Protein AF-0000000069693289 (afdb_homodimer)

Secondary structure (DSSP, 8-state):
-GGGSS---HHHHHHHHHHHHHHHHHHHHHHHHHHHHHHGGGS---B--S--HHHHHHHTT-------HHHHHHS---SPPPHHHHHHHHS-EEEEEEE-SHHHHHHHHHTGGGGSSEEEEEESS--SSS-EEE---SSHHHHHHHHHHHHHHHHTTS-SEEEEEETTEEE-HHHHHHHHTTS-TTS--EES-EEEETTEEEE-GGG-EEEEHHHHHHHHHH--SHHHHHHSPPS-SSHHHHHHHHHHHTT----B---TT--BSEESS-HHHHHSTT-S-TT-HHHHHBSS---SSTTSB-TT--EEE---HHHHHHHHHHHHT-----------BPPP-----------------------------STTGGGS----------SGGGHHHHHH--/-GGGSS---HHHHHHHHHHHHHHHHHHHHHHHHHHHHHHGGGS---B--S--HHHHHHHTT-B-----HHHHHHS---SPPPHHHHHHHHS-EEEEEEE-SHHHHHHHHHTGGGGSSEEEEEESS--SSS-EEE---SSHHHHHHHHHHHHHHHHTTS-SEEEEEETTEEE-HHHHHHHHTTS-TTS--EES-EEEETTEEEE-GGG-EEEEHHHHHHHHHH--SHHHHHHSPPS-SSHHHHHHHHHHHTT----B---TT--BSEESS-HHHHHSTT-S-TT-HHHHHBSS---SSTTSB-TT--EEE---HHHHHHHHHHHHT---S----------------------------------------STTS--S----------GGGGHHHHHH--

Nearest PDB structures (foldseek):
  7q4i-assembly1_A  TM=8.515E-01  e=7.702E-22  Drosophila melanogaster
  7jhk-assembly1_A  TM=5.459E-01  e=4.229E-08  Homo sapiens
  8tic-assembly2_D  TM=5.070E-01  e=1.344E-07  Homo sapiens
  7jhi-assembly4_D  TM=5.079E-01  e=1.428E-07  Homo sapiens
  7x8k-assembly1_A  TM=4.899E-01  e=3.887E-04  Arabidopsis thaliana

InterPro domains:
  IPR026050 C1GALT1/C1GALT1-specific chaperone 1 [PTHR23033] (84-327)

Structure (mmCIF, N/CA/C/O backbone):
data_AF-0000000069693289-model_v1
#
loop_
_entity.id
_entity.type
_entity.pdbx_description
1 polymer 'Glycoprotein-N-acetylgalactosamine 3-beta-galactosyltransferase 1'
#
loop_
_atom_site.group_PDB
_atom_site.id
_atom_site.type_symbol
_atom_site.label_atom_id
_atom_site.label_alt_id
_atom_site.label_comp_id
_atom_site.label_asym_id
_atom_site.label_entity_id
_atom_site.label_seq_id
_atom_site.pdbx_PDB_ins_code
_atom_site.Cartn_x
_atom_site.Cartn_y
_atom_site.Cartn_z
_atom_site.occupancy
_atom_site.B_iso_or_equiv
_atom_site.auth_seq_id
_atom_site.auth_comp_id
_atom_site.auth_asym_id
_atom_site.auth_atom_id
_atom_site.pdbx_PDB_model_num
ATOM 1 N N . MET A 1 1 ? 33.531 15.617 -25.484 1 31.58 1 MET A N 1
ATOM 2 C CA . MET A 1 1 ? 33.844 16.938 -26.047 1 31.58 1 MET A CA 1
ATOM 3 C C . MET A 1 1 ? 34.469 16.812 -27.422 1 31.58 1 MET A C 1
ATOM 5 O O . MET A 1 1 ? 34.312 17.688 -28.266 1 31.58 1 MET A O 1
ATOM 9 N N . GLU A 1 2 ? 35.125 15.602 -27.672 1 41.88 2 GLU A N 1
ATOM 10 C CA . GLU A 1 2 ? 35.844 15.461 -28.938 1 41.88 2 GLU A CA 1
ATOM 11 C C . GLU A 1 2 ? 34.906 15.078 -30.062 1 41.88 2 GLU A C 1
ATOM 13 O O . GLU A 1 2 ? 35.281 15.172 -31.234 1 41.88 2 GLU A O 1
ATOM 18 N N . LEU A 1 3 ? 33.812 14.461 -29.672 1 40.12 3 LEU A N 1
ATOM 19 C CA . LEU A 1 3 ? 32.938 14.016 -30.766 1 40.12 3 LEU A CA 1
ATOM 20 C C . LEU A 1 3 ? 32.281 15.195 -31.438 1 40.12 3 LEU A C 1
ATOM 22 O O . LEU A 1 3 ? 31.672 15.047 -32.5 1 40.12 3 LEU A O 1
ATOM 26 N N . CYS A 1 4 ? 32.25 16.344 -30.734 1 41.84 4 CYS A N 1
ATOM 27 C CA . CYS A 1 4 ? 31.672 17.531 -31.328 1 41.84 4 CYS A CA 1
ATOM 28 C C 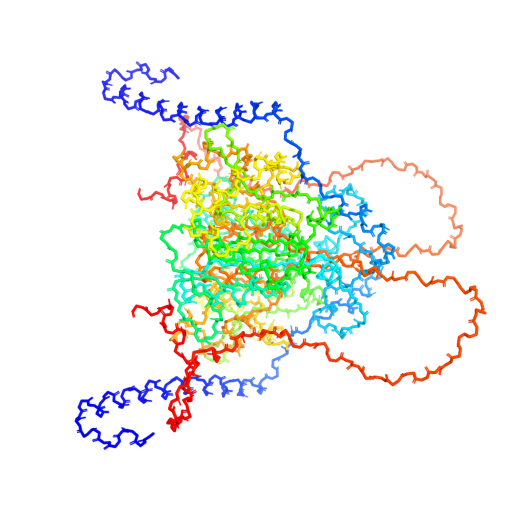. CYS A 1 4 ? 32.594 18.109 -32.406 1 41.84 4 CYS A C 1
ATOM 30 O O . CYS A 1 4 ? 32.25 19.094 -33.062 1 41.84 4 CYS A O 1
ATOM 32 N N . GLY A 1 5 ? 33.844 17.734 -32.469 1 40.75 5 GLY A N 1
ATOM 33 C CA . GLY A 1 5 ? 34.781 18.312 -33.438 1 40.75 5 GLY A CA 1
ATOM 34 C C . GLY A 1 5 ? 34.438 17.938 -34.875 1 40.75 5 GLY A C 1
ATOM 35 O O . GLY A 1 5 ? 34.938 18.578 -35.812 1 40.75 5 GLY A O 1
ATOM 36 N N . ALA A 1 6 ? 34.094 16.75 -35.094 1 42.12 6 ALA A N 1
ATOM 37 C CA . ALA A 1 6 ? 34.156 16.375 -36.5 1 42.12 6 ALA A CA 1
ATOM 38 C C . ALA A 1 6 ? 33.062 17.062 -37.312 1 42.12 6 ALA A C 1
ATOM 40 O O . ALA A 1 6 ? 33.156 17.25 -38.5 1 42.12 6 ALA A O 1
ATOM 41 N N . PHE A 1 7 ? 31.75 16.953 -36.844 1 43.81 7 PHE A N 1
ATOM 42 C CA . PHE A 1 7 ? 30.734 17.406 -37.781 1 43.81 7 PHE A CA 1
ATOM 43 C C . PHE A 1 7 ? 30.484 18.906 -37.656 1 43.81 7 PHE A C 1
ATOM 45 O O . PHE A 1 7 ? 30.172 19.375 -36.562 1 43.81 7 PHE A O 1
ATOM 52 N N . GLN A 1 8 ? 31.172 19.781 -38.562 1 42.62 8 GLN A N 1
ATOM 53 C CA . GLN A 1 8 ? 31.172 21.234 -38.781 1 42.62 8 GLN A CA 1
ATOM 54 C C . GLN A 1 8 ? 29.75 21.734 -39.062 1 42.62 8 GLN A C 1
ATOM 56 O O . GLN A 1 8 ? 29.562 22.891 -39.438 1 42.62 8 GLN A O 1
ATOM 61 N N . ASN A 1 9 ? 28.828 20.844 -39.406 1 46.16 9 ASN A N 1
ATOM 62 C CA . ASN A 1 9 ? 27.578 21.469 -39.781 1 46.16 9 ASN A CA 1
ATOM 63 C C . ASN A 1 9 ? 26.938 22.219 -38.625 1 46.16 9 ASN A C 1
ATOM 65 O O . ASN A 1 9 ? 26.969 21.75 -37.5 1 46.16 9 ASN A O 1
ATOM 69 N N . ARG A 1 10 ? 26.688 23.531 -38.812 1 49.66 10 ARG A N 1
ATOM 70 C CA . ARG A 1 10 ? 26.109 24.516 -37.875 1 49.66 10 ARG A CA 1
ATOM 71 C C . ARG A 1 10 ? 24.938 23.922 -37.125 1 49.66 10 ARG A C 1
ATOM 73 O O . ARG A 1 10 ? 24.766 24.156 -35.906 1 49.66 10 ARG A O 1
ATOM 80 N N . LEU A 1 11 ? 24.234 23.172 -37.875 1 52.69 11 LEU A N 1
ATOM 81 C CA . LEU A 1 11 ? 23.062 22.562 -37.25 1 52.69 11 LEU A CA 1
ATOM 82 C C . LEU A 1 11 ? 23.469 21.5 -36.25 1 52.69 11 LEU A C 1
ATOM 84 O O . LEU A 1 11 ? 22.875 21.375 -35.188 1 52.69 11 LEU A O 1
ATOM 88 N N . PHE A 1 12 ? 24.562 20.781 -36.625 1 51.97 12 PHE A N 1
ATOM 89 C CA . PHE A 1 12 ? 25.078 19.766 -35.688 1 51.97 12 PHE A CA 1
ATOM 90 C C . PHE A 1 12 ? 25.734 20.422 -34.5 1 51.97 12 PHE A C 1
ATOM 92 O O . PHE A 1 12 ? 25.562 19.953 -33.375 1 51.97 12 PHE A O 1
ATOM 99 N N . LEU A 1 13 ? 26.422 21.516 -34.781 1 51.44 13 LEU A N 1
ATOM 100 C CA . LEU A 1 13 ? 27.016 22.25 -33.688 1 51.44 13 LEU A CA 1
ATOM 101 C C . LEU A 1 13 ? 25.938 22.844 -32.781 1 51.44 13 LEU A C 1
ATOM 103 O O . LEU A 1 13 ? 26.078 22.844 -31.547 1 51.44 13 LEU A O 1
ATOM 107 N N . PHE A 1 14 ? 24.828 23.297 -33.438 1 54.38 14 PHE A N 1
ATOM 108 C CA . PHE A 1 14 ? 23.703 23.812 -32.688 1 54.38 14 PHE A CA 1
ATOM 109 C C . PHE A 1 14 ? 23.031 22.688 -31.891 1 54.38 14 PHE A C 1
ATOM 111 O O . PHE A 1 14 ? 22.703 22.859 -30.703 1 54.38 14 PHE A O 1
ATOM 118 N N . SER A 1 15 ? 22.891 21.547 -32.531 1 54.62 15 SER A N 1
ATOM 119 C CA . SER A 1 15 ? 22.281 20.422 -31.828 1 54.62 15 SER A CA 1
ATOM 120 C C . SER A 1 15 ? 23.203 19.875 -30.734 1 54.62 15 SER A C 1
ATOM 122 O O . SER A 1 15 ? 22.734 19.516 -29.656 1 54.62 15 SER A O 1
ATOM 124 N N . CYS A 1 16 ? 24.453 19.938 -31.031 1 53.06 16 CYS A N 1
ATOM 125 C CA . CYS A 1 16 ? 25.406 19.516 -30.016 1 53.06 16 CYS A CA 1
ATOM 126 C C . CYS A 1 16 ? 25.469 20.516 -28.875 1 53.06 16 CYS A C 1
ATOM 128 O O . CYS A 1 16 ? 25.562 20.141 -27.703 1 53.06 16 CYS A O 1
ATOM 130 N N . ALA A 1 17 ? 25.422 21.812 -29.219 1 53.12 17 ALA A N 1
ATOM 131 C CA . ALA A 1 17 ? 25.375 22.844 -28.188 1 53.12 17 ALA A CA 1
ATOM 132 C C . ALA A 1 17 ? 24.094 22.734 -27.375 1 53.12 17 ALA A C 1
ATOM 134 O O . ALA A 1 17 ? 24.125 22.875 -26.141 1 53.12 17 ALA A O 1
ATOM 135 N N . CYS A 1 18 ? 23 22.438 -28 1 53.16 18 CYS A N 1
ATOM 136 C CA . CYS A 1 18 ? 21.75 22.266 -27.281 1 53.16 18 CYS A CA 1
ATOM 137 C C . CYS A 1 18 ? 21.797 21 -26.422 1 53.16 18 CYS A C 1
ATOM 139 O O . CYS A 1 18 ? 21.359 21.031 -25.266 1 53.16 18 CYS A O 1
ATOM 141 N N . LEU A 1 19 ? 22.375 19.969 -26.953 1 53.44 19 LEU A N 1
ATOM 142 C CA . LEU A 1 19 ? 22.484 18.75 -26.172 1 53.44 19 LEU A CA 1
ATOM 143 C C . LEU A 1 19 ? 23.484 18.922 -25.031 1 53.44 19 LEU A C 1
ATOM 145 O O . LEU A 1 19 ? 23.234 18.453 -23.906 1 53.44 19 LEU A O 1
ATOM 149 N N . SER A 1 20 ? 24.594 19.594 -25.312 1 52.44 20 SER A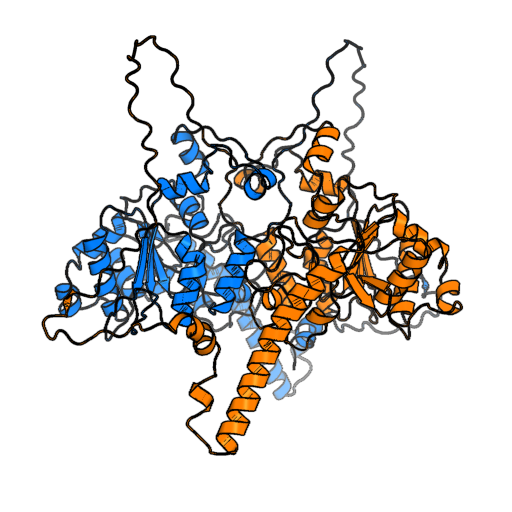 N 1
ATOM 150 C CA . SER A 1 20 ? 25.531 19.906 -24.234 1 52.44 20 SER A CA 1
ATOM 151 C C . SER A 1 20 ? 24.891 20.875 -23.234 1 52.44 20 SER A C 1
ATOM 153 O O . SER A 1 20 ? 25.125 20.75 -22.031 1 52.44 20 SER A O 1
ATOM 155 N N . GLY A 1 21 ? 24.078 21.797 -23.688 1 49.16 21 GLY A N 1
ATOM 156 C CA . GLY A 1 21 ? 23.344 22.672 -22.781 1 49.16 21 GLY A CA 1
ATOM 157 C C . GLY A 1 21 ? 22.328 21.922 -21.938 1 49.16 21 GLY A C 1
ATOM 158 O O . GLY A 1 21 ? 22.219 22.156 -20.719 1 49.16 21 GLY A O 1
ATOM 159 N N . ILE A 1 22 ? 21.672 21.016 -22.578 1 51.25 22 ILE A N 1
ATOM 160 C CA . ILE A 1 22 ? 20.719 20.203 -21.844 1 51.25 22 ILE A CA 1
ATOM 161 C C . ILE A 1 22 ? 21.469 19.312 -20.859 1 51.25 22 ILE A C 1
ATOM 163 O O . ILE A 1 22 ? 21.062 19.172 -19.703 1 51.25 22 ILE A O 1
ATOM 167 N N . LEU A 1 23 ? 22.562 18.734 -21.312 1 48.94 23 LEU A N 1
ATOM 168 C CA . LEU A 1 23 ? 23.359 17.922 -20.391 1 48.94 23 LEU A CA 1
ATOM 169 C C . LEU A 1 23 ? 23.953 18.797 -19.297 1 48.94 23 LEU A C 1
ATOM 171 O O . LEU A 1 23 ? 23.969 18.391 -18.125 1 48.94 23 LEU A O 1
ATOM 175 N N . PHE A 1 24 ? 24.453 19.938 -19.641 1 49.09 24 PHE A N 1
ATOM 176 C CA . PHE A 1 24 ? 24.938 20.859 -18.625 1 49.09 24 PHE A CA 1
ATOM 177 C C . PHE A 1 24 ? 23.812 21.297 -17.703 1 49.09 24 PHE A C 1
ATOM 179 O O . PHE A 1 24 ? 23.984 21.391 -16.484 1 49.09 24 PHE A O 1
ATOM 186 N N . ALA A 1 25 ? 22.703 21.5 -18.219 1 47.91 25 ALA A N 1
ATOM 187 C CA . ALA A 1 25 ? 21.562 21.859 -17.375 1 47.91 25 ALA A CA 1
ATOM 188 C C . ALA A 1 25 ? 21.188 20.703 -16.453 1 47.91 25 ALA A C 1
ATOM 190 O O . ALA A 1 25 ? 20.891 20.922 -15.273 1 47.91 25 ALA A O 1
ATOM 191 N N . LEU A 1 26 ? 21.312 19.547 -16.938 1 49.88 26 LEU A N 1
ATOM 192 C CA . LEU A 1 26 ? 21.031 18.391 -16.094 1 49.88 26 LEU A CA 1
ATOM 193 C C . LEU A 1 26 ? 22.125 18.219 -15.031 1 49.88 26 LEU A C 1
ATOM 195 O O . LEU A 1 26 ? 21.812 17.938 -13.875 1 49.88 26 LEU A O 1
ATOM 199 N N . VAL A 1 27 ? 23.422 18.281 -15.469 1 48.41 27 VAL A N 1
ATOM 200 C CA . VAL A 1 27 ? 24.516 18.219 -14.5 1 48.41 27 VAL A CA 1
ATOM 201 C C . VAL A 1 27 ? 24.453 19.422 -13.562 1 48.41 27 VAL A C 1
ATOM 203 O O . VAL A 1 27 ? 24.656 19.281 -12.352 1 48.41 27 VAL A O 1
ATOM 206 N N . TRP A 1 28 ? 24.172 20.531 -14.047 1 46.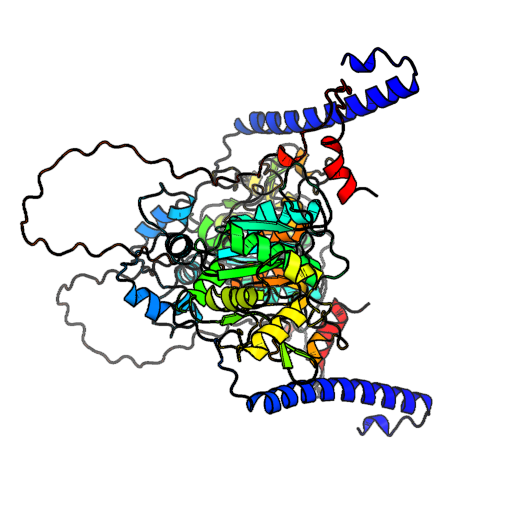94 28 TRP A N 1
ATOM 207 C CA . TRP A 1 28 ? 24.047 21.703 -13.195 1 46.94 28 TRP A CA 1
ATOM 208 C C . TRP A 1 28 ? 22.891 21.547 -12.219 1 46.94 28 TRP A C 1
ATOM 210 O O . TRP A 1 28 ? 23 21.938 -11.055 1 46.94 28 TRP A O 1
ATOM 220 N N . ARG A 1 29 ? 21.938 21 -12.672 1 44.22 29 ARG A N 1
ATOM 221 C CA . ARG A 1 29 ? 20.797 20.719 -11.805 1 44.22 29 ARG A CA 1
ATOM 222 C C . ARG A 1 29 ? 21.188 19.75 -10.688 1 44.22 29 ARG A C 1
ATOM 224 O O . ARG A 1 29 ? 20.797 19.953 -9.531 1 44.22 29 ARG A O 1
ATOM 231 N N . LYS A 1 30 ? 21.875 18.75 -11.078 1 45.72 30 LYS A N 1
ATOM 232 C CA . LYS A 1 30 ? 22.391 17.859 -10.039 1 45.72 30 LYS A CA 1
ATOM 233 C C . LYS A 1 30 ? 23.375 18.578 -9.125 1 45.72 30 LYS A C 1
ATOM 235 O O . LYS A 1 30 ? 23.359 18.391 -7.91 1 45.72 30 LYS A O 1
ATOM 240 N N . TYR A 1 31 ? 24.234 19.391 -9.711 1 42.34 31 TYR A N 1
ATOM 241 C CA . TYR A 1 31 ? 25.188 20.172 -8.938 1 42.34 31 TYR A CA 1
ATOM 242 C C . TYR A 1 31 ? 24.453 21.188 -8.055 1 42.34 31 TYR A C 1
ATOM 244 O O . TYR A 1 31 ? 24.797 21.359 -6.883 1 42.34 31 TYR A O 1
ATOM 252 N N . GLU A 1 32 ? 23.531 21.891 -8.617 1 41.75 32 GLU A N 1
ATOM 253 C CA . GLU A 1 32 ? 22.781 22.828 -7.801 1 41.75 32 GLU A CA 1
ATOM 254 C C . GLU A 1 32 ? 22.031 22.125 -6.68 1 41.75 32 GLU A C 1
ATOM 256 O O . GLU A 1 32 ? 21.938 22.641 -5.562 1 41.75 32 GLU A O 1
ATOM 261 N N . GLN A 1 33 ? 21.562 21.016 -6.949 1 41.31 33 GLN A N 1
ATOM 262 C CA . GLN A 1 33 ? 20.922 20.219 -5.91 1 41.31 33 GLN A CA 1
ATOM 263 C C . GLN A 1 33 ? 21.922 19.844 -4.816 1 41.31 33 GLN A C 1
ATOM 265 O O . GLN A 1 33 ? 21.578 19.859 -3.631 1 41.31 33 GLN A O 1
ATOM 270 N N . THR A 1 34 ? 23.141 19.5 -5.258 1 40.19 34 THR A N 1
ATOM 271 C CA . THR A 1 34 ? 24.188 19.219 -4.281 1 40.19 34 THR A CA 1
ATOM 272 C C . THR A 1 34 ? 24.609 20.5 -3.562 1 40.19 34 THR A C 1
ATOM 274 O O . THR A 1 34 ? 24.875 20.484 -2.359 1 40.19 34 THR A O 1
ATOM 277 N N . VAL A 1 35 ? 24.812 21.562 -4.254 1 36.03 35 VAL A N 1
ATOM 278 C CA . VAL A 1 35 ? 25.266 22.797 -3.641 1 36.03 35 VAL A CA 1
ATOM 279 C C . VAL A 1 35 ? 24.188 23.328 -2.701 1 36.03 35 VAL A C 1
ATOM 281 O O . VAL A 1 35 ? 24.484 23.812 -1.604 1 36.03 35 VAL A O 1
ATOM 284 N N . GLN A 1 36 ? 23.016 23.406 -3.152 1 35.34 36 GLN A N 1
ATOM 285 C CA . GLN A 1 36 ? 21.969 23.922 -2.279 1 35.34 36 GLN A CA 1
ATOM 286 C C . GLN A 1 36 ? 21.797 23.031 -1.054 1 35.34 36 GLN A C 1
ATOM 288 O O . GLN A 1 36 ? 21.453 23.516 0.028 1 35.34 36 GLN A O 1
ATOM 293 N N . ILE A 1 37 ? 22.156 21.859 -1.172 1 36.09 37 ILE A N 1
ATOM 294 C CA . ILE A 1 37 ? 22.25 21.016 0.011 1 36.09 37 ILE A CA 1
ATOM 295 C C . ILE A 1 37 ? 23.344 21.531 0.933 1 36.09 37 ILE A C 1
ATOM 297 O O . ILE A 1 37 ? 23.172 21.578 2.152 1 36.09 37 ILE A O 1
ATOM 301 N N . SER A 1 38 ? 24.484 22 0.389 1 33.22 38 SER A N 1
ATOM 302 C CA . SER A 1 38 ? 25.594 22.5 1.207 1 33.22 38 SER A CA 1
ATOM 303 C C . SER A 1 38 ? 25.266 23.859 1.811 1 33.22 38 SER A C 1
ATOM 305 O O . SER A 1 38 ? 25.672 24.156 2.936 1 33.22 38 SER A O 1
ATOM 307 N N . ALA A 1 39 ? 24.734 24.781 1.113 1 33.22 39 ALA A N 1
ATOM 308 C CA . ALA A 1 39 ? 24.469 26.094 1.681 1 33.22 39 ALA A CA 1
ATOM 309 C C . ALA A 1 39 ? 23.422 26.016 2.783 1 33.22 39 ALA A C 1
ATOM 311 O O . ALA A 1 39 ? 23.469 26.781 3.748 1 33.22 39 ALA A O 1
ATOM 312 N N . ILE A 1 40 ? 22.469 25.266 2.637 1 34.41 40 ILE A N 1
ATOM 313 C CA . ILE A 1 40 ? 21.422 25.141 3.65 1 34.41 40 ILE A CA 1
ATOM 314 C C . ILE A 1 40 ? 21.984 24.406 4.867 1 34.41 40 ILE A C 1
ATOM 316 O O . ILE A 1 40 ? 21.359 24.406 5.934 1 34.41 40 ILE A O 1
ATOM 320 N N . ARG A 1 41 ? 23.141 23.844 4.812 1 32.06 41 ARG A N 1
ATOM 321 C CA . ARG A 1 41 ? 23.797 23.312 6 1 32.06 41 ARG A CA 1
ATOM 322 C C . ARG A 1 41 ? 24.047 24.406 7.031 1 32.06 41 ARG A C 1
ATOM 324 O O . ARG A 1 41 ? 24.281 24.125 8.211 1 32.06 41 ARG A O 1
ATOM 331 N N . ASN A 1 42 ? 24.344 25.578 6.633 1 30.7 42 ASN A N 1
ATOM 332 C CA . ASN A 1 42 ? 24.766 26.562 7.629 1 30.7 42 ASN A CA 1
ATOM 333 C C . ASN A 1 42 ? 23.609 26.969 8.539 1 30.7 42 ASN A C 1
ATOM 335 O O . ASN A 1 42 ? 23.828 27.656 9.539 1 30.7 42 ASN A O 1
ATOM 339 N N . HIS A 1 43 ? 22.422 27.25 8.117 1 30.95 43 HIS A N 1
ATOM 340 C CA . HIS A 1 43 ? 21.453 27.625 9.133 1 30.95 43 HIS A CA 1
ATOM 341 C C . HIS A 1 43 ? 21.031 26.422 9.969 1 30.95 43 HIS A C 1
ATOM 343 O O . HIS A 1 43 ? 20.578 25.422 9.422 1 30.95 43 HIS A O 1
ATOM 349 N N . TYR A 1 44 ? 21.641 26.188 11.117 1 32.59 44 TYR A N 1
ATOM 350 C CA . TYR A 1 44 ? 21.375 25.172 12.125 1 32.59 44 TYR A CA 1
ATOM 351 C C . TYR A 1 44 ? 19.875 24.922 12.258 1 32.59 44 TYR A C 1
ATOM 353 O O . TYR A 1 44 ? 19.188 25.625 13 1 32.59 44 TYR A O 1
ATOM 361 N N . THR A 1 45 ? 19.094 24.906 11.211 1 41.91 45 THR A N 1
ATOM 362 C CA . THR A 1 45 ? 17.719 24.484 11.438 1 41.91 45 THR A CA 1
ATOM 363 C C . THR A 1 45 ? 17.672 23.156 12.172 1 41.91 45 THR A C 1
ATOM 365 O O . THR A 1 45 ? 18.484 22.266 11.906 1 41.91 45 THR A O 1
ATOM 368 N N . SER A 1 46 ? 17.25 23.266 13.438 1 52.59 46 SER A N 1
ATOM 369 C CA . SER A 1 46 ? 16.953 22.125 14.305 1 52.59 46 SER A CA 1
ATOM 370 C C . SER A 1 46 ? 16.266 21 13.523 1 52.59 46 SER A C 1
ATOM 372 O O . SER A 1 46 ? 15.438 21.25 12.656 1 52.59 46 SER A O 1
ATOM 374 N N . ALA A 1 47 ? 17.031 19.984 13.25 1 71 47 ALA A N 1
ATOM 375 C CA . ALA A 1 47 ? 16.531 18.797 12.562 1 71 47 ALA A CA 1
ATOM 376 C C . ALA A 1 47 ? 15.789 17.875 13.531 1 71 47 ALA A C 1
ATOM 378 O O . ALA A 1 47 ? 16.234 17.641 14.648 1 71 47 ALA A O 1
ATOM 379 N N . LEU A 1 48 ? 14.539 17.812 13.203 1 80.75 48 LEU A N 1
ATOM 380 C CA . LEU A 1 48 ? 13.727 16.812 13.906 1 80.75 48 LEU A CA 1
ATOM 381 C C . LEU A 1 48 ? 13.586 15.547 13.078 1 80.75 48 LEU A C 1
ATOM 383 O O . LEU A 1 48 ? 12.469 15.07 12.844 1 80.75 48 LEU A O 1
ATOM 387 N N . ARG A 1 49 ? 14.781 14.969 12.711 1 81 49 ARG A N 1
ATOM 388 C CA . ARG A 1 49 ? 14.773 13.805 11.828 1 81 49 ARG A CA 1
ATOM 389 C C . ARG A 1 49 ? 14.555 12.516 12.625 1 81 49 ARG A C 1
ATOM 391 O O . ARG A 1 49 ? 13.867 11.602 12.156 1 81 49 ARG A O 1
ATOM 398 N N . LYS A 1 50 ? 15.164 12.438 13.758 1 75.88 50 LYS A N 1
ATOM 399 C CA . LYS A 1 50 ? 15.016 11.258 14.609 1 75.88 50 LYS A CA 1
ATOM 400 C C . LYS A 1 50 ? 13.914 11.453 15.641 1 75.88 50 LYS A C 1
ATOM 402 O O . LYS A 1 50 ? 13.891 12.469 16.344 1 75.88 50 LYS A O 1
ATOM 407 N N . SER A 1 51 ? 13.016 10.469 15.578 1 77.25 51 SER A N 1
ATOM 408 C CA . SER A 1 51 ? 11.992 10.477 16.609 1 77.25 51 SER A CA 1
ATOM 409 C C . SER A 1 51 ? 12.477 9.773 17.875 1 77.25 51 SER A C 1
ATOM 411 O O . SER A 1 51 ? 13.211 8.789 17.797 1 77.25 51 SER A O 1
ATOM 413 N N . ASN A 1 52 ? 12.586 10.477 19.016 1 76.12 52 ASN A N 1
ATOM 414 C CA . ASN A 1 52 ? 12.938 9.82 20.266 1 76.12 52 ASN A CA 1
ATOM 415 C C . ASN A 1 52 ? 11.758 9.031 20.828 1 76.12 52 ASN A C 1
ATOM 417 O O . ASN A 1 52 ? 11.445 9.148 22.016 1 76.12 52 ASN A O 1
ATOM 421 N N . TYR A 1 53 ? 11.172 8.203 19.984 1 79.94 53 TYR A N 1
ATOM 422 C CA . TYR A 1 53 ? 9.945 7.504 20.344 1 79.94 53 TYR A CA 1
ATOM 423 C C . TYR A 1 53 ? 10.219 6.418 21.375 1 79.94 53 TYR A C 1
ATOM 425 O O . TYR A 1 53 ? 9.508 6.324 22.391 1 79.94 53 TYR A O 1
ATOM 433 N N . ASN A 1 54 ? 11.211 5.645 21.141 1 72.75 54 ASN A N 1
ATOM 434 C CA . ASN A 1 54 ? 11.516 4.539 22.047 1 72.75 54 ASN A CA 1
ATOM 435 C C . ASN A 1 54 ? 11.852 5.043 23.438 1 72.75 54 ASN A C 1
ATOM 437 O O . ASN A 1 54 ? 11.406 4.469 24.438 1 72.75 54 ASN A O 1
ATOM 441 N N . GLY A 1 55 ? 12.719 6.062 23.422 1 71.62 55 GLY A N 1
ATOM 442 C CA . GLY A 1 55 ? 13.031 6.656 24.703 1 71.62 55 GLY A CA 1
ATOM 443 C C . GLY A 1 55 ? 11.805 7.203 25.422 1 71.62 55 GLY A C 1
ATOM 444 O O . GLY A 1 55 ? 11.672 7.051 26.641 1 71.62 55 GLY A O 1
ATOM 445 N N . TRP A 1 56 ? 10.953 7.805 24.656 1 81.75 56 TRP A N 1
ATOM 446 C CA . TRP A 1 56 ? 9.711 8.352 25.203 1 81.75 56 TRP A CA 1
ATOM 447 C C . TRP A 1 56 ? 8.797 7.242 25.719 1 81.75 56 TRP A C 1
ATOM 449 O O . TRP A 1 56 ? 8.195 7.367 26.781 1 81.75 56 TRP A O 1
ATOM 459 N N . LEU A 1 57 ? 8.688 6.176 24.969 1 77.62 57 LEU A N 1
ATOM 460 C CA . LEU A 1 57 ? 7.809 5.07 25.328 1 77.62 57 LEU A CA 1
ATOM 461 C C . LEU A 1 57 ? 8.242 4.438 26.641 1 77.62 57 LEU A C 1
ATOM 463 O O . LEU A 1 57 ? 7.402 4.035 27.453 1 77.62 57 LEU A O 1
ATOM 467 N N . VAL A 1 58 ? 9.5 4.348 26.859 1 72.62 58 VAL A N 1
ATOM 468 C CA . VAL A 1 58 ? 10.039 3.787 28.078 1 72.62 58 VAL A CA 1
ATOM 469 C C . VAL A 1 58 ? 9.625 4.648 29.281 1 72.62 58 VAL A C 1
ATOM 471 O O . VAL A 1 58 ? 9.328 4.129 30.359 1 72.62 58 VAL A O 1
ATOM 474 N N . LYS A 1 59 ? 9.539 5.855 29.031 1 76.62 59 LYS A N 1
ATOM 475 C CA . LYS A 1 59 ? 9.203 6.793 30.094 1 76.62 59 LYS A CA 1
ATOM 476 C C . LYS A 1 59 ? 7.715 6.75 30.422 1 76.62 59 LYS A C 1
ATOM 478 O O . LYS A 1 59 ? 7.289 7.242 31.469 1 76.62 59 LYS A O 1
ATOM 483 N N . GLN A 1 60 ? 6.934 6.148 29.531 1 77.5 60 GLN A N 1
ATOM 484 C CA . GLN A 1 60 ? 5.5 6.055 29.781 1 77.5 60 GLN A CA 1
ATOM 485 C C . GLN A 1 60 ? 5.18 4.926 30.75 1 77.5 60 GLN A C 1
ATOM 487 O O . GLN A 1 60 ? 4.023 4.758 31.156 1 77.5 60 GLN A O 1
ATOM 492 N N . ASN A 1 61 ? 6.117 4.195 31.219 1 68.94 61 ASN A N 1
ATOM 493 C CA . ASN A 1 61 ? 5.961 3.102 32.156 1 68.94 61 ASN A CA 1
ATOM 494 C C . ASN A 1 61 ? 4.973 2.057 31.656 1 68.94 61 ASN A C 1
ATOM 496 O O . ASN A 1 61 ? 4.055 1.661 32.375 1 68.94 61 ASN A O 1
ATOM 500 N N . LEU A 1 62 ? 5.066 1.821 30.406 1 69.12 62 LEU A N 1
ATOM 501 C CA . LEU A 1 62 ? 4.199 0.829 29.797 1 69.12 62 LEU A CA 1
ATOM 502 C C . LEU A 1 62 ? 4.973 -0.444 29.469 1 69.12 62 LEU A C 1
ATOM 504 O O . LEU A 1 62 ? 6.188 -0.401 29.266 1 69.12 62 LEU A O 1
ATOM 508 N N . THR A 1 63 ? 4.191 -1.584 29.656 1 62.09 63 THR A N 1
ATOM 509 C CA . THR A 1 63 ? 4.746 -2.848 29.188 1 62.09 63 THR A CA 1
ATOM 510 C C . THR A 1 63 ? 4.258 -3.162 27.766 1 62.09 63 THR A C 1
ATOM 512 O O . THR A 1 63 ? 3.119 -2.844 27.422 1 62.09 63 THR A O 1
ATOM 515 N N . LYS A 1 64 ? 5.184 -3.535 27.016 1 61.59 64 LYS A N 1
ATOM 516 C CA . LYS A 1 64 ? 4.812 -3.855 25.641 1 61.59 64 LYS A CA 1
ATOM 517 C C . LYS A 1 64 ? 4.824 -5.363 25.406 1 61.59 64 LYS A C 1
ATOM 519 O O . LYS A 1 64 ? 5.695 -6.07 25.906 1 61.59 64 LYS A O 1
ATOM 524 N N . VAL A 1 65 ? 3.525 -5.801 24.906 1 59.59 65 VAL A N 1
ATOM 525 C CA . VAL A 1 65 ? 3.443 -7.199 24.5 1 59.59 65 VAL A CA 1
ATOM 526 C C . VAL A 1 65 ? 3.186 -7.289 23 1 59.59 65 VAL A C 1
ATOM 528 O O . VAL A 1 65 ? 2.471 -6.457 22.438 1 59.59 65 VAL A O 1
ATOM 531 N N . PHE A 1 66 ? 3.846 -8.102 22.375 1 54.94 66 PHE A N 1
ATOM 532 C CA . PHE A 1 66 ? 3.645 -8.289 20.953 1 54.94 66 PHE A CA 1
ATOM 533 C C . PHE A 1 66 ? 2.424 -9.164 20.688 1 54.94 66 PHE A C 1
ATOM 535 O O . PHE A 1 66 ? 2.238 -10.195 21.328 1 54.94 66 PHE A O 1
ATOM 542 N N . VAL A 1 67 ? 1.482 -8.695 19.828 1 59.16 67 VAL A N 1
ATOM 543 C CA . VAL A 1 67 ? 0.297 -9.43 19.406 1 59.16 67 VAL A CA 1
ATOM 544 C C . VAL A 1 67 ? 0.429 -9.812 17.922 1 59.16 67 VAL A C 1
ATOM 546 O O . VAL A 1 67 ? 0.593 -8.945 17.062 1 59.16 67 VAL A O 1
ATOM 549 N N . PRO A 1 68 ? 0.434 -11.172 17.641 1 56.62 68 PRO A N 1
ATOM 550 C CA . PRO A 1 68 ? 0.5 -11.578 16.234 1 56.62 68 PRO A CA 1
ATOM 551 C C . PRO A 1 68 ? -0.622 -10.977 15.398 1 56.62 68 PRO A C 1
ATOM 553 O O . PRO A 1 68 ? -1.734 -10.781 15.891 1 56.62 68 PRO A O 1
ATOM 556 N N . GLU A 1 69 ? -0.2 -10.656 14.172 1 57.5 69 GLU A N 1
ATOM 557 C CA . GLU A 1 69 ? -1.142 -10.016 13.258 1 57.5 69 GLU A CA 1
ATOM 558 C C . GLU A 1 69 ? -2.391 -10.867 13.062 1 57.5 69 GLU A C 1
ATOM 560 O O . GLU A 1 69 ? -3.496 -10.344 12.922 1 57.5 69 GLU A O 1
ATOM 565 N N . GLU A 1 70 ? -2.158 -12.219 12.969 1 55.78 70 GLU A N 1
ATOM 566 C CA . GLU A 1 70 ? -3.287 -13.117 12.75 1 55.78 70 GLU A CA 1
ATOM 567 C C . GLU A 1 70 ? -4.297 -13.023 13.891 1 55.78 70 GLU A C 1
ATOM 569 O O . GLU A 1 70 ? -5.504 -13.125 13.664 1 55.78 70 GLU A O 1
ATOM 574 N N . ILE A 1 71 ? -3.688 -12.836 15.039 1 57.22 71 ILE A N 1
ATOM 575 C CA . ILE A 1 71 ? -4.566 -12.703 16.203 1 57.22 71 ILE A CA 1
ATOM 576 C C . ILE A 1 71 ? -5.305 -11.367 16.125 1 57.22 71 ILE A C 1
ATOM 578 O O . ILE A 1 71 ? -6.48 -11.281 16.484 1 57.22 71 ILE A O 1
ATOM 582 N N . LEU A 1 72 ? -4.609 -10.375 15.672 1 59.91 72 LEU A N 1
ATOM 583 C CA . LEU A 1 72 ? -5.227 -9.055 15.57 1 59.91 72 LEU A CA 1
ATOM 584 C C . LEU A 1 72 ? -6.359 -9.062 14.547 1 59.91 72 LEU A C 1
ATOM 586 O O . LEU A 1 72 ? -7.395 -8.422 14.758 1 59.91 72 LEU A O 1
ATOM 590 N N . ARG A 1 73 ? -6.16 -9.828 13.609 1 56.78 73 ARG A N 1
ATOM 591 C CA . ARG A 1 73 ? -7.105 -9.75 12.5 1 56.78 73 ARG A CA 1
ATOM 592 C C . ARG A 1 73 ? -8.203 -10.805 12.641 1 56.78 73 ARG A C 1
ATOM 594 O O . ARG A 1 73 ? -9.359 -10.539 12.312 1 56.78 73 ARG A O 1
ATOM 601 N N . TYR A 1 74 ? -7.762 -12.016 12.992 1 51.81 74 TYR A N 1
ATOM 602 C CA . TYR A 1 74 ? -8.727 -13.109 12.969 1 51.81 74 TYR A CA 1
ATOM 603 C C . TYR A 1 74 ? -9.023 -13.602 14.383 1 51.81 74 TYR A C 1
ATOM 605 O O . TYR A 1 74 ? -9.922 -14.422 14.586 1 51.81 74 TYR A O 1
ATOM 613 N N . GLY A 1 75 ? -8.109 -13.086 15.305 1 53.62 75 GLY A N 1
ATOM 614 C CA . GLY A 1 75 ? -8.258 -13.609 16.656 1 53.62 75 GLY A CA 1
ATOM 615 C C . GLY A 1 75 ? -9.258 -12.828 17.484 1 53.62 75 GLY A C 1
ATOM 616 O O . GLY A 1 75 ? -9.789 -11.812 17.047 1 53.62 75 GLY A O 1
ATOM 617 N N . GLU A 1 76 ? -9.828 -13.492 18.484 1 46.84 76 GLU A N 1
ATOM 618 C CA . GLU A 1 76 ? -10.703 -12.875 19.469 1 46.84 76 GLU A CA 1
ATOM 619 C C . GLU A 1 76 ? -9.953 -11.836 20.297 1 46.84 76 GLU A C 1
ATOM 621 O O . GLU A 1 76 ? -8.805 -12.07 20.703 1 46.84 76 GLU A O 1
ATOM 626 N N . ALA A 1 77 ? -10.164 -10.578 19.922 1 48.28 77 ALA A N 1
ATOM 627 C CA . ALA A 1 77 ? -9.586 -9.367 20.516 1 48.28 77 ALA A CA 1
ATOM 628 C C . ALA A 1 77 ? -9.328 -9.555 22 1 48.28 77 ALA A C 1
ATOM 630 O O . ALA A 1 77 ? -10.273 -9.625 22.797 1 48.28 77 ALA A O 1
ATOM 631 N N . LYS A 1 78 ? -8.461 -10.406 22.297 1 49.84 78 LYS A N 1
ATOM 632 C CA . LYS A 1 78 ? -8.148 -10.258 23.703 1 49.84 78 LYS A CA 1
ATOM 633 C C . LYS A 1 78 ? -7.824 -8.805 24.047 1 49.84 7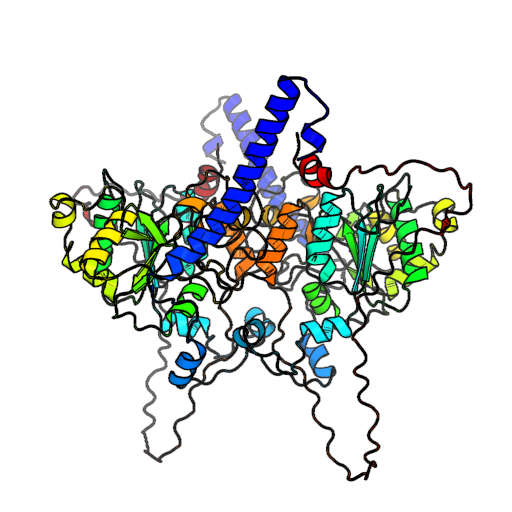8 LYS A C 1
ATOM 635 O O . LYS A 1 78 ? -7.52 -8.008 23.172 1 49.84 78 LYS A O 1
ATOM 640 N N . GLN A 1 79 ? -7.898 -8.391 25.422 1 54.38 79 GLN A N 1
ATOM 641 C CA . GLN A 1 79 ? -7.863 -7.141 26.172 1 54.38 79 GLN A CA 1
ATOM 642 C C . GLN A 1 79 ? -6.562 -6.383 25.922 1 54.38 79 GLN A C 1
ATOM 644 O O . GLN A 1 79 ? -6.043 -5.715 26.828 1 54.38 79 GLN A O 1
ATOM 649 N N . LEU A 1 80 ? -5.844 -6.605 24.719 1 59.81 80 LEU A N 1
ATOM 650 C CA . LEU A 1 80 ? -4.609 -5.84 24.562 1 59.81 80 LEU A CA 1
ATOM 651 C C . LEU A 1 80 ? -4.852 -4.582 23.734 1 59.81 80 LEU A C 1
ATOM 653 O O . LEU A 1 80 ? -5.617 -4.605 22.766 1 59.81 80 LEU A O 1
ATOM 657 N N . GLU A 1 81 ? -4.43 -3.469 24.422 1 67.69 81 GLU A N 1
ATOM 658 C CA . GLU A 1 81 ? -4.484 -2.201 23.703 1 67.69 81 GLU A CA 1
ATOM 659 C C . GLU A 1 81 ? -3.287 -2.045 22.766 1 67.69 81 GLU A C 1
ATOM 661 O O . GLU A 1 81 ? -2.139 -2.152 23.203 1 67.69 81 GLU A O 1
ATOM 666 N N . LEU A 1 82 ? -3.518 -1.873 21.562 1 71.31 82 LEU A N 1
ATOM 667 C CA . LEU A 1 82 ? -2.445 -1.679 20.594 1 71.31 82 LEU A CA 1
ATOM 668 C C . LEU A 1 82 ? -1.734 -0.351 20.828 1 71.31 82 LEU A C 1
ATOM 670 O O . LEU A 1 82 ? -2.328 0.592 21.359 1 71.31 82 LEU A O 1
ATOM 674 N N . GLU A 1 83 ? -0.476 -0.291 20.484 1 76.19 83 GLU A N 1
ATOM 675 C CA . GLU A 1 83 ? 0.3 0.939 20.594 1 76.19 83 GLU A CA 1
ATOM 676 C C . GLU A 1 83 ? -0.358 2.084 19.828 1 76.19 83 GLU A C 1
ATOM 678 O O . GLU A 1 83 ? -0.344 3.23 20.281 1 76.19 83 GLU A O 1
ATOM 683 N N . SER A 1 84 ? -0.887 1.748 18.641 1 79.5 84 SER A N 1
ATOM 684 C CA . SER A 1 84 ? -1.552 2.775 17.844 1 79.5 84 SER A CA 1
ATOM 685 C C . SER A 1 84 ? -2.787 3.312 18.547 1 79.5 84 SER A C 1
ATOM 687 O O . SER A 1 84 ? -3.113 4.496 18.438 1 79.5 84 SER A O 1
ATOM 689 N N . VAL A 1 85 ? -3.359 2.416 19.328 1 78.06 85 VAL A N 1
ATOM 690 C CA . VAL A 1 85 ? -4.527 2.838 20.094 1 78.06 85 VAL A CA 1
ATOM 691 C C . VAL A 1 85 ? -4.094 3.705 21.266 1 78.06 85 VAL A C 1
ATOM 693 O O . VAL A 1 85 ? -4.738 4.707 21.578 1 78.06 85 VAL A O 1
ATOM 696 N N . PHE A 1 86 ? -3.051 3.283 21.922 1 81.81 86 PHE A N 1
ATOM 697 C CA . PHE A 1 86 ? -2.492 4.102 22.984 1 81.81 86 PHE A CA 1
ATOM 698 C C . PHE A 1 86 ? -2.135 5.492 22.469 1 81.81 86 PHE A C 1
ATOM 700 O O . PHE A 1 86 ? -2.455 6.496 23.109 1 81.81 86 PHE A O 1
ATOM 707 N N . LEU A 1 87 ? -1.544 5.566 21.312 1 87.56 87 LEU A N 1
ATOM 708 C CA . LEU A 1 87 ? -1.148 6.852 20.734 1 87.56 87 LEU A CA 1
ATOM 709 C C . LEU A 1 87 ? -2.371 7.668 20.328 1 87.56 87 LEU A C 1
ATOM 711 O O . LEU A 1 87 ? -2.359 8.898 20.422 1 87.56 87 LEU A O 1
ATOM 715 N N . PHE A 1 88 ? -3.338 6.969 19.875 1 88.88 88 PHE A N 1
ATOM 716 C CA . PHE A 1 88 ? -4.578 7.648 19.531 1 88.88 88 PHE A CA 1
ATOM 717 C C . PHE A 1 88 ? -5.152 8.391 20.734 1 88.88 88 PHE A C 1
ATOM 719 O O . PHE A 1 88 ? -5.668 9.5 20.594 1 88.88 88 PHE A O 1
ATOM 726 N N . LYS A 1 89 ? -4.957 7.809 21.844 1 87 89 LYS A N 1
ATOM 727 C CA . LYS A 1 89 ? -5.504 8.383 23.078 1 87 89 LYS A CA 1
ATOM 728 C C . LYS A 1 89 ? -4.551 9.414 23.672 1 87 89 LYS A C 1
ATOM 730 O O . LYS A 1 89 ? -4.984 10.461 24.156 1 87 89 LYS A O 1
ATOM 735 N N . SER A 1 90 ? -3.264 9.164 23.562 1 88.81 90 SER A N 1
ATOM 736 C CA . SER A 1 90 ? -2.293 9.992 24.281 1 88.81 90 SER A CA 1
ATOM 737 C C . SER A 1 90 ? -1.844 11.172 23.422 1 88.81 90 SER A C 1
ATOM 739 O O . SER A 1 90 ? -1.361 12.18 23.953 1 88.81 90 SER A O 1
ATOM 741 N N . THR A 1 91 ? -1.89 11.062 22.109 1 94.19 91 THR A N 1
ATOM 742 C CA . THR A 1 91 ? -1.491 12.094 21.172 1 94.19 91 THR A CA 1
ATOM 743 C C . THR A 1 91 ? -2.65 12.461 20.25 1 94.19 91 THR A C 1
ATOM 745 O O . THR A 1 91 ? -2.783 11.906 19.156 1 94.19 91 THR A O 1
ATOM 748 N N . ARG A 1 92 ? -3.438 13.438 20.719 1 95.69 92 ARG A N 1
ATOM 749 C CA . ARG A 1 92 ? -4.68 13.773 20.031 1 95.69 92 ARG A CA 1
ATOM 750 C C . ARG A 1 92 ? -4.418 14.695 18.844 1 95.69 92 ARG A C 1
ATOM 752 O O . ARG A 1 92 ? -3.771 15.734 19 1 95.69 92 ARG A O 1
ATOM 759 N N . VAL A 1 93 ? -4.984 14.266 17.625 1 98.06 93 VAL A N 1
ATOM 760 C CA . VAL A 1 93 ? -4.75 15.008 16.391 1 98.06 93 VAL A CA 1
ATOM 761 C C . VAL A 1 93 ? -6.078 15.516 15.836 1 98.06 93 VAL A C 1
ATOM 763 O O . VAL A 1 93 ? -7.02 14.742 15.648 1 98.06 93 VAL A O 1
ATOM 766 N N . LEU A 1 94 ? -6.156 16.812 15.672 1 97.75 94 LEU A N 1
ATOM 767 C CA . LEU A 1 94 ? -7.27 17.422 14.938 1 97.75 94 LEU A CA 1
ATOM 768 C C . LEU A 1 94 ? -6.906 17.625 13.469 1 97.75 94 LEU A C 1
ATOM 770 O O . LEU A 1 94 ? -5.836 18.141 13.156 1 97.75 94 LEU A O 1
ATOM 774 N N . CYS A 1 95 ? -7.781 17.156 12.602 1 98.12 95 CYS A N 1
ATOM 775 C CA . CYS A 1 95 ? -7.582 17.328 11.164 1 98.12 95 CYS A CA 1
ATOM 776 C C . CYS A 1 95 ? -8.461 18.438 10.617 1 98.12 95 CYS A C 1
ATOM 778 O O . CYS A 1 95 ? -9.688 18.312 10.586 1 98.12 95 CYS A O 1
ATOM 780 N N . LEU A 1 96 ? -7.836 19.547 10.281 1 97.69 96 LEU A N 1
ATOM 781 C CA . LEU A 1 96 ? -8.484 20.656 9.594 1 97.69 96 LEU A CA 1
ATOM 782 C C . LEU A 1 96 ? -8.344 20.5 8.078 1 97.69 96 LEU A C 1
ATOM 784 O O . LEU A 1 96 ? -7.266 20.719 7.527 1 97.69 96 LEU A O 1
ATOM 788 N N . ILE A 1 97 ? -9.453 20.203 7.41 1 97.5 97 ILE A N 1
ATOM 789 C CA . ILE A 1 97 ? -9.367 19.766 6.02 1 97.5 97 ILE A CA 1
ATOM 790 C C . ILE A 1 97 ? -10.148 20.734 5.129 1 97.5 97 ILE A C 1
ATOM 792 O O . ILE A 1 97 ? -11.352 20.922 5.32 1 97.5 97 ILE A O 1
ATOM 796 N N . PHE A 1 98 ? -9.461 21.328 4.184 1 95.88 98 PHE A N 1
ATOM 797 C CA . PHE A 1 98 ? -10.117 22.109 3.15 1 95.88 98 PHE A CA 1
ATOM 798 C C . PHE A 1 98 ? -10.578 21.234 1.998 1 95.88 98 PHE A C 1
ATOM 800 O O . PHE A 1 98 ? -9.758 20.562 1.354 1 95.88 98 PHE A O 1
ATOM 807 N N . VAL A 1 99 ? -11.859 21.219 1.717 1 94.5 99 VAL A N 1
ATOM 808 C CA . VAL A 1 99 ? -12.391 20.328 0.689 1 94.5 99 VAL A CA 1
ATOM 809 C C . VAL A 1 99 ? -12.844 21.141 -0.518 1 94.5 99 VAL A C 1
ATOM 811 O O . VAL A 1 99 ? -13.477 22.188 -0.365 1 94.5 99 VAL A O 1
ATOM 814 N N . ASN A 1 100 ? -12.523 20.656 -1.674 1 92.69 100 ASN A N 1
ATOM 815 C CA . ASN A 1 100 ? -12.789 21.391 -2.914 1 92.69 100 ASN A CA 1
ATOM 816 C C . ASN A 1 100 ? -13.977 20.797 -3.666 1 92.69 100 ASN A C 1
ATOM 818 O O . ASN A 1 100 ? -14.539 21.438 -4.547 1 92.69 100 ASN A O 1
ATOM 822 N N . SER A 1 101 ? -14.32 19.562 -3.395 1 91.38 101 SER A N 1
ATOM 823 C CA . SER A 1 101 ? -15.438 18.906 -4.059 1 91.38 101 SER A CA 1
ATOM 824 C C . SER A 1 101 ? -16.125 17.906 -3.125 1 91.38 101 SER A C 1
ATOM 826 O O . SER A 1 101 ? -15.555 17.516 -2.109 1 91.38 101 SER A O 1
ATOM 828 N N . HIS A 1 102 ? -17.297 17.625 -3.527 1 89.94 102 HIS A N 1
ATOM 829 C CA . HIS A 1 102 ? -18.031 16.625 -2.764 1 89.94 102 HIS A CA 1
ATOM 830 C C . HIS A 1 102 ? -17.312 15.281 -2.775 1 89.94 102 HIS A C 1
ATOM 832 O O . HIS A 1 102 ? -17.219 14.617 -1.739 1 89.94 102 HIS A O 1
ATOM 838 N N . ASN A 1 103 ? -16.828 14.883 -3.926 1 89.12 103 ASN A N 1
ATOM 839 C CA . ASN A 1 103 ? -16.125 13.609 -4.051 1 89.12 103 ASN A CA 1
ATOM 840 C C . ASN A 1 103 ? -14.852 13.586 -3.219 1 89.12 103 ASN A C 1
ATOM 842 O O . ASN A 1 103 ? -14.516 12.562 -2.621 1 89.12 103 ASN A O 1
ATOM 846 N N . GLY A 1 104 ? -14.211 14.695 -3.25 1 94 104 GLY A N 1
ATOM 847 C CA . GLY A 1 104 ? -13.008 14.797 -2.439 1 94 104 GLY A CA 1
ATOM 848 C C . GLY A 1 104 ? -13.281 14.711 -0.95 1 94 104 GLY A C 1
ATOM 849 O O . GLY A 1 104 ? -12.586 13.992 -0.227 1 94 104 GLY A O 1
ATOM 850 N N . ALA A 1 105 ? -14.305 15.375 -0.54 1 93.56 105 ALA A N 1
ATOM 851 C CA . ALA A 1 105 ? -14.695 15.359 0.868 1 93.56 105 ALA A CA 1
ATOM 852 C C . ALA A 1 105 ? -15.102 13.953 1.309 1 93.56 105 ALA A C 1
ATOM 854 O O . ALA A 1 105 ? -14.711 13.492 2.385 1 93.56 105 ALA A O 1
ATOM 855 N N . GLU A 1 106 ? -15.812 13.32 0.5 1 91 106 GLU A N 1
ATOM 856 C CA . GLU A 1 106 ? -16.281 11.977 0.815 1 91 106 GLU A CA 1
ATOM 857 C C . GLU A 1 106 ? -15.102 11 0.887 1 91 106 GLU A C 1
ATOM 859 O O . GLU A 1 106 ? -15.055 10.148 1.78 1 91 106 GLU A O 1
ATOM 864 N N . ALA A 1 107 ? -14.195 11.07 -0.044 1 92.25 107 ALA A N 1
ATOM 865 C CA . ALA A 1 107 ? -13.031 10.188 -0.058 1 92.25 107 ALA A CA 1
ATOM 866 C C . ALA A 1 107 ? -12.203 10.344 1.219 1 92.25 107 ALA A C 1
ATOM 868 O O . ALA A 1 107 ? -11.828 9.359 1.848 1 92.25 107 ALA A O 1
ATOM 869 N N . VAL A 1 108 ? -12.016 11.578 1.596 1 96.12 108 VAL A N 1
ATOM 870 C CA . VAL A 1 108 ? -11.227 11.836 2.797 1 96.12 108 VAL A CA 1
ATOM 871 C C . VAL A 1 108 ? -11.969 11.32 4.023 1 96.12 108 VAL A C 1
ATOM 873 O O . VAL A 1 108 ? -11.375 10.664 4.887 1 96.12 108 VAL A O 1
ATOM 876 N N . LYS A 1 109 ? -13.227 11.578 4.059 1 92.19 109 LYS A N 1
ATOM 877 C CA . LYS A 1 109 ? -14.047 11.148 5.184 1 92.19 109 LYS A CA 1
ATOM 878 C C . LYS A 1 109 ? -14.016 9.625 5.336 1 92.19 109 LYS A C 1
ATOM 880 O O . LYS A 1 109 ? -13.961 9.109 6.453 1 92.19 109 LYS A O 1
ATOM 885 N N . GLN A 1 110 ? -13.938 8.922 4.258 1 88.69 110 GLN A N 1
ATOM 886 C CA . GLN A 1 110 ? -14.039 7.469 4.277 1 88.69 110 GLN A CA 1
ATOM 887 C C . GLN A 1 110 ? -12.664 6.82 4.398 1 88.69 110 GLN A C 1
ATOM 889 O O . GLN A 1 110 ? -12.562 5.598 4.527 1 88.69 110 GLN A O 1
ATOM 894 N N . THR A 1 111 ? -11.664 7.605 4.383 1 92.81 111 THR A N 1
ATOM 895 C CA . THR A 1 111 ? -10.328 7.031 4.422 1 92.81 111 THR A CA 1
ATOM 896 C C . THR A 1 111 ? -9.539 7.578 5.605 1 92.81 111 THR A C 1
ATOM 898 O O . THR A 1 111 ? -9.797 7.219 6.754 1 92.81 111 THR A O 1
ATOM 901 N N . TRP A 1 112 ? -8.609 8.547 5.363 1 95.31 112 TRP A N 1
ATOM 902 C CA . TRP A 1 112 ? -7.621 8.852 6.395 1 95.31 112 TRP A CA 1
ATOM 903 C C . TRP A 1 112 ? -8.227 9.719 7.488 1 95.31 112 TRP A C 1
ATOM 905 O O . TRP A 1 112 ? -7.719 9.766 8.609 1 95.31 112 TRP A O 1
ATOM 915 N N . ALA A 1 113 ? -9.359 10.438 7.227 1 94.5 113 ALA A N 1
ATOM 916 C CA . ALA A 1 113 ? -9.992 11.258 8.258 1 94.5 113 ALA A CA 1
ATOM 917 C C . ALA A 1 113 ? -10.484 10.398 9.414 1 94.5 113 ALA A C 1
ATOM 919 O O . ALA A 1 113 ? -10.586 10.875 10.547 1 94.5 113 ALA A O 1
ATOM 920 N N . LYS A 1 114 ? -10.734 9.148 9.188 1 91.69 114 LYS A N 1
ATOM 921 C CA . LYS A 1 114 ? -11.219 8.227 10.211 1 91.69 114 LYS A CA 1
ATOM 922 C C . LYS A 1 114 ? -10.172 8.016 11.297 1 91.69 114 LYS A C 1
ATOM 924 O O . LYS A 1 114 ? -10.5 7.578 12.406 1 91.69 114 LYS A O 1
ATOM 929 N N . HIS A 1 115 ? -9.016 8.328 10.977 1 92.75 115 HIS A N 1
ATOM 930 C CA . HIS A 1 115 ? -7.922 8.047 11.898 1 92.75 115 HIS A CA 1
ATOM 931 C C . HIS A 1 115 ? -7.605 9.258 12.773 1 92.75 115 HIS A C 1
ATOM 933 O O . HIS A 1 115 ? -6.703 9.203 13.609 1 92.75 115 HIS A O 1
ATOM 939 N N . CYS A 1 116 ? -8.344 10.352 12.57 1 95.12 116 CYS A N 1
ATOM 940 C CA . CYS A 1 116 ? -8.164 11.562 13.367 1 95.12 116 CYS A CA 1
ATOM 941 C C . CYS A 1 116 ? -9.07 11.555 14.586 1 95.12 116 CYS A C 1
ATOM 943 O O . CYS A 1 116 ? -10.094 10.867 14.602 1 95.12 116 CYS A O 1
ATOM 945 N N . ASN A 1 117 ? -8.664 12.297 15.602 1 94.88 117 ASN A N 1
ATOM 946 C CA . ASN A 1 117 ? -9.516 12.438 16.781 1 94.88 117 ASN A CA 1
ATOM 947 C C . ASN A 1 117 ? -10.688 13.375 16.516 1 94.88 117 ASN A C 1
ATOM 949 O O . ASN A 1 117 ? -11.812 13.102 16.938 1 94.88 117 ASN A O 1
ATOM 953 N N . ILE A 1 118 ? -10.391 14.469 15.93 1 94.19 118 ILE A N 1
ATOM 954 C CA . ILE A 1 118 ? -11.375 15.469 15.523 1 94.19 118 ILE A CA 1
ATOM 955 C C . ILE A 1 118 ? -11.172 15.828 14.055 1 94.19 118 ILE A C 1
ATOM 957 O O . ILE A 1 118 ? -10.031 16.016 13.609 1 94.19 118 ILE A O 1
ATOM 961 N N . VAL A 1 119 ? -12.289 15.828 13.289 1 95.75 119 VAL A N 1
ATOM 962 C CA . VAL A 1 119 ? -12.219 16.156 11.867 1 95.75 119 VAL A CA 1
ATOM 963 C C . VAL A 1 119 ? -13.117 17.359 11.57 1 95.75 119 VAL A C 1
ATOM 965 O O . VAL A 1 119 ? -14.281 17.391 11.977 1 95.75 119 VAL A O 1
ATOM 968 N N . THR A 1 120 ? -12.547 18.328 10.945 1 93.62 120 THR A N 1
ATOM 969 C CA . THR A 1 120 ? -13.312 19.484 10.5 1 93.62 120 THR A CA 1
ATOM 970 C C . THR A 1 120 ? -13.102 19.734 9.008 1 93.62 120 THR A C 1
ATOM 972 O O . THR A 1 120 ? -11.969 19.719 8.531 1 93.62 120 THR A O 1
ATOM 975 N N . PHE A 1 121 ? -14.227 19.891 8.281 1 94.06 121 PHE A N 1
ATOM 976 C CA . PHE A 1 121 ? -14.188 20.141 6.848 1 94.06 121 PHE A CA 1
ATOM 977 C C . PHE A 1 121 ? -14.609 21.578 6.547 1 94.06 121 PHE A C 1
ATOM 979 O O . PHE A 1 121 ? -15.609 22.062 7.086 1 94.06 121 PHE A O 1
ATOM 986 N N . PHE A 1 122 ? -13.852 22.234 5.746 1 92.81 122 PHE A N 1
ATOM 987 C CA . PHE A 1 122 ? -14.148 23.578 5.297 1 92.81 122 PHE A CA 1
ATOM 988 C C . PHE A 1 122 ? -14.117 23.672 3.775 1 92.81 122 PHE A C 1
ATOM 990 O O . PHE A 1 122 ? -13.25 23.078 3.135 1 92.81 122 PHE A O 1
ATOM 997 N N . GLY A 1 123 ? -15.055 24.281 3.186 1 90 123 GLY A N 1
ATOM 998 C CA . GLY A 1 123 ? -15.125 24.391 1.736 1 90 123 GLY A CA 1
ATOM 999 C C . GLY A 1 123 ? -16.094 25.469 1.263 1 90 123 GLY A C 1
ATOM 1000 O O . GLY A 1 123 ? -16.516 26.312 2.049 1 90 123 GLY A O 1
ATOM 1001 N N . ARG A 1 124 ? -16.297 25.469 -0.028 1 85.81 124 ARG A N 1
ATOM 1002 C CA . ARG A 1 124 ? -17.156 26.484 -0.635 1 85.81 124 ARG A CA 1
ATOM 1003 C C . ARG A 1 124 ? -18.516 25.891 -1.005 1 85.81 124 ARG A C 1
ATOM 1005 O O . ARG A 1 124 ? -19.234 26.453 -1.838 1 85.81 124 ARG A O 1
ATOM 1012 N N . PHE A 1 125 ? -18.828 24.734 -0.526 1 82.44 125 PHE A N 1
ATOM 1013 C CA . PHE A 1 125 ? -20.062 24.047 -0.851 1 82.44 125 PHE A CA 1
ATOM 1014 C C . PHE A 1 125 ? -20.703 23.469 0.404 1 82.44 125 PHE A C 1
ATOM 1016 O O . PHE A 1 125 ? -20.078 23.406 1.462 1 82.44 125 PHE A O 1
ATOM 1023 N N . VAL A 1 126 ? -22.016 23.234 0.238 1 77.06 126 VAL A N 1
ATOM 1024 C CA . VAL A 1 126 ? -22.734 22.578 1.321 1 77.06 126 VAL A CA 1
ATOM 1025 C C . VAL A 1 126 ? -23.031 21.125 0.938 1 77.06 126 VAL A C 1
ATOM 1027 O O . VAL A 1 126 ? -23.344 20.844 -0.218 1 77.06 126 VAL A O 1
ATOM 1030 N N . ASP A 1 127 ? -22.688 20.297 1.904 1 76.69 127 ASP A N 1
ATOM 1031 C CA . ASP A 1 127 ? -22.969 18.875 1.703 1 76.69 127 ASP A CA 1
ATOM 1032 C C . ASP A 1 127 ? -23.875 18.328 2.812 1 76.69 127 ASP A C 1
ATOM 1034 O O . ASP A 1 127 ? -23.688 18.656 3.984 1 76.69 127 ASP A O 1
ATOM 1038 N N . GLU A 1 128 ? -24.828 17.672 2.43 1 74.88 128 GLU A N 1
ATOM 1039 C CA . GLU A 1 128 ? -25.797 17.156 3.395 1 74.88 128 GLU A CA 1
ATOM 1040 C C . GLU A 1 128 ? -25.203 16.016 4.219 1 74.88 128 GLU A C 1
ATOM 1042 O O . GLU A 1 128 ? -25.562 15.82 5.383 1 74.88 128 GLU A O 1
ATOM 1047 N N . LYS A 1 129 ? -24.344 15.305 3.639 1 77.75 129 LYS A N 1
ATOM 1048 C CA . LYS A 1 129 ? -23.828 14.102 4.289 1 77.75 129 LYS A CA 1
ATOM 1049 C C . LYS A 1 129 ? -22.516 14.398 5.027 1 77.75 129 LYS A C 1
ATOM 1051 O O . LYS A 1 129 ? -22.172 13.695 5.98 1 77.75 129 LYS A O 1
ATOM 1056 N N . ILE A 1 130 ? -21.844 15.398 4.508 1 80.81 130 ILE A N 1
ATOM 1057 C CA . ILE A 1 130 ? -20.578 15.773 5.117 1 80.81 130 ILE A CA 1
ATOM 1058 C C . ILE A 1 130 ? -20.672 17.203 5.66 1 80.81 130 ILE A C 1
ATOM 1060 O O . ILE A 1 130 ? -20.969 18.141 4.918 1 80.81 130 ILE A O 1
ATOM 1064 N N . PRO A 1 131 ? -20.531 17.266 6.961 1 78.69 131 PRO A N 1
ATOM 1065 C CA . PRO A 1 131 ? -20.609 18.609 7.543 1 78.69 131 PRO A CA 1
ATOM 1066 C C . PRO A 1 131 ? -19.453 19.5 7.129 1 78.69 131 PRO A C 1
ATOM 1068 O O . PRO A 1 131 ? -18.469 19.641 7.871 1 78.69 131 PRO A O 1
ATOM 1071 N N . VAL A 1 132 ? -19.641 20.141 6.055 1 81.19 132 VAL A N 1
ATOM 1072 C CA . VAL A 1 132 ? -18.656 21.094 5.562 1 81.19 132 VAL A CA 1
ATOM 1073 C C . VAL A 1 132 ? -19.047 22.516 5.973 1 81.19 132 VAL A C 1
ATOM 1075 O O . VAL A 1 132 ? -20.156 22.953 5.688 1 81.19 132 VAL A O 1
ATOM 1078 N N . MET A 1 133 ? -18.234 23.141 6.746 1 81.38 133 MET A N 1
ATOM 1079 C CA . MET A 1 133 ? -18.469 24.547 7.059 1 81.38 133 MET A CA 1
ATOM 1080 C C . MET A 1 133 ? -18.078 25.438 5.883 1 81.38 133 MET A C 1
ATOM 1082 O O . MET A 1 133 ? -16.953 25.375 5.398 1 81.38 133 MET A O 1
ATOM 1086 N N . LYS A 1 134 ? -19.016 26.203 5.52 1 82.62 134 LYS A N 1
ATOM 1087 C CA . LYS A 1 134 ? -18.766 27.094 4.395 1 82.62 134 LYS A CA 1
ATOM 1088 C C . LYS A 1 134 ? -17.938 28.312 4.82 1 82.62 134 LYS A C 1
ATOM 1090 O O . LYS A 1 134 ? -18.25 28.969 5.812 1 82.62 134 LYS A O 1
ATOM 1095 N N . VAL A 1 135 ? -16.859 28.438 4.141 1 81.12 135 VAL A N 1
ATOM 1096 C CA . VAL A 1 135 ? -16.031 29.625 4.355 1 81.12 135 VAL A CA 1
ATOM 1097 C C . VAL A 1 135 ? -16.031 30.5 3.1 1 81.12 135 VAL A C 1
ATOM 1099 O O . VAL A 1 135 ? -15.844 30 1.99 1 81.12 135 VAL A O 1
ATOM 1102 N N . PRO A 1 136 ? -16.578 31.656 3.047 1 66.5 136 PRO A N 1
ATOM 1103 C CA . PRO A 1 136 ? -16.812 32.5 1.881 1 66.5 136 PRO A CA 1
ATOM 1104 C C . PRO A 1 136 ? -15.547 33.156 1.362 1 66.5 136 PRO A C 1
ATOM 1106 O O . PRO A 1 136 ? -15.609 34.062 0.501 1 66.5 136 PRO A O 1
ATOM 1109 N N . PRO A 1 137 ? -14.398 32.781 1.753 1 63.62 137 PRO A N 1
ATOM 1110 C CA . PRO A 1 137 ? -13.414 33.844 1.706 1 63.62 137 PRO A CA 1
ATOM 1111 C C . PRO A 1 137 ? -12.883 34.094 0.298 1 63.62 137 PRO A C 1
ATOM 1113 O O . PRO A 1 137 ? -12.867 33.188 -0.534 1 63.62 137 PRO A O 1
ATOM 1116 N N . VAL A 1 138 ? -12.508 35.344 0.004 1 69.69 138 VAL A N 1
ATOM 1117 C CA . VAL A 1 138 ? -11.891 35.938 -1.182 1 69.69 138 VAL A CA 1
ATOM 1118 C C . VAL A 1 138 ? -10.492 35.375 -1.387 1 69.69 138 VAL A C 1
ATOM 1120 O O . VAL A 1 138 ? -10.102 35.062 -2.516 1 69.69 138 VAL A O 1
ATOM 1123 N N . THR A 1 139 ? -9.75 35.156 -0.272 1 86 139 THR A N 1
ATOM 1124 C CA . THR A 1 139 ? -8.406 34.625 -0.377 1 86 139 THR A CA 1
ATOM 1125 C C . THR A 1 139 ? -8.273 33.312 0.43 1 86 139 THR A C 1
ATOM 1127 O O . THR A 1 139 ? -9.109 33.031 1.288 1 86 139 THR A O 1
ATOM 1130 N N . SER A 1 140 ? -7.238 32.562 0.132 1 91 140 SER A N 1
ATOM 1131 C CA . SER A 1 140 ? -7.02 31.312 0.867 1 91 140 SER A CA 1
ATOM 1132 C C . SER A 1 140 ? -6.734 31.594 2.34 1 91 140 SER A C 1
ATOM 1134 O O . SER A 1 140 ? -7.141 30.812 3.209 1 91 140 SER A O 1
ATOM 1136 N N . PHE A 1 141 ? -6.062 32.75 2.605 1 92.75 141 PHE A N 1
ATOM 1137 C CA . PHE A 1 141 ? -5.781 33.031 4.004 1 92.75 141 PHE A CA 1
ATOM 1138 C C . PHE A 1 141 ? -7.062 33.406 4.75 1 92.75 141 PHE A C 1
ATOM 1140 O O . PHE A 1 141 ? -7.258 33 5.891 1 92.75 141 PHE A O 1
ATOM 1147 N N . GLU A 1 142 ? -7.855 34.188 4.148 1 90 142 GLU A N 1
ATOM 1148 C CA . GLU A 1 142 ? -9.102 34.562 4.809 1 90 142 GLU A CA 1
ATOM 1149 C C . GLU A 1 142 ? -9.922 33.312 5.172 1 90 142 GLU A C 1
ATOM 1151 O O . GLU A 1 142 ? -10.484 33.25 6.27 1 90 142 GLU A O 1
ATOM 1156 N N . GLY A 1 143 ? -9.977 32.438 4.23 1 90.5 143 GLY A N 1
ATOM 1157 C CA . GLY A 1 143 ? -10.656 31.172 4.512 1 90.5 143 GLY A CA 1
ATOM 1158 C C . GLY A 1 143 ? -10.055 30.406 5.672 1 90.5 143 GLY A C 1
ATOM 1159 O O . GLY A 1 143 ? -10.773 29.922 6.543 1 90.5 143 GLY A O 1
ATOM 1160 N N . PHE A 1 144 ? -8.805 30.312 5.672 1 94 144 PHE A N 1
ATOM 1161 C CA . PHE A 1 144 ? -8.102 29.656 6.766 1 94 144 PHE A CA 1
ATOM 1162 C C . PHE A 1 144 ? -8.352 30.359 8.086 1 94 144 PHE A C 1
ATOM 1164 O O . PHE A 1 144 ? -8.562 29.719 9.117 1 94 144 PHE A O 1
ATOM 1171 N N . CYS A 1 145 ? -8.266 31.719 8.047 1 92.88 145 CYS A N 1
ATOM 1172 C CA . CYS A 1 145 ? -8.445 32.5 9.258 1 92.88 145 CYS A CA 1
ATOM 1173 C C . CYS A 1 145 ? -9.789 32.219 9.906 1 92.88 145 CYS A C 1
ATOM 1175 O O . CYS A 1 145 ? -9.859 32 11.117 1 92.88 145 CYS A O 1
ATOM 1177 N N . TYR A 1 146 ? -10.766 32.125 9.07 1 90.88 146 TYR A N 1
ATOM 1178 C CA . TYR A 1 146 ? -12.086 31.812 9.594 1 90.88 146 TYR A CA 1
ATOM 1179 C C . TYR A 1 146 ? -12.117 30.391 10.156 1 90.88 146 TYR A C 1
ATOM 1181 O O . TYR A 1 146 ? -12.672 30.156 11.234 1 90.88 146 TYR A O 1
ATOM 1189 N N . ALA A 1 147 ? -11.578 29.453 9.445 1 92.75 147 ALA A N 1
ATOM 1190 C CA . ALA A 1 147 ? -11.555 28.062 9.875 1 92.75 147 ALA A CA 1
ATOM 1191 C C . ALA A 1 147 ? -10.789 27.906 11.188 1 92.75 147 ALA A C 1
ATOM 1193 O O . ALA A 1 147 ? -11.273 27.25 12.117 1 92.75 147 ALA A O 1
ATOM 1194 N N . PHE A 1 148 ? -9.688 28.5 11.18 1 93 148 PHE A N 1
ATOM 1195 C CA . PHE A 1 148 ? -8.789 28.422 12.328 1 93 148 PHE A CA 1
ATOM 1196 C C . PHE A 1 148 ? -9.438 29 13.578 1 93 148 PHE A C 1
ATOM 1198 O O . PHE A 1 148 ? -9.375 28.406 14.656 1 93 148 PHE A O 1
ATOM 1205 N N . THR A 1 149 ? -9.969 30.172 13.484 1 91.5 149 THR A N 1
ATOM 1206 C CA . THR A 1 149 ? -10.602 30.812 14.633 1 91.5 149 THR A CA 1
ATOM 1207 C C . THR A 1 149 ? -11.789 30 15.125 1 91.5 149 THR A C 1
ATOM 1209 O O . THR A 1 149 ? -11.992 29.859 16.328 1 91.5 149 THR A O 1
ATOM 1212 N N . HIS A 1 150 ? -12.477 29.453 14.172 1 89.69 150 HIS A N 1
ATOM 1213 C CA . HIS A 1 150 ? -13.594 28.578 14.539 1 89.69 150 HIS A CA 1
ATOM 1214 C C . HIS A 1 150 ? -13.109 27.344 15.297 1 89.69 150 HIS A C 1
ATOM 1216 O O . HIS A 1 150 ? -13.664 27 16.344 1 89.69 150 HIS A O 1
ATOM 1222 N N . VAL A 1 151 ? -12.109 26.719 14.797 1 93.5 151 VAL A N 1
ATOM 1223 C CA . VAL A 1 151 ? -11.57 25.484 15.375 1 93.5 151 VAL A CA 1
ATOM 1224 C C . VAL A 1 151 ? -11.016 25.781 16.766 1 93.5 151 VAL A C 1
ATOM 1226 O O . VAL A 1 151 ? -11.219 24.984 17.703 1 93.5 151 VAL A O 1
ATOM 1229 N N . TYR A 1 152 ? -10.297 26.891 16.859 1 92.94 152 TYR A N 1
ATOM 1230 C CA . TYR A 1 152 ? -9.719 27.234 18.156 1 92.94 152 TYR A CA 1
ATOM 1231 C C . TYR A 1 152 ? -10.812 27.438 19.203 1 92.94 152 TYR A C 1
ATOM 1233 O O . TYR A 1 152 ? -10.711 26.922 20.312 1 92.94 152 TYR A O 1
ATOM 1241 N N . HIS A 1 153 ? -11.844 28.156 18.922 1 90.88 153 HIS A N 1
ATOM 1242 C CA . HIS A 1 153 ? -12.914 28.484 19.859 1 90.88 153 HIS A CA 1
ATOM 1243 C C . HIS A 1 153 ? -13.688 27.234 20.25 1 90.88 153 HIS A C 1
ATOM 1245 O O . HIS A 1 153 ? -14.07 27.078 21.422 1 90.88 153 HIS A O 1
ATOM 1251 N N . LYS A 1 154 ? -13.852 26.359 19.344 1 91.5 154 LYS A N 1
ATOM 1252 C CA . LYS A 1 154 ? -14.719 25.219 19.594 1 91.5 154 LYS A CA 1
ATOM 1253 C C . LYS A 1 154 ? -13.945 24.062 20.234 1 91.5 154 LYS A C 1
ATOM 1255 O O . LYS A 1 154 ? -14.492 23.312 21.047 1 91.5 154 LYS A O 1
ATOM 1260 N N . TYR A 1 155 ? -12.672 23.938 19.844 1 93.31 155 TYR A N 1
ATOM 1261 C CA . TYR A 1 155 ? -12.031 22.672 20.156 1 93.31 155 TYR A CA 1
ATOM 1262 C C . TYR A 1 155 ? -10.773 22.891 20.984 1 93.31 155 TYR A C 1
ATOM 1264 O O . TYR A 1 155 ? -10.047 21.938 21.281 1 93.31 155 TYR A O 1
ATOM 1272 N N . ASN A 1 156 ? -10.531 24.109 21.328 1 89.81 156 ASN A N 1
ATOM 1273 C CA . ASN A 1 156 ? -9.344 24.344 22.141 1 89.81 156 ASN A CA 1
ATOM 1274 C C . ASN A 1 156 ? -9.305 23.438 23.359 1 89.81 156 ASN A C 1
ATOM 1276 O O . ASN A 1 156 ? -10.312 23.266 24.047 1 89.81 156 ASN A O 1
ATOM 1280 N N . GLY A 1 157 ? -8.156 22.828 23.594 1 90.62 157 GLY A N 1
ATOM 1281 C CA . GLY A 1 157 ? -7.984 21.953 24.734 1 90.62 157 GLY A CA 1
ATOM 1282 C C . GLY A 1 157 ? -8.312 20.5 24.422 1 90.62 157 GLY A C 1
ATOM 1283 O O . GLY A 1 157 ? -8.047 19.609 25.234 1 90.62 157 GLY A O 1
ATOM 1284 N N . GLN A 1 158 ? -8.805 20.219 23.266 1 94.38 158 GLN A N 1
ATOM 1285 C CA . GLN A 1 158 ? -9.25 18.875 22.938 1 94.38 158 GLN A CA 1
ATOM 1286 C C . GLN A 1 158 ? -8.289 18.188 21.969 1 94.38 158 GLN A C 1
ATOM 1288 O O . GLN A 1 158 ? -8.531 17.078 21.516 1 94.38 158 GLN A O 1
ATOM 1293 N N . PHE A 1 159 ? -7.238 18.875 21.609 1 96.12 159 PHE A N 1
ATOM 1294 C CA . PHE A 1 159 ? -6.234 18.297 20.719 1 96.12 159 PHE A CA 1
ATOM 1295 C C . PHE A 1 159 ? -4.836 18.75 21.141 1 96.12 159 PHE A C 1
ATOM 1297 O O . PHE A 1 159 ? -4.676 19.734 21.844 1 96.12 159 PHE A O 1
ATOM 1304 N N . ASP A 1 160 ? -3.855 17.984 20.734 1 97 160 ASP A N 1
ATOM 1305 C CA . ASP A 1 160 ? -2.451 18.297 20.984 1 97 160 ASP A CA 1
ATOM 1306 C C . ASP A 1 160 ? -1.765 18.797 19.703 1 97 160 ASP A C 1
ATOM 1308 O O . ASP A 1 160 ? -0.85 19.625 19.781 1 97 160 ASP A O 1
ATOM 1312 N N . TRP A 1 161 ? -2.213 18.25 18.594 1 97.94 161 TRP A N 1
ATOM 1313 C CA . TRP A 1 161 ? -1.644 18.578 17.297 1 97.94 161 TRP A CA 1
ATOM 1314 C C . TRP A 1 161 ? -2.744 18.828 16.266 1 97.94 161 TRP A C 1
ATOM 1316 O O . TRP A 1 161 ? -3.838 18.266 16.375 1 97.94 161 TRP A O 1
ATOM 1326 N N . ILE A 1 162 ? -2.428 19.688 15.305 1 98.25 162 ILE A N 1
ATOM 1327 C CA . ILE A 1 162 ? -3.354 19.953 14.219 1 98.25 162 ILE A CA 1
ATOM 1328 C C . ILE A 1 162 ? -2.66 19.719 12.875 1 98.25 162 ILE A C 1
ATOM 1330 O O . ILE A 1 162 ? -1.533 20.172 12.664 1 98.25 162 ILE A O 1
ATOM 1334 N N . ILE A 1 163 ? -3.299 18.984 12.055 1 98.69 163 ILE A N 1
ATOM 1335 C CA . ILE A 1 163 ? -2.826 18.859 10.68 1 98.69 163 ILE A CA 1
ATOM 1336 C C . ILE A 1 163 ? -3.771 19.609 9.742 1 98.69 163 ILE A C 1
ATOM 1338 O O . ILE A 1 163 ? -4.992 19.438 9.82 1 98.69 163 ILE A O 1
ATOM 1342 N N . ILE A 1 164 ? -3.207 20.484 8.969 1 98.5 164 ILE A N 1
ATOM 1343 C CA . ILE A 1 164 ? -3.928 21.266 7.961 1 98.5 164 ILE A CA 1
ATOM 1344 C C . ILE A 1 164 ? -3.656 20.688 6.574 1 98.5 164 ILE A C 1
ATOM 1346 O O . ILE A 1 164 ? -2.506 20.625 6.133 1 98.5 164 ILE A O 1
ATOM 1350 N N . ALA A 1 165 ? -4.676 20.219 5.918 1 98.25 165 ALA A N 1
ATOM 1351 C CA . ALA A 1 165 ? -4.531 19.594 4.605 1 98.25 165 ALA A CA 1
ATOM 1352 C C . ALA A 1 165 ? -5.773 19.828 3.748 1 98.25 165 ALA A C 1
ATOM 1354 O O . ALA A 1 165 ? -6.742 20.453 4.199 1 98.25 165 ALA A O 1
ATOM 1355 N N . ASP A 1 166 ? -5.68 19.5 2.469 1 97.38 166 ASP A N 1
ATOM 1356 C CA . ASP A 1 166 ? -6.836 19.562 1.579 1 97.38 166 ASP A CA 1
ATOM 1357 C C . ASP A 1 166 ? -7.246 18.172 1.115 1 97.38 166 ASP A C 1
ATOM 1359 O O . ASP A 1 166 ? -6.703 17.156 1.589 1 97.38 166 ASP A O 1
ATOM 1363 N N . ASP A 1 167 ? -8.273 18.094 0.247 1 96.75 167 ASP A N 1
ATOM 1364 C CA . ASP A 1 167 ? -8.828 16.797 -0.128 1 96.75 167 ASP A CA 1
ATOM 1365 C C . ASP A 1 167 ? -8.008 16.141 -1.238 1 96.75 167 ASP A C 1
ATOM 1367 O O . ASP A 1 167 ? -8.367 15.078 -1.737 1 96.75 167 ASP A O 1
ATOM 1371 N N . PHE A 1 168 ? -6.855 16.75 -1.571 1 97.94 168 PHE A N 1
ATOM 1372 C CA . PHE A 1 168 ? -5.895 16.109 -2.463 1 97.94 168 PHE A CA 1
ATOM 1373 C C . PHE A 1 168 ? -4.781 15.438 -1.67 1 97.94 168 PHE A C 1
ATOM 1375 O O . PHE A 1 168 ? -3.936 14.742 -2.24 1 97.94 168 PHE A O 1
ATOM 1382 N N . THR A 1 169 ? -4.809 15.641 -0.387 1 98.44 169 THR A N 1
ATOM 1383 C CA . THR A 1 169 ? -3.764 15.109 0.481 1 98.44 169 THR A CA 1
ATOM 1384 C C . THR A 1 169 ? -4.227 13.82 1.155 1 98.44 169 THR A C 1
ATOM 1386 O O . THR A 1 169 ? -5.348 13.75 1.66 1 98.44 169 THR A O 1
ATOM 1389 N N . TYR A 1 170 ? -3.432 12.805 1.049 1 98.19 170 TYR A N 1
ATOM 1390 C CA . TYR A 1 170 ? -3.607 11.617 1.883 1 98.19 170 TYR A CA 1
ATOM 1391 C C . TYR A 1 170 ? -2.641 11.633 3.061 1 98.19 170 TYR A C 1
ATOM 1393 O O . TYR A 1 170 ? -1.43 11.773 2.875 1 98.19 170 TYR A O 1
ATOM 1401 N N . ALA A 1 171 ? -3.199 11.43 4.262 1 98.38 171 ALA A N 1
ATOM 1402 C CA . ALA A 1 171 ? -2.371 11.5 5.461 1 98.38 171 ALA A CA 1
ATOM 1403 C C . ALA A 1 171 ? -2.438 10.203 6.254 1 98.38 171 ALA A C 1
ATOM 1405 O O . ALA A 1 171 ? -3.508 9.602 6.387 1 98.38 171 ALA A O 1
ATOM 1406 N N . ILE A 1 172 ? -1.3 9.789 6.672 1 97.12 172 ILE A N 1
ATOM 1407 C CA . ILE A 1 172 ? -1.202 8.656 7.586 1 97.12 172 ILE A CA 1
ATOM 1408 C C . ILE A 1 172 ? -1.021 9.156 9.016 1 97.12 172 ILE A C 1
ATOM 1410 O O . ILE A 1 172 ? 0.108 9.359 9.469 1 97.12 172 ILE A O 1
ATOM 1414 N N . ILE A 1 173 ? -2.094 9.219 9.734 1 96.81 173 ILE A N 1
ATOM 1415 C CA . ILE A 1 173 ? -2.15 9.922 11.016 1 96.81 173 ILE A CA 1
ATOM 1416 C C . ILE A 1 173 ? -1.364 9.148 12.07 1 96.81 173 ILE A C 1
ATOM 1418 O O . ILE A 1 173 ? -0.749 9.742 12.953 1 96.81 173 ILE A O 1
ATOM 1422 N N . GLU A 1 174 ? -1.339 7.832 11.961 1 92.31 174 GLU A N 1
ATOM 1423 C CA . GLU A 1 174 ? -0.563 7.012 12.891 1 92.31 174 GLU A CA 1
ATOM 1424 C C . GLU A 1 174 ? 0.924 7.34 12.805 1 92.31 174 GLU A C 1
ATOM 1426 O O . GLU A 1 174 ? 1.625 7.34 13.82 1 92.31 174 GLU A O 1
ATOM 1431 N N . ASN A 1 175 ? 1.364 7.586 11.57 1 94 175 ASN A N 1
ATOM 1432 C CA . ASN A 1 175 ? 2.764 7.965 11.398 1 94 175 ASN A CA 1
ATOM 1433 C C . ASN A 1 175 ? 3.049 9.344 11.984 1 94 175 ASN A C 1
ATOM 1435 O O . ASN A 1 175 ? 4.133 9.586 12.523 1 94 175 ASN A O 1
ATOM 1439 N N . LEU A 1 176 ? 2.068 10.234 11.867 1 96.75 176 LEU A N 1
ATOM 1440 C CA . LEU A 1 176 ? 2.211 11.539 12.508 1 96.75 176 LEU A CA 1
ATOM 1441 C C . LEU A 1 176 ? 2.318 11.398 14.016 1 96.75 176 LEU A C 1
ATOM 1443 O O . LEU A 1 176 ? 3.199 11.992 14.641 1 96.75 176 LEU A O 1
ATOM 1447 N N . ARG A 1 177 ? 1.451 10.578 14.617 1 94.38 177 ARG A N 1
ATOM 1448 C CA . ARG A 1 177 ? 1.471 10.359 16.062 1 94.38 177 ARG A CA 1
ATOM 1449 C C . ARG A 1 177 ? 2.811 9.789 16.516 1 94.38 177 ARG A C 1
ATOM 1451 O O . ARG A 1 177 ? 3.369 10.227 17.516 1 94.38 177 ARG A O 1
ATOM 1458 N N . PHE A 1 178 ? 3.238 8.852 15.773 1 90.06 178 PHE A N 1
ATOM 1459 C CA . PHE A 1 178 ? 4.527 8.242 16.078 1 90.06 178 PHE A CA 1
ATOM 1460 C C . PHE A 1 178 ? 5.637 9.281 16.062 1 90.06 178 PHE A C 1
ATOM 1462 O O . PHE A 1 178 ? 6.508 9.281 16.938 1 90.06 178 PHE A O 1
ATOM 1469 N N . TYR A 1 179 ? 5.613 10.133 15.102 1 92.62 179 TYR A N 1
ATOM 1470 C CA . TYR A 1 179 ? 6.656 11.125 14.875 1 92.62 179 TYR A CA 1
ATOM 1471 C C . TYR A 1 179 ? 6.672 12.172 15.984 1 92.62 179 TYR A C 1
ATOM 1473 O O . TYR A 1 179 ? 7.742 12.594 16.438 1 92.62 179 TYR A O 1
ATOM 1481 N N . VAL A 1 180 ? 5.461 12.516 16.531 1 94 180 VAL A N 1
ATOM 1482 C CA . VAL A 1 180 ? 5.406 13.68 17.406 1 94 180 VAL A CA 1
ATOM 1483 C C . VAL A 1 180 ? 5.152 13.234 18.844 1 94 180 VAL A C 1
ATOM 1485 O O . VAL A 1 180 ? 5.121 14.062 19.766 1 94 180 VAL A O 1
ATOM 1488 N N . ALA A 1 181 ? 5.012 12.023 19.094 1 89.25 181 ALA A N 1
ATOM 1489 C CA . ALA A 1 181 ? 4.629 11.5 20.391 1 89.25 181 ALA A CA 1
ATOM 1490 C C . ALA A 1 181 ? 5.59 11.977 21.484 1 89.25 181 ALA A C 1
ATOM 1492 O O . ALA A 1 181 ? 5.172 12.273 22.609 1 89.25 181 ALA A O 1
ATOM 1493 N N . SER A 1 182 ? 6.863 12.016 21.141 1 86.88 182 SER A N 1
ATOM 1494 C CA . SER A 1 182 ? 7.875 12.32 22.141 1 86.88 182 SER A CA 1
ATOM 1495 C C . SER A 1 182 ? 8.016 13.828 22.344 1 86.88 182 SER A C 1
ATOM 1497 O O . SER A 1 182 ? 8.75 14.281 23.234 1 86.88 182 SER A O 1
ATOM 1499 N N . LEU A 1 183 ? 7.359 14.617 21.547 1 88.75 183 LEU A N 1
ATOM 1500 C CA . LEU A 1 183 ? 7.473 16.078 21.625 1 88.75 183 LEU A CA 1
ATOM 1501 C C . LEU A 1 183 ? 6.422 16.656 22.562 1 88.75 183 LEU A C 1
ATOM 1503 O O . LEU A 1 183 ? 5.32 16.109 22.672 1 88.75 183 LEU A O 1
ATOM 1507 N N . ASN A 1 184 ? 6.812 17.719 23.172 1 87.06 184 ASN A N 1
ATOM 1508 C CA . ASN A 1 184 ? 5.867 18.469 23.984 1 87.06 184 ASN A CA 1
ATOM 1509 C C . ASN A 1 184 ? 5.023 19.406 23.141 1 87.06 184 ASN A C 1
ATOM 1511 O O . ASN A 1 184 ? 5.504 20.453 22.703 1 87.06 184 ASN A O 1
ATOM 1515 N N . SER A 1 185 ? 3.746 19.094 22.984 1 92 185 SER A N 1
ATOM 1516 C CA . SER A 1 185 ? 2.869 19.812 22.062 1 92 185 SER A CA 1
ATOM 1517 C C . SER A 1 185 ? 2.584 21.219 22.578 1 92 185 SER A C 1
ATOM 1519 O O . SER A 1 185 ? 2.082 22.078 21.844 1 92 185 SER A O 1
ATOM 1521 N N . SER A 1 186 ? 2.863 21.547 23.812 1 88.81 186 SER A N 1
ATOM 1522 C CA . SER A 1 186 ? 2.67 22.906 24.328 1 88.81 186 SER A CA 1
ATOM 1523 C C . SER A 1 186 ? 3.734 23.859 23.812 1 88.81 186 SER A C 1
ATOM 1525 O O . SER A 1 186 ? 3.555 25.078 23.844 1 88.81 186 SER A O 1
ATOM 1527 N N . MET A 1 187 ? 4.863 23.234 23.438 1 88.56 187 MET A N 1
ATOM 1528 C CA . MET A 1 187 ? 5.887 24.047 22.766 1 88.56 187 MET A CA 1
ATOM 1529 C C . MET A 1 187 ? 5.516 24.297 21.312 1 88.56 187 MET A C 1
ATOM 1531 O O . MET A 1 187 ? 4.871 23.469 20.688 1 88.56 187 MET A O 1
ATOM 1535 N N . PRO A 1 188 ? 5.93 25.406 20.797 1 90.81 188 PRO A N 1
ATOM 1536 C CA . PRO A 1 188 ? 5.543 25.734 19.422 1 90.81 188 PRO A CA 1
ATOM 1537 C C . PRO A 1 188 ? 6.355 24.969 18.391 1 90.81 188 PRO A C 1
ATOM 1539 O O . PRO A 1 188 ? 7.562 25.188 18.266 1 90.81 188 PRO A O 1
ATOM 1542 N N . TYR A 1 189 ? 5.715 24.109 17.719 1 92.62 189 TYR A N 1
ATOM 1543 C CA . TYR A 1 189 ? 6.312 23.375 16.594 1 92.62 189 TYR A CA 1
ATOM 1544 C C . TYR A 1 189 ? 5.598 23.688 15.289 1 92.62 189 TYR A C 1
ATOM 1546 O O . TYR A 1 189 ? 4.379 23.875 15.273 1 92.62 189 TYR A O 1
ATOM 1554 N N . TYR A 1 190 ? 6.336 23.812 14.234 1 95.12 190 TYR A N 1
ATOM 1555 C CA . TYR A 1 190 ? 5.891 24.094 12.875 1 95.12 190 TYR A CA 1
ATOM 1556 C C . TYR A 1 190 ? 6.488 23.094 11.891 1 95.12 190 TYR A C 1
ATOM 1558 O O . TYR A 1 190 ? 7.613 23.281 11.414 1 95.12 190 TYR A O 1
ATOM 1566 N N . LEU A 1 191 ? 5.648 22.062 11.602 1 96.94 191 LEU A N 1
ATOM 1567 C CA . LEU A 1 191 ? 6.172 20.906 10.875 1 96.94 191 LEU A CA 1
ATOM 1568 C C . LEU A 1 191 ? 5.527 20.797 9.5 1 96.94 191 LEU A C 1
ATOM 1570 O O . LEU A 1 191 ? 4.355 21.141 9.32 1 96.94 191 LEU A O 1
ATOM 1574 N N . GLY A 1 192 ? 6.273 20.328 8.516 1 97.56 192 GLY A N 1
ATOM 1575 C CA . GLY A 1 192 ? 5.836 20.172 7.137 1 97.56 192 GLY A CA 1
ATOM 1576 C C . GLY A 1 192 ? 6.984 20.141 6.148 1 97.56 192 GLY A C 1
ATOM 1577 O O . GLY A 1 192 ? 8.023 19.516 6.414 1 97.56 192 GLY A O 1
ATOM 1578 N N . HIS A 1 193 ? 6.691 20.656 5.012 1 96.94 193 HIS A N 1
ATOM 1579 C CA . HIS A 1 193 ? 7.691 20.766 3.953 1 96.94 193 HIS A CA 1
ATOM 1580 C C . HIS A 1 193 ? 8.094 22.219 3.717 1 96.94 193 HIS A C 1
ATOM 1582 O O . HIS A 1 193 ? 7.402 22.953 3.002 1 96.94 193 HIS A O 1
ATOM 1588 N N . PRO A 1 194 ? 9.234 22.578 4.188 1 94.31 194 PRO A N 1
ATOM 1589 C CA . PRO A 1 194 ? 9.641 23.984 4.098 1 94.31 194 PRO A CA 1
ATOM 1590 C C . PRO A 1 194 ? 10.086 24.375 2.693 1 94.31 194 PRO A C 1
ATOM 1592 O O . PRO A 1 194 ? 10.852 23.641 2.055 1 94.31 194 PRO A O 1
ATOM 1595 N N . VAL A 1 195 ? 9.609 25.5 2.252 1 94.31 195 VAL A N 1
ATOM 1596 C CA . VAL A 1 195 ? 10.031 26.094 0.986 1 94.31 195 VAL A CA 1
ATOM 1597 C C . VAL A 1 195 ? 10.484 27.531 1.217 1 94.31 195 VAL A C 1
ATOM 1599 O O . VAL A 1 195 ? 10.078 28.172 2.188 1 94.31 195 VAL A O 1
ATOM 1602 N N . LYS A 1 196 ? 11.273 27.953 0.344 1 88.44 196 LYS A N 1
ATOM 1603 C CA . LYS A 1 196 ? 11.836 29.297 0.446 1 88.44 196 LYS A CA 1
ATOM 1604 C C . LYS A 1 196 ? 10.906 30.328 -0.19 1 88.44 196 LYS A C 1
ATOM 1606 O O . LYS A 1 196 ? 10.336 30.078 -1.253 1 88.44 196 LYS A O 1
ATOM 1611 N N . ASP A 1 197 ? 10.609 31.266 0.564 1 81.94 197 ASP A N 1
ATOM 1612 C CA . ASP A 1 197 ? 9.977 32.469 0.084 1 81.94 197 ASP A CA 1
ATOM 1613 C C . ASP A 1 197 ? 10.82 33.719 0.413 1 81.94 197 ASP A C 1
ATOM 1615 O O . ASP A 1 197 ? 10.727 34.25 1.512 1 81.94 197 ASP A O 1
ATOM 1619 N N . PHE A 1 198 ? 11.508 34.188 -0.562 1 75.62 198 PHE A N 1
ATOM 1620 C CA . PHE A 1 198 ? 12.477 35.25 -0.369 1 75.62 198 PHE A CA 1
ATOM 1621 C C . PHE A 1 198 ? 13.438 34.938 0.77 1 75.62 198 PHE A C 1
ATOM 1623 O O . PHE A 1 198 ? 14.18 33.938 0.696 1 75.62 198 PHE A O 1
ATOM 1630 N N . SER A 1 199 ? 13.305 35.625 1.916 1 64.62 199 SER A N 1
ATOM 1631 C CA . SER A 1 199 ? 14.305 35.438 2.965 1 64.62 199 SER A CA 1
ATOM 1632 C C . SER A 1 199 ? 13.773 34.562 4.078 1 64.62 199 SER A C 1
ATOM 1634 O O . SER A 1 199 ? 14.5 34.219 5.02 1 64.62 199 SER A O 1
ATOM 1636 N N . ASN A 1 200 ? 12.594 34 3.92 1 82 200 ASN A N 1
ATOM 1637 C CA . ASN A 1 200 ? 12.039 33.219 5.004 1 82 200 ASN A CA 1
ATOM 1638 C C . ASN A 1 200 ? 11.547 31.859 4.5 1 82 200 ASN A C 1
ATOM 1640 O O . ASN A 1 200 ? 11.461 31.625 3.289 1 82 200 ASN A O 1
ATOM 1644 N N . LEU A 1 201 ? 11.445 30.984 5.477 1 89.75 201 LEU A N 1
ATOM 1645 C CA . LEU A 1 201 ? 10.914 29.656 5.164 1 89.75 201 LEU A CA 1
ATOM 1646 C C . LEU A 1 201 ? 9.477 29.516 5.652 1 89.75 201 LEU A C 1
ATOM 1648 O O . LEU A 1 201 ? 9.117 30.078 6.688 1 89.75 201 LEU A O 1
ATOM 1652 N N . TYR A 1 202 ? 8.719 28.906 4.871 1 94.94 202 TYR A N 1
ATOM 1653 C CA . TYR A 1 202 ? 7.398 28.484 5.324 1 94.94 202 TYR A CA 1
ATOM 1654 C C . TYR A 1 202 ? 7.078 27.078 4.836 1 94.94 202 TYR A C 1
ATOM 1656 O O . TYR A 1 202 ? 7.691 26.594 3.881 1 94.94 202 TYR A O 1
ATOM 1664 N N . ASN A 1 203 ? 6.234 26.328 5.512 1 96.94 203 ASN A N 1
ATOM 1665 C CA . ASN A 1 203 ? 5.777 25.016 5.062 1 96.94 203 ASN A CA 1
ATOM 1666 C C . ASN A 1 203 ? 4.668 25.125 4.02 1 96.94 203 ASN A C 1
ATOM 1668 O O . ASN A 1 203 ? 3.658 25.797 4.254 1 96.94 203 ASN A O 1
ATOM 1672 N N . VAL A 1 204 ? 4.895 24.516 2.938 1 97.12 204 VAL A N 1
ATOM 1673 C CA . VAL A 1 204 ? 3.93 24.609 1.849 1 97.12 204 VAL A CA 1
ATOM 1674 C C . VAL A 1 204 ? 2.67 23.828 2.201 1 97.12 204 VAL A C 1
ATOM 1676 O O . VAL A 1 204 ? 2.748 22.75 2.799 1 97.12 204 VAL A O 1
ATOM 1679 N N . GLY A 1 205 ? 1.558 24.359 1.818 1 96.94 205 GLY A N 1
ATOM 1680 C CA . GLY A 1 205 ? 0.273 23.75 2.127 1 96.94 205 GLY A CA 1
ATOM 1681 C C . GLY A 1 205 ? 0.047 22.438 1.403 1 96.94 205 GLY A C 1
ATOM 1682 O O . GLY A 1 205 ? -0.628 21.531 1.922 1 96.94 205 GLY A O 1
ATOM 1683 N N . SER A 1 206 ? 0.682 22.234 0.269 1 94.88 206 SER A N 1
ATOM 1684 C CA . SER A 1 206 ? 0.468 21.062 -0.567 1 94.88 206 SER A CA 1
ATOM 1685 C C . SER A 1 206 ? 1.158 19.828 0.02 1 94.88 206 SER A C 1
ATOM 1687 O O . SER A 1 206 ? 1.038 18.734 -0.518 1 94.88 206 SER A O 1
ATOM 1689 N N . ALA A 1 207 ? 1.841 19.984 1.105 1 97.25 207 ALA A N 1
ATOM 1690 C CA . ALA A 1 207 ? 2.461 18.844 1.767 1 97.25 207 ALA A CA 1
ATOM 1691 C C . ALA A 1 207 ? 1.834 18.594 3.135 1 97.25 207 ALA A C 1
ATOM 1693 O O . ALA A 1 207 ? 2.279 17.719 3.879 1 97.25 207 ALA A O 1
ATOM 1694 N N . GLY A 1 208 ? 0.825 19.391 3.432 1 98.19 208 GLY A N 1
ATOM 1695 C CA . GLY A 1 208 ? 0.29 19.328 4.785 1 98.19 208 GLY A CA 1
ATOM 1696 C C . GLY A 1 208 ? 1.131 20.094 5.789 1 98.19 208 GLY A C 1
ATOM 1697 O O . GLY A 1 208 ? 2.359 20.109 5.699 1 98.19 208 GLY A O 1
ATOM 1698 N N . ILE A 1 209 ? 0.46 20.75 6.68 1 98.62 209 ILE A N 1
ATOM 1699 C CA . ILE A 1 209 ? 1.124 21.5 7.738 1 98.62 209 ILE A CA 1
ATOM 1700 C C . ILE A 1 209 ? 0.67 20.984 9.102 1 98.62 209 ILE A C 1
ATOM 1702 O O . ILE A 1 209 ? -0.525 20.781 9.328 1 98.62 209 ILE A O 1
ATOM 1706 N N . VAL A 1 210 ? 1.641 20.734 9.914 1 98.62 210 VAL A N 1
ATOM 1707 C CA . VAL A 1 210 ? 1.326 20.281 11.266 1 98.62 210 VAL A CA 1
ATOM 1708 C C . VAL A 1 210 ? 1.763 21.344 12.281 1 98.62 210 VAL A C 1
ATOM 1710 O O . VAL A 1 210 ? 2.896 21.812 12.242 1 98.62 210 VAL A O 1
ATOM 1713 N N . LEU A 1 211 ? 0.821 21.719 13.109 1 97.5 211 LEU A N 1
ATOM 1714 C CA . LEU A 1 211 ? 1.083 22.656 14.195 1 97.5 211 LEU A CA 1
ATOM 1715 C C . LEU A 1 211 ? 0.842 22.016 15.555 1 97.5 211 LEU A C 1
ATOM 1717 O O . LEU A 1 211 ? -0.105 21.234 15.719 1 97.5 211 LEU A O 1
ATOM 1721 N N . SER A 1 212 ? 1.734 22.328 16.469 1 94 212 SER A N 1
ATOM 1722 C CA . SER A 1 212 ? 1.466 21.969 17.859 1 94 212 SER A CA 1
ATOM 1723 C C . SER A 1 212 ? 0.411 22.875 18.484 1 94 212 SER A C 1
ATOM 1725 O O . SER A 1 212 ? 0.079 23.922 17.922 1 94 212 SER A O 1
ATOM 1727 N N . LYS A 1 213 ? -0.065 22.453 19.641 1 94.12 213 LYS A N 1
ATOM 1728 C CA . LYS A 1 213 ? -0.945 23.297 20.422 1 94.12 213 LYS A CA 1
ATOM 1729 C C . LYS A 1 213 ? -0.295 24.656 20.719 1 94.12 213 LYS A C 1
ATOM 1731 O O . LYS A 1 213 ? -0.96 25.688 20.672 1 94.12 213 LYS A O 1
ATOM 1736 N N . GLY A 1 214 ? 0.953 24.609 20.953 1 91.75 214 GLY A N 1
ATOM 1737 C CA . GLY A 1 214 ? 1.689 25.828 21.203 1 91.75 214 GLY A CA 1
ATOM 1738 C C . GLY A 1 214 ? 1.688 26.781 20.016 1 91.75 214 GLY A C 1
ATOM 1739 O O . GLY A 1 214 ? 1.434 27.969 20.172 1 91.75 214 GLY A O 1
ATOM 1740 N N . SER A 1 215 ? 1.935 26.297 18.828 1 93.75 215 SER A N 1
ATOM 1741 C CA . SER A 1 215 ? 1.963 27.109 17.625 1 93.75 215 SER A CA 1
ATOM 1742 C C . SER A 1 215 ? 0.569 27.609 17.266 1 93.75 215 SER A C 1
ATOM 1744 O O . SER A 1 215 ? 0.416 28.734 16.766 1 93.75 215 SER A O 1
ATOM 1746 N N . PHE A 1 216 ? -0.363 26.766 17.5 1 94.75 216 PHE A N 1
ATOM 1747 C CA . PHE A 1 216 ? -1.742 27.141 17.203 1 94.75 216 PHE A CA 1
ATOM 1748 C C . PHE A 1 216 ? -2.195 28.281 18.109 1 94.75 216 PHE A C 1
ATOM 1750 O O . PHE A 1 216 ? -2.92 29.172 17.672 1 94.75 216 PHE A O 1
ATOM 1757 N N . SER A 1 217 ? -1.755 28.281 19.312 1 92.12 217 SER A N 1
ATOM 1758 C CA . SER A 1 217 ? -2.057 29.344 20.266 1 92.12 217 SER A CA 1
ATOM 1759 C C . SER A 1 217 ? -1.4 30.672 19.859 1 92.12 217 SER A C 1
ATOM 1761 O O . SER A 1 217 ? -1.966 31.734 20.062 1 92.12 217 SER A O 1
ATOM 1763 N N . LEU A 1 218 ? -0.25 30.578 19.328 1 91.19 218 LEU A N 1
ATOM 1764 C CA . LEU A 1 218 ? 0.418 31.781 18.844 1 91.19 218 LEU A CA 1
ATOM 1765 C C . LEU A 1 218 ? -0.378 32.438 17.719 1 91.19 218 LEU A C 1
ATOM 1767 O O . LEU A 1 218 ? -0.53 33.656 17.688 1 91.19 218 LEU A O 1
ATOM 1771 N N . LEU A 1 219 ? -0.901 31.641 16.812 1 94.38 219 LEU A N 1
ATOM 1772 C CA . LEU A 1 219 ? -1.739 32.156 15.734 1 94.38 219 LEU A CA 1
ATOM 1773 C C . LEU A 1 219 ? -2.973 32.844 16.297 1 94.38 219 LEU A C 1
ATOM 1775 O O . LEU A 1 219 ? -3.359 33.938 15.828 1 94.38 219 LEU A O 1
ATOM 1779 N N . HIS A 1 220 ? -3.508 32.219 17.297 1 92.88 220 HIS A N 1
ATOM 1780 C CA . HIS A 1 220 ? -4.715 32.75 17.922 1 92.88 220 HIS A CA 1
ATOM 1781 C C . HIS A 1 220 ? -4.434 34.094 18.594 1 92.88 220 HIS A C 1
ATOM 1783 O O . HIS A 1 220 ? -5.312 34.969 18.656 1 92.88 220 HIS A O 1
ATOM 1789 N N . SER A 1 221 ? -3.273 34.25 19.125 1 89.81 221 SER A N 1
ATOM 1790 C CA . SER A 1 221 ? -2.92 35.5 19.797 1 89.81 221 SER A CA 1
ATOM 1791 C C . SER A 1 221 ? -2.932 36.656 18.812 1 89.81 221 SER A C 1
ATOM 1793 O O . SER A 1 221 ? -3.113 37.812 19.219 1 89.81 221 SER A O 1
ATOM 1795 N N . VAL A 1 222 ? -2.76 36.375 17.531 1 91.12 222 VAL A N 1
ATOM 1796 C CA . VAL A 1 222 ? -2.75 37.406 16.5 1 91.12 222 VAL A CA 1
ATOM 1797 C C . VAL A 1 222 ? -4.148 37.531 15.906 1 91.12 222 VAL A C 1
ATOM 1799 O O . VAL A 1 222 ? -4.629 38.656 15.719 1 91.12 222 VAL A O 1
ATOM 1802 N N . TYR A 1 223 ? -4.754 36.469 15.617 1 91.88 223 TYR A N 1
ATOM 1803 C CA . TYR A 1 223 ? -6.113 36.406 15.086 1 91.88 223 TYR A CA 1
ATOM 1804 C C . TYR A 1 223 ? -7.043 35.656 16.031 1 91.88 223 TYR A C 1
ATOM 1806 O O . TYR A 1 223 ? -7.176 34.438 15.938 1 91.88 223 TYR A O 1
ATOM 1814 N N . SER A 1 224 ? -7.84 36.344 16.766 1 88.56 224 SER A N 1
ATOM 1815 C CA . SER A 1 224 ? -8.594 35.719 17.844 1 88.56 224 SER A CA 1
ATOM 1816 C C . SER A 1 224 ? -10.062 35.562 17.469 1 88.56 224 SER A C 1
ATOM 1818 O O . SER A 1 224 ? -10.766 34.719 18.016 1 88.56 224 SER A O 1
ATOM 1820 N N . THR A 1 225 ? -10.477 36.469 16.562 1 86.94 225 THR A N 1
ATOM 1821 C CA . THR A 1 225 ? -11.906 36.469 16.266 1 86.94 225 THR A CA 1
ATOM 1822 C C . THR A 1 225 ? -12.133 36.594 14.758 1 86.94 225 THR A C 1
ATOM 1824 O O . THR A 1 225 ? -11.203 36.875 14 1 86.94 225 THR A O 1
ATOM 1827 N N . ALA A 1 226 ? -13.352 36.344 14.359 1 83.5 226 ALA A N 1
ATOM 1828 C CA . ALA A 1 226 ? -13.742 36.531 12.969 1 83.5 226 ALA A CA 1
ATOM 1829 C C . ALA A 1 226 ? -13.516 37.969 12.508 1 83.5 226 ALA A C 1
ATOM 1831 O O . ALA A 1 226 ? -13.172 38.188 11.352 1 83.5 226 ALA A O 1
ATOM 1832 N N . ASP A 1 227 ? -13.672 38.844 13.383 1 86.12 227 ASP A N 1
ATOM 1833 C CA . ASP A 1 227 ? -13.453 40.25 13.062 1 86.12 227 ASP A CA 1
ATOM 1834 C C . ASP A 1 227 ? -11.992 40.5 12.719 1 86.12 227 ASP A C 1
ATOM 1836 O O . ASP A 1 227 ? -11.695 41.312 11.836 1 86.12 227 ASP A O 1
ATOM 1840 N N . ASP A 1 228 ? -11.109 39.938 13.492 1 87.62 228 ASP A N 1
ATOM 1841 C CA . ASP A 1 228 ? -9.695 40.031 13.148 1 87.62 228 ASP A CA 1
ATOM 1842 C C . ASP A 1 228 ? -9.438 39.594 11.711 1 87.62 228 ASP A C 1
ATOM 1844 O O . ASP A 1 228 ? -8.656 40.219 10.992 1 87.62 228 ASP A O 1
ATOM 1848 N N . CYS A 1 229 ? -10.07 38.531 11.336 1 86.75 229 CYS A N 1
ATOM 1849 C CA . CYS A 1 229 ? -9.883 37.938 10.008 1 86.75 229 CYS A CA 1
ATOM 1850 C C . CYS A 1 229 ? -10.383 38.875 8.922 1 86.75 229 CYS A C 1
ATOM 1852 O O . CYS A 1 229 ? -9.828 38.938 7.824 1 86.75 229 CYS A O 1
ATOM 1854 N N . ARG A 1 230 ? -11.352 39.594 9.258 1 82.62 230 ARG A N 1
ATOM 1855 C CA . ARG A 1 230 ? -12.008 40.5 8.305 1 82.62 230 ARG A CA 1
ATOM 1856 C C . ARG A 1 230 ? -11.258 41.812 8.195 1 82.62 230 ARG A C 1
ATOM 1858 O O . ARG A 1 230 ? -11.117 42.375 7.102 1 82.62 230 ARG A O 1
ATOM 1865 N N . PHE A 1 231 ? -10.742 42.312 9.305 1 85.44 231 PHE A N 1
ATOM 1866 C CA . PHE A 1 231 ? -10.344 43.719 9.312 1 85.44 231 PHE A CA 1
ATOM 1867 C C . PHE A 1 231 ? -8.828 43.844 9.391 1 85.44 231 PHE A C 1
ATOM 1869 O O . PHE A 1 231 ? -8.266 44.875 8.969 1 85.44 231 PHE A O 1
ATOM 1876 N N . LYS A 1 232 ? -8.203 42.906 9.945 1 87.38 232 LYS A N 1
ATOM 1877 C CA . LYS A 1 232 ? -6.742 42.969 10.016 1 87.38 232 LYS A CA 1
ATOM 1878 C C . LYS A 1 232 ? -6.109 42.688 8.656 1 87.38 232 LYS A C 1
ATOM 1880 O O . LYS A 1 232 ? -6.586 41.844 7.91 1 87.38 232 LYS A O 1
ATOM 1885 N N . ARG A 1 233 ? -5.102 43.406 8.406 1 85.69 233 ARG A N 1
ATOM 1886 C CA . ARG A 1 233 ? -4.359 43.156 7.176 1 85.69 233 ARG A CA 1
ATOM 1887 C C . ARG A 1 233 ? -3.695 41.781 7.199 1 85.69 233 ARG A C 1
ATOM 1889 O O . ARG A 1 233 ? -2.945 41.469 8.125 1 85.69 233 ARG A O 1
ATOM 1896 N N . PRO A 1 234 ? -3.994 41.031 6.195 1 88.69 234 PRO A N 1
ATOM 1897 C CA . PRO A 1 234 ? -3.352 39.719 6.145 1 88.69 234 PRO A CA 1
ATOM 1898 C C . PRO A 1 234 ? -1.86 39.781 5.824 1 88.69 234 PRO A C 1
ATOM 1900 O O . PRO A 1 234 ? -1.442 40.656 5.031 1 88.69 234 PRO A O 1
ATOM 1903 N N . PRO A 1 235 ? -1.041 38.938 6.426 1 89.56 235 PRO A N 1
ATOM 1904 C CA . PRO A 1 235 ? 0.379 38.906 6.066 1 89.56 235 PRO A CA 1
ATOM 1905 C C . PRO A 1 235 ? 0.611 38.562 4.598 1 89.56 235 PRO A C 1
ATOM 1907 O O . PRO A 1 235 ? 1.582 39.031 3.994 1 89.56 235 PRO A O 1
ATOM 1910 N N . SER A 1 236 ? -0.234 37.656 4.062 1 90.38 236 SER A N 1
ATOM 1911 C CA . SER A 1 236 ? -0.227 37.25 2.662 1 90.38 236 SER A CA 1
ATOM 1912 C C . SER A 1 236 ? -1.605 36.781 2.223 1 90.38 236 SER A C 1
ATOM 1914 O O . SER A 1 236 ? -2.486 36.562 3.055 1 90.38 236 SER A O 1
ATOM 1916 N N . TRP A 1 237 ? -1.724 36.625 0.876 1 91 237 TRP A N 1
ATOM 1917 C CA . TRP A 1 237 ? -2.977 36.125 0.334 1 91 237 TRP A CA 1
ATOM 1918 C C . TRP A 1 237 ? -3.08 34.625 0.536 1 91 237 TRP A C 1
ATOM 1920 O O . TRP A 1 237 ? -4.184 34.062 0.624 1 91 237 TRP A O 1
ATOM 1930 N N . TYR A 1 238 ? -1.946 33.969 0.586 1 93.31 238 TYR A N 1
ATOM 1931 C CA . TYR A 1 238 ? -1.896 32.5 0.696 1 93.31 238 TYR A CA 1
ATOM 1932 C C . TYR A 1 238 ? -1.804 32.094 2.154 1 93.31 238 TYR A C 1
ATOM 1934 O O . TYR A 1 238 ? -1.023 32.656 2.926 1 93.31 238 TYR A O 1
ATOM 1942 N N . PHE A 1 239 ? -2.586 31.078 2.543 1 95.12 239 PHE A N 1
ATOM 1943 C CA . PHE A 1 239 ? -2.689 30.703 3.951 1 95.12 239 PHE A CA 1
ATOM 1944 C C . PHE A 1 239 ? -1.363 30.172 4.469 1 95.12 239 PHE A C 1
ATOM 1946 O O . PHE A 1 239 ? -0.969 30.453 5.602 1 95.12 239 PHE A O 1
ATOM 1953 N N . ASP A 1 240 ? -0.656 29.359 3.586 1 96.5 240 ASP A N 1
ATOM 1954 C CA . ASP A 1 240 ? 0.586 28.734 4.043 1 96.5 240 ASP A CA 1
ATOM 1955 C C . ASP A 1 240 ? 1.681 29.781 4.234 1 96.5 240 ASP A C 1
ATOM 1957 O O . ASP A 1 240 ? 2.381 29.781 5.25 1 96.5 240 ASP A O 1
ATOM 1961 N N . GLN A 1 241 ? 1.734 30.766 3.363 1 94.88 241 GLN A N 1
ATOM 1962 C CA . GLN A 1 241 ? 2.686 31.859 3.518 1 94.88 241 GLN A CA 1
ATOM 1963 C C . GLN A 1 241 ? 2.359 32.688 4.75 1 94.88 241 GLN A C 1
ATOM 1965 O O . GLN A 1 241 ? 3.264 33.125 5.469 1 94.88 241 GLN A O 1
ATOM 1970 N N . SER A 1 242 ? 1.112 32.938 4.969 1 94.81 242 SER A N 1
ATOM 1971 C CA . SER A 1 242 ? 0.683 33.75 6.102 1 94.81 242 SER A CA 1
ATOM 1972 C C . SER A 1 242 ? 1.022 33.094 7.426 1 94.81 242 SER A C 1
ATOM 1974 O O . SER A 1 242 ? 1.496 33.75 8.359 1 94.81 242 SER A O 1
ATOM 1976 N N . ILE A 1 243 ? 0.812 31.766 7.492 1 96.19 243 ILE A N 1
ATOM 1977 C CA . ILE A 1 243 ? 1.171 31.016 8.695 1 96.19 243 ILE A CA 1
ATOM 1978 C C . ILE A 1 243 ? 2.668 31.156 8.953 1 96.19 243 ILE A C 1
ATOM 1980 O O . ILE A 1 243 ? 3.086 31.438 10.086 1 96.19 243 ILE A O 1
ATOM 1984 N N . GLY A 1 244 ? 3.426 30.984 7.887 1 94.38 244 GLY A N 1
ATOM 1985 C CA . GLY A 1 244 ? 4.871 31.094 8.008 1 94.38 244 GLY A CA 1
ATOM 1986 C C . GLY A 1 244 ? 5.328 32.469 8.492 1 94.38 244 GLY A C 1
ATOM 1987 O O . GLY A 1 244 ? 6.188 32.562 9.367 1 94.38 244 GLY A O 1
ATOM 1988 N N . LYS A 1 245 ? 4.758 33.5 7.957 1 92.56 245 LYS A N 1
ATOM 1989 C CA . LYS A 1 245 ? 5.129 34.875 8.32 1 92.56 245 LYS A CA 1
ATOM 1990 C C . LYS A 1 245 ? 4.762 35.156 9.773 1 92.56 245 LYS A C 1
ATOM 1992 O O . LYS A 1 245 ? 5.535 35.812 10.492 1 92.56 245 LYS A O 1
ATOM 1997 N N . ILE A 1 246 ? 3.6 34.75 10.211 1 93 246 ILE A N 1
ATOM 1998 C CA . ILE A 1 246 ? 3.152 35 11.578 1 93 246 ILE A CA 1
ATOM 1999 C C . ILE A 1 246 ? 4.062 34.281 12.555 1 93 246 ILE A C 1
ATOM 2001 O O . ILE A 1 246 ? 4.559 34.875 13.516 1 93 246 ILE A O 1
ATOM 2005 N N . LEU A 1 247 ? 4.336 33 12.281 1 91.69 247 LEU A N 1
ATOM 2006 C CA . LEU A 1 247 ? 5.152 32.188 13.195 1 91.69 247 LEU A CA 1
ATOM 2007 C C . LEU A 1 247 ? 6.594 32.688 13.195 1 91.69 247 LEU A C 1
ATOM 2009 O O . LEU A 1 247 ? 7.27 32.656 14.227 1 91.69 247 LEU A O 1
ATOM 2013 N N . HIS A 1 248 ? 7.047 33.156 12.062 1 88.38 248 HIS A N 1
ATOM 2014 C CA . HIS A 1 248 ? 8.383 33.75 11.977 1 88.38 248 HIS A CA 1
ATOM 2015 C C . HIS A 1 248 ? 8.531 34.906 12.938 1 88.38 248 HIS A C 1
ATOM 2017 O O . HIS A 1 248 ? 9.586 35.094 13.547 1 88.38 248 HIS A O 1
ATOM 2023 N N . ALA A 1 249 ? 7.492 35.688 13.086 1 86.19 249 ALA A N 1
ATOM 2024 C CA . ALA A 1 249 ? 7.504 36.844 13.977 1 86.19 249 ALA A CA 1
ATOM 2025 C C . ALA A 1 249 ? 7.672 36.406 15.43 1 86.19 249 ALA A C 1
ATOM 2027 O O . ALA A 1 249 ? 8.18 37.188 16.25 1 86.19 249 ALA A O 1
ATOM 2028 N N . PHE A 1 250 ? 7.289 35.219 15.742 1 86.94 250 PHE A N 1
ATOM 2029 C CA . PHE A 1 250 ? 7.441 34.656 17.078 1 86.94 250 PHE A CA 1
ATOM 2030 C C . PHE A 1 250 ? 8.703 33.812 17.188 1 86.94 250 PHE A C 1
ATOM 2032 O O . PHE A 1 250 ? 8.891 33.094 18.156 1 86.94 250 PHE A O 1
ATOM 2039 N N . ASN A 1 251 ? 9.508 33.75 16.156 1 86.56 251 ASN A N 1
ATOM 2040 C CA . ASN A 1 251 ? 10.742 32.969 16.078 1 86.56 251 ASN A CA 1
ATOM 2041 C C . ASN A 1 251 ? 10.484 31.469 16.062 1 86.56 251 ASN A C 1
ATOM 2043 O O . ASN A 1 251 ? 11.219 30.703 16.688 1 86.56 251 ASN A O 1
ATOM 2047 N N . VAL A 1 252 ? 9.383 31.125 15.523 1 89.06 252 VAL A N 1
ATOM 2048 C CA . VAL A 1 252 ? 9.07 29.734 15.258 1 89.06 252 VAL A CA 1
ATOM 2049 C C . VAL A 1 252 ? 9.273 29.422 13.781 1 89.06 252 VAL A C 1
ATOM 2051 O O . VAL A 1 252 ? 8.586 29.984 12.922 1 89.06 252 VAL A O 1
ATOM 2054 N N . HIS A 1 253 ? 10.227 28.547 13.461 1 88.19 253 HIS A N 1
ATOM 2055 C CA . HIS A 1 253 ? 10.617 28.281 12.086 1 88.19 253 HIS A CA 1
ATOM 2056 C C . HIS A 1 253 ? 10.359 26.828 11.703 1 88.19 253 HIS A C 1
ATOM 2058 O O . HIS A 1 253 ? 10.297 25.969 12.578 1 88.19 253 HIS A O 1
ATOM 2064 N N . PRO A 1 254 ? 10.18 26.625 10.359 1 91.06 254 PRO A N 1
ATOM 2065 C CA . PRO A 1 254 ? 10.133 25.219 9.914 1 91.06 254 PRO A CA 1
ATOM 2066 C C . PRO A 1 254 ? 11.414 24.453 10.242 1 91.06 254 PRO A C 1
ATOM 2068 O O . PRO A 1 254 ? 12.484 25.047 10.344 1 91.06 254 PRO A O 1
ATOM 2071 N N . VAL A 1 255 ? 11.219 23.219 10.406 1 89.12 255 VAL A N 1
ATOM 2072 C CA . VAL A 1 255 ? 12.367 22.359 10.695 1 89.12 255 VAL A CA 1
ATOM 2073 C C . VAL A 1 255 ? 12.469 21.25 9.648 1 89.12 255 VAL A C 1
ATOM 2075 O O . VAL A 1 255 ? 11.516 21.016 8.898 1 89.12 255 VAL A O 1
ATOM 2078 N N . ASP A 1 256 ? 13.641 20.625 9.555 1 90.88 256 ASP A N 1
ATOM 2079 C CA . ASP A 1 256 ? 13.805 19.469 8.68 1 90.88 256 ASP A CA 1
ATOM 2080 C C . ASP A 1 256 ? 13.078 18.25 9.234 1 90.88 256 ASP A C 1
ATOM 2082 O O . ASP A 1 256 ? 13.531 17.641 10.211 1 90.88 256 ASP A O 1
ATOM 2086 N N . THR A 1 257 ? 12.055 17.906 8.609 1 94.25 257 THR A N 1
ATOM 2087 C CA . THR A 1 257 ? 11.211 16.812 9.102 1 94.25 257 THR A CA 1
ATOM 2088 C C . THR A 1 257 ? 11.523 15.516 8.375 1 94.25 257 THR A C 1
ATOM 2090 O O . THR A 1 257 ? 10.828 14.516 8.562 1 94.25 257 THR A O 1
ATOM 2093 N N . ARG A 1 258 ? 12.547 15.484 7.484 1 91.5 258 ARG A N 1
ATOM 2094 C CA . ARG A 1 258 ? 12.914 14.258 6.789 1 91.5 258 ARG A CA 1
ATOM 2095 C C . ARG A 1 258 ? 13.398 13.188 7.77 1 91.5 258 ARG A C 1
ATOM 2097 O O . ARG A 1 258 ? 13.688 13.492 8.93 1 91.5 258 ARG A O 1
ATOM 2104 N N . ASP A 1 259 ? 13.391 11.906 7.305 1 88.31 259 ASP A N 1
ATOM 2105 C CA . ASP A 1 259 ? 13.891 10.844 8.172 1 88.31 259 ASP A CA 1
ATOM 2106 C C . ASP A 1 259 ? 15.414 10.82 8.188 1 88.31 259 ASP A C 1
ATOM 2108 O O . ASP A 1 259 ? 16.062 11.633 7.527 1 88.31 259 ASP A O 1
ATOM 2112 N N . PRO A 1 260 ? 16.031 10 9.023 1 80.94 260 PRO A N 1
ATOM 2113 C CA . PRO A 1 260 ? 17.484 10.008 9.156 1 80.94 260 PRO A CA 1
ATOM 2114 C C . PRO A 1 260 ? 18.203 9.711 7.836 1 80.94 260 PRO A C 1
ATOM 2116 O O . PRO A 1 260 ? 19.375 10.023 7.684 1 80.94 260 PRO A O 1
ATOM 2119 N N . TYR A 1 261 ? 17.531 9.141 6.895 1 84.06 261 TYR A N 1
ATOM 2120 C CA . TYR A 1 261 ? 18.125 8.852 5.59 1 84.06 261 TYR A CA 1
ATOM 2121 C C . TYR A 1 261 ? 17.797 9.953 4.59 1 84.06 261 TYR A C 1
ATOM 2123 O O . TYR A 1 261 ? 18 9.781 3.383 1 84.06 261 TYR A O 1
ATOM 2131 N N . LEU A 1 262 ? 17.188 11.062 5.094 1 87.94 262 LEU A N 1
ATOM 2132 C CA . LEU A 1 262 ? 16.891 12.281 4.34 1 87.94 262 LEU A CA 1
ATOM 2133 C C . LEU A 1 262 ? 15.742 12.062 3.361 1 87.94 262 LEU A C 1
ATOM 2135 O O . LEU A 1 262 ? 15.742 12.625 2.266 1 87.94 262 LEU A O 1
ATOM 2139 N N . ARG A 1 263 ? 14.906 11.133 3.713 1 92.81 263 ARG A N 1
ATOM 2140 C CA . ARG A 1 263 ? 13.711 10.852 2.918 1 92.81 263 ARG A CA 1
ATOM 2141 C C . ARG A 1 263 ? 12.508 11.617 3.453 1 92.81 263 ARG A C 1
ATOM 2143 O O . ARG A 1 263 ? 12.336 11.75 4.668 1 92.81 263 ARG A O 1
ATOM 2150 N N . GLY A 1 264 ? 11.648 12.062 2.6 1 95.06 264 GLY A N 1
ATOM 2151 C CA . GLY A 1 264 ? 10.594 13 2.969 1 95.06 264 GLY A CA 1
ATOM 2152 C C . GLY A 1 264 ? 9.469 12.344 3.74 1 95.06 264 GLY A C 1
ATOM 2153 O O . GLY A 1 264 ? 8.961 11.289 3.342 1 95.06 264 GLY A O 1
ATOM 2154 N N . ARG A 1 265 ? 9.055 12.93 4.863 1 97 265 ARG A N 1
ATOM 2155 C CA . ARG A 1 265 ? 7.859 12.531 5.594 1 97 265 ARG A CA 1
ATOM 2156 C C . ARG A 1 265 ? 6.625 13.266 5.074 1 97 265 ARG A C 1
ATOM 2158 O O . ARG A 1 265 ? 5.531 12.703 5.035 1 97 265 ARG A O 1
ATOM 2165 N N . PHE A 1 266 ? 6.836 14.523 4.758 1 98.25 266 PHE A N 1
ATOM 2166 C CA . PHE A 1 266 ? 5.809 15.367 4.168 1 98.25 266 PHE A CA 1
ATOM 2167 C C . PHE A 1 266 ? 6.078 15.586 2.684 1 98.25 266 PHE A C 1
ATOM 2169 O O . PHE A 1 266 ? 6.973 16.359 2.316 1 98.25 266 PHE A O 1
ATOM 2176 N N . ASN A 1 267 ? 5.242 14.992 1.848 1 97.94 267 ASN A N 1
ATOM 2177 C CA . ASN A 1 267 ? 5.531 14.984 0.417 1 97.94 267 ASN A CA 1
ATOM 2178 C C . ASN A 1 267 ? 4.504 15.789 -0.368 1 97.94 267 ASN A C 1
ATOM 2180 O O . ASN A 1 267 ? 3.307 15.5 -0.318 1 97.94 267 ASN A O 1
ATOM 2184 N N . PRO A 1 268 ? 4.98 16.781 -1.12 1 97.38 268 PRO A N 1
ATOM 2185 C CA . PRO A 1 268 ? 4.051 17.672 -1.82 1 97.38 268 PRO A CA 1
ATOM 2186 C C . PRO A 1 268 ? 3.518 17.062 -3.117 1 97.38 268 PRO A C 1
ATOM 2188 O O . PRO A 1 268 ? 2.797 17.719 -3.863 1 97.38 268 PRO A O 1
ATOM 2191 N N . PHE A 1 269 ? 3.895 15.836 -3.404 1 97.31 269 PHE A N 1
ATOM 2192 C CA . PHE A 1 269 ? 3.424 15.117 -4.586 1 97.31 269 PHE A CA 1
ATOM 2193 C C . PHE A 1 269 ? 2.867 13.75 -4.203 1 97.31 269 PHE A C 1
ATOM 2195 O O . PHE A 1 269 ? 3.035 13.305 -3.07 1 97.31 269 PHE A O 1
ATOM 2202 N N . SER A 1 270 ? 2.201 13.172 -5.191 1 96.06 270 SER A N 1
ATOM 2203 C CA . SER A 1 270 ? 1.688 11.82 -4.988 1 96.06 270 SER A CA 1
ATOM 2204 C C . SER A 1 270 ? 2.824 10.805 -4.887 1 96.06 270 SER A C 1
ATOM 2206 O O . SER A 1 270 ? 3.936 11.062 -5.355 1 96.06 270 SER A O 1
ATOM 2208 N N . VAL A 1 271 ? 2.545 9.719 -4.277 1 94.44 271 VAL A N 1
ATOM 2209 C CA . VAL A 1 271 ? 3.543 8.664 -4.133 1 94.44 271 VAL A CA 1
ATOM 2210 C C . VAL A 1 271 ? 4.055 8.242 -5.508 1 94.44 271 VAL A C 1
ATOM 2212 O O . VAL A 1 271 ? 5.254 8.023 -5.691 1 94.44 271 VAL A O 1
ATOM 2215 N N . GLU A 1 272 ? 3.174 8.148 -6.473 1 91.38 272 GLU A N 1
ATOM 2216 C CA . GLU A 1 272 ? 3.562 7.75 -7.824 1 91.38 272 GLU A CA 1
ATOM 2217 C C . GLU A 1 272 ? 4.535 8.758 -8.43 1 91.38 272 GLU A C 1
ATOM 2219 O O . GLU A 1 272 ? 5.539 8.367 -9.039 1 91.38 272 GLU A O 1
ATOM 2224 N N . THR A 1 273 ? 4.184 10.008 -8.258 1 93.12 273 THR A N 1
ATOM 2225 C CA . THR A 1 273 ? 5.023 11.07 -8.812 1 93.12 273 THR A CA 1
ATOM 2226 C C . THR A 1 273 ? 6.402 11.062 -8.164 1 93.12 273 THR A C 1
ATOM 2228 O O . THR A 1 273 ? 7.414 11.227 -8.844 1 93.12 273 THR A O 1
ATOM 2231 N N . MET A 1 274 ? 6.438 10.844 -6.863 1 93.25 274 MET A N 1
ATOM 2232 C CA . MET A 1 274 ? 7.707 10.812 -6.141 1 93.25 274 MET A CA 1
ATOM 2233 C C . MET A 1 274 ? 8.516 9.578 -6.512 1 93.25 274 MET A C 1
ATOM 2235 O O . MET A 1 274 ? 9.742 9.625 -6.578 1 93.25 274 MET A O 1
ATOM 2239 N N . LEU A 1 275 ? 7.805 8.523 -6.77 1 89.94 275 LEU A N 1
ATOM 2240 C CA . LEU A 1 275 ? 8.422 7.215 -6.926 1 89.94 275 LEU A CA 1
ATOM 2241 C C . LEU A 1 275 ? 9.039 7.062 -8.312 1 89.94 275 LEU A C 1
ATOM 2243 O O . LEU A 1 275 ? 10.062 6.391 -8.469 1 89.94 275 LEU A O 1
ATOM 2247 N N . ILE A 1 276 ? 8.391 7.566 -9.312 1 83.81 276 ILE A N 1
ATOM 2248 C CA . ILE A 1 276 ? 8.836 7.391 -10.688 1 83.81 276 ILE A CA 1
ATOM 2249 C C . ILE A 1 276 ? 9.812 8.508 -11.062 1 83.81 276 ILE A C 1
ATOM 2251 O O . ILE A 1 276 ? 9.414 9.664 -11.203 1 83.81 276 ILE A O 1
ATOM 2255 N N . PRO A 1 277 ? 10.992 8.125 -11.281 1 80.56 277 PRO A N 1
ATOM 2256 C CA . PRO A 1 277 ? 11.969 9.156 -11.641 1 80.56 277 PRO A CA 1
ATOM 2257 C C . PRO A 1 277 ? 11.57 9.938 -12.891 1 80.56 277 PRO A C 1
ATOM 2259 O O . PRO A 1 277 ? 11.102 9.352 -13.875 1 80.56 277 PRO A O 1
ATOM 2262 N N . GLY A 1 278 ? 11.719 11.211 -12.805 1 81.25 278 GLY A N 1
ATOM 2263 C CA . GLY A 1 278 ? 11.43 12.062 -13.938 1 81.25 278 GLY A CA 1
ATOM 2264 C C . GLY A 1 278 ? 9.992 12.547 -13.977 1 81.25 278 GLY A C 1
ATOM 2265 O O . GLY A 1 278 ? 9.617 13.336 -14.852 1 81.25 278 GLY A O 1
ATOM 2266 N N . SER A 1 279 ? 9.242 12.055 -13.078 1 85.44 279 SER A N 1
ATOM 2267 C CA . SER A 1 279 ? 7.84 12.445 -13.055 1 85.44 279 SER A CA 1
ATOM 2268 C C . SER A 1 279 ? 7.668 13.875 -12.562 1 85.44 279 SER A C 1
ATOM 2270 O O . SER A 1 279 ? 6.691 14.547 -12.906 1 85.44 279 SER A O 1
ATOM 2272 N N . ILE A 1 280 ? 8.555 14.336 -11.719 1 88.62 280 ILE A N 1
ATOM 2273 C CA . ILE A 1 280 ? 8.555 15.75 -11.336 1 88.62 280 ILE A CA 1
ATOM 2274 C C . ILE A 1 280 ? 9.305 16.562 -12.383 1 88.62 280 ILE A C 1
ATOM 2276 O O . ILE A 1 280 ? 10.492 16.328 -12.625 1 88.62 280 ILE A O 1
ATOM 2280 N N . SER A 1 281 ? 8.562 17.469 -12.922 1 86.12 281 SER A N 1
ATOM 2281 C CA . SER A 1 281 ? 9.164 18.297 -13.961 1 86.12 281 SER A CA 1
ATOM 2282 C C . SER A 1 281 ? 10.469 18.922 -13.484 1 86.12 281 SER A C 1
ATOM 2284 O O . SER A 1 281 ? 10.562 19.375 -12.336 1 86.12 281 SER A O 1
ATOM 2286 N N . VAL A 1 282 ? 11.383 19.062 -14.375 1 81.94 282 VAL A N 1
ATOM 2287 C CA . VAL A 1 282 ? 12.664 19.656 -14.047 1 81.94 282 VAL A CA 1
ATOM 2288 C C . VAL A 1 282 ? 12.477 21.141 -13.742 1 81.94 282 VAL A C 1
ATOM 2290 O O . VAL A 1 282 ? 13.32 21.766 -13.078 1 81.94 282 VAL A O 1
ATOM 2293 N N . PHE A 1 283 ? 11.375 21.672 -14.195 1 86 283 PHE A N 1
ATOM 2294 C CA . PHE A 1 283 ? 11.117 23.094 -14 1 86 283 PHE A CA 1
ATOM 2295 C C . PHE A 1 283 ? 10.227 23.312 -12.789 1 86 283 PHE A C 1
ATOM 2297 O O . PHE A 1 283 ? 9.859 24.453 -12.484 1 86 283 PHE A O 1
ATOM 2304 N N . SER A 1 284 ? 9.984 22.203 -12.156 1 87.81 284 SER A N 1
ATOM 2305 C CA . SER A 1 284 ? 9.133 22.328 -10.977 1 87.81 284 SER A CA 1
ATOM 2306 C C . SER A 1 284 ? 9.797 23.188 -9.906 1 87.81 284 SER A C 1
ATOM 2308 O O . SER A 1 284 ? 11.008 23.078 -9.68 1 87.81 284 SER A O 1
ATOM 2310 N N . SER A 1 285 ? 8.961 24.016 -9.234 1 87.25 285 SER A N 1
ATOM 2311 C CA . SER A 1 285 ? 9.453 24.844 -8.133 1 87.25 285 SER A CA 1
ATOM 2312 C C . SER A 1 285 ? 9.961 23.969 -6.988 1 87.25 285 SER A C 1
ATOM 2314 O O . SER A 1 285 ? 10.695 24.453 -6.117 1 87.25 285 SER A O 1
ATOM 2316 N N . TYR A 1 286 ? 9.562 22.719 -7 1 87.19 286 TYR A N 1
ATOM 2317 C CA . TYR A 1 286 ? 10 21.766 -5.984 1 87.19 286 TYR A CA 1
ATOM 2318 C C . TYR A 1 286 ? 11.516 21.766 -5.863 1 87.19 286 TYR A C 1
ATOM 2320 O O . TYR A 1 286 ? 12.055 21.828 -4.754 1 87.19 286 TYR A O 1
ATOM 2328 N N . TRP A 1 287 ? 12.125 21.797 -6.945 1 84.81 287 TRP A N 1
ATOM 2329 C CA . TRP A 1 287 ? 13.578 21.656 -6.973 1 84.81 287 TRP A CA 1
ATOM 2330 C C . TRP A 1 287 ? 14.266 22.938 -6.559 1 84.81 287 TRP A C 1
ATOM 2332 O O . TRP A 1 287 ? 15.367 22.922 -5.992 1 84.81 287 TRP A O 1
ATOM 2342 N N . ARG A 1 288 ? 13.617 24.062 -6.738 1 83.75 288 ARG A N 1
ATOM 2343 C CA . ARG A 1 288 ? 14.266 25.359 -6.539 1 83.75 288 ARG A CA 1
ATOM 2344 C C . ARG A 1 288 ? 13.953 25.922 -5.156 1 83.75 288 ARG A C 1
ATOM 2346 O O . ARG A 1 288 ? 14.797 26.578 -4.539 1 83.75 288 ARG A O 1
ATOM 2353 N N . THR A 1 289 ? 12.828 25.609 -4.707 1 88.81 289 THR A N 1
ATOM 2354 C CA . THR A 1 289 ? 12.375 26.359 -3.547 1 88.81 289 THR A CA 1
ATOM 2355 C C . THR A 1 289 ? 12.391 25.484 -2.295 1 88.81 289 THR A C 1
ATOM 2357 O O . THR A 1 289 ? 12.352 26 -1.174 1 88.81 289 THR A O 1
ATOM 2360 N N . SER A 1 290 ? 12.43 24.172 -2.453 1 90.12 290 SER A N 1
ATOM 2361 C CA . SER A 1 290 ? 12.414 23.297 -1.278 1 90.12 290 SER A CA 1
ATOM 2362 C C . SER A 1 290 ? 13.68 23.469 -0.45 1 90.12 290 SER A C 1
ATOM 2364 O O . SER A 1 290 ? 14.789 23.469 -0.993 1 90.12 290 SER A O 1
ATOM 2366 N N . ALA A 1 291 ? 13.508 23.625 0.858 1 89 291 ALA A N 1
ATOM 2367 C CA . ALA A 1 291 ? 14.656 23.781 1.751 1 89 291 ALA A CA 1
ATOM 2368 C C . ALA A 1 291 ? 15.352 22.438 1.971 1 89 291 ALA A C 1
ATOM 2370 O O . ALA A 1 291 ? 16.578 22.375 2.062 1 89 291 ALA A O 1
ATOM 2371 N N . PHE A 1 292 ? 14.555 21.391 2.098 1 89.44 292 PHE A N 1
ATOM 2372 C CA . PHE A 1 292 ? 15.062 20.047 2.318 1 89.44 292 PHE A CA 1
ATOM 2373 C C . PHE A 1 292 ? 14.5 19.078 1.278 1 89.44 292 PHE A C 1
ATOM 2375 O O . PHE A 1 292 ? 13.359 18.625 1.401 1 89.44 292 PHE A O 1
ATOM 2382 N N . LEU A 1 293 ? 15.32 18.734 0.364 1 88.19 293 LEU A N 1
ATOM 2383 C CA . LEU A 1 293 ? 14.898 17.938 -0.781 1 88.19 293 LEU A CA 1
ATOM 2384 C C . LEU A 1 293 ? 14.984 16.438 -0.469 1 88.19 293 LEU A C 1
ATOM 2386 O O . LEU A 1 293 ? 15.812 16.031 0.344 1 88.19 293 LEU A O 1
ATOM 2390 N N . SER A 1 294 ? 14.047 15.719 -1.046 1 88.06 294 SER A N 1
ATOM 2391 C CA . SER A 1 294 ? 14.133 14.266 -1.131 1 88.06 294 SER A CA 1
ATOM 2392 C C . SER A 1 294 ? 14.227 13.797 -2.58 1 88.06 294 SER A C 1
ATOM 2394 O O . SER A 1 294 ? 13.641 14.414 -3.473 1 88.06 294 SER A O 1
ATOM 2396 N N . GLU A 1 295 ? 14.883 12.82 -2.789 1 85.62 295 GLU A N 1
ATOM 2397 C CA . GLU A 1 295 ? 15.07 12.336 -4.152 1 85.62 295 GLU A CA 1
ATOM 2398 C C . GLU A 1 295 ? 13.82 11.602 -4.648 1 85.62 295 GLU A C 1
ATOM 2400 O O . GLU A 1 295 ? 12.969 11.219 -3.852 1 85.62 295 GLU A O 1
ATOM 2405 N N . GLU A 1 296 ? 13.766 11.492 -5.996 1 88.38 296 GLU A N 1
ATOM 2406 C CA . GLU A 1 296 ? 12.758 10.625 -6.602 1 88.38 296 GLU A CA 1
ATOM 2407 C C . GLU A 1 296 ? 13.211 9.164 -6.594 1 88.38 296 GLU A C 1
ATOM 2409 O O . GLU A 1 296 ? 14.391 8.875 -6.367 1 88.38 296 GLU A O 1
ATOM 2414 N N . GLY A 1 297 ? 12.211 8.266 -6.793 1 86 297 GLY A N 1
ATOM 2415 C CA . GLY A 1 297 ? 12.562 6.852 -6.832 1 86 297 GLY A CA 1
ATOM 2416 C C . GLY A 1 297 ? 12.234 6.121 -5.543 1 86 297 GLY A C 1
ATOM 2417 O O . GLY A 1 297 ? 11.445 6.609 -4.73 1 86 297 GLY A O 1
ATOM 2418 N N . MET A 1 298 ? 12.844 5.016 -5.363 1 83.25 298 MET A N 1
ATOM 2419 C CA . MET A 1 298 ? 12.5 4.113 -4.27 1 83.25 298 MET A CA 1
ATOM 2420 C C . MET A 1 298 ? 12.93 4.695 -2.928 1 83.25 298 MET A C 1
ATOM 2422 O O . MET A 1 298 ? 12.477 4.246 -1.875 1 83.25 298 MET A O 1
ATOM 2426 N N . ASN A 1 299 ? 13.789 5.73 -2.961 1 84.75 299 ASN A N 1
ATOM 2427 C CA . ASN A 1 299 ? 14.234 6.379 -1.731 1 84.75 299 ASN A CA 1
ATOM 2428 C C . ASN A 1 299 ? 13.625 7.77 -1.58 1 84.75 299 ASN A C 1
ATOM 2430 O O . ASN A 1 299 ? 14.172 8.625 -0.877 1 84.75 299 ASN A O 1
ATOM 2434 N N . CYS A 1 300 ? 12.562 7.914 -2.213 1 89.56 300 CYS A N 1
ATOM 2435 C CA . CYS A 1 300 ? 11.93 9.227 -2.271 1 89.56 300 CYS A CA 1
ATOM 2436 C C . CYS A 1 300 ? 11.344 9.609 -0.92 1 89.56 300 CYS A C 1
ATOM 2438 O O . CYS A 1 300 ? 11.367 10.781 -0.537 1 89.56 300 CYS A O 1
ATOM 2440 N N . CYS A 1 301 ? 10.922 8.742 -0.272 1 95.56 301 CYS A N 1
ATOM 2441 C CA . CYS A 1 301 ? 10.07 9.078 0.864 1 95.56 301 CYS A CA 1
ATOM 2442 C C . CYS A 1 301 ? 10.352 8.156 2.045 1 95.56 301 CYS A C 1
ATOM 2444 O O . CYS A 1 301 ? 10.766 7.016 1.861 1 95.56 301 CYS A O 1
ATOM 2446 N N . SER A 1 302 ? 10.102 8.68 3.158 1 92.44 302 SER A N 1
ATOM 2447 C CA . SER A 1 302 ? 10.297 7.938 4.398 1 92.44 302 SER A CA 1
ATOM 2448 C C . SER A 1 302 ? 9.383 6.719 4.469 1 92.44 302 SER A C 1
ATOM 2450 O O . SER A 1 302 ? 8.242 6.773 4.016 1 92.44 302 SER A O 1
ATOM 2452 N N . ASP A 1 303 ? 9.852 5.613 5.117 1 88.31 303 ASP A N 1
ATOM 2453 C CA . ASP A 1 303 ? 9 4.457 5.395 1 88.31 303 ASP A CA 1
ATOM 2454 C C . ASP A 1 303 ? 7.855 4.832 6.332 1 88.31 303 ASP A C 1
ATOM 2456 O O . ASP A 1 303 ? 6.879 4.086 6.457 1 88.31 303 ASP A O 1
ATOM 2460 N N . ARG A 1 304 ? 8.039 5.941 6.961 1 91.19 304 ARG A N 1
ATOM 2461 C CA . ARG A 1 304 ? 7 6.477 7.844 1 91.19 304 ARG A CA 1
ATOM 2462 C C . ARG A 1 304 ? 6.504 7.828 7.348 1 91.19 304 ARG A C 1
ATOM 2464 O O . ARG A 1 304 ? 6.316 8.758 8.141 1 91.19 304 ARG A O 1
ATOM 2471 N N . ALA A 1 305 ? 6.422 7.895 6.074 1 96.31 305 ALA A N 1
ATOM 2472 C CA . ALA A 1 305 ? 5.891 9.125 5.496 1 96.31 305 ALA A CA 1
ATOM 2473 C C . ALA A 1 305 ? 4.523 9.461 6.078 1 96.31 305 ALA A C 1
ATOM 2475 O O . ALA A 1 305 ? 3.762 8.57 6.449 1 96.31 305 ALA A O 1
ATOM 2476 N N . ILE A 1 306 ? 4.219 10.711 6.117 1 98 306 ILE A N 1
ATOM 2477 C CA . ILE A 1 306 ? 3.012 11.18 6.789 1 98 306 ILE A CA 1
ATOM 2478 C C . ILE A 1 306 ? 2 11.656 5.75 1 98 306 ILE A C 1
ATOM 2480 O O . ILE A 1 306 ? 0.799 11.414 5.883 1 98 306 ILE A O 1
ATOM 2484 N N . THR A 1 307 ? 2.539 12.367 4.73 1 98.56 307 THR A N 1
ATOM 2485 C CA . THR A 1 307 ? 1.579 12.891 3.768 1 98.56 307 THR A CA 1
ATOM 2486 C C . THR A 1 307 ? 2.084 12.695 2.34 1 98.56 307 THR A C 1
ATOM 2488 O O . THR A 1 307 ? 3.293 12.703 2.098 1 98.56 307 THR A O 1
ATOM 2491 N N . PHE A 1 308 ? 1.146 12.523 1.497 1 98.31 308 PHE A N 1
ATOM 2492 C CA . PHE A 1 308 ? 1.308 12.625 0.052 1 98.31 308 PHE A CA 1
ATOM 2493 C C . PHE A 1 308 ? 0.222 13.508 -0.555 1 98.31 308 PHE A C 1
ATOM 2495 O O . PHE A 1 308 ? -0.935 13.461 -0.13 1 98.31 308 PHE A O 1
ATOM 2502 N N . HIS A 1 309 ? 0.601 14.25 -1.562 1 98.12 309 HIS A N 1
ATOM 2503 C CA . HIS A 1 309 ? -0.341 15.195 -2.15 1 98.12 309 HIS A CA 1
ATOM 2504 C C . HIS A 1 309 ? -0.518 14.945 -3.643 1 98.12 309 HIS A C 1
ATOM 2506 O O . HIS A 1 309 ? 0.339 14.32 -4.277 1 98.12 309 HIS A O 1
ATOM 2512 N N . GLY A 1 310 ? -1.64 15.422 -4.145 1 96.94 310 GLY A N 1
ATOM 2513 C CA . GLY A 1 310 ? -1.941 15.273 -5.559 1 96.94 310 GLY A CA 1
ATOM 2514 C C . GLY A 1 310 ? -2.713 14.008 -5.875 1 96.94 310 GLY A C 1
ATOM 2515 O O . GLY A 1 310 ? -2.535 13.422 -6.945 1 96.94 310 GLY A O 1
ATOM 2516 N N . LEU A 1 311 ? -3.484 13.594 -4.957 1 96.12 311 LEU A N 1
ATOM 2517 C CA . LEU A 1 311 ? -4.25 12.367 -5.148 1 96.12 311 LEU A CA 1
ATOM 2518 C C . LEU A 1 311 ? -5.695 12.68 -5.527 1 96.12 311 LEU A C 1
ATOM 2520 O O . LEU A 1 311 ? -6.328 13.547 -4.918 1 96.12 311 LEU A O 1
ATOM 2524 N N . LEU A 1 312 ? -6.109 11.984 -6.484 1 92.25 312 LEU A N 1
ATOM 2525 C CA . LEU A 1 312 ? -7.535 12 -6.793 1 92.25 312 LEU A CA 1
ATOM 2526 C C . LEU A 1 312 ? -8.32 11.156 -5.793 1 92.25 312 LEU A C 1
ATOM 2528 O O . LEU A 1 312 ? -7.742 10.32 -5.09 1 92.25 312 LEU A O 1
ATOM 2532 N N . PRO A 1 313 ? -9.609 11.398 -5.727 1 90.88 313 PRO A N 1
ATOM 2533 C CA . PRO A 1 313 ? -10.422 10.688 -4.734 1 90.88 313 PRO A CA 1
ATOM 2534 C C . PRO A 1 313 ? -10.242 9.172 -4.801 1 90.88 313 PRO A C 1
ATOM 2536 O O . PRO A 1 313 ? -10.109 8.516 -3.762 1 90.88 313 PRO A O 1
ATOM 2539 N N . SER A 1 314 ? -10.172 8.594 -5.941 1 87.25 314 SER A N 1
ATOM 2540 C CA . SER A 1 314 ? -10.031 7.145 -6.082 1 87.25 314 SER A CA 1
ATOM 2541 C C . SER A 1 314 ? -8.719 6.66 -5.473 1 87.25 314 SER A C 1
ATOM 2543 O O . SER A 1 314 ? -8.648 5.559 -4.926 1 87.25 314 SER A O 1
ATOM 2545 N N . LYS A 1 315 ? -7.766 7.492 -5.543 1 92.75 315 LYS A N 1
ATOM 2546 C CA . LYS A 1 315 ? -6.453 7.113 -5.023 1 92.75 315 LYS A CA 1
ATOM 2547 C C . LYS A 1 315 ? -6.438 7.137 -3.498 1 92.75 315 LYS A C 1
ATOM 2549 O O . LYS A 1 315 ? -5.637 6.441 -2.871 1 92.75 315 LYS A O 1
ATOM 2554 N N . HIS A 1 316 ? -7.355 7.934 -2.887 1 94.88 316 HIS A N 1
ATOM 2555 C CA . HIS A 1 316 ? -7.492 7.875 -1.437 1 94.88 316 HIS A CA 1
ATOM 2556 C C . HIS A 1 316 ? -7.914 6.48 -0.98 1 94.88 316 HIS A C 1
ATOM 2558 O O . HIS A 1 316 ? -7.34 5.934 -0.036 1 94.88 316 HIS A O 1
ATOM 2564 N N . TYR A 1 317 ? -8.828 5.941 -1.69 1 90.5 317 TYR A N 1
ATOM 2565 C CA . TYR A 1 317 ? -9.32 4.613 -1.348 1 90.5 317 TYR A CA 1
ATOM 2566 C C . TYR A 1 317 ? -8.25 3.557 -1.584 1 90.5 317 TYR A C 1
ATOM 2568 O O . TYR A 1 317 ? -8.109 2.623 -0.792 1 90.5 317 TYR A O 1
ATOM 2576 N N . LEU A 1 318 ? -7.582 3.752 -2.672 1 91.94 318 LEU A N 1
ATOM 2577 C CA . LEU A 1 318 ? -6.496 2.824 -2.971 1 91.94 318 LEU A CA 1
ATOM 2578 C C . LEU A 1 318 ? -5.445 2.846 -1.868 1 91.94 318 LEU A C 1
ATOM 2580 O O . LEU A 1 318 ? -5.027 1.792 -1.383 1 91.94 318 LEU A O 1
ATOM 2584 N N . MET A 1 319 ? -5.023 4.047 -1.456 1 94.12 319 MET A N 1
ATOM 2585 C CA . MET A 1 319 ? -4.035 4.176 -0.39 1 94.12 319 MET A CA 1
ATOM 2586 C C . MET A 1 319 ? -4.551 3.564 0.909 1 94.12 319 MET A C 1
ATOM 2588 O O . MET A 1 319 ? -3.811 2.879 1.615 1 94.12 319 MET A O 1
ATOM 2592 N N . GLU A 1 320 ? -5.801 3.811 1.151 1 91 320 GLU A N 1
ATOM 2593 C CA . GLU A 1 320 ? -6.406 3.26 2.359 1 91 320 GLU A CA 1
ATOM 2594 C C . GLU A 1 320 ? -6.367 1.734 2.352 1 91 320 GLU A C 1
ATOM 2596 O O . GLU A 1 320 ? -6.004 1.112 3.352 1 91 320 GLU A O 1
ATOM 2601 N N . PHE A 1 321 ? -6.715 1.135 1.296 1 91.06 321 PHE A N 1
ATOM 2602 C CA . PHE A 1 321 ? -6.727 -0.32 1.194 1 91.06 321 PHE A CA 1
ATOM 2603 C C . PHE A 1 321 ? -5.316 -0.882 1.313 1 91.06 321 PHE A C 1
ATOM 2605 O O . PHE A 1 321 ? -5.082 -1.836 2.061 1 91.06 321 PHE A O 1
ATOM 2612 N N . LEU A 1 322 ? -4.402 -0.317 0.626 1 91.56 322 LEU A N 1
ATOM 2613 C CA . LEU A 1 322 ? -3.043 -0.845 0.558 1 91.56 322 LEU A CA 1
ATOM 2614 C C . LEU A 1 322 ? -2.312 -0.644 1.882 1 91.56 322 LEU A C 1
ATOM 2616 O O . LEU A 1 322 ? -1.461 -1.453 2.256 1 91.56 322 LEU A O 1
ATOM 2620 N N . GLN A 1 323 ? -2.678 0.385 2.629 1 88.81 323 GLN A N 1
ATOM 2621 C CA . GLN A 1 323 ? -1.945 0.689 3.854 1 88.81 323 GLN A CA 1
ATOM 2622 C C . GLN A 1 323 ? -2.613 0.05 5.066 1 88.81 323 GLN A C 1
ATOM 2624 O O . GLN A 1 323 ? -1.937 -0.348 6.02 1 88.81 323 GLN A O 1
ATOM 2629 N N . TYR A 1 324 ? -3.91 -0.173 4.988 1 85.44 324 TYR A N 1
ATOM 2630 C CA . TYR A 1 324 ? -4.586 -0.567 6.223 1 85.44 324 TYR A CA 1
ATOM 2631 C C . TYR A 1 324 ? -5.23 -1.94 6.074 1 85.44 324 TYR A C 1
ATOM 2633 O O . TYR A 1 324 ? -5.641 -2.551 7.062 1 85.44 324 TYR A O 1
ATOM 2641 N N . HIS A 1 325 ? -5.297 -2.432 4.895 1 83.81 325 HIS A N 1
ATOM 2642 C CA . HIS A 1 325 ? -5.961 -3.719 4.723 1 83.81 325 HIS A CA 1
ATOM 2643 C C . HIS A 1 325 ? -5.008 -4.762 4.156 1 83.81 325 HIS A C 1
ATOM 2645 O O . HIS A 1 325 ? -4.863 -5.852 4.715 1 83.81 325 HIS A O 1
ATOM 2651 N N . LEU A 1 326 ? -4.383 -4.473 3.016 1 86.5 326 LEU A N 1
ATOM 2652 C CA . LEU A 1 326 ? -3.453 -5.426 2.416 1 86.5 326 LEU A CA 1
ATOM 2653 C C . LEU A 1 326 ? -2.156 -5.496 3.217 1 86.5 326 LEU A C 1
ATOM 2655 O O . LEU A 1 326 ? -1.464 -4.488 3.375 1 86.5 326 LEU A O 1
ATOM 2659 N N . LEU A 1 327 ? -1.824 -6.656 3.715 1 82.06 327 LEU A N 1
ATOM 2660 C CA . LEU A 1 327 ? -0.669 -6.832 4.59 1 82.06 327 LEU A CA 1
ATOM 2661 C C . LEU A 1 327 ? 0.266 -7.906 4.047 1 82.06 327 LEU A C 1
ATOM 2663 O O . LEU A 1 327 ? -0.173 -9.016 3.73 1 82.06 327 LEU A O 1
ATOM 2667 N N . VAL A 1 328 ? 1.513 -7.574 3.867 1 75.56 328 VAL A N 1
ATOM 2668 C CA . VAL A 1 328 ? 2.539 -8.555 3.521 1 75.56 328 VAL A CA 1
ATOM 2669 C C . VAL A 1 328 ? 2.963 -9.32 4.773 1 75.56 328 VAL A C 1
ATOM 2671 O O . VAL A 1 328 ? 3.217 -8.719 5.82 1 75.56 328 VAL A O 1
ATOM 2674 N N . PHE A 1 329 ? 2.98 -10.656 4.602 1 66.19 329 PHE A N 1
ATOM 2675 C CA . PHE A 1 329 ? 3.371 -11.477 5.746 1 66.19 329 PHE A CA 1
ATOM 2676 C C . PHE A 1 329 ? 4.867 -11.352 6.016 1 66.19 329 PHE A C 1
ATOM 2678 O O . PHE A 1 329 ? 5.672 -12.055 5.41 1 66.19 329 PHE A O 1
ATOM 2685 N N . ARG A 1 330 ? 5.426 -10.414 6.305 1 56.38 330 ARG A N 1
ATOM 2686 C CA . ARG A 1 330 ? 6.832 -10.305 6.676 1 56.38 330 ARG A CA 1
ATOM 2687 C C . ARG A 1 330 ? 7.051 -10.727 8.125 1 56.38 330 ARG A C 1
ATOM 2689 O O . ARG A 1 330 ? 7.973 -11.492 8.414 1 56.38 330 ARG A O 1
ATOM 2696 N N . ASN A 1 331 ? 6.93 -9.828 9.094 1 46.25 331 ASN A N 1
ATOM 2697 C CA . ASN A 1 331 ? 7.391 -9.828 10.477 1 46.25 331 ASN A CA 1
ATOM 2698 C C . ASN A 1 331 ? 6.492 -10.68 11.375 1 46.25 331 ASN A C 1
ATOM 2700 O O . ASN A 1 331 ? 5.414 -10.242 11.773 1 46.25 331 ASN A O 1
ATOM 2704 N N . SER A 1 332 ? 6.289 -12.078 10.906 1 36.88 332 SER A N 1
ATOM 2705 C CA . SER A 1 332 ? 5.875 -12.547 12.219 1 36.88 332 SER A CA 1
ATOM 2706 C C . SER A 1 332 ? 6.875 -12.133 13.297 1 36.88 332 SER A C 1
ATOM 2708 O O . SER A 1 332 ? 8.078 -12.375 13.156 1 36.88 332 SER A O 1
ATOM 2710 N N . LEU A 1 333 ? 6.773 -11.047 13.719 1 34.25 333 LEU A N 1
ATOM 2711 C CA . LEU A 1 333 ? 7.711 -10.594 14.742 1 34.25 333 LEU A CA 1
ATOM 2712 C C . LEU A 1 333 ? 8.117 -11.75 15.648 1 34.25 333 LEU A C 1
ATOM 2714 O O . LEU A 1 333 ? 8.805 -11.547 16.656 1 34.25 333 LEU A O 1
ATOM 2718 N N . GLN A 1 334 ? 7.465 -12.938 15.625 1 29.19 334 GLN A N 1
ATOM 2719 C CA . GLN A 1 334 ? 7.957 -13.844 16.656 1 29.19 334 GLN A CA 1
ATOM 2720 C C . GLN A 1 334 ? 9.211 -14.578 16.188 1 29.19 334 GLN A C 1
ATOM 2722 O O . GLN A 1 334 ? 9.219 -15.18 15.109 1 29.19 334 GLN A O 1
ATOM 2727 N N . GLY A 1 335 ? 10.328 -14.023 16.469 1 28.33 335 GLY A N 1
ATOM 2728 C CA . GLY A 1 335 ? 11.523 -14.836 16.281 1 28.33 335 GLY A CA 1
ATOM 2729 C C . GLY A 1 335 ? 11.383 -16.234 16.859 1 28.33 335 GLY A C 1
ATOM 2730 O O . GLY A 1 335 ? 10.867 -16.406 17.969 1 28.33 335 GLY A O 1
ATOM 2731 N N . ILE A 1 336 ? 11.117 -17.266 16.125 1 27.56 336 ILE A N 1
ATOM 2732 C CA . ILE A 1 336 ? 11.055 -18.625 16.625 1 27.56 336 ILE A CA 1
ATOM 2733 C C . ILE A 1 336 ? 12.43 -19.047 17.141 1 27.56 336 ILE A C 1
ATOM 2735 O O . ILE A 1 336 ? 13.414 -19.016 16.406 1 27.56 336 ILE A O 1
ATOM 2739 N N . GLY A 1 337 ? 13.008 -18.609 18.234 1 24.88 337 GLY A N 1
ATOM 2740 C CA . GLY A 1 337 ? 14.242 -19.25 18.656 1 24.88 337 GLY A CA 1
ATOM 2741 C C . GLY A 1 337 ? 14.016 -20.625 19.281 1 24.88 337 GLY A C 1
ATOM 2742 O O . GLY A 1 337 ? 12.883 -20.969 19.625 1 24.88 337 GLY A O 1
ATOM 2743 N N . ASN A 1 338 ? 14.922 -21.562 18.984 1 22.28 338 ASN A N 1
ATOM 2744 C CA . ASN A 1 338 ? 15.086 -22.906 19.531 1 22.28 338 ASN A CA 1
ATOM 2745 C C . ASN A 1 338 ? 15.008 -22.906 21.062 1 22.28 338 ASN A C 1
ATOM 2747 O O . ASN A 1 338 ? 15.523 -22 21.719 1 22.28 338 ASN A O 1
ATOM 2751 N N . ASN A 1 339 ? 14.125 -23.484 21.641 1 24.53 339 ASN A N 1
ATOM 2752 C CA . ASN A 1 339 ? 14.398 -23.812 23.031 1 24.53 339 ASN A CA 1
ATOM 2753 C C . ASN A 1 339 ? 15.727 -24.547 23.188 1 24.53 339 ASN A C 1
ATOM 2755 O O . ASN A 1 339 ? 16.016 -25.484 22.453 1 24.53 339 ASN A O 1
ATOM 2759 N N . PRO A 1 340 ? 16.688 -24.141 23.969 1 24.98 340 PRO A N 1
ATOM 2760 C CA . PRO A 1 340 ? 17.891 -24.938 24.219 1 24.98 340 PRO A CA 1
ATOM 2761 C C . PRO A 1 340 ? 17.578 -26.328 24.734 1 24.98 340 PRO A C 1
ATOM 2763 O O . PRO A 1 340 ? 16.547 -26.531 25.391 1 24.98 340 PRO A O 1
ATOM 2766 N N . PRO A 1 341 ? 18.078 -27.391 24.062 1 24.36 341 PRO A N 1
ATOM 2767 C CA . PRO A 1 341 ? 18.062 -28.703 24.719 1 24.36 341 PRO A CA 1
ATOM 2768 C C . PRO A 1 341 ? 18.484 -28.641 26.172 1 24.36 341 PRO A C 1
ATOM 2770 O O . PRO A 1 341 ? 19.266 -27.75 26.562 1 24.36 341 PRO A O 1
ATOM 2773 N N . THR A 1 342 ? 17.766 -29.109 27.031 1 25.05 342 THR A N 1
ATOM 2774 C CA . THR A 1 342 ? 18.234 -29.359 28.391 1 25.05 342 THR A CA 1
ATOM 2775 C C . THR A 1 342 ? 19.578 -30.094 28.359 1 25.05 342 THR A C 1
ATOM 2777 O O . THR A 1 342 ? 19.766 -31.031 27.578 1 25.05 342 THR A O 1
ATOM 2780 N N . ASP A 1 343 ? 20.672 -29.719 29.031 1 24.23 343 ASP A N 1
ATOM 2781 C CA . ASP A 1 343 ? 22.016 -30.219 29.328 1 24.23 343 ASP A CA 1
ATOM 2782 C C . ASP A 1 343 ? 21.953 -31.672 29.797 1 24.23 343 ASP A C 1
ATOM 2784 O O . ASP A 1 343 ? 21.406 -31.969 30.875 1 24.23 343 ASP A O 1
ATOM 2788 N N . GLN A 1 344 ? 21.719 -32.812 29.266 1 23.92 344 GLN A N 1
ATOM 2789 C CA . GLN A 1 344 ? 22.656 -33.781 29.828 1 23.92 344 GLN A CA 1
ATOM 2790 C C . GLN A 1 344 ? 24.109 -33.375 29.531 1 23.92 344 GLN A C 1
ATOM 2792 O O . GLN A 1 344 ? 24.391 -32.844 28.453 1 23.92 344 GLN A O 1
ATOM 2797 N N . LYS A 1 345 ? 25.219 -33.375 30.484 1 25.55 345 LYS A N 1
ATOM 2798 C CA . LYS A 1 345 ? 26.641 -33.094 30.578 1 25.55 345 LYS A CA 1
ATOM 2799 C C . LYS A 1 345 ? 27.406 -33.75 29.438 1 25.55 345 LYS A C 1
ATOM 2801 O O . LYS A 1 345 ? 28.125 -34.75 29.625 1 25.55 345 LYS A O 1
ATOM 2806 N N . ARG A 1 346 ? 27 -34.156 28.281 1 24.41 346 ARG A N 1
ATOM 2807 C CA . ARG A 1 346 ? 28.109 -34.812 27.578 1 24.41 346 ARG A CA 1
ATOM 2808 C C . ARG A 1 346 ? 29.156 -33.781 27.156 1 24.41 346 ARG A C 1
ATOM 2810 O O . ARG A 1 346 ? 28.812 -32.656 26.75 1 24.41 346 ARG A O 1
ATOM 2817 N N . SER A 1 347 ? 30.609 -33.781 27.562 1 23.25 347 SER A N 1
ATOM 2818 C CA . SER A 1 347 ? 31.906 -33.156 27.375 1 23.25 347 SER A CA 1
ATOM 2819 C C . SER A 1 347 ? 32.156 -32.875 25.891 1 23.25 347 SER A C 1
ATOM 2821 O O . SER A 1 347 ? 32.594 -33.75 25.141 1 23.25 347 SER A O 1
ATOM 2823 N N . ILE A 1 348 ? 31.375 -32.531 25.094 1 24.16 348 ILE A N 1
ATOM 2824 C CA . ILE A 1 348 ? 31.922 -32.469 23.75 1 24.16 348 ILE A CA 1
ATOM 2825 C C . ILE A 1 348 ? 33.094 -31.484 23.688 1 24.16 348 ILE A C 1
ATOM 2827 O O . ILE A 1 348 ? 32.938 -30.328 24.125 1 24.16 348 ILE A O 1
ATOM 2831 N N . SER A 1 349 ? 34.312 -31.938 23.562 1 21.91 349 SER A N 1
ATOM 2832 C CA . SER A 1 349 ? 35.594 -31.328 23.266 1 21.91 349 SER A CA 1
ATOM 2833 C C . SER A 1 349 ? 35.469 -30.25 22.203 1 21.91 349 SER A C 1
ATOM 2835 O O . SER A 1 349 ? 34.656 -30.375 21.266 1 21.91 349 SER A O 1
ATOM 2837 N N . SER A 1 350 ? 35.938 -29.031 22.469 1 23.02 350 SER A N 1
ATOM 2838 C CA . SER A 1 350 ? 36.031 -27.703 21.891 1 23.02 350 SER A CA 1
ATOM 2839 C C . SER A 1 350 ? 36.688 -27.75 20.5 1 23.02 350 SER A C 1
ATOM 2841 O O . SER A 1 350 ? 37.844 -27.406 20.344 1 23.02 350 SER A O 1
ATOM 2843 N N . LYS A 1 351 ? 36.688 -28.828 19.781 1 23.17 351 LYS A N 1
ATOM 2844 C CA . LYS A 1 351 ? 37.594 -28.516 18.656 1 23.17 351 LYS A CA 1
ATOM 2845 C C . LYS A 1 351 ? 37.062 -27.312 17.875 1 23.17 351 LYS A C 1
ATOM 2847 O O . LYS A 1 351 ? 35.906 -27.281 17.484 1 23.17 351 LYS A O 1
ATOM 2852 N N . LYS A 1 352 ? 37.812 -26.281 17.906 1 23.7 352 LYS A N 1
ATOM 2853 C CA . LYS A 1 352 ? 37.875 -24.969 17.266 1 23.7 352 LYS A CA 1
ATOM 2854 C C . LYS A 1 352 ? 37.5 -25.078 15.781 1 23.7 352 LYS A C 1
ATOM 2856 O O . LYS A 1 352 ? 38.344 -25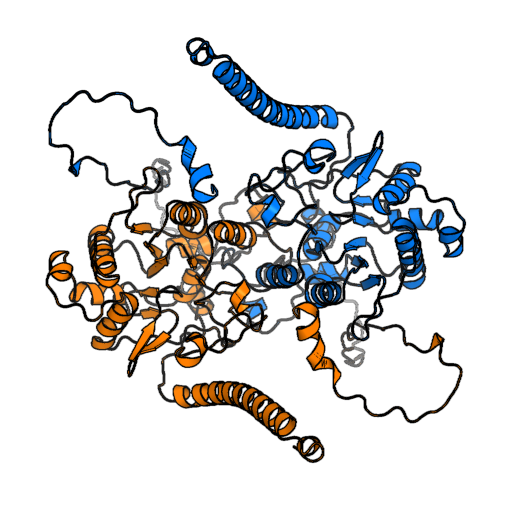.453 14.945 1 23.7 352 LYS A O 1
ATOM 2861 N N . SER A 1 353 ? 36.406 -25.734 15.43 1 21.42 353 SER A N 1
ATOM 2862 C CA . SER A 1 353 ? 36.375 -25.781 13.969 1 21.42 353 SER A CA 1
ATOM 2863 C C . SER A 1 353 ? 36.375 -24.391 13.359 1 21.42 353 SER A C 1
ATOM 2865 O O . SER A 1 353 ? 35.844 -23.453 13.953 1 21.42 353 SER A O 1
ATOM 2867 N N . SER A 1 354 ? 37.25 -24.094 12.445 1 21.69 354 SER A N 1
ATOM 2868 C CA . SER A 1 354 ? 37.594 -22.922 11.641 1 21.69 354 SER A CA 1
ATOM 2869 C C . SER A 1 354 ? 36.375 -22.219 11.094 1 21.69 354 SER A C 1
ATOM 2871 O O . SER A 1 354 ? 35.375 -22.859 10.773 1 21.69 354 SER A O 1
ATOM 2873 N N . ASP A 1 355 ? 36.25 -20.969 11.367 1 21.73 355 ASP A N 1
ATOM 2874 C CA . ASP A 1 355 ? 35.375 -19.812 11.25 1 21.73 355 ASP A CA 1
ATOM 2875 C C . ASP A 1 355 ? 34.875 -19.641 9.812 1 21.73 355 ASP A C 1
ATOM 2877 O O . ASP A 1 355 ? 34.469 -18.547 9.43 1 21.73 355 ASP A O 1
ATOM 2881 N N . GLU A 1 356 ? 35.219 -20.578 8.953 1 20.72 356 GLU A N 1
ATOM 2882 C CA . GLU A 1 356 ? 35 -20.141 7.578 1 20.72 356 GLU A CA 1
ATOM 2883 C C . GLU A 1 356 ? 33.531 -19.797 7.332 1 20.72 356 GLU A C 1
ATOM 2885 O O . GLU A 1 356 ? 32.688 -20.656 7.434 1 20.72 356 GLU A O 1
ATOM 2890 N N . LEU A 1 357 ? 33.219 -18.672 7.773 1 22.2 357 LEU A N 1
ATOM 2891 C CA . LEU A 1 357 ? 31.969 -17.938 7.555 1 22.2 357 LEU A CA 1
ATOM 2892 C C . LEU A 1 357 ? 31.453 -18.172 6.141 1 22.2 357 LEU A C 1
ATOM 2894 O O . LEU A 1 357 ? 32.031 -17.672 5.172 1 22.2 357 LEU A O 1
ATOM 2898 N N . ASP A 1 358 ? 31.047 -19.266 5.871 1 21.03 358 ASP A N 1
ATOM 2899 C CA . ASP A 1 358 ? 30.594 -19.625 4.531 1 21.03 358 ASP A CA 1
ATOM 2900 C C . ASP A 1 358 ? 29.625 -18.578 3.984 1 21.03 358 ASP A C 1
ATOM 2902 O O . ASP A 1 358 ? 28.672 -18.188 4.664 1 21.03 358 ASP A O 1
ATOM 2906 N N . GLN A 1 359 ? 30.078 -17.703 3.191 1 19.75 359 GLN A N 1
ATOM 2907 C CA . GLN A 1 359 ? 29.547 -16.656 2.336 1 19.75 359 GLN A CA 1
ATOM 2908 C C . GLN A 1 359 ? 28.203 -17.047 1.757 1 19.75 359 GLN A C 1
ATOM 2910 O O . GLN A 1 359 ? 28.047 -18.141 1.203 1 19.75 359 GLN A O 1
ATOM 2915 N N . VAL A 1 360 ? 27.344 -16.719 2.393 1 21.58 360 VAL A N 1
ATOM 2916 C CA . VAL A 1 360 ? 25.984 -16.797 1.862 1 21.58 360 VAL A CA 1
ATOM 2917 C C . VAL A 1 360 ? 26 -16.531 0.358 1 21.58 360 VAL A C 1
ATOM 2919 O O . VAL A 1 360 ? 26.578 -15.531 -0.096 1 21.58 360 VAL A O 1
ATOM 2922 N N . GLY A 1 361 ? 26.078 -17.547 -0.409 1 20.75 361 GLY A N 1
ATOM 2923 C CA . GLY A 1 361 ? 26.266 -17.562 -1.851 1 20.75 361 GLY A CA 1
ATOM 2924 C C . GLY A 1 361 ? 25.469 -16.484 -2.568 1 20.75 361 GLY A C 1
ATOM 2925 O O . GLY A 1 361 ? 24.5 -15.961 -2.029 1 20.75 361 GLY A O 1
ATOM 2926 N N . GLU A 1 362 ? 26.062 -15.641 -3.219 1 22.48 362 GLU A N 1
ATOM 2927 C CA . GLU A 1 362 ? 25.516 -14.742 -4.227 1 22.48 362 GLU A CA 1
ATOM 2928 C C . GLU A 1 362 ? 24.406 -15.414 -5.027 1 22.48 362 GLU A C 1
ATOM 2930 O O . GLU A 1 362 ? 24.469 -16.625 -5.297 1 22.48 362 GLU A O 1
ATOM 2935 N N . PRO A 1 363 ? 23.203 -14.93 -4.844 1 22.02 363 PRO A N 1
ATOM 2936 C CA . PRO A 1 363 ? 22.25 -15.562 -5.742 1 22.02 363 PRO A CA 1
ATOM 2937 C C . PRO A 1 363 ? 22.844 -15.93 -7.098 1 22.02 363 PR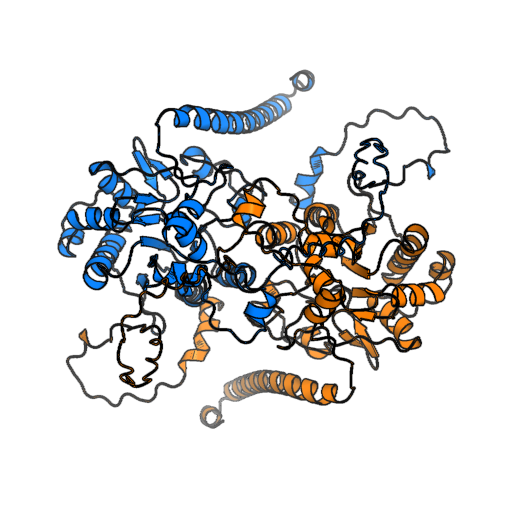O A C 1
ATOM 2939 O O . PRO A 1 363 ? 23.5 -15.094 -7.727 1 22.02 363 PRO A O 1
ATOM 2942 N N . PHE A 1 364 ? 23.391 -17.047 -7.16 1 21.94 364 PHE A N 1
ATOM 2943 C CA . PHE A 1 364 ? 23.984 -17.516 -8.414 1 21.94 364 PHE A CA 1
ATOM 2944 C C . PHE A 1 364 ? 22.969 -17.422 -9.547 1 21.94 364 PHE A C 1
ATOM 2946 O O . PHE A 1 364 ? 21.984 -18.156 -9.57 1 21.94 364 PHE A O 1
ATOM 2953 N N . ILE A 1 365 ? 22.578 -16.234 -9.859 1 23.83 365 ILE A N 1
ATOM 2954 C CA . ILE A 1 365 ? 22.031 -16.062 -11.195 1 23.83 365 ILE A CA 1
ATOM 2955 C C . ILE A 1 365 ? 23 -16.641 -12.234 1 23.83 365 ILE A C 1
ATOM 2957 O O . ILE A 1 365 ? 24.078 -16.094 -12.438 1 23.83 365 ILE A O 1
ATOM 2961 N N . GLN A 1 366 ? 23.266 -17.875 -12.133 1 22.02 366 GLN A N 1
ATOM 2962 C CA . GLN A 1 366 ? 23.984 -18.375 -13.297 1 22.02 366 GLN A CA 1
ATOM 2963 C C . GLN A 1 366 ? 23.188 -18.141 -14.578 1 22.02 366 GLN A C 1
ATOM 2965 O O . GLN A 1 366 ? 22.125 -18.734 -14.773 1 22.02 366 GLN A O 1
ATOM 2970 N N . LEU A 1 367 ? 23.266 -16.906 -15.016 1 22.05 367 LEU A N 1
ATOM 2971 C CA . LEU A 1 367 ? 22.906 -16.734 -16.422 1 22.05 367 LEU A CA 1
ATOM 2972 C C . LEU A 1 367 ? 23.578 -17.797 -17.281 1 22.05 367 LEU A C 1
ATOM 2974 O O . LEU A 1 367 ? 24.781 -18.031 -17.156 1 22.05 367 LEU A O 1
ATOM 2978 N N . VAL A 1 368 ? 23 -18.906 -17.453 1 22.92 368 VAL A N 1
ATOM 2979 C CA . VAL A 1 368 ? 23.562 -19.844 -18.438 1 22.92 368 VAL A CA 1
ATOM 2980 C C . VAL A 1 368 ? 24.25 -19.062 -19.547 1 22.92 368 VAL A C 1
ATOM 2982 O O . VAL A 1 368 ? 23.672 -18.141 -20.125 1 22.92 368 VAL A O 1
ATOM 2985 N N . ASP A 1 369 ? 25.547 -19.109 -19.531 1 21.22 369 ASP A N 1
ATOM 2986 C CA . ASP A 1 369 ? 26.516 -18.609 -20.5 1 21.22 369 ASP A CA 1
ATOM 2987 C C . ASP A 1 369 ? 26.062 -18.891 -21.922 1 21.22 369 ASP A C 1
ATOM 2989 O O . ASP A 1 369 ? 25.328 -19.859 -22.172 1 21.22 369 ASP A O 1
ATOM 2993 N N . ARG A 1 370 ? 26.359 -18.016 -22.812 1 22.39 370 ARG A N 1
ATOM 2994 C CA . ARG A 1 370 ? 26.266 -17.859 -24.266 1 22.39 370 ARG A CA 1
ATOM 2995 C C . ARG A 1 370 ? 26.797 -19.094 -24.984 1 22.39 370 ARG A C 1
ATOM 2997 O O . ARG A 1 370 ? 26.703 -19.203 -26.203 1 22.39 370 ARG A O 1
ATOM 3004 N N . ASP A 1 371 ? 27.703 -19.844 -24.266 1 24.03 371 ASP A N 1
ATOM 3005 C CA . ASP A 1 371 ? 28.547 -20.5 -25.266 1 24.03 371 ASP A CA 1
ATOM 3006 C C . ASP A 1 371 ? 27.734 -21.5 -26.094 1 24.03 371 ASP A C 1
ATOM 3008 O O . ASP A 1 371 ? 28.312 -22.344 -26.781 1 24.03 371 ASP A O 1
ATOM 3012 N N . TRP A 1 372 ? 26.469 -21.641 -25.828 1 22.56 372 TRP A N 1
ATOM 3013 C CA . TRP A 1 372 ? 26.219 -22.781 -26.703 1 22.56 372 TRP A CA 1
ATOM 3014 C C . TRP A 1 372 ? 26.453 -22.422 -28.156 1 22.56 372 TRP A C 1
ATOM 3016 O O . TRP A 1 372 ? 26.688 -23.297 -29 1 22.56 372 TRP A O 1
ATOM 3026 N N . VAL A 1 373 ? 26.047 -21.141 -28.609 1 21.84 373 VAL A N 1
ATOM 3027 C CA . VAL A 1 373 ? 26.094 -21.156 -30.062 1 21.84 373 VAL A CA 1
ATOM 3028 C C . VAL A 1 373 ? 27.531 -20.906 -30.531 1 21.84 373 VAL A C 1
ATOM 3030 O O . VAL A 1 373 ? 27.781 -20.75 -31.734 1 21.84 373 VAL A O 1
ATOM 3033 N N . ARG A 1 374 ? 28.469 -20.609 -29.688 1 23.14 374 ARG A N 1
ATOM 3034 C CA . ARG A 1 374 ? 29.578 -20.078 -30.484 1 23.14 374 ARG A CA 1
ATOM 3035 C C . ARG A 1 374 ? 30.219 -21.188 -31.312 1 23.14 374 ARG A C 1
ATOM 3037 O O . ARG A 1 374 ? 31.359 -21.047 -31.766 1 23.14 374 ARG A O 1
ATOM 3044 N N . SER A 1 375 ? 29.859 -22.297 -31.562 1 21.16 375 SER A N 1
ATOM 3045 C CA . SER A 1 375 ? 31.016 -22.766 -32.312 1 21.16 375 SER A CA 1
ATOM 3046 C C . SER A 1 375 ? 31.344 -21.828 -33.469 1 21.16 375 SER A C 1
ATOM 3048 O O . SER A 1 375 ? 32.438 -21.891 -34.031 1 21.16 375 SER A O 1
ATOM 3050 N N . SER A 1 376 ? 30.328 -21.297 -34.281 1 20.02 376 SER A N 1
ATOM 3051 C CA . SER A 1 376 ? 31 -21.188 -35.562 1 20.02 376 SER A CA 1
ATOM 3052 C C . SER A 1 376 ? 32.062 -20.094 -35.531 1 20.02 376 SER A C 1
ATOM 3054 O O . SER A 1 376 ? 32.125 -19.297 -34.594 1 20.02 376 SER A O 1
ATOM 3056 N N . ASN A 1 377 ? 32.312 -19.328 -36.781 1 19.64 377 ASN A N 1
ATOM 3057 C CA . ASN A 1 377 ? 33.438 -18.656 -37.438 1 19.64 377 ASN A CA 1
ATOM 3058 C C . ASN A 1 377 ? 33.75 -17.312 -36.812 1 19.64 377 ASN A C 1
ATOM 3060 O O . ASN A 1 377 ? 32.844 -16.641 -36.312 1 19.64 377 ASN A O 1
ATOM 3064 N N . LYS A 1 378 ? 35.125 -16.922 -36.688 1 24.77 378 LYS A N 1
ATOM 3065 C CA . LYS A 1 378 ? 36.062 -15.891 -36.25 1 24.77 378 LYS A CA 1
ATOM 3066 C C . LYS A 1 378 ? 35.625 -14.523 -36.781 1 24.77 378 LYS A C 1
ATOM 3068 O O . LYS A 1 378 ? 36.438 -13.578 -36.781 1 24.77 378 LYS A O 1
ATOM 3073 N N . LYS A 1 379 ? 34.594 -14.297 -37.688 1 22.75 379 LYS A N 1
ATOM 3074 C CA . LYS A 1 379 ? 34.938 -13.047 -38.344 1 22.75 379 LYS A CA 1
ATOM 3075 C C . LYS A 1 379 ? 34.906 -11.875 -37.375 1 22.75 379 LYS A C 1
ATOM 3077 O O . LYS A 1 379 ? 34.125 -11.891 -36.406 1 22.75 379 LYS A O 1
ATOM 3082 N N . LYS A 1 380 ? 35.562 -10.719 -37.562 1 23.92 380 LYS A N 1
ATOM 3083 C CA . LYS A 1 380 ? 36.156 -9.5 -37 1 23.92 380 LYS A CA 1
ATOM 3084 C C . LYS A 1 380 ? 35.062 -8.547 -36.531 1 23.92 380 LYS A C 1
ATOM 3086 O O . LYS A 1 380 ? 35.344 -7.395 -36.188 1 23.92 380 LYS A O 1
ATOM 3091 N N . GLN A 1 381 ? 33.625 -8.875 -36.5 1 20.22 381 GLN A N 1
ATOM 3092 C CA . GLN A 1 381 ? 32.969 -7.594 -36.75 1 20.22 381 GLN A CA 1
ATOM 3093 C C . GLN A 1 381 ? 33.156 -6.652 -35.562 1 20.22 381 GLN A C 1
ATOM 3095 O O . GLN A 1 381 ? 33.375 -7.102 -34.438 1 20.22 381 GLN A O 1
ATOM 3100 N N . LYS A 1 382 ? 33.062 -5.285 -35.812 1 22.36 382 LYS A N 1
ATOM 3101 C CA . LYS A 1 382 ? 33.281 -3.924 -35.312 1 22.36 382 LYS A CA 1
ATOM 3102 C C . LYS A 1 382 ? 32.438 -3.656 -34.062 1 22.36 382 LYS A C 1
ATOM 3104 O O . LYS A 1 382 ? 31.375 -4.234 -33.875 1 22.36 382 LYS A O 1
ATOM 3109 N N . PRO A 1 383 ? 32.969 -2.896 -33.188 1 22.23 383 PRO A N 1
ATOM 3110 C CA . PRO A 1 383 ? 32.656 -2.531 -31.797 1 22.23 383 PRO A CA 1
ATOM 3111 C C . PRO A 1 383 ? 31.297 -1.896 -31.641 1 22.23 383 PRO A C 1
ATOM 3113 O O . PRO A 1 383 ? 31.047 -0.795 -32.156 1 22.23 383 PRO A O 1
ATOM 3116 N N . HIS A 1 384 ? 30.156 -2.596 -32.094 1 19.48 384 HIS A N 1
ATOM 3117 C CA . HIS A 1 384 ? 28.984 -1.726 -32.156 1 19.48 384 HIS A CA 1
ATOM 3118 C C . HIS A 1 384 ? 28.609 -1.223 -30.766 1 19.48 384 HIS A C 1
ATOM 3120 O O . HIS A 1 384 ? 28.453 -2.016 -29.844 1 19.48 384 HIS A O 1
ATOM 3126 N N . LYS A 1 385 ? 28.875 0.004 -30.422 1 24.8 385 LYS A N 1
ATOM 3127 C CA . LYS A 1 385 ? 28.656 0.923 -29.312 1 24.8 385 LYS A CA 1
ATOM 3128 C C . LYS A 1 385 ? 27.172 0.989 -28.938 1 24.8 385 LYS A C 1
ATOM 3130 O O . LYS A 1 385 ? 26.766 1.845 -28.156 1 24.8 385 LYS A O 1
ATOM 3135 N N . THR A 1 386 ? 26.328 0.053 -29.516 1 19.89 386 THR A N 1
ATOM 3136 C CA . THR A 1 386 ? 25 0.639 -29.672 1 19.89 386 THR A CA 1
ATOM 3137 C C . THR A 1 386 ? 24.406 1.005 -28.312 1 19.89 386 THR A C 1
ATOM 3139 O O . THR A 1 386 ? 23.953 2.133 -28.125 1 19.89 386 THR A O 1
ATOM 3142 N N . LEU A 1 387 ? 23.391 0.132 -27.75 1 20.3 387 LEU A N 1
ATOM 3143 C CA . LEU A 1 387 ? 21.938 0.327 -27.609 1 20.3 387 LEU A CA 1
ATOM 3144 C C . LEU A 1 387 ? 21.578 0.612 -26.156 1 20.3 387 LEU A C 1
ATOM 3146 O O . LEU A 1 387 ? 20.391 0.762 -25.828 1 20.3 387 LEU A O 1
ATOM 3150 N N . VAL A 1 388 ? 22.469 0.661 -25.312 1 21.2 388 VAL A N 1
ATOM 3151 C CA . VAL A 1 388 ? 21.938 0.54 -23.953 1 21.2 388 VAL A CA 1
ATOM 3152 C C . VAL A 1 388 ? 21.062 1.754 -23.641 1 21.2 388 VAL A C 1
ATOM 3154 O O . VAL A 1 388 ? 20.281 1.729 -22.688 1 21.2 388 VAL A O 1
ATOM 3157 N N . GLU A 1 389 ? 21.438 2.879 -24.25 1 24.11 389 GLU A N 1
ATOM 3158 C CA . GLU A 1 389 ? 20.891 4.172 -23.859 1 24.11 389 GLU A CA 1
ATOM 3159 C C . GLU A 1 389 ? 19.375 4.227 -24.078 1 24.11 389 GLU A C 1
ATOM 3161 O O . GLU A 1 389 ? 18.672 5.012 -23.422 1 24.11 389 GLU A O 1
ATOM 3166 N N . ASN A 1 390 ? 18.875 3.471 -25.094 1 22.72 390 ASN A N 1
ATOM 3167 C CA . ASN A 1 390 ? 17.562 3.713 -25.688 1 22.72 390 ASN A CA 1
ATOM 3168 C C . ASN A 1 390 ? 16.453 3.158 -24.812 1 22.72 390 ASN A C 1
ATOM 3170 O O . ASN A 1 390 ? 15.281 3.18 -25.188 1 22.72 390 ASN A O 1
ATOM 3174 N N . ILE A 1 391 ? 16.766 2.449 -23.891 1 22.83 391 ILE A N 1
ATOM 3175 C CA . ILE A 1 391 ? 15.633 1.656 -23.406 1 22.83 391 ILE A CA 1
ATOM 3176 C C . ILE A 1 391 ? 14.633 2.562 -22.703 1 22.83 391 ILE A C 1
ATOM 3178 O O . ILE A 1 391 ? 13.422 2.342 -22.781 1 22.83 391 ILE A O 1
ATOM 3182 N N . TRP A 1 392 ? 15.102 3.541 -22.062 1 22.59 392 TRP A N 1
ATOM 3183 C CA . TRP A 1 392 ? 14.164 4.371 -21.312 1 22.59 392 TRP A CA 1
ATOM 3184 C C . TRP A 1 392 ? 13.242 5.137 -22.25 1 22.59 392 TRP A C 1
ATOM 3186 O O . TRP A 1 392 ? 12.047 5.266 -21.984 1 22.59 392 TRP A O 1
ATOM 3196 N N . ASN A 1 393 ? 13.727 5.594 -23.438 1 25.59 393 ASN A N 1
ATOM 3197 C CA . ASN A 1 393 ? 12.961 6.266 -24.484 1 25.59 393 ASN A CA 1
ATOM 3198 C C . ASN A 1 393 ? 11.914 5.34 -25.094 1 25.59 393 ASN A C 1
ATOM 3200 O O . ASN A 1 393 ? 10.859 5.797 -25.531 1 25.59 393 ASN A O 1
ATOM 3204 N N . GLU A 1 394 ? 12.234 4.109 -25.453 1 23.77 394 GLU A N 1
ATOM 3205 C CA . GLU A 1 394 ? 11.32 3.213 -26.156 1 23.77 394 GLU A CA 1
ATOM 3206 C C . GLU A 1 394 ? 10.078 2.928 -25.312 1 23.77 394 GLU A C 1
ATOM 3208 O O . GLU A 1 394 ? 8.977 2.797 -25.859 1 23.77 394 GLU A O 1
ATOM 3213 N N . LEU A 1 395 ? 10.25 2.633 -24.141 1 22.88 395 LEU A N 1
ATOM 3214 C CA . LEU A 1 395 ? 9.055 2.213 -23.422 1 22.88 395 LEU A CA 1
ATOM 3215 C C . LEU A 1 395 ? 8.094 3.385 -23.219 1 22.88 395 LEU A C 1
ATOM 3217 O O . LEU A 1 395 ? 6.879 3.193 -23.141 1 22.88 395 LEU A O 1
ATOM 3221 N N . PHE A 1 396 ? 8.648 4.555 -22.969 1 25.86 396 PHE A N 1
ATOM 3222 C CA . PHE A 1 396 ? 7.793 5.715 -22.781 1 25.86 396 PHE A CA 1
ATOM 3223 C C . PHE A 1 396 ? 7.867 6.656 -23.969 1 25.86 396 PHE A C 1
ATOM 3225 O O . PHE A 1 396 ? 7.363 7.777 -23.922 1 25.86 396 PHE A O 1
ATOM 3232 N N . GLY A 1 397 ? 8.719 6.305 -25.062 1 21.83 397 GLY A N 1
ATOM 3233 C CA . GLY A 1 397 ? 8.75 7.176 -26.234 1 21.83 397 GLY A CA 1
ATOM 3234 C C . GLY A 1 397 ? 7.551 7 -27.141 1 21.83 397 GLY A C 1
ATOM 3235 O O . GLY A 1 397 ? 7.203 5.875 -27.5 1 21.83 397 GLY A O 1
ATOM 3236 N N . SER A 1 398 ? 6.66 7.891 -27.344 1 20.97 398 SER A N 1
ATOM 3237 C CA . SER A 1 398 ? 6.148 8.102 -28.703 1 20.97 398 SER A CA 1
ATOM 3238 C C . SER A 1 398 ? 7.266 8.484 -29.656 1 20.97 398 SER A C 1
ATOM 3240 O O . SER A 1 398 ? 8.219 9.172 -29.281 1 20.97 398 SER A O 1
ATOM 3242 N N . MET B 1 1 ? -43.438 0.476 -9.75 1 31.11 1 MET B N 1
ATOM 3243 C CA . MET B 1 1 ? -44.25 -0.077 -10.836 1 31.11 1 MET B CA 1
ATOM 3244 C C . MET B 1 1 ? -45.375 0.875 -11.211 1 31.11 1 MET B C 1
ATOM 3246 O O . MET B 1 1 ? -45.844 0.892 -12.359 1 31.11 1 MET B O 1
ATOM 3250 N N . GLU B 1 2 ? -45.812 1.744 -10.18 1 41.91 2 GLU B N 1
ATOM 3251 C CA . GLU B 1 2 ? -46.969 2.598 -10.43 1 41.91 2 GLU B CA 1
ATOM 3252 C C . GLU B 1 2 ? -46.562 3.855 -11.203 1 41.91 2 GLU B C 1
ATOM 3254 O O . GLU B 1 2 ? -47.438 4.562 -11.734 1 41.91 2 GLU B O 1
ATOM 3259 N N . LEU B 1 3 ? -45.312 4.191 -11.062 1 39.53 3 LEU B N 1
ATOM 3260 C CA . LEU B 1 3 ? -44.938 5.445 -11.719 1 39.53 3 LEU B CA 1
ATOM 3261 C C . LEU B 1 3 ? -44.938 5.285 -13.234 1 39.53 3 LEU B C 1
ATOM 3263 O O . LEU B 1 3 ? -44.875 6.273 -13.969 1 39.53 3 LEU B O 1
ATOM 3267 N N . CYS B 1 4 ? -44.875 4.023 -13.695 1 41 4 CYS B N 1
ATOM 3268 C CA . CYS B 1 4 ? -44.938 3.777 -15.125 1 41 4 CYS B CA 1
ATOM 3269 C C . CYS B 1 4 ? -46.344 3.977 -15.648 1 41 4 CYS B C 1
ATOM 3271 O O . CYS B 1 4 ? -46.594 3.848 -16.859 1 41 4 CYS B O 1
ATOM 3273 N N . GLY B 1 5 ? -47.375 4.078 -14.828 1 40.28 5 GLY B N 1
ATOM 3274 C CA . GLY B 1 5 ? -48.75 4.199 -15.32 1 40.28 5 GLY B CA 1
ATOM 3275 C C . GLY B 1 5 ? -49.031 5.523 -16.016 1 40.28 5 GLY B C 1
ATOM 3276 O O . GLY B 1 5 ? -50 5.664 -16.734 1 40.28 5 GLY B O 1
ATOM 3277 N N . ALA B 1 6 ? -48.562 6.559 -15.445 1 41.84 6 ALA B N 1
ATOM 3278 C CA . ALA B 1 6 ? -49.156 7.793 -15.93 1 41.84 6 ALA B CA 1
ATOM 3279 C C . ALA B 1 6 ? -48.719 8.094 -17.359 1 41.84 6 ALA B C 1
ATOM 3281 O O . ALA B 1 6 ? -49.438 8.766 -18.109 1 41.84 6 ALA B O 1
ATOM 3282 N N . PHE B 1 7 ? -47.375 8.141 -17.672 1 42.97 7 PHE B N 1
ATOM 3283 C CA . PHE B 1 7 ? -47.031 8.711 -18.969 1 42.97 7 PHE B CA 1
ATOM 3284 C C . PHE B 1 7 ? -47.062 7.645 -20.047 1 42.97 7 PHE B C 1
ATOM 3286 O O . PHE B 1 7 ? -46.406 6.617 -19.938 1 42.97 7 PHE B O 1
ATOM 3293 N N . GLN B 1 8 ? -48.281 7.543 -20.875 1 42.62 8 GLN B N 1
ATOM 3294 C CA . GLN B 1 8 ? -48.688 6.723 -22 1 42.62 8 GLN B CA 1
ATOM 3295 C C . GLN B 1 8 ? -47.719 6.879 -23.172 1 42.62 8 GLN B C 1
ATOM 3297 O O . GLN B 1 8 ? -47.969 6.371 -24.266 1 42.62 8 GLN B O 1
ATOM 3302 N N . ASN B 1 9 ? -46.875 7.918 -23.172 1 45.75 9 ASN B N 1
ATOM 3303 C CA . ASN B 1 9 ? -46.125 8.023 -24.406 1 45.75 9 ASN B CA 1
ATOM 3304 C C . ASN B 1 9 ? -45.219 6.82 -24.609 1 45.75 9 ASN B C 1
ATOM 3306 O O . ASN B 1 9 ? -44.594 6.32 -23.656 1 45.75 9 ASN B O 1
ATOM 3310 N N . ARG B 1 10 ? -45.375 6.117 -25.766 1 49.12 10 ARG B N 1
ATOM 3311 C CA . ARG B 1 10 ? -44.688 4.918 -26.219 1 49.12 10 ARG B CA 1
ATOM 3312 C C . ARG B 1 10 ? -43.188 5.027 -25.953 1 49.12 10 ARG B C 1
ATOM 3314 O O . ARG B 1 10 ? -42.531 4.047 -25.547 1 49.12 10 ARG B O 1
ATOM 3321 N N . LEU B 1 11 ? -42.75 6.219 -26.188 1 51.66 11 LEU B N 1
ATOM 3322 C CA . LEU B 1 11 ? -41.312 6.418 -25.969 1 51.66 11 LEU B CA 1
ATOM 3323 C C . LEU B 1 11 ? -40.969 6.34 -24.484 1 51.66 11 LEU B C 1
ATOM 3325 O O . LEU B 1 11 ? -39.938 5.777 -24.109 1 51.66 11 LEU B O 1
ATOM 3329 N N . PHE B 1 12 ? -41.906 6.844 -23.656 1 50.59 12 PHE B N 1
ATOM 3330 C CA . PHE B 1 12 ? -41.719 6.773 -22.203 1 50.59 12 PHE B CA 1
ATOM 3331 C C . PHE B 1 12 ? -41.875 5.348 -21.703 1 50.59 12 PHE B C 1
ATOM 3333 O O . PHE B 1 12 ? -41.125 4.887 -20.859 1 50.59 12 PHE B O 1
ATOM 3340 N N . LEU B 1 13 ? -42.875 4.668 -22.328 1 50.62 13 LEU B N 1
ATOM 3341 C CA . LEU B 1 13 ? -43.031 3.262 -21.984 1 50.62 13 LEU B CA 1
ATOM 3342 C C . LEU B 1 13 ? -41.812 2.443 -22.422 1 50.62 13 LEU B C 1
ATOM 3344 O O . LEU B 1 13 ? -41.375 1.542 -21.703 1 50.62 13 LEU B O 1
ATOM 3348 N N . PHE B 1 14 ? -41.281 2.83 -23.609 1 53.72 14 PHE B N 1
ATOM 3349 C CA . PHE B 1 14 ? -40.062 2.162 -24.078 1 53.72 14 PHE B CA 1
ATOM 3350 C C . PHE B 1 14 ? -38.875 2.494 -23.188 1 53.72 14 PHE B C 1
ATOM 3352 O O . PHE B 1 14 ? -38.094 1.61 -22.844 1 53.72 14 PHE B O 1
ATOM 3359 N N . SER B 1 15 ? -38.781 3.748 -22.781 1 53.53 15 SER B N 1
ATOM 3360 C CA . SER B 1 15 ? -37.688 4.137 -21.906 1 53.53 15 SER B CA 1
ATOM 3361 C C . SER B 1 15 ? -37.844 3.547 -20.516 1 53.53 15 SER B C 1
ATOM 3363 O O . SER B 1 15 ? -36.875 3.115 -19.891 1 53.53 15 SER B O 1
ATOM 3365 N N . CYS B 1 16 ? -39.094 3.451 -20.125 1 52.69 16 CYS B N 1
ATOM 3366 C CA . CYS B 1 16 ? -39.344 2.824 -18.828 1 52.69 16 CYS B CA 1
ATOM 3367 C C . CYS B 1 16 ? -39.125 1.32 -18.891 1 52.69 16 CYS B C 1
ATOM 3369 O O . CYS B 1 16 ? -38.594 0.728 -17.953 1 52.69 16 CYS B O 1
ATOM 3371 N N . ALA B 1 17 ? -39.531 0.719 -20.016 1 52.38 17 ALA B N 1
ATOM 3372 C CA . ALA B 1 17 ? -39.25 -0.703 -20.203 1 52.38 17 ALA B CA 1
ATOM 3373 C C . ALA B 1 17 ? -37.75 -0.963 -20.297 1 52.38 17 ALA B C 1
ATOM 3375 O O . ALA B 1 17 ? -37.25 -1.93 -19.734 1 52.38 17 ALA B O 1
ATOM 3376 N N . CYS B 1 18 ? -37.031 -0.107 -20.953 1 52.12 18 CYS B N 1
ATOM 3377 C CA . CYS B 1 18 ? -35.562 -0.249 -21.031 1 52.12 18 CYS B CA 1
ATOM 3378 C C . CYS B 1 18 ? -34.938 -0.021 -19.672 1 52.12 18 CYS B C 1
ATOM 3380 O O . CYS B 1 18 ? -34.031 -0.764 -19.266 1 52.12 18 CYS B O 1
ATOM 3382 N N . LEU B 1 19 ? -35.469 0.94 -18.938 1 52.25 19 LEU B N 1
ATOM 3383 C CA . LEU B 1 19 ? -34.938 1.185 -17.594 1 52.25 19 LEU B CA 1
ATOM 3384 C C . LEU B 1 19 ? -35.281 0.05 -16.641 1 52.25 19 LEU B C 1
ATOM 3386 O O . LEU B 1 19 ? -34.469 -0.375 -15.836 1 52.25 19 LEU B O 1
ATOM 3390 N N . SER B 1 20 ? -36.531 -0.433 -16.75 1 51.59 20 SER B N 1
ATOM 3391 C CA . SER B 1 20 ? -36.906 -1.602 -15.969 1 51.59 20 SER B CA 1
ATOM 3392 C C . SER B 1 20 ? -36.125 -2.836 -16.391 1 51.59 20 SER B C 1
ATOM 3394 O O . SER B 1 20 ? -35.75 -3.66 -15.555 1 51.59 20 SER B O 1
ATOM 3396 N N . GLY B 1 21 ? -35.844 -2.979 -17.672 1 48.09 21 GLY B N 1
ATOM 3397 C CA . GLY B 1 21 ? -35 -4.059 -18.125 1 48.09 21 GLY B CA 1
ATOM 3398 C C . GLY B 1 21 ? -33.562 -3.951 -17.625 1 48.09 21 GLY B C 1
ATOM 3399 O O . GLY B 1 21 ? -32.969 -4.949 -17.188 1 48.09 21 GLY B O 1
ATOM 3400 N N . ILE B 1 22 ? -33.094 -2.748 -17.625 1 49.97 22 ILE B N 1
ATOM 3401 C CA . ILE B 1 22 ? -31.734 -2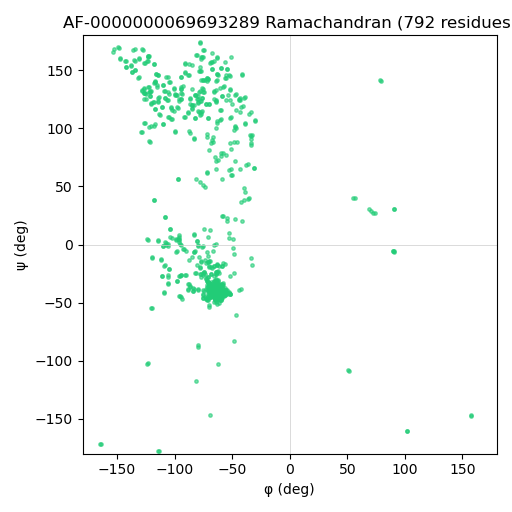.541 -17.109 1 49.97 22 ILE B CA 1
ATOM 3402 C C . ILE B 1 22 ? -31.734 -2.777 -15.594 1 49.97 22 ILE B C 1
ATOM 3404 O O . ILE B 1 22 ? -30.844 -3.438 -15.07 1 49.97 22 ILE B O 1
ATOM 3408 N N . LEU B 1 23 ? -32.781 -2.295 -14.922 1 48.03 23 LEU B N 1
ATOM 3409 C CA . LEU B 1 23 ? -32.875 -2.562 -13.492 1 48.03 23 LEU B CA 1
ATOM 3410 C C . LEU B 1 23 ? -33.062 -4.051 -13.234 1 48.03 23 LEU B C 1
ATOM 3412 O O . LEU B 1 23 ? -32.469 -4.613 -12.312 1 48.03 23 LEU B O 1
ATOM 3416 N N . PHE B 1 24 ? -33.906 -4.691 -13.977 1 48.22 24 PHE B N 1
ATOM 3417 C CA . PHE B 1 24 ? -34.062 -6.137 -13.859 1 48.22 24 PHE B CA 1
ATOM 3418 C C . PHE B 1 24 ? -32.781 -6.855 -14.195 1 48.22 24 PHE B C 1
ATOM 3420 O O . PHE B 1 24 ? -32.406 -7.82 -13.523 1 48.22 24 PHE B O 1
ATOM 3427 N N . ALA B 1 25 ? -32.094 -6.41 -15.141 1 47.41 25 ALA B N 1
ATOM 3428 C CA . ALA B 1 25 ? -30.797 -7.023 -15.469 1 47.41 25 ALA B CA 1
ATOM 3429 C C . ALA B 1 25 ? -29.797 -6.828 -14.336 1 47.41 25 ALA B C 1
ATOM 3431 O O . ALA B 1 25 ? -29.047 -7.75 -13.992 1 47.41 25 ALA B O 1
ATOM 3432 N N . LEU B 1 26 ? -29.875 -5.723 -13.719 1 48.88 26 LEU B N 1
ATOM 3433 C CA . LEU B 1 26 ? -28.984 -5.492 -12.586 1 48.88 26 LEU B CA 1
ATOM 3434 C C . LEU B 1 26 ? -29.406 -6.332 -11.383 1 48.88 26 LEU B C 1
ATOM 3436 O O . LEU B 1 26 ? -28.547 -6.914 -10.703 1 48.88 26 LEU B O 1
ATOM 3440 N N . VAL B 1 27 ? -30.734 -6.344 -11.031 1 47.59 27 VAL B N 1
ATOM 3441 C CA . VAL B 1 27 ? -31.219 -7.199 -9.953 1 47.59 27 VAL B CA 1
ATOM 3442 C C . VAL B 1 27 ? -31.016 -8.664 -10.32 1 47.59 27 VAL B C 1
ATOM 3444 O O . VAL B 1 27 ? -30.625 -9.477 -9.477 1 47.59 27 VAL B O 1
ATOM 3447 N N . TRP B 1 28 ? -31.25 -9.008 -11.5 1 46.28 28 TRP B N 1
ATOM 3448 C CA . TRP B 1 28 ? -31.031 -10.383 -11.93 1 46.28 28 TRP B CA 1
ATOM 3449 C C . TRP B 1 28 ? -29.547 -10.75 -11.852 1 46.28 28 TRP B C 1
ATOM 3451 O O . TRP B 1 28 ? -29.203 -11.867 -11.453 1 46.28 28 TRP B O 1
ATOM 3461 N N . ARG B 1 29 ? -28.797 -9.859 -12.148 1 43.12 29 ARG B N 1
ATOM 3462 C CA . ARG B 1 29 ? -27.359 -10.086 -12.023 1 43.12 29 ARG B CA 1
ATOM 3463 C C . ARG B 1 29 ? -26.953 -10.289 -10.57 1 43.12 29 ARG B C 1
ATOM 3465 O O . ARG B 1 29 ? -26.141 -11.172 -10.258 1 43.12 29 ARG B O 1
ATOM 3472 N N . LYS B 1 30 ? -27.516 -9.492 -9.734 1 44.88 30 LYS B N 1
ATOM 3473 C CA . LYS B 1 30 ? -27.281 -9.727 -8.312 1 44.88 30 LYS B CA 1
ATOM 3474 C C . LYS B 1 30 ? -27.891 -11.055 -7.867 1 44.88 30 LYS B C 1
ATOM 3476 O O . LYS B 1 30 ? -27.281 -11.781 -7.078 1 44.88 30 LYS B O 1
ATOM 3481 N N . TYR B 1 31 ? -29.078 -11.336 -8.344 1 41.53 31 TYR B N 1
ATOM 3482 C CA . TYR B 1 31 ? -29.719 -12.609 -8.031 1 41.53 31 TYR B CA 1
ATOM 3483 C C . TYR B 1 31 ? -28.938 -13.773 -8.617 1 41.53 31 TYR B C 1
ATOM 3485 O O . TYR B 1 31 ? -28.719 -14.789 -7.941 1 41.53 31 TYR B O 1
ATOM 3493 N N . GLU B 1 32 ? -28.547 -13.695 -9.828 1 41.28 32 GLU B N 1
ATOM 3494 C CA . GLU B 1 32 ? -27.75 -14.773 -10.406 1 41.28 32 GLU B CA 1
ATOM 3495 C C . GLU B 1 32 ? -26.422 -14.938 -9.664 1 41.28 32 GLU B C 1
ATOM 3497 O O . GLU B 1 32 ? -25.953 -16.062 -9.469 1 41.28 32 GLU B O 1
ATOM 3502 N N . GLN B 1 33 ? -25.891 -13.906 -9.242 1 40.31 33 GLN B N 1
ATOM 3503 C CA . GLN B 1 33 ? -24.703 -13.977 -8.414 1 40.31 33 GLN B CA 1
ATOM 3504 C C . GLN B 1 33 ? -24.969 -14.695 -7.098 1 40.31 33 GLN B C 1
ATOM 3506 O O . GLN B 1 33 ? -24.156 -15.492 -6.633 1 40.31 33 GLN B O 1
ATOM 3511 N N . THR B 1 34 ? -26.156 -14.406 -6.531 1 39.28 34 THR B N 1
ATOM 3512 C CA . THR B 1 34 ? -26.547 -15.125 -5.324 1 39.28 34 THR B CA 1
ATOM 3513 C C . THR B 1 34 ? -26.859 -16.578 -5.641 1 39.28 34 THR B C 1
ATOM 3515 O O . THR B 1 34 ? -26.531 -17.484 -4.867 1 39.28 34 THR B O 1
ATOM 3518 N N . VAL B 1 35 ? -27.609 -16.859 -6.668 1 35.53 35 VAL B N 1
ATOM 3519 C CA . VAL B 1 35 ? -27.984 -18.234 -7.008 1 35.53 35 VAL B CA 1
ATOM 3520 C C . VAL B 1 35 ? -26.734 -19.031 -7.379 1 35.53 35 VAL B C 1
ATOM 3522 O O . VAL B 1 35 ? -26.594 -20.188 -6.984 1 35.53 35 VAL B O 1
ATOM 3525 N N . GLN B 1 36 ? -25.953 -18.531 -8.211 1 34.53 36 GLN B N 1
ATOM 3526 C CA . GLN B 1 36 ? -24.766 -19.281 -8.594 1 34.53 36 GLN B CA 1
ATOM 3527 C C . GLN B 1 36 ? -23.844 -19.5 -7.402 1 34.53 36 GLN B C 1
ATOM 3529 O O . GLN B 1 36 ? -23.141 -20.516 -7.332 1 34.53 36 GLN B O 1
ATOM 3534 N N . ILE B 1 37 ? -23.969 -18.703 -6.465 1 35.41 37 ILE B N 1
ATOM 3535 C CA . ILE B 1 37 ? -23.312 -18.984 -5.195 1 35.41 37 ILE B CA 1
ATOM 3536 C C . ILE B 1 37 ? -23.953 -20.219 -4.543 1 35.41 37 ILE B C 1
ATOM 3538 O O . ILE B 1 37 ? -23.25 -21.062 -3.994 1 35.41 37 ILE B O 1
ATOM 3542 N N . SER B 1 38 ? -25.281 -20.391 -4.637 1 32.22 38 SER B N 1
ATOM 3543 C CA . SER B 1 38 ? -25.953 -21.547 -4.039 1 32.22 38 SER B CA 1
ATOM 3544 C C . SER B 1 38 ? -25.656 -22.828 -4.824 1 32.22 38 SER B C 1
ATOM 3546 O O . SER B 1 38 ? -25.547 -23.906 -4.242 1 32.22 38 SER B O 1
ATOM 3548 N N . ALA B 1 39 ? -25.734 -22.844 -6.098 1 32.53 39 ALA B N 1
ATOM 3549 C CA . ALA B 1 39 ? -25.531 -24.094 -6.836 1 32.53 39 ALA B CA 1
ATOM 3550 C C . ALA B 1 39 ? -24.109 -24.594 -6.684 1 32.53 39 ALA B C 1
ATOM 3552 O O . ALA B 1 39 ? -23.859 -25.797 -6.691 1 32.53 39 ALA B O 1
ATOM 3553 N N . ILE B 1 40 ? -23.188 -23.766 -6.688 1 33.75 40 ILE B N 1
ATOM 3554 C CA . ILE B 1 40 ? -21.797 -24.188 -6.551 1 33.75 40 ILE B CA 1
ATOM 3555 C C . ILE B 1 40 ? -21.531 -24.656 -5.117 1 33.75 40 ILE B C 1
ATOM 3557 O O . ILE B 1 40 ? -20.5 -25.25 -4.828 1 33.75 40 ILE B O 1
ATOM 3561 N N . ARG B 1 41 ? -22.453 -24.516 -4.203 1 31.44 41 ARG B N 1
ATOM 3562 C CA . ARG B 1 41 ? -22.344 -25.109 -2.873 1 31.44 41 ARG B CA 1
ATOM 3563 C C . ARG B 1 41 ? -22.266 -26.625 -2.953 1 31.44 41 ARG B C 1
ATOM 3565 O O . ARG B 1 41 ? -21.859 -27.281 -1.997 1 31.44 41 ARG B O 1
ATOM 3572 N N . ASN B 1 42 ? -22.906 -27.234 -3.865 1 30.34 42 ASN B N 1
ATOM 3573 C CA . ASN B 1 42 ? -23 -28.688 -3.768 1 30.34 42 ASN B CA 1
ATOM 3574 C C . ASN B 1 42 ? -21.656 -29.359 -4.051 1 30.34 42 ASN B C 1
ATOM 3576 O O . ASN B 1 42 ? -21.5 -30.562 -3.863 1 30.34 42 ASN B O 1
ATOM 3580 N N . HIS B 1 43 ? -20.875 -29.016 -5.02 1 30.58 43 HIS B N 1
ATOM 3581 C CA . HIS B 1 43 ? -19.625 -29.766 -5.145 1 30.58 43 HIS B CA 1
ATOM 3582 C C . HIS B 1 43 ? -18.641 -29.406 -4.035 1 30.58 43 HIS B C 1
ATOM 3584 O O . HIS B 1 43 ? -18.297 -28.234 -3.867 1 30.58 43 HIS B O 1
ATOM 3590 N N . TYR B 1 44 ? -18.625 -30.125 -2.932 1 32.09 44 TYR B N 1
ATOM 3591 C CA . TYR B 1 44 ? -17.75 -30.062 -1.771 1 32.09 44 TYR B CA 1
ATOM 3592 C C . TYR B 1 44 ? -16.328 -29.703 -2.188 1 32.09 44 TYR B C 1
ATOM 3594 O O . TYR B 1 44 ? -15.547 -30.594 -2.57 1 32.09 44 TYR B O 1
ATOM 3602 N N . THR B 1 45 ? -16.094 -28.828 -3.1 1 41.53 45 THR B N 1
ATOM 3603 C CA . THR B 1 45 ? -14.703 -28.422 -3.299 1 41.53 45 THR B CA 1
ATOM 3604 C C . THR B 1 45 ? -14.062 -28.016 -1.976 1 41.53 45 THR B C 1
ATOM 3606 O O . THR B 1 45 ? -14.711 -27.391 -1.132 1 41.53 45 THR B O 1
ATOM 3609 N N . SER B 1 46 ? -13.148 -28.891 -1.548 1 52.62 46 SER B N 1
ATOM 3610 C CA . SER B 1 46 ? -12.266 -28.672 -0.408 1 52.62 46 SER B CA 1
ATOM 3611 C C . SER B 1 46 ? -11.789 -27.234 -0.34 1 52.62 46 SER B C 1
ATOM 3613 O O . SER B 1 46 ? -11.5 -26.609 -1.37 1 52.62 46 SER B O 1
ATOM 3615 N N . ALA B 1 47 ? -12.359 -26.5 0.558 1 71.19 47 ALA B N 1
ATOM 3616 C CA . ALA B 1 47 ? -12 -25.109 0.814 1 71.19 47 ALA B CA 1
ATOM 3617 C C . ALA B 1 47 ? -10.727 -25.016 1.643 1 71.19 47 ALA B C 1
ATOM 3619 O O . ALA B 1 47 ? -10.562 -25.734 2.629 1 71.19 47 ALA B O 1
ATOM 3620 N N . LEU B 1 48 ? -9.758 -24.484 0.95 1 81.12 48 LEU B N 1
ATOM 3621 C CA . LEU B 1 48 ? -8.531 -24.141 1.665 1 81.12 48 LEU B CA 1
ATOM 3622 C C . LEU B 1 48 ? -8.523 -22.672 2.049 1 81.12 48 LEU B C 1
ATOM 3624 O O . LEU B 1 48 ? -7.562 -21.953 1.76 1 81.12 48 LEU B O 1
ATOM 3628 N N . ARG B 1 49 ? -9.609 -22.266 2.801 1 81.69 49 ARG B N 1
ATOM 3629 C CA . ARG B 1 49 ? -9.758 -20.859 3.145 1 81.69 49 ARG B CA 1
ATOM 3630 C C . ARG B 1 49 ? -8.945 -20.5 4.387 1 81.69 49 ARG B C 1
ATOM 3632 O O . ARG B 1 49 ? -8.367 -19.422 4.469 1 81.69 49 ARG B O 1
ATOM 3639 N N . LYS B 1 50 ? -8.945 -21.375 5.336 1 76.31 50 LYS B N 1
ATOM 3640 C CA . LYS B 1 50 ? -8.188 -21.141 6.562 1 76.31 50 LYS B CA 1
ATOM 3641 C C . LYS B 1 50 ? -6.805 -21.781 6.484 1 76.31 50 LYS B C 1
ATOM 3643 O O . LYS B 1 50 ? -6.68 -22.969 6.141 1 76.31 50 LYS B O 1
ATOM 3648 N N . SER B 1 51 ? -5.852 -20.875 6.727 1 77.69 51 SER B N 1
ATOM 3649 C CA . SER B 1 51 ? -4.492 -21.406 6.812 1 77.69 51 SER B CA 1
ATOM 3650 C C . SER B 1 51 ? -4.191 -21.922 8.219 1 77.69 51 SER B C 1
ATOM 3652 O O . SER B 1 51 ? -4.664 -21.359 9.203 1 77.69 51 SER B O 1
ATOM 3654 N N . ASN B 1 52 ? -3.939 -23.219 8.391 1 76.62 52 ASN B N 1
ATOM 3655 C CA . ASN B 1 52 ? -3.541 -23.75 9.688 1 76.62 52 ASN B CA 1
ATOM 3656 C C . ASN B 1 52 ? -2.102 -23.375 10.031 1 76.62 52 ASN B C 1
ATOM 3658 O O . ASN B 1 52 ? -1.319 -24.219 10.461 1 76.62 52 ASN B O 1
ATOM 3662 N N . TYR B 1 53 ? -1.8 -22.094 9.883 1 80.19 53 TYR B N 1
ATOM 3663 C CA . TYR B 1 53 ? -0.426 -21.625 10.016 1 80.19 53 TYR B CA 1
ATOM 3664 C C . TYR B 1 53 ? 0.029 -21.672 11.469 1 80.19 53 TYR B C 1
ATOM 3666 O O . TYR B 1 53 ? 1.113 -22.172 11.766 1 80.19 53 TYR B O 1
ATOM 3674 N N . ASN B 1 54 ? -0.791 -21.156 12.336 1 72.81 54 ASN B N 1
ATOM 3675 C CA . ASN B 1 54 ? -0.414 -21.109 13.75 1 72.81 54 ASN B CA 1
ATOM 3676 C C . ASN B 1 54 ? -0.188 -22.516 14.312 1 72.81 54 ASN B C 1
ATOM 3678 O O . ASN B 1 54 ? 0.769 -22.734 15.055 1 72.81 54 ASN B O 1
ATOM 3682 N N . GLY B 1 55 ? -1.157 -23.359 13.961 1 71.75 55 GLY B N 1
ATOM 3683 C CA . GLY B 1 55 ? -0.97 -24.734 14.391 1 71.75 55 GLY B CA 1
ATOM 3684 C C . GLY B 1 55 ? 0.299 -25.359 13.844 1 71.75 55 GLY B C 1
ATOM 3685 O O . GLY B 1 55 ? 0.994 -26.094 14.555 1 71.75 55 GLY B O 1
ATOM 3686 N N . TRP B 1 56 ? 0.569 -25.062 12.625 1 81.88 56 TRP B N 1
ATOM 3687 C CA . TRP B 1 56 ? 1.774 -25.562 11.969 1 81.88 56 TRP B CA 1
ATOM 3688 C C . TRP B 1 56 ? 3.027 -24.984 12.617 1 81.88 56 TRP B C 1
ATOM 3690 O O . TRP B 1 56 ? 4.004 -25.703 12.836 1 81.88 56 TRP B O 1
ATOM 3700 N N . LEU B 1 57 ? 3.016 -23.719 12.914 1 77.62 57 LEU B N 1
ATOM 3701 C CA . LEU B 1 57 ? 4.172 -23.047 13.492 1 77.62 57 LEU B CA 1
ATOM 3702 C C . LEU B 1 57 ? 4.52 -23.625 14.852 1 77.62 57 LEU B C 1
ATOM 3704 O O . LEU B 1 57 ? 5.695 -23.75 15.195 1 77.62 57 LEU B O 1
ATOM 3708 N N . VAL B 1 58 ? 3.537 -23.953 15.594 1 72.69 58 VAL B N 1
ATOM 3709 C CA . VAL B 1 58 ? 3.738 -24.547 16.906 1 72.69 58 VAL B CA 1
ATOM 3710 C C . VAL B 1 58 ? 4.457 -25.891 16.766 1 72.69 58 VAL B C 1
ATOM 3712 O O . VAL B 1 58 ? 5.305 -26.234 17.594 1 72.69 58 VAL B O 1
ATOM 3715 N N . LYS B 1 59 ? 4.176 -26.516 15.758 1 76.94 59 LYS B N 1
ATOM 3716 C CA . LYS B 1 59 ? 4.75 -27.844 15.539 1 76.94 59 LYS B CA 1
ATOM 3717 C C . LYS B 1 59 ? 6.195 -27.75 15.07 1 76.94 59 LYS B C 1
ATOM 3719 O O . LYS B 1 59 ? 6.93 -28.734 15.094 1 76.94 59 LYS B O 1
ATOM 3724 N N . GLN B 1 60 ? 6.609 -26.547 14.656 1 77.56 60 GLN B N 1
ATOM 3725 C CA . GLN B 1 60 ? 7.98 -26.375 14.188 1 77.56 60 GLN B CA 1
ATOM 3726 C C . GLN B 1 60 ? 8.945 -26.25 15.367 1 77.56 60 GLN B C 1
ATOM 3728 O O . GLN B 1 60 ? 10.164 -26.188 15.172 1 77.56 60 GLN B O 1
ATOM 3733 N N . ASN B 1 61 ? 8.516 -26.281 16.562 1 69.12 61 ASN B N 1
ATOM 3734 C CA . ASN B 1 61 ? 9.32 -26.203 17.766 1 69.12 61 ASN B CA 1
ATOM 3735 C C . ASN B 1 61 ? 10.18 -24.938 17.781 1 69.12 61 ASN B C 1
ATOM 3737 O O . ASN B 1 61 ? 11.383 -25 18.031 1 69.12 61 ASN B O 1
ATOM 3741 N N . LEU B 1 62 ? 9.578 -23.906 17.344 1 69.56 62 LEU B N 1
ATOM 3742 C CA . LEU B 1 62 ? 10.266 -22.625 17.312 1 69.56 62 LEU B CA 1
ATOM 3743 C C . LEU B 1 62 ? 9.719 -21.703 18.391 1 69.56 62 LEU B C 1
ATOM 3745 O O . LEU B 1 62 ? 8.57 -21.828 18.812 1 69.56 62 LEU B O 1
ATOM 3749 N N . THR B 1 63 ? 10.719 -20.891 18.953 1 62.53 63 THR B N 1
ATOM 3750 C CA . THR B 1 63 ? 10.297 -19.828 19.844 1 62.53 63 THR B CA 1
ATOM 3751 C C . THR B 1 63 ? 10.148 -18.5 19.094 1 62.53 63 THR B C 1
ATOM 3753 O O . THR B 1 63 ? 10.906 -18.234 18.156 1 62.53 63 THR B O 1
ATOM 3756 N N . LYS B 1 64 ? 9.102 -17.891 19.359 1 61.19 64 LYS B N 1
ATOM 3757 C CA . LYS B 1 64 ? 8.867 -16.625 18.688 1 61.19 64 LYS B CA 1
ATOM 3758 C C . LYS B 1 64 ? 9.078 -15.438 19.641 1 61.19 64 LYS B C 1
ATOM 3760 O O . LYS B 1 64 ? 8.711 -15.508 20.812 1 61.19 64 LYS B O 1
ATOM 3765 N N . VAL B 1 65 ? 10.055 -14.516 19.078 1 59.72 65 VAL B N 1
ATOM 3766 C CA . VAL B 1 65 ? 10.227 -13.266 19.812 1 59.72 65 VAL B CA 1
ATOM 3767 C C . VAL B 1 65 ? 9.781 -12.094 18.938 1 59.72 65 VAL B C 1
ATOM 3769 O O . VAL B 1 65 ? 9.945 -12.117 17.719 1 59.72 65 VAL B O 1
ATOM 3772 N N . PHE B 1 66 ? 9.125 -11.242 19.484 1 54.84 66 PHE B N 1
ATOM 3773 C CA . PHE B 1 66 ? 8.672 -10.07 18.734 1 54.84 66 PHE B CA 1
ATOM 3774 C C . PHE B 1 66 ? 9.781 -9.031 18.656 1 54.84 66 PHE B C 1
ATOM 3776 O O . PHE B 1 66 ? 10.469 -8.758 19.641 1 54.84 66 PHE B O 1
ATOM 3783 N N . VAL B 1 67 ? 10.078 -8.555 17.406 1 59.03 67 VAL B N 1
ATOM 3784 C CA . VAL B 1 67 ? 11.055 -7.504 17.156 1 59.03 67 VAL B CA 1
ATOM 3785 C C . VAL B 1 67 ? 10.344 -6.238 16.688 1 59.03 67 VAL B C 1
ATOM 3787 O O . VAL B 1 67 ? 9.625 -6.258 15.688 1 59.03 67 VAL B O 1
ATOM 3790 N N . PRO B 1 68 ? 10.484 -5.125 17.5 1 56.34 68 PRO B N 1
ATOM 3791 C CA . PRO B 1 68 ? 9.867 -3.875 17.047 1 56.34 68 PRO B CA 1
ATOM 3792 C C . PRO B 1 68 ? 10.328 -3.449 15.656 1 56.34 68 PRO B C 1
ATOM 3794 O O . PRO B 1 68 ? 11.484 -3.695 15.289 1 56.34 68 PRO B O 1
ATOM 3797 N N . GLU B 1 69 ? 9.344 -2.885 14.953 1 57.5 69 GLU B N 1
ATOM 3798 C CA . GLU B 1 69 ? 9.609 -2.467 13.578 1 57.5 69 GLU B CA 1
ATOM 3799 C C . GLU B 1 69 ? 10.789 -1.497 13.516 1 57.5 69 GLU B C 1
ATOM 3801 O O . GLU B 1 69 ? 11.57 -1.526 12.562 1 57.5 69 GLU B O 1
ATOM 3806 N N . GLU B 1 70 ? 10.828 -0.571 14.516 1 55.47 70 GLU B N 1
ATOM 3807 C CA . GLU B 1 70 ? 11.898 0.422 14.531 1 55.47 70 GLU B CA 1
ATOM 3808 C C . GLU B 1 70 ? 13.266 -0.244 14.625 1 55.47 70 GLU B C 1
ATOM 3810 O O . GLU B 1 70 ? 14.234 0.237 14.039 1 55.47 70 GLU B O 1
ATOM 3815 N N . ILE B 1 71 ? 13.211 -1.32 15.383 1 56.97 71 ILE B N 1
ATOM 3816 C CA . ILE B 1 71 ? 14.469 -2.045 15.523 1 56.97 71 ILE B CA 1
ATOM 3817 C C . ILE B 1 71 ? 14.805 -2.754 14.211 1 56.97 71 ILE B C 1
ATOM 3819 O O . ILE B 1 71 ? 15.969 -2.822 13.812 1 56.97 71 ILE B O 1
ATOM 3823 N N . LEU B 1 72 ? 13.797 -3.232 13.578 1 60.06 72 LEU B N 1
ATOM 3824 C CA . LEU B 1 72 ? 14.016 -3.92 12.312 1 60.06 72 LEU B CA 1
ATOM 3825 C C . LEU B 1 72 ? 14.555 -2.957 11.258 1 60.06 72 LEU B C 1
ATOM 3827 O O . LEU B 1 72 ? 15.414 -3.328 10.453 1 60.06 72 LEU B O 1
ATOM 3831 N N . ARG B 1 73 ? 14.117 -1.819 11.383 1 56.72 73 ARG B N 1
ATOM 3832 C CA . ARG B 1 73 ? 14.422 -0.89 10.297 1 56.72 73 ARG B CA 1
ATOM 3833 C C . ARG B 1 73 ? 15.664 -0.066 10.625 1 56.72 73 ARG B C 1
ATOM 3835 O O . ARG B 1 73 ? 16.469 0.224 9.734 1 56.72 73 ARG B O 1
ATOM 3842 N N . TYR B 1 74 ? 15.688 0.404 11.875 1 52.09 74 TYR B N 1
ATOM 3843 C CA . TYR B 1 74 ? 16.75 1.35 12.203 1 52.09 74 TYR B CA 1
ATOM 3844 C C . TYR B 1 74 ? 17.75 0.732 13.18 1 52.09 74 TYR B C 1
ATOM 3846 O O . TYR B 1 74 ? 18.781 1.324 13.469 1 52.09 74 TYR B O 1
ATOM 3854 N N . GLY B 1 75 ? 17.234 -0.451 13.727 1 53.78 75 GLY B N 1
ATOM 3855 C CA . GLY B 1 75 ? 18.078 -1.031 14.766 1 53.78 75 GLY B CA 1
ATOM 3856 C C . GLY B 1 75 ? 19.172 -1.921 14.211 1 53.78 75 GLY B C 1
ATOM 3857 O O . GLY B 1 75 ? 19.234 -2.176 13.008 1 53.78 75 GLY B O 1
ATOM 3858 N N . GLU B 1 76 ? 20.234 -2.045 14.984 1 47.53 76 GLU B N 1
ATOM 3859 C CA . GLU B 1 76 ? 21.328 -2.959 14.68 1 47.53 76 GLU B CA 1
ATOM 3860 C C . GLU B 1 76 ? 20.859 -4.41 14.688 1 47.53 76 GLU B C 1
ATOM 3862 O O . GLU B 1 76 ? 20.031 -4.797 15.516 1 47.53 76 GLU B O 1
ATOM 3867 N N . ALA B 1 77 ? 20.766 -4.945 13.445 1 48.09 77 ALA B N 1
ATOM 3868 C CA . ALA B 1 77 ? 20.344 -6.309 13.117 1 48.09 77 ALA B CA 1
ATOM 3869 C C . ALA B 1 77 ? 20.734 -7.281 14.227 1 48.09 77 ALA B C 1
ATOM 3871 O O . ALA B 1 77 ? 21.922 -7.582 14.406 1 48.09 77 ALA B O 1
ATOM 3872 N N . LYS B 1 78 ? 20.156 -7.102 15.328 1 50.41 78 LYS B N 1
ATOM 3873 C CA . LYS B 1 78 ? 20.453 -8.25 16.188 1 50.41 78 LYS B CA 1
ATOM 3874 C C . LYS B 1 78 ? 20.047 -9.555 15.516 1 50.41 78 LYS B C 1
ATOM 3876 O O . LYS B 1 78 ? 19.25 -9.555 14.578 1 50.41 78 LYS B O 1
ATOM 3881 N N . GLN B 1 79 ? 20.656 -10.766 15.922 1 54.34 79 GLN B N 1
ATOM 3882 C CA . GLN B 1 79 ? 20.703 -12.148 15.469 1 54.34 79 GLN B CA 1
ATOM 3883 C C . GLN B 1 79 ? 19.312 -12.758 15.398 1 54.34 79 GLN B C 1
ATOM 3885 O O . GLN B 1 79 ? 19.125 -13.938 15.688 1 54.34 79 GLN B O 1
ATOM 3890 N N . LEU B 1 80 ? 18.188 -11.898 15.227 1 59.78 80 LEU B N 1
ATOM 3891 C CA . LEU B 1 80 ? 16.891 -12.539 15.164 1 59.78 80 LEU B CA 1
ATOM 3892 C C . LEU B 1 80 ? 16.453 -12.766 13.719 1 59.78 80 LEU B C 1
ATOM 3894 O O . LEU B 1 80 ? 16.672 -11.906 12.867 1 59.78 80 LEU B O 1
ATOM 3898 N N . GLU B 1 81 ? 16.188 -14.094 13.5 1 67.62 81 GLU B N 1
ATOM 3899 C CA . GLU B 1 81 ? 15.641 -14.43 12.188 1 67.62 81 GLU B CA 1
ATOM 3900 C C . GLU B 1 81 ? 14.148 -14.133 12.125 1 67.62 81 GLU B C 1
ATOM 3902 O O . GLU B 1 81 ? 13.375 -14.609 12.953 1 67.62 81 GLU B O 1
ATOM 3907 N N . LEU B 1 82 ? 13.758 -13.352 11.242 1 71.25 82 LEU B N 1
ATOM 3908 C CA . LEU B 1 82 ? 12.344 -13.023 11.062 1 71.25 82 LEU B CA 1
ATOM 3909 C C . LEU B 1 82 ? 11.562 -14.234 10.578 1 71.25 82 LEU B C 1
ATOM 3911 O O . LEU B 1 82 ? 12.117 -15.125 9.922 1 71.25 82 LEU B O 1
ATOM 3915 N N . GLU B 1 83 ? 10.297 -14.289 10.922 1 76.06 83 GLU B N 1
ATOM 3916 C CA . GLU B 1 83 ? 9.43 -15.367 10.461 1 76.06 83 GLU B CA 1
ATOM 3917 C C . GLU B 1 83 ? 9.414 -15.461 8.938 1 76.06 83 GLU B C 1
ATOM 3919 O O . GLU B 1 83 ? 9.375 -16.562 8.383 1 76.06 83 GLU B O 1
ATOM 3924 N N . SER B 1 84 ? 9.406 -14.289 8.297 1 79.69 84 SER B N 1
ATOM 3925 C CA . SER B 1 84 ? 9.406 -14.281 6.836 1 79.69 84 SER B CA 1
ATOM 3926 C C . SER B 1 84 ? 10.688 -14.891 6.277 1 79.69 84 SER B C 1
ATOM 3928 O O . SER B 1 84 ? 10.664 -15.539 5.227 1 79.69 84 SER B O 1
ATOM 3930 N N . VAL B 1 85 ? 11.727 -14.711 7.07 1 78.12 85 VAL B N 1
ATOM 3931 C CA . VAL B 1 85 ? 13 -15.297 6.648 1 78.12 85 VAL B CA 1
ATOM 3932 C C . VAL B 1 85 ? 12.969 -16.812 6.871 1 78.12 85 VAL B C 1
ATOM 3934 O O . VAL B 1 85 ? 13.453 -17.578 6.035 1 78.12 85 VAL B O 1
ATOM 3937 N N . PHE B 1 86 ? 12.445 -17.203 8 1 81.81 86 PHE B N 1
ATOM 3938 C CA . PHE B 1 86 ? 12.273 -18.625 8.25 1 81.81 86 PHE B CA 1
ATOM 3939 C C . PHE B 1 86 ? 11.445 -19.281 7.152 1 81.81 86 PHE B C 1
ATOM 3941 O O . PHE B 1 86 ? 11.797 -20.344 6.645 1 81.81 86 PHE B O 1
ATOM 3948 N N . LEU B 1 87 ? 10.383 -18.625 6.73 1 87.5 87 LEU B N 1
ATOM 3949 C CA . LEU B 1 87 ? 9.516 -19.172 5.691 1 87.5 87 LEU B CA 1
ATOM 3950 C C . LEU B 1 87 ? 10.219 -19.172 4.34 1 87.5 87 LEU B C 1
ATOM 3952 O O . LEU B 1 87 ? 9.992 -20.062 3.52 1 87.5 87 LEU B O 1
ATOM 3956 N N . PHE B 1 88 ? 11 -18.188 4.16 1 88.94 88 PHE B N 1
ATOM 3957 C CA . PHE B 1 88 ? 11.773 -18.125 2.924 1 88.94 88 PHE B CA 1
ATOM 3958 C C . PHE B 1 88 ? 12.664 -19.359 2.787 1 88.94 88 PHE B C 1
ATOM 3960 O O . PHE B 1 88 ? 12.812 -19.906 1.693 1 88.94 88 PHE B O 1
ATOM 3967 N N . LYS B 1 89 ? 13.125 -19.797 3.893 1 86.88 89 LYS B N 1
ATOM 3968 C CA . LYS B 1 89 ? 14.031 -20.938 3.9 1 86.88 89 LYS B CA 1
ATOM 3969 C C . LYS B 1 89 ? 13.258 -22.266 3.926 1 86.88 89 LYS B C 1
ATOM 3971 O O . LYS B 1 89 ? 13.641 -23.219 3.256 1 86.88 89 LYS B O 1
ATOM 3976 N N . SER B 1 90 ? 12.156 -22.281 4.625 1 88.81 90 SER B N 1
ATOM 3977 C CA . SER B 1 90 ? 11.461 -23.547 4.867 1 88.81 90 SER B CA 1
ATOM 3978 C C . SER B 1 90 ? 10.438 -23.828 3.777 1 88.81 90 SER B C 1
ATOM 3980 O O . SER B 1 90 ? 10.047 -24.984 3.572 1 88.81 90 SER B O 1
ATOM 3982 N N . THR B 1 91 ? 9.906 -22.828 3.127 1 94.12 91 THR B N 1
ATOM 3983 C CA . THR B 1 91 ? 8.914 -22.938 2.062 1 94.12 91 THR B CA 1
ATOM 3984 C C . THR B 1 91 ? 9.422 -22.297 0.776 1 94.12 91 THR B C 1
ATOM 3986 O O . THR B 1 91 ? 9.164 -21.125 0.519 1 94.12 91 THR B O 1
ATOM 3989 N N . ARG B 1 92 ? 10.117 -23.141 -0.009 1 95.75 92 ARG B N 1
ATOM 3990 C CA . ARG B 1 92 ? 10.82 -22.625 -1.183 1 95.75 92 ARG B CA 1
ATOM 3991 C C . ARG B 1 92 ? 9.859 -22.453 -2.359 1 95.75 92 ARG B C 1
ATOM 3993 O O . ARG B 1 92 ? 9.148 -23.391 -2.721 1 95.75 92 ARG B O 1
ATOM 4000 N N . VAL B 1 93 ? 9.891 -21.172 -2.971 1 98 93 VAL B N 1
ATOM 4001 C CA . VAL B 1 93 ? 8.969 -20.844 -4.059 1 98 93 VAL B CA 1
ATOM 4002 C C . VAL B 1 93 ? 9.766 -20.531 -5.324 1 98 93 VAL B C 1
ATOM 4004 O O . VAL B 1 93 ? 10.656 -19.672 -5.309 1 98 93 VAL B O 1
ATOM 4007 N N . LEU B 1 94 ? 9.484 -21.266 -6.371 1 97.75 94 LEU B N 1
ATOM 4008 C CA . LEU B 1 94 ? 9.992 -20.922 -7.695 1 97.75 94 LEU B CA 1
ATOM 4009 C C . LEU B 1 94 ? 8.977 -20.109 -8.469 1 97.75 94 LEU B C 1
ATOM 4011 O O . LEU B 1 94 ? 7.793 -20.453 -8.523 1 97.75 94 LEU B O 1
ATOM 4015 N N . CYS B 1 95 ? 9.43 -19 -9.023 1 98.06 95 CYS B N 1
ATOM 4016 C CA . CYS B 1 95 ? 8.57 -18.141 -9.828 1 98.06 95 CYS B CA 1
ATOM 4017 C C . CYS B 1 95 ? 8.852 -18.328 -11.312 1 98.06 95 CYS B C 1
ATOM 4019 O O . CYS B 1 95 ? 9.922 -17.953 -11.797 1 98.06 95 CYS B O 1
ATOM 4021 N N . LEU B 1 96 ? 7.93 -18.953 -11.984 1 97.62 96 LEU B N 1
ATOM 4022 C CA . LEU B 1 96 ? 7.945 -19.078 -13.438 1 97.62 96 LEU B CA 1
ATOM 4023 C C . LEU B 1 96 ? 7.172 -17.953 -14.094 1 97.62 96 LEU B C 1
ATOM 4025 O O . LEU B 1 96 ? 5.938 -17.922 -14.055 1 97.62 96 LEU B O 1
ATOM 4029 N N . ILE B 1 97 ? 7.883 -17.047 -14.75 1 97.5 97 ILE B N 1
ATOM 4030 C CA . ILE B 1 97 ? 7.266 -15.781 -15.164 1 97.5 97 ILE B CA 1
ATOM 4031 C C . ILE B 1 97 ? 7.34 -15.641 -16.688 1 97.5 97 ILE B C 1
ATOM 4033 O O . ILE B 1 97 ? 8.43 -15.664 -17.266 1 97.5 97 ILE B O 1
ATOM 4037 N N . PHE B 1 98 ? 6.191 -15.508 -17.297 1 95.75 98 PHE B N 1
ATOM 4038 C CA . PHE B 1 98 ? 6.133 -15.172 -18.719 1 95.75 98 PHE B CA 1
ATOM 4039 C C . PHE B 1 98 ? 6.191 -13.664 -18.922 1 95.75 98 PHE B C 1
ATOM 4041 O O . PHE B 1 98 ? 5.324 -12.93 -18.438 1 95.75 98 PHE B O 1
ATOM 4048 N N . VAL B 1 99 ? 7.18 -13.195 -19.641 1 94.38 99 VAL B N 1
ATOM 4049 C CA . VAL B 1 99 ? 7.359 -11.758 -19.812 1 94.38 99 VAL B CA 1
ATOM 4050 C C . VAL B 1 99 ? 7.035 -11.359 -21.25 1 94.38 99 VAL B C 1
ATOM 4052 O O . VAL B 1 99 ? 7.434 -12.047 -22.203 1 94.38 99 VAL B O 1
ATOM 4055 N N . ASN B 1 100 ? 6.332 -10.281 -21.391 1 92.5 100 ASN B N 1
ATOM 4056 C CA . ASN B 1 100 ? 5.848 -9.844 -22.688 1 92.5 100 ASN B CA 1
ATOM 4057 C C . ASN B 1 100 ? 6.66 -8.664 -23.219 1 92.5 100 ASN B C 1
ATOM 4059 O O . ASN B 1 100 ? 6.621 -8.367 -24.422 1 92.5 100 ASN B O 1
ATOM 4063 N N . SER B 1 101 ? 7.332 -7.953 -22.375 1 91.38 101 SER B N 1
ATOM 4064 C CA . SER B 1 101 ? 8.141 -6.805 -22.766 1 91.38 101 SER B CA 1
ATOM 4065 C C . SER B 1 101 ? 9.359 -6.648 -21.875 1 91.38 101 SER B C 1
ATOM 4067 O O . SER B 1 101 ? 9.414 -7.211 -20.781 1 91.38 101 SER B O 1
ATOM 4069 N N . HIS B 1 102 ? 10.266 -5.938 -22.422 1 89.94 102 HIS B N 1
ATOM 4070 C CA . HIS B 1 102 ? 11.469 -5.652 -21.641 1 89.94 102 HIS B CA 1
ATOM 4071 C C . HIS B 1 102 ? 11.125 -4.883 -20.359 1 89.94 102 HIS B C 1
ATOM 4073 O O . HIS B 1 102 ? 11.641 -5.188 -19.297 1 89.94 102 HIS B O 1
ATOM 4079 N N . ASN B 1 103 ? 10.25 -3.893 -20.5 1 89.12 103 ASN B N 1
ATOM 4080 C CA . ASN B 1 103 ? 9.852 -3.086 -19.344 1 89.12 103 ASN B CA 1
ATOM 4081 C C . ASN B 1 103 ? 9.125 -3.926 -18.297 1 89.12 103 ASN B C 1
ATOM 4083 O O . ASN B 1 103 ? 9.32 -3.729 -17.094 1 89.12 103 ASN B O 1
ATOM 4087 N N . GLY B 1 104 ? 8.336 -4.785 -18.812 1 94 104 GLY B N 1
ATOM 4088 C CA . GLY B 1 104 ? 7.637 -5.676 -17.891 1 94 104 GLY B CA 1
ATOM 4089 C C . GLY B 1 104 ? 8.562 -6.613 -17.156 1 94 104 GLY B C 1
ATOM 4090 O O . GLY B 1 104 ? 8.438 -6.781 -15.938 1 94 104 GLY B O 1
ATOM 4091 N N . ALA B 1 105 ? 9.492 -7.145 -17.859 1 93.44 105 ALA B N 1
ATOM 4092 C CA . ALA B 1 105 ? 10.469 -8.047 -17.266 1 93.44 105 ALA B CA 1
ATOM 4093 C C . ALA B 1 105 ? 11.312 -7.328 -16.219 1 93.44 105 ALA B C 1
ATOM 4095 O O . ALA B 1 105 ? 11.555 -7.859 -15.133 1 93.44 105 ALA B O 1
ATOM 4096 N N . GLU B 1 106 ? 11.711 -6.176 -16.531 1 90.81 106 GLU B N 1
ATOM 4097 C CA . GLU B 1 106 ? 12.531 -5.391 -15.609 1 90.81 106 GLU B CA 1
ATOM 4098 C C . GLU B 1 106 ? 11.758 -5.027 -14.344 1 90.81 106 GLU B C 1
ATOM 4100 O O . GLU B 1 106 ? 12.289 -5.098 -13.242 1 90.81 106 GLU B O 1
ATOM 4105 N N . ALA B 1 107 ? 10.523 -4.605 -14.492 1 92.31 107 ALA B N 1
ATOM 4106 C CA . ALA B 1 107 ? 9.688 -4.242 -13.344 1 92.31 107 ALA B CA 1
ATOM 4107 C C . ALA B 1 107 ? 9.523 -5.426 -12.398 1 92.31 107 ALA B C 1
ATOM 4109 O O . ALA B 1 107 ? 9.68 -5.281 -11.18 1 92.31 107 ALA B O 1
ATOM 4110 N N . VAL B 1 108 ? 9.273 -6.555 -12.977 1 96.06 108 VAL B N 1
ATOM 4111 C CA . VAL B 1 108 ? 9.078 -7.746 -12.148 1 96.06 108 VAL B CA 1
ATOM 4112 C C . VAL B 1 108 ? 10.391 -8.109 -11.453 1 96.06 108 VAL B C 1
ATOM 4114 O O . VAL B 1 108 ? 10.398 -8.398 -10.258 1 96.06 108 VAL B O 1
ATOM 4117 N N . LYS B 1 109 ? 11.43 -8.062 -12.195 1 91.88 109 LYS B N 1
ATOM 4118 C CA . LYS B 1 109 ? 12.75 -8.391 -11.648 1 91.88 109 LYS B CA 1
ATOM 4119 C C . LYS B 1 109 ? 13.102 -7.477 -10.477 1 91.88 109 LYS B C 1
ATOM 4121 O O . LYS B 1 109 ? 13.672 -7.926 -9.484 1 91.88 109 LYS B O 1
ATOM 4126 N N . GLN B 1 110 ? 12.688 -6.254 -10.523 1 88.5 110 GLN B N 1
ATOM 4127 C CA . GLN B 1 110 ? 13.094 -5.262 -9.531 1 88.5 110 GLN B CA 1
ATOM 4128 C C . GLN B 1 110 ? 12.094 -5.195 -8.383 1 88.5 110 GLN B C 1
ATOM 4130 O O . GLN B 1 110 ? 12.312 -4.48 -7.398 1 88.5 110 GLN B O 1
ATOM 4135 N N . THR B 1 111 ? 11.062 -5.93 -8.492 1 92.69 111 THR B N 1
ATOM 4136 C CA . THR B 1 111 ? 10.039 -5.844 -7.457 1 92.69 111 THR B CA 1
ATOM 4137 C C . THR B 1 111 ? 9.773 -7.219 -6.848 1 92.69 111 THR B C 1
ATOM 4139 O O . THR B 1 111 ? 10.594 -7.73 -6.082 1 92.69 111 THR B O 1
ATOM 4142 N N . TRP B 1 112 ? 8.656 -7.883 -7.242 1 95.25 112 TRP B N 1
ATOM 4143 C CA . TRP B 1 112 ? 8.203 -9.023 -6.449 1 95.25 112 TRP B CA 1
ATOM 4144 C C . TRP B 1 112 ? 9.039 -10.258 -6.746 1 95.25 112 TRP B C 1
ATOM 4146 O O . TRP B 1 112 ? 9.102 -11.188 -5.938 1 95.25 112 TRP B O 1
ATOM 4156 N N . ALA B 1 113 ? 9.766 -10.32 -7.906 1 94.19 113 ALA B N 1
ATOM 4157 C CA . ALA B 1 113 ? 10.602 -11.477 -8.219 1 94.19 113 ALA B CA 1
ATOM 4158 C C . ALA B 1 113 ? 11.734 -11.617 -7.207 1 94.19 113 ALA B C 1
ATOM 4160 O O . ALA B 1 113 ? 12.234 -12.719 -6.973 1 94.19 113 ALA B O 1
ATOM 4161 N N . LYS B 1 114 ? 12.102 -10.555 -6.562 1 91.38 114 LYS B N 1
ATOM 4162 C CA . LYS B 1 114 ? 13.172 -10.555 -5.574 1 91.38 114 LYS B CA 1
ATOM 4163 C C . LYS B 1 114 ? 12.805 -11.398 -4.355 1 91.38 114 LYS B C 1
ATOM 4165 O O . LYS B 1 114 ? 13.68 -11.82 -3.598 1 91.38 114 LYS B O 1
ATOM 4170 N N . HIS B 1 115 ? 11.594 -11.633 -4.227 1 92.62 115 HIS B N 1
ATOM 4171 C CA . HIS B 1 115 ? 11.125 -12.32 -3.025 1 92.62 115 HIS B CA 1
ATOM 4172 C C . HIS B 1 115 ? 10.992 -13.82 -3.266 1 92.62 115 HIS B C 1
ATOM 4174 O O . HIS B 1 115 ? 10.617 -14.57 -2.361 1 92.62 115 HIS B O 1
ATOM 4180 N N . CYS B 1 116 ? 11.312 -14.258 -4.484 1 94.94 116 CYS B N 1
ATOM 4181 C CA . CYS B 1 116 ? 11.266 -15.68 -4.824 1 94.94 116 CYS B CA 1
ATOM 4182 C C . CYS B 1 116 ? 12.609 -16.344 -4.566 1 94.94 116 CYS B C 1
ATOM 4184 O O . CYS B 1 116 ? 13.641 -15.68 -4.539 1 94.94 116 CYS B O 1
ATOM 4186 N N . ASN B 1 117 ? 12.555 -17.656 -4.355 1 94.75 117 ASN B N 1
ATOM 4187 C CA . ASN B 1 117 ? 13.805 -18.406 -4.199 1 94.75 117 ASN B CA 1
ATOM 4188 C C . ASN B 1 117 ? 14.5 -18.609 -5.543 1 94.75 117 ASN B C 1
ATOM 4190 O O . ASN B 1 117 ? 15.727 -18.484 -5.633 1 94.75 117 ASN B O 1
ATOM 4194 N N . ILE B 1 118 ? 13.758 -19 -6.504 1 94 118 ILE B N 1
ATOM 4195 C CA . ILE B 1 118 ? 14.219 -19.172 -7.875 1 94 118 ILE B CA 1
ATOM 4196 C C . ILE B 1 118 ? 13.297 -18.422 -8.836 1 94 118 ILE B C 1
ATOM 4198 O O . ILE B 1 118 ? 12.078 -18.469 -8.695 1 94 118 ILE B O 1
ATOM 4202 N N . VAL B 1 119 ? 13.914 -17.656 -9.758 1 95.56 119 VAL B N 1
ATOM 4203 C CA . VAL B 1 119 ? 13.141 -16.891 -10.727 1 95.56 119 VAL B CA 1
ATOM 4204 C C . VAL B 1 119 ? 13.539 -17.312 -12.141 1 95.56 119 VAL B C 1
ATOM 4206 O O . VAL B 1 119 ? 14.727 -17.375 -12.469 1 95.56 119 VAL B O 1
ATOM 4209 N N . THR B 1 120 ? 12.562 -17.641 -12.914 1 93.44 120 THR B N 1
ATOM 4210 C CA . THR B 1 120 ? 12.781 -17.938 -14.32 1 93.44 120 THR B CA 1
ATOM 4211 C C . THR B 1 120 ? 11.875 -17.109 -15.211 1 93.44 120 THR B C 1
ATOM 4213 O O . THR B 1 120 ? 10.672 -17 -14.953 1 93.44 120 THR B O 1
ATOM 4216 N N . PHE B 1 121 ? 12.477 -16.469 -16.219 1 93.88 121 PHE B N 1
ATOM 4217 C CA . PHE B 1 121 ? 11.742 -15.633 -17.172 1 93.88 121 PHE B CA 1
ATOM 4218 C C . PHE B 1 121 ? 11.664 -16.297 -18.531 1 93.88 121 PHE B C 1
ATOM 4220 O O . PHE B 1 121 ? 12.672 -16.812 -19.031 1 93.88 121 PHE B O 1
ATOM 4227 N N . PHE B 1 122 ? 10.516 -16.328 -19.078 1 92.69 122 PHE B N 1
ATOM 4228 C CA . PHE B 1 122 ? 10.281 -16.859 -20.422 1 92.69 122 PHE B CA 1
ATOM 4229 C C . PHE B 1 122 ? 9.555 -15.844 -21.281 1 92.69 122 PHE B C 1
ATOM 4231 O O . PHE B 1 122 ? 8.625 -15.18 -20.828 1 92.69 122 PHE B O 1
ATOM 4238 N N . GLY B 1 123 ? 9.969 -15.648 -22.469 1 89.94 123 GLY B N 1
ATOM 4239 C CA . GLY B 1 123 ? 9.352 -14.68 -23.359 1 89.94 123 GLY B CA 1
ATOM 4240 C C . GLY B 1 123 ? 9.758 -14.859 -24.812 1 89.94 123 GLY B C 1
ATOM 4241 O O . GLY B 1 123 ? 10.305 -15.898 -25.172 1 89.94 123 GLY B O 1
ATOM 4242 N N . ARG B 1 124 ? 9.352 -13.906 -25.609 1 85.62 124 ARG B N 1
ATOM 4243 C CA . ARG B 1 124 ? 9.617 -13.977 -27.047 1 85.62 124 ARG B CA 1
ATOM 4244 C C . ARG B 1 124 ? 10.75 -13.031 -27.438 1 85.62 124 ARG B C 1
ATOM 4246 O O . ARG B 1 124 ? 10.883 -12.664 -28.609 1 85.62 124 ARG B O 1
ATOM 4253 N N . PHE B 1 125 ? 11.477 -12.516 -26.5 1 82.38 125 PHE B N 1
ATOM 4254 C CA . PHE B 1 125 ? 12.547 -11.555 -26.75 1 82.38 125 PHE B CA 1
ATOM 4255 C C . PHE B 1 125 ? 13.797 -11.922 -25.969 1 82.38 125 PHE B C 1
ATOM 4257 O O . PHE B 1 125 ? 13.742 -12.766 -25.062 1 82.38 125 PHE B O 1
ATOM 4264 N N . VAL B 1 126 ? 14.891 -11.383 -26.5 1 76.5 126 VAL B N 1
ATOM 4265 C CA . VAL B 1 126 ? 16.141 -11.555 -25.781 1 76.5 126 VAL B CA 1
ATOM 4266 C C . VAL B 1 126 ? 16.531 -10.25 -25.078 1 76.5 126 VAL B C 1
ATOM 4268 O O . VAL B 1 126 ? 16.344 -9.164 -25.641 1 76.5 126 VAL B O 1
ATOM 4271 N N . ASP B 1 127 ? 16.828 -10.438 -23.797 1 76.31 127 ASP B N 1
ATOM 4272 C CA . ASP B 1 127 ? 17.281 -9.281 -23.031 1 76.31 127 ASP B CA 1
ATOM 4273 C C . ASP B 1 127 ? 18.688 -9.516 -22.453 1 76.31 127 ASP B C 1
ATOM 4275 O O . ASP B 1 127 ? 18.984 -10.609 -21.969 1 76.31 127 ASP B O 1
ATOM 4279 N N . GLU B 1 128 ? 19.484 -8.586 -22.625 1 74.62 128 GLU B N 1
ATOM 4280 C CA . GLU B 1 128 ? 20.859 -8.719 -22.188 1 74.62 128 GLU B CA 1
ATOM 4281 C C . GLU B 1 128 ? 20.969 -8.672 -20.656 1 74.62 128 GLU B C 1
ATOM 4283 O O . GLU B 1 128 ? 21.844 -9.297 -20.062 1 74.62 128 GLU B O 1
ATOM 4288 N N . LYS B 1 129 ? 20.109 -7.961 -20.062 1 77.69 129 LYS B N 1
ATOM 4289 C CA . LYS B 1 129 ? 20.219 -7.727 -18.625 1 77.69 129 LYS B CA 1
ATOM 4290 C C . LYS B 1 129 ? 19.359 -8.711 -17.844 1 77.69 129 LYS B C 1
ATOM 4292 O O . LYS B 1 129 ? 19.625 -9 -16.688 1 77.69 129 LYS B O 1
ATOM 4297 N N . ILE B 1 130 ? 18.312 -9.164 -18.531 1 80.81 130 ILE B N 1
ATOM 4298 C CA . ILE B 1 130 ? 17.406 -10.109 -17.891 1 80.81 130 ILE B CA 1
ATOM 4299 C C . ILE B 1 130 ? 17.438 -11.438 -18.656 1 80.81 130 ILE B C 1
ATOM 4301 O O . ILE B 1 130 ? 17.156 -11.477 -19.859 1 80.81 130 ILE B O 1
ATOM 4305 N N . PRO B 1 131 ? 17.891 -12.43 -17.938 1 78.62 131 PRO B N 1
ATOM 4306 C CA . PRO B 1 131 ? 17.953 -13.727 -18.625 1 78.62 131 PRO B CA 1
ATOM 4307 C C . PRO B 1 131 ? 16.562 -14.281 -18.938 1 78.62 131 PRO B C 1
ATOM 4309 O O . PRO B 1 131 ? 16.016 -15.086 -18.188 1 78.62 131 PRO B O 1
ATOM 4312 N N . VAL B 1 132 ? 16.094 -13.93 -20.062 1 81.38 132 VAL B N 1
ATOM 4313 C CA . VAL B 1 132 ? 14.82 -14.438 -20.547 1 81.38 132 VAL B CA 1
ATOM 4314 C C . VAL B 1 132 ? 15.047 -15.602 -21.516 1 81.38 132 VAL B C 1
ATOM 4316 O O . VAL B 1 132 ? 15.789 -15.469 -22.484 1 81.38 132 VAL B O 1
ATOM 4319 N N . MET B 1 133 ? 14.562 -16.734 -21.172 1 81.38 133 MET B N 1
ATOM 4320 C CA . MET B 1 133 ? 14.609 -17.875 -22.094 1 81.38 133 MET B CA 1
ATOM 4321 C C . MET B 1 133 ? 13.555 -17.719 -23.188 1 81.38 133 MET B C 1
ATOM 4323 O O . MET B 1 133 ? 12.367 -17.562 -22.891 1 81.38 133 MET B O 1
ATOM 4327 N N . LYS B 1 134 ? 14.039 -17.797 -24.344 1 82.81 134 LYS B N 1
ATOM 4328 C CA . LYS B 1 134 ? 13.125 -17.672 -25.469 1 82.81 134 LYS B CA 1
ATOM 4329 C C . LYS B 1 134 ? 12.336 -18.953 -25.703 1 82.81 134 LYS B C 1
ATOM 4331 O O . LYS B 1 134 ? 12.914 -20.047 -25.75 1 82.81 134 LYS B O 1
ATOM 4336 N N . VAL B 1 135 ? 11.086 -18.781 -25.672 1 81.12 135 VAL B N 1
ATOM 4337 C CA . VAL B 1 135 ? 10.219 -19.906 -26.016 1 81.12 135 VAL B CA 1
ATOM 4338 C C . VAL B 1 135 ? 9.484 -19.625 -27.312 1 81.12 135 VAL B C 1
ATOM 4340 O O . VAL B 1 135 ? 8.977 -18.516 -27.531 1 81.12 135 VAL B O 1
ATOM 4343 N N . PRO B 1 136 ? 9.727 -20.266 -28.391 1 65.12 136 PRO B N 1
ATOM 4344 C CA . PRO B 1 136 ? 9.258 -20 -29.75 1 65.12 136 PRO B CA 1
ATOM 4345 C C . PRO B 1 136 ? 7.75 -20.188 -29.906 1 65.12 136 PRO B C 1
ATOM 4347 O O . PRO B 1 136 ? 7.219 -20.047 -31.016 1 65.12 136 PRO B O 1
ATOM 4350 N N . PRO B 1 137 ? 6.988 -20.656 -28.938 1 63.53 137 PRO B N 1
ATOM 4351 C CA . PRO B 1 137 ? 5.938 -21.547 -29.422 1 63.53 137 PRO B CA 1
ATOM 4352 C C . PRO B 1 137 ? 4.754 -20.797 -30.031 1 63.53 137 PRO B C 1
ATOM 4354 O O . PRO B 1 137 ? 4.527 -19.641 -29.688 1 63.53 137 PRO B O 1
ATOM 4357 N N . VAL B 1 138 ? 3.99 -21.344 -30.969 1 68.69 138 VAL B N 1
ATOM 4358 C CA . VAL B 1 138 ? 2.787 -21.031 -31.734 1 68.69 138 VAL B CA 1
ATOM 4359 C C . VAL B 1 138 ? 1.612 -20.812 -30.797 1 68.69 138 VAL B C 1
ATOM 4361 O O . VAL B 1 138 ? 0.83 -19.875 -30.969 1 68.69 138 VAL B O 1
ATOM 4364 N N . THR B 1 139 ? 1.538 -21.641 -29.641 1 85.94 139 THR B N 1
ATOM 4365 C CA . THR B 1 139 ? 0.432 -21.5 -28.703 1 85.94 139 THR B CA 1
ATOM 4366 C C . THR B 1 139 ? 0.951 -21.219 -27.297 1 85.94 139 THR B C 1
ATOM 4368 O O . THR B 1 139 ? 2.121 -21.469 -27 1 85.94 139 THR B O 1
ATOM 4371 N N . SER B 1 140 ? 0.093 -20.703 -26.438 1 90.94 140 SER B N 1
ATOM 4372 C CA . SER B 1 140 ? 0.5 -20.422 -25.062 1 90.94 140 SER B CA 1
ATOM 4373 C C . SER B 1 140 ? 0.863 -21.703 -24.328 1 90.94 140 SER B C 1
ATOM 4375 O O . SER B 1 140 ? 1.77 -21.719 -23.484 1 90.94 140 SER B O 1
ATOM 4377 N N . PHE B 1 141 ? 0.161 -22.812 -24.688 1 92.75 141 PHE B N 1
ATOM 4378 C CA . PHE B 1 141 ? 0.487 -24.062 -24.016 1 92.75 141 PHE B CA 1
ATOM 4379 C C . PHE B 1 141 ? 1.86 -24.562 -24.453 1 92.75 141 PHE B C 1
ATOM 4381 O O . PHE B 1 141 ? 2.635 -25.062 -23.625 1 92.75 141 PHE B O 1
ATOM 4388 N N . GLU B 1 142 ? 2.113 -24.5 -25.688 1 89.88 142 GLU B N 1
ATOM 4389 C CA . GLU B 1 142 ? 3.416 -24.953 -26.156 1 89.88 142 GLU B CA 1
ATOM 4390 C C . GLU B 1 142 ? 4.551 -24.203 -25.469 1 89.88 142 GLU B C 1
ATOM 4392 O O . GLU B 1 142 ? 5.547 -24.812 -25.062 1 89.88 142 GLU B O 1
ATOM 4397 N N . GLY B 1 143 ? 4.363 -22.922 -25.359 1 90.38 143 GLY B N 1
ATOM 4398 C CA . GLY B 1 143 ? 5.344 -22.141 -24.625 1 90.38 143 GLY B CA 1
ATOM 4399 C C . GLY B 1 143 ? 5.5 -22.578 -23.188 1 90.38 143 GLY B C 1
ATOM 4400 O O . GLY B 1 143 ? 6.621 -22.703 -22.688 1 90.38 143 GLY B O 1
ATOM 4401 N N . PHE B 1 144 ? 4.441 -22.766 -22.547 1 93.94 144 PHE B N 1
ATOM 4402 C CA . PHE B 1 144 ? 4.461 -23.234 -21.156 1 93.94 144 PHE B CA 1
ATOM 4403 C C . PHE B 1 144 ? 5.125 -24.609 -21.062 1 93.94 144 PHE B C 1
ATOM 4405 O O . PHE B 1 144 ? 5.91 -24.859 -20.141 1 93.94 144 PHE B O 1
ATOM 4412 N N . CYS B 1 145 ? 4.742 -25.5 -22.016 1 92.94 145 CYS B N 1
ATOM 4413 C CA . CYS B 1 145 ? 5.277 -26.859 -22 1 92.94 145 CYS B CA 1
ATOM 4414 C C . CYS B 1 145 ? 6.801 -26.844 -22.031 1 92.94 145 CYS B C 1
ATOM 4416 O O . CYS B 1 145 ? 7.453 -27.547 -21.266 1 92.94 145 CYS B O 1
ATOM 4418 N N . TYR B 1 146 ? 7.289 -26 -22.875 1 90.81 146 TYR B N 1
ATOM 4419 C CA . TYR B 1 146 ? 8.742 -25.891 -22.969 1 90.81 146 TYR B CA 1
ATOM 4420 C C . TYR B 1 146 ? 9.32 -25.328 -21.672 1 90.81 146 TYR B C 1
ATOM 4422 O O . TYR B 1 146 ? 10.336 -25.812 -21.172 1 90.81 146 TYR B O 1
ATOM 4430 N N . ALA B 1 147 ? 8.719 -24.297 -21.156 1 92.69 147 ALA B N 1
ATOM 4431 C CA . ALA B 1 147 ? 9.188 -23.656 -19.922 1 92.69 147 ALA B CA 1
ATOM 4432 C C . ALA B 1 147 ? 9.148 -24.625 -18.75 1 92.69 147 ALA B C 1
ATOM 4434 O O . ALA B 1 147 ? 10.125 -24.75 -18.016 1 92.69 147 ALA B O 1
ATOM 4435 N N . PHE B 1 148 ? 8.07 -25.266 -18.688 1 93.12 148 PHE B N 1
ATOM 4436 C CA . PHE B 1 148 ? 7.816 -26.203 -17.594 1 93.12 148 PHE B CA 1
ATOM 4437 C C . PHE B 1 148 ? 8.828 -27.344 -17.625 1 93.12 148 PHE B C 1
ATOM 4439 O O . PHE B 1 148 ? 9.383 -27.719 -16.594 1 93.12 148 PHE B O 1
ATOM 4446 N N . THR B 1 149 ? 8.992 -27.969 -18.75 1 91.69 149 THR B N 1
ATOM 4447 C CA . THR B 1 149 ? 9.93 -29.078 -18.859 1 91.69 149 THR B CA 1
ATOM 4448 C C . THR B 1 149 ? 11.352 -28.625 -18.547 1 91.69 149 THR B C 1
ATOM 4450 O O . THR B 1 149 ? 12.109 -29.344 -17.891 1 91.69 149 THR B O 1
ATOM 4453 N N . HIS B 1 150 ? 11.641 -27.438 -18.984 1 89.75 150 HIS B N 1
ATOM 4454 C CA . HIS B 1 150 ? 12.953 -26.875 -18.688 1 89.75 150 HIS B CA 1
ATOM 4455 C C . HIS B 1 150 ? 13.133 -26.672 -17.188 1 89.75 150 HIS B C 1
ATOM 4457 O O . HIS B 1 150 ? 14.156 -27.062 -16.625 1 89.75 150 HIS B O 1
ATOM 4463 N N . VAL B 1 151 ? 12.172 -26.109 -16.547 1 93.5 151 VAL B N 1
ATOM 4464 C CA . VAL B 1 151 ? 12.227 -25.797 -15.125 1 93.5 151 VAL B CA 1
ATOM 4465 C C . VAL B 1 151 ? 12.312 -27.094 -14.32 1 93.5 151 VAL B C 1
ATOM 4467 O O . VAL B 1 151 ? 13.078 -27.188 -13.352 1 93.5 151 VAL B O 1
ATOM 4470 N N . TYR B 1 152 ? 11.5 -28.062 -14.719 1 93 152 TYR B N 1
ATOM 4471 C CA . TYR B 1 152 ? 11.516 -29.328 -14 1 93 152 TYR B CA 1
ATOM 4472 C C . TYR B 1 152 ? 12.891 -29.984 -14.07 1 93 152 TYR B C 1
ATOM 4474 O O . TYR B 1 152 ? 13.422 -30.438 -13.055 1 93 152 TYR B O 1
ATOM 4482 N N . HIS B 1 153 ? 13.508 -30.047 -15.211 1 91.06 153 HIS B N 1
ATOM 4483 C CA . HIS B 1 153 ? 14.789 -30.719 -15.414 1 91.06 153 HIS B CA 1
ATOM 4484 C C . HIS B 1 153 ? 15.906 -29.984 -14.656 1 91.06 153 HIS B C 1
ATOM 4486 O O . HIS B 1 153 ? 16.797 -30.625 -14.094 1 91.06 153 HIS B O 1
ATOM 4492 N N . LYS B 1 154 ? 15.828 -28.734 -14.617 1 91.44 154 LYS B N 1
ATOM 4493 C CA . LYS B 1 154 ? 16.922 -27.953 -14.07 1 91.44 154 LYS B CA 1
ATOM 4494 C C . LYS B 1 154 ? 16.781 -27.781 -12.562 1 91.44 154 LYS B C 1
ATOM 4496 O O . LYS B 1 154 ? 17.781 -27.75 -11.836 1 91.44 154 LYS B O 1
ATOM 4501 N N . TYR B 1 155 ? 15.531 -27.688 -12.102 1 93.31 155 TYR B N 1
ATOM 4502 C CA . TYR B 1 155 ? 15.391 -27.188 -10.734 1 93.31 155 TYR B CA 1
ATOM 4503 C C . TYR B 1 155 ? 14.625 -28.172 -9.867 1 93.31 155 TYR B C 1
ATOM 4505 O O . TYR B 1 155 ? 14.344 -27.891 -8.703 1 93.31 155 TYR B O 1
ATOM 4513 N N . ASN B 1 156 ? 14.32 -29.297 -10.445 1 90.06 156 ASN B N 1
ATOM 4514 C CA . ASN B 1 156 ? 13.602 -30.281 -9.633 1 90.06 156 ASN B CA 1
ATOM 4515 C C . ASN B 1 156 ? 14.32 -30.547 -8.312 1 90.06 156 ASN B C 1
ATOM 4517 O O . ASN B 1 156 ? 15.539 -30.703 -8.289 1 90.06 156 ASN B O 1
ATOM 4521 N N . GLY B 1 157 ? 13.555 -30.547 -7.223 1 90.69 157 GLY B N 1
ATOM 4522 C CA . GLY B 1 157 ? 14.109 -30.781 -5.902 1 90.69 157 GLY B CA 1
ATOM 4523 C C . GLY B 1 157 ? 14.555 -29.516 -5.199 1 90.69 157 GLY B C 1
ATOM 4524 O O . GLY B 1 157 ? 14.867 -29.531 -4.008 1 90.69 157 GLY B O 1
ATOM 4525 N N . GLN B 1 158 ? 14.508 -28.391 -5.848 1 94.25 158 GLN B N 1
ATOM 4526 C CA . GLN B 1 158 ? 15.023 -27.156 -5.285 1 94.25 158 GLN B CA 1
ATOM 4527 C C . GLN B 1 158 ? 13.883 -26.203 -4.895 1 94.25 158 GLN B C 1
ATOM 4529 O O . GLN B 1 158 ? 14.125 -25.078 -4.461 1 94.25 158 GLN B O 1
ATOM 4534 N N . PHE B 1 159 ? 12.68 -26.656 -5.09 1 96.06 159 PHE B N 1
ATOM 4535 C CA . PHE B 1 159 ? 11.523 -25.844 -4.719 1 96.06 159 PHE B CA 1
ATOM 4536 C C . PHE B 1 159 ? 10.406 -26.734 -4.168 1 96.06 159 PHE B C 1
ATOM 4538 O O . PHE B 1 159 ? 10.383 -27.938 -4.41 1 96.06 159 PHE B O 1
ATOM 4545 N N . ASP B 1 160 ? 9.531 -26.125 -3.406 1 97.06 160 ASP B N 1
ATOM 4546 C CA . ASP B 1 160 ? 8.359 -26.797 -2.85 1 97.06 160 ASP B CA 1
ATOM 4547 C C . ASP B 1 160 ? 7.086 -26.375 -3.58 1 97.06 160 ASP B C 1
ATOM 4549 O O . ASP B 1 160 ? 6.152 -27.172 -3.709 1 97.06 160 ASP B O 1
ATOM 4553 N N . TRP B 1 161 ? 7.082 -25.125 -4.004 1 97.94 161 TRP B N 1
ATOM 4554 C CA . TRP B 1 161 ? 5.93 -24.547 -4.688 1 97.94 161 TRP B CA 1
ATOM 4555 C C . TRP B 1 161 ? 6.363 -23.766 -5.922 1 97.94 161 TRP B C 1
ATOM 4557 O O . TRP B 1 161 ? 7.477 -23.234 -5.969 1 97.94 161 TRP B O 1
ATOM 4567 N N . ILE B 1 162 ? 5.48 -23.734 -6.906 1 98.25 162 ILE B N 1
ATOM 4568 C CA . ILE B 1 162 ? 5.73 -22.953 -8.117 1 98.25 162 ILE B CA 1
ATOM 4569 C C . ILE B 1 162 ? 4.574 -21.984 -8.359 1 98.25 162 ILE B C 1
ATOM 4571 O O . ILE B 1 162 ? 3.406 -22.375 -8.281 1 98.25 162 ILE B O 1
ATOM 4575 N N . ILE B 1 163 ? 4.906 -20.781 -8.57 1 98.69 163 ILE B N 1
ATOM 4576 C CA . ILE B 1 163 ? 3.898 -19.828 -9.016 1 98.69 163 ILE B CA 1
ATOM 4577 C C . ILE B 1 163 ? 4.137 -19.469 -10.477 1 98.69 163 ILE B C 1
ATOM 4579 O O . ILE B 1 163 ? 5.266 -19.156 -10.875 1 98.69 163 ILE B O 1
ATOM 4583 N N . ILE B 1 164 ? 3.121 -19.625 -11.266 1 98.5 164 ILE B N 1
ATOM 4584 C CA . ILE B 1 164 ? 3.131 -19.281 -12.688 1 98.5 164 ILE B CA 1
ATOM 4585 C C . ILE B 1 164 ? 2.389 -17.969 -12.914 1 98.5 164 ILE B C 1
ATOM 4587 O O . ILE B 1 164 ? 1.203 -17.859 -12.594 1 98.5 164 ILE B O 1
ATOM 4591 N N . ALA B 1 165 ? 3.062 -16.984 -13.406 1 98.25 165 ALA B N 1
ATOM 4592 C CA . ALA B 1 165 ? 2.475 -15.664 -13.609 1 98.25 165 ALA B CA 1
ATOM 4593 C C . ALA B 1 165 ? 3.111 -14.961 -14.805 1 98.25 165 ALA B C 1
ATOM 4595 O O . ALA B 1 165 ? 4.016 -15.508 -15.445 1 98.25 165 ALA B O 1
ATOM 4596 N N . ASP B 1 166 ? 2.535 -13.844 -15.219 1 97.38 166 ASP B N 1
ATOM 4597 C CA . ASP B 1 166 ? 3.121 -13.016 -16.266 1 97.38 166 ASP B CA 1
ATOM 4598 C C . ASP B 1 166 ? 3.553 -11.656 -15.719 1 97.38 166 ASP B C 1
ATOM 4600 O O . ASP B 1 166 ? 3.502 -11.422 -14.508 1 97.38 166 ASP B O 1
ATOM 4604 N N . ASP B 1 167 ? 4.07 -10.789 -16.609 1 96.75 167 ASP B N 1
ATOM 4605 C CA . ASP B 1 167 ? 4.652 -9.531 -16.141 1 96.75 167 ASP B CA 1
ATOM 4606 C C . ASP B 1 167 ? 3.57 -8.477 -15.922 1 96.75 167 ASP B C 1
ATOM 4608 O O . ASP B 1 167 ? 3.875 -7.328 -15.602 1 96.75 167 ASP B O 1
ATOM 4612 N N . PHE B 1 168 ? 2.295 -8.883 -16 1 97.94 168 PHE B N 1
ATOM 4613 C CA . PHE B 1 168 ? 1.191 -8.023 -15.602 1 97.94 168 PHE B CA 1
ATOM 4614 C C . PHE B 1 168 ? 0.724 -8.359 -14.195 1 97.94 168 PHE B C 1
ATOM 4616 O O . PHE B 1 168 ? -0.122 -7.668 -13.625 1 97.94 168 PHE B O 1
ATOM 4623 N N . THR B 1 169 ? 1.276 -9.414 -13.656 1 98.44 169 THR B N 1
ATOM 4624 C CA . THR B 1 169 ? 0.877 -9.883 -12.336 1 98.44 169 THR B CA 1
ATOM 4625 C C . THR B 1 169 ? 1.853 -9.391 -11.266 1 98.44 169 THR B C 1
ATOM 4627 O O . THR B 1 169 ? 3.068 -9.469 -11.453 1 98.44 169 THR B O 1
ATOM 4630 N N . TYR B 1 170 ? 1.332 -8.797 -10.242 1 98.19 170 TYR B N 1
ATOM 4631 C CA . TYR B 1 170 ? 2.109 -8.547 -9.039 1 98.19 170 TYR B CA 1
ATOM 4632 C C . TYR B 1 170 ? 1.802 -9.586 -7.965 1 98.19 170 TYR B C 1
ATOM 4634 O O . TYR B 1 170 ? 0.639 -9.797 -7.613 1 98.19 170 TYR B O 1
ATOM 4642 N N . ALA B 1 171 ? 2.865 -10.18 -7.418 1 98.38 171 ALA B N 1
ATOM 4643 C CA . ALA B 1 171 ? 2.678 -11.25 -6.441 1 98.38 171 ALA B CA 1
ATOM 4644 C C . ALA B 1 171 ? 3.367 -10.914 -5.125 1 98.38 171 ALA B C 1
ATOM 4646 O O . ALA B 1 171 ? 4.48 -10.383 -5.113 1 98.38 171 ALA B O 1
ATOM 4647 N N . ILE B 1 172 ? 2.658 -11.164 -4.086 1 97.19 172 ILE B N 1
ATOM 4648 C CA . ILE B 1 172 ? 3.225 -11.062 -2.746 1 97.19 172 ILE B CA 1
ATOM 4649 C C . ILE B 1 172 ? 3.611 -12.445 -2.24 1 97.19 172 ILE B C 1
ATOM 4651 O O . ILE B 1 172 ? 2.799 -13.141 -1.622 1 97.19 172 ILE B O 1
ATOM 4655 N N . ILE B 1 173 ? 4.867 -12.773 -2.383 1 96.81 173 ILE B N 1
ATOM 4656 C CA . ILE B 1 173 ? 5.348 -14.141 -2.213 1 96.81 173 ILE B CA 1
ATOM 4657 C C . ILE B 1 173 ? 5.305 -14.523 -0.734 1 96.81 173 ILE B C 1
ATOM 4659 O O . ILE B 1 173 ? 5.051 -15.68 -0.393 1 96.81 173 ILE B O 1
ATOM 4663 N N . GLU B 1 174 ? 5.508 -13.562 0.155 1 92.44 174 GLU B N 1
ATOM 4664 C CA . GLU B 1 174 ? 5.422 -13.828 1.588 1 92.44 174 GLU B CA 1
ATOM 4665 C C . GLU B 1 174 ? 4.023 -14.297 1.98 1 92.44 174 GLU B C 1
ATOM 4667 O O . GLU B 1 174 ? 3.873 -15.156 2.85 1 92.44 174 GLU B O 1
ATOM 4672 N N . ASN B 1 175 ? 3.033 -13.688 1.336 1 94.06 175 ASN B N 1
ATOM 4673 C CA . ASN B 1 175 ? 1.664 -14.109 1.607 1 94.06 175 ASN B CA 1
ATOM 4674 C C . ASN B 1 175 ? 1.397 -15.516 1.079 1 94.06 175 ASN B C 1
ATOM 4676 O O . ASN B 1 175 ? 0.653 -16.281 1.692 1 94.06 175 ASN B O 1
ATOM 4680 N N . LEU B 1 176 ? 2.004 -15.828 -0.056 1 96.88 176 LEU B N 1
ATOM 4681 C CA . LEU B 1 176 ? 1.896 -17.188 -0.567 1 96.88 176 LEU B CA 1
ATOM 4682 C C . LEU B 1 176 ? 2.52 -18.188 0.405 1 96.88 176 LEU B C 1
ATOM 4684 O O . LEU B 1 176 ? 1.914 -19.219 0.723 1 96.88 176 LEU B O 1
ATOM 4688 N N . ARG B 1 177 ? 3.715 -17.875 0.915 1 94.44 177 ARG B N 1
ATOM 4689 C CA . ARG B 1 177 ? 4.398 -18.766 1.858 1 94.44 177 ARG B CA 1
ATOM 4690 C C . ARG B 1 177 ? 3.559 -18.969 3.115 1 94.44 177 ARG B C 1
ATOM 4692 O O . ARG B 1 177 ? 3.439 -20.094 3.607 1 94.44 177 ARG B O 1
ATOM 4699 N N . PHE B 1 178 ? 3.049 -17.906 3.574 1 90.25 178 PHE B N 1
ATOM 4700 C CA . PHE B 1 178 ? 2.199 -17.969 4.754 1 90.25 178 PHE B CA 1
ATOM 4701 C C . PHE B 1 178 ? 1.011 -18.891 4.512 1 90.25 178 PHE B C 1
ATOM 4703 O O . PHE B 1 178 ? 0.651 -19.703 5.379 1 90.25 178 PHE B O 1
ATOM 4710 N N . TYR B 1 179 ? 0.422 -18.797 3.375 1 92.88 179 TYR B N 1
ATOM 4711 C CA . TYR B 1 179 ? -0.793 -19.516 3.02 1 92.88 179 TYR B CA 1
ATOM 4712 C C . TYR B 1 179 ? -0.521 -21 2.893 1 92.88 179 TYR B C 1
ATOM 4714 O O . TYR B 1 179 ? -1.332 -21.828 3.32 1 92.88 179 TYR B O 1
ATOM 4722 N N . VAL B 1 180 ? 0.7 -21.375 2.391 1 94.19 180 VAL B N 1
ATOM 4723 C CA . VAL B 1 180 ? 0.902 -22.781 2.021 1 94.19 180 VAL B CA 1
ATOM 4724 C C . VAL B 1 180 ? 1.867 -23.438 3.004 1 94.19 180 VAL B C 1
ATOM 4726 O O . VAL B 1 180 ? 2.143 -24.641 2.902 1 94.19 180 VAL B O 1
ATOM 4729 N N . ALA B 1 181 ? 2.354 -22.766 3.918 1 89.44 181 ALA B N 1
ATOM 4730 C CA . ALA B 1 181 ? 3.387 -23.25 4.828 1 89.44 181 ALA B CA 1
ATOM 4731 C C . ALA B 1 181 ? 2.947 -24.531 5.52 1 89.44 181 ALA B C 1
ATOM 4733 O O . ALA B 1 181 ? 3.754 -25.438 5.727 1 89.44 181 ALA B O 1
ATOM 4734 N N . SER B 1 182 ? 1.677 -24.578 5.891 1 87 182 SER B N 1
ATOM 4735 C CA . SER B 1 182 ? 1.187 -25.703 6.68 1 87 182 SER B CA 1
ATOM 4736 C C . SER B 1 182 ? 0.838 -26.891 5.785 1 87 182 SER B C 1
ATOM 4738 O O . SER B 1 182 ? 0.517 -27.984 6.281 1 87 182 SER B O 1
ATOM 4740 N N . LEU B 1 183 ? 0.881 -26.734 4.504 1 88.75 183 LEU B N 1
ATOM 4741 C CA . LEU B 1 183 ? 0.516 -27.797 3.561 1 88.75 183 LEU B CA 1
ATOM 4742 C C . LEU B 1 183 ? 1.731 -28.625 3.186 1 88.75 183 LEU B C 1
ATOM 4744 O O . LEU B 1 183 ? 2.854 -28.125 3.139 1 88.75 183 LEU B O 1
ATOM 4748 N N . ASN B 1 184 ? 1.448 -29.859 2.949 1 87.31 184 ASN B N 1
ATOM 4749 C CA . ASN B 1 184 ? 2.482 -30.75 2.436 1 87.31 184 ASN B CA 1
ATOM 4750 C C . ASN B 1 184 ? 2.635 -30.609 0.923 1 87.31 184 ASN B C 1
ATOM 4752 O O . ASN B 1 184 ? 1.8 -31.109 0.164 1 87.31 184 ASN B O 1
ATOM 4756 N N . SER B 1 185 ? 3.732 -30.016 0.483 1 92.12 185 SER B N 1
ATOM 4757 C CA . SER B 1 185 ? 3.93 -29.688 -0.924 1 92.12 185 SER B CA 1
ATOM 4758 C C . SER B 1 185 ? 4.117 -30.938 -1.77 1 92.12 185 SER B C 1
ATOM 4760 O O . SER B 1 185 ? 4.039 -30.891 -2.998 1 92.12 185 SER B O 1
ATOM 4762 N N . SER B 1 186 ? 4.367 -32.094 -1.21 1 89.06 186 SER B N 1
ATOM 4763 C CA . SER B 1 186 ? 4.492 -33.344 -1.968 1 89.06 186 SER B CA 1
ATOM 4764 C C . SER B 1 186 ? 3.129 -33.812 -2.449 1 89.06 186 SER B C 1
ATOM 4766 O O . SER B 1 186 ? 3.049 -34.625 -3.373 1 89.06 186 SER B O 1
ATOM 4768 N N . MET B 1 187 ? 2.115 -33.375 -1.697 1 88.81 187 MET B N 1
ATOM 4769 C CA . MET B 1 187 ? 0.76 -33.656 -2.16 1 88.81 187 MET B CA 1
ATOM 4770 C C . MET B 1 187 ? 0.369 -32.719 -3.301 1 88.81 187 MET B C 1
ATOM 4772 O O . MET B 1 187 ? 0.815 -31.578 -3.35 1 88.81 187 MET B O 1
ATOM 4776 N N . PRO B 1 188 ? -0.458 -33.188 -4.18 1 91 188 PRO B N 1
ATOM 4777 C CA . PRO B 1 188 ? -0.81 -32.375 -5.336 1 91 188 PRO B CA 1
ATOM 4778 C C . PRO B 1 188 ? -1.829 -31.281 -4.996 1 91 188 PRO B C 1
ATOM 4780 O O . PRO B 1 188 ? -2.98 -31.594 -4.68 1 91 188 PRO B O 1
ATOM 4783 N N . TYR B 1 189 ? -1.402 -30.094 -5.035 1 92.81 189 TYR B N 1
ATOM 4784 C CA . TYR B 1 189 ? -2.27 -28.938 -4.848 1 92.81 189 TYR B CA 1
ATOM 4785 C C . TYR B 1 189 ? -2.312 -28.078 -6.109 1 92.81 189 TYR B C 1
ATOM 4787 O O . TYR B 1 189 ? -1.307 -27.953 -6.809 1 92.81 189 TYR B O 1
ATOM 4795 N N . TYR B 1 190 ? -3.455 -27.578 -6.445 1 95.38 190 TYR B N 1
ATOM 4796 C CA . TYR B 1 190 ? -3.742 -26.703 -7.582 1 95.38 190 TYR B CA 1
ATOM 4797 C C . TYR B 1 190 ? -4.5 -25.453 -7.141 1 95.38 190 TYR B C 1
ATOM 4799 O O . TYR B 1 190 ? -5.727 -25.484 -7.02 1 95.38 190 TYR B O 1
ATOM 4807 N N . LEU B 1 191 ? -3.691 -24.375 -6.945 1 97.06 191 LEU B N 1
ATOM 4808 C CA . LEU B 1 191 ? -4.23 -23.203 -6.285 1 97.06 191 LEU B CA 1
ATOM 4809 C C . LEU B 1 191 ? -4.277 -22.016 -7.242 1 97.06 191 LEU B C 1
ATOM 4811 O O . LEU B 1 191 ? -3.406 -21.875 -8.102 1 97.06 191 LEU B O 1
ATOM 4815 N N . GLY B 1 192 ? -5.266 -21.156 -7.113 1 97.56 192 GLY B N 1
ATOM 4816 C CA . GLY B 1 192 ? -5.48 -19.984 -7.949 1 97.56 192 GLY B CA 1
ATOM 4817 C C . GLY B 1 192 ? -6.918 -19.5 -7.938 1 97.56 192 GLY B C 1
ATOM 4818 O O . GLY B 1 192 ? -7.566 -19.484 -6.891 1 97.56 192 GLY B O 1
ATOM 4819 N N . HIS B 1 193 ? -7.297 -18.984 -9.055 1 97.06 193 HIS B N 1
ATOM 4820 C CA . HIS B 1 193 ? -8.664 -18.516 -9.258 1 97.06 193 HIS B CA 1
ATOM 4821 C C . HIS B 1 193 ? -9.422 -19.422 -10.234 1 97.06 193 HIS B C 1
ATOM 4823 O O . HIS B 1 193 ? -9.297 -19.266 -11.445 1 97.06 193 HIS B O 1
ATOM 4829 N N . PRO B 1 194 ? -10.258 -20.234 -9.711 1 94.38 194 PRO B N 1
ATOM 4830 C CA . PRO B 1 194 ? -10.945 -21.203 -10.57 1 94.38 194 PRO B CA 1
ATOM 4831 C C . PRO B 1 194 ? -12.055 -20.578 -11.414 1 94.38 194 PRO B C 1
ATOM 4833 O O . PRO B 1 194 ? -12.852 -19.797 -10.891 1 94.38 194 PRO B O 1
ATOM 4836 N N . VAL B 1 195 ? -12.078 -20.906 -12.656 1 94.5 195 VAL B N 1
ATOM 4837 C CA . VAL B 1 195 ? -13.141 -20.5 -13.57 1 94.5 195 VAL B CA 1
ATOM 4838 C C . VAL B 1 195 ? -13.734 -21.734 -14.258 1 94.5 195 VAL B C 1
ATOM 4840 O O . VAL B 1 195 ? -13.07 -22.766 -14.375 1 94.5 195 VAL B O 1
ATOM 4843 N N . LYS B 1 196 ? -14.898 -21.562 -14.672 1 88.75 196 LYS B N 1
ATOM 4844 C CA . LYS B 1 196 ? -15.617 -22.656 -15.312 1 88.75 196 LYS B CA 1
ATOM 4845 C C . LYS B 1 196 ? -15.32 -22.719 -16.812 1 88.75 196 LYS B C 1
ATOM 4847 O O . LYS B 1 196 ? -15.25 -21.688 -17.469 1 88.75 196 LYS B O 1
ATOM 4852 N N . ASP B 1 197 ? -14.906 -23.812 -17.188 1 82.5 197 ASP B N 1
ATOM 4853 C CA . ASP B 1 197 ? -14.828 -24.172 -18.609 1 82.5 197 ASP B CA 1
ATOM 4854 C C . ASP B 1 197 ? -15.672 -25.406 -18.906 1 82.5 197 ASP B C 1
ATOM 4856 O O . ASP B 1 197 ? -15.203 -26.547 -18.734 1 82.5 197 ASP B O 1
ATOM 4860 N N . PHE B 1 198 ? -16.812 -25.172 -19.469 1 76.12 198 PHE B N 1
ATOM 4861 C CA . PHE B 1 198 ? -17.781 -26.234 -19.688 1 76.12 198 PHE B CA 1
ATOM 4862 C C . PHE B 1 198 ? -18.031 -27.016 -18.406 1 76.12 198 PHE B C 1
ATOM 4864 O O . PHE B 1 198 ? -18.5 -26.453 -17.406 1 76.12 198 PHE B O 1
ATOM 4871 N N . SER B 1 199 ? -17.547 -28.281 -18.344 1 64.88 199 SER B N 1
ATOM 4872 C CA . SER B 1 199 ? -17.891 -29.109 -17.188 1 64.88 199 SER B CA 1
ATOM 4873 C C . SER B 1 199 ? -16.75 -29.188 -16.188 1 64.88 199 SER B C 1
ATOM 4875 O O . SER B 1 199 ? -16.875 -29.797 -15.125 1 64.88 199 SER B O 1
ATOM 4877 N N . ASN B 1 200 ? -15.695 -28.453 -16.422 1 82.62 200 ASN B N 1
ATOM 4878 C CA . ASN B 1 200 ? -14.555 -28.562 -15.508 1 82.62 200 ASN B CA 1
ATOM 4879 C C . ASN B 1 200 ? -14.07 -27.188 -15.047 1 82.62 200 ASN B C 1
ATOM 4881 O O . ASN B 1 200 ? -14.516 -26.172 -15.57 1 82.62 200 ASN B O 1
ATOM 4885 N N . LEU B 1 201 ? -13.352 -27.281 -13.953 1 90 201 LEU B N 1
ATOM 4886 C CA . LEU B 1 201 ? -12.758 -26.047 -13.43 1 90 201 LEU B CA 1
ATOM 4887 C C . LEU B 1 201 ? -11.266 -26 -13.719 1 90 201 LEU B C 1
ATOM 4889 O O . LEU B 1 201 ? -10.594 -27.047 -13.711 1 90 201 LEU B O 1
ATOM 4893 N N . TYR B 1 202 ? -10.828 -24.875 -14.055 1 95.12 202 TYR B N 1
ATOM 4894 C CA . TYR B 1 202 ? -9.391 -24.641 -14.102 1 95.12 202 TYR B CA 1
ATOM 4895 C C . TYR B 1 202 ? -9.039 -23.281 -13.516 1 95.12 202 TYR B C 1
ATOM 4897 O O . TYR B 1 202 ? -9.898 -22.406 -13.414 1 95.12 202 TYR B O 1
ATOM 4905 N N . ASN B 1 203 ? -7.844 -23.078 -13 1 96.94 203 ASN B N 1
ATOM 4906 C CA . ASN B 1 203 ? -7.379 -21.781 -12.516 1 96.94 203 ASN B CA 1
ATOM 4907 C C . ASN B 1 203 ? -6.914 -20.891 -13.672 1 96.94 203 ASN B C 1
ATOM 4909 O O . ASN B 1 203 ? -6.066 -21.297 -14.469 1 96.94 203 ASN B O 1
ATOM 4913 N N . VAL B 1 204 ? -7.473 -19.75 -13.727 1 97.19 204 VAL B N 1
ATOM 4914 C CA . VAL B 1 204 ? -7.148 -18.859 -14.828 1 97.19 204 VAL B CA 1
ATOM 4915 C C . VAL B 1 204 ? -5.734 -18.312 -14.648 1 97.19 204 VAL B C 1
ATOM 4917 O O . VAL B 1 204 ? -5.309 -18.016 -13.531 1 97.19 204 VAL B O 1
ATOM 4920 N N . GLY B 1 205 ? -5.055 -18.172 -15.734 1 96.94 205 GLY B N 1
ATOM 4921 C CA . GLY B 1 205 ? -3.678 -17.719 -15.719 1 96.94 205 GLY B CA 1
ATOM 4922 C C . GLY B 1 205 ? -3.537 -16.266 -15.289 1 96.94 205 GLY B C 1
ATOM 4923 O O . GLY B 1 205 ? -2.533 -15.883 -14.68 1 96.94 205 GLY B O 1
ATOM 4924 N N . SER B 1 206 ? -4.57 -15.469 -15.484 1 94.94 206 SER B N 1
ATOM 4925 C CA . SER B 1 206 ? -4.52 -14.039 -15.203 1 94.94 206 SER B CA 1
ATOM 4926 C C . SER B 1 206 ? -4.594 -13.766 -13.703 1 94.94 206 SER B C 1
ATOM 4928 O O . SER B 1 206 ? -4.512 -12.609 -13.273 1 94.94 206 SER B O 1
ATOM 4930 N N . ALA B 1 207 ? -4.719 -14.773 -12.914 1 97.31 207 ALA B N 1
ATOM 4931 C CA . ALA B 1 207 ? -4.715 -14.594 -11.461 1 97.31 207 ALA B CA 1
ATOM 4932 C C . ALA B 1 207 ? -3.498 -15.258 -10.828 1 97.31 207 ALA B C 1
ATOM 4934 O O . ALA B 1 207 ? -3.359 -15.281 -9.602 1 97.31 207 ALA B O 1
ATOM 4935 N N . GLY B 1 208 ? -2.646 -15.797 -11.695 1 98.25 208 GLY B N 1
ATOM 4936 C CA . GLY B 1 208 ? -1.56 -16.609 -11.164 1 98.25 208 GLY B CA 1
ATOM 4937 C C . GLY B 1 208 ? -1.995 -18 -10.773 1 98.25 208 GLY B C 1
ATOM 4938 O O . GLY B 1 208 ? -3.102 -18.203 -10.266 1 98.25 208 GLY B O 1
ATOM 4939 N N . ILE B 1 209 ? -1.149 -18.938 -11.047 1 98.62 209 ILE B N 1
ATOM 4940 C CA . ILE B 1 209 ? -1.404 -20.328 -10.703 1 98.62 209 ILE B CA 1
ATOM 4941 C C . ILE B 1 209 ? -0.287 -20.859 -9.797 1 98.62 209 ILE B C 1
ATOM 4943 O O . ILE B 1 209 ? 0.895 -20.641 -10.078 1 98.62 209 ILE B O 1
ATOM 4947 N N . VAL B 1 210 ? -0.707 -21.469 -8.734 1 98.62 210 VAL B N 1
ATOM 4948 C CA . VAL B 1 210 ? 0.273 -22.047 -7.824 1 98.62 210 VAL B CA 1
ATOM 4949 C C . VAL B 1 210 ? 0.136 -23.562 -7.82 1 98.62 210 VAL B C 1
ATOM 4951 O O . VAL B 1 210 ? -0.968 -24.094 -7.668 1 98.62 210 VAL B O 1
ATOM 4954 N N . LEU B 1 211 ? 1.251 -24.219 -8.07 1 97.56 211 LEU B N 1
ATOM 4955 C CA . LEU B 1 211 ? 1.318 -25.672 -8.031 1 97.56 211 LEU B CA 1
ATOM 4956 C C . LEU B 1 211 ? 2.277 -26.141 -6.945 1 97.56 211 LEU B C 1
ATOM 4958 O O . LEU B 1 211 ? 3.334 -25.547 -6.738 1 97.56 211 LEU B O 1
ATOM 4962 N N . SER B 1 212 ? 1.852 -27.203 -6.258 1 94.25 212 SER B N 1
ATOM 4963 C CA . SER B 1 212 ? 2.785 -27.875 -5.367 1 94.25 212 SER B CA 1
ATOM 4964 C C . SER B 1 212 ? 3.791 -28.719 -6.148 1 94.25 212 SER B C 1
ATOM 4966 O O . SER B 1 212 ? 3.609 -28.953 -7.344 1 94.25 212 SER B O 1
ATOM 4968 N N . LYS B 1 213 ? 4.816 -29.141 -5.438 1 94.25 213 LYS B N 1
ATOM 4969 C CA . LYS B 1 213 ? 5.762 -30.094 -6.004 1 94.25 213 LYS B CA 1
ATOM 4970 C C . LYS B 1 213 ? 5.043 -31.344 -6.512 1 94.25 213 LYS B C 1
ATOM 4972 O O . LYS B 1 213 ? 5.379 -31.875 -7.574 1 94.25 213 LYS B O 1
ATOM 4977 N N . GLY B 1 214 ? 4.078 -31.75 -5.781 1 92.06 214 GLY B N 1
ATOM 4978 C CA . GLY B 1 214 ? 3.295 -32.906 -6.184 1 92.06 214 GLY B CA 1
ATOM 4979 C C . GLY B 1 214 ? 2.562 -32.688 -7.496 1 92.06 214 GLY B C 1
ATOM 4980 O O . GLY B 1 214 ? 2.604 -33.562 -8.375 1 92.06 214 GLY B O 1
ATOM 4981 N N . SER B 1 215 ? 1.915 -31.578 -7.688 1 93.88 215 SER B N 1
ATOM 4982 C CA . SER B 1 215 ? 1.173 -31.297 -8.914 1 93.88 215 SER B CA 1
ATOM 4983 C C . SER B 1 215 ? 2.113 -31.094 -10.094 1 93.88 215 SER B C 1
ATOM 4985 O O . SER B 1 215 ? 1.791 -31.469 -11.219 1 93.88 215 SER B O 1
ATOM 4987 N N . PHE B 1 216 ? 3.201 -30.484 -9.781 1 94.81 216 PHE B N 1
ATOM 4988 C CA . PHE B 1 216 ? 4.191 -30.25 -10.828 1 94.81 216 PHE B CA 1
ATOM 4989 C C . PHE B 1 216 ? 4.754 -31.562 -11.352 1 94.81 216 PHE B C 1
ATOM 4991 O O . PHE B 1 216 ? 5 -31.719 -12.547 1 94.81 216 PHE B O 1
ATOM 4998 N N . SER B 1 217 ? 4.914 -32.531 -10.5 1 92.31 217 SER B N 1
ATOM 4999 C CA . SER B 1 217 ? 5.383 -33.844 -10.867 1 92.31 217 SER B CA 1
ATOM 5000 C C . SER B 1 217 ? 4.355 -34.594 -11.719 1 92.31 217 SER B C 1
ATOM 5002 O O . SER B 1 217 ? 4.719 -35.344 -12.625 1 92.31 217 SER B O 1
ATOM 5004 N N . LEU B 1 218 ? 3.143 -34.375 -11.43 1 91.38 218 LEU B N 1
ATOM 5005 C CA . LEU B 1 218 ? 2.094 -35 -12.234 1 91.38 218 LEU B CA 1
ATOM 5006 C C . LEU B 1 218 ? 2.141 -34.469 -13.672 1 91.38 218 LEU B C 1
ATOM 5008 O O . LEU B 1 218 ? 2.004 -35.25 -14.617 1 91.38 218 LEU B O 1
ATOM 5012 N N . LEU B 1 219 ? 2.342 -33.188 -13.836 1 94.69 219 LEU B N 1
ATOM 5013 C CA . LEU B 1 219 ? 2.473 -32.625 -15.172 1 94.69 219 LEU B CA 1
ATOM 5014 C C . LEU B 1 219 ? 3.656 -33.219 -15.914 1 94.69 219 LEU B C 1
ATOM 5016 O O . LEU B 1 219 ? 3.555 -33.531 -17.094 1 94.69 219 LEU B O 1
ATOM 5020 N N . HIS B 1 220 ? 4.719 -33.375 -15.164 1 93.19 220 HIS B N 1
ATOM 5021 C CA . HIS B 1 220 ? 5.934 -33.938 -15.758 1 93.19 220 HIS B CA 1
ATOM 5022 C C . HIS B 1 220 ? 5.727 -35.375 -16.203 1 93.19 220 HIS B C 1
ATOM 5024 O O . HIS B 1 220 ? 6.34 -35.812 -17.172 1 93.19 220 HIS B O 1
ATOM 5030 N N . SER B 1 221 ? 4.914 -36.094 -15.5 1 90.19 221 SER B N 1
ATOM 5031 C CA . SER B 1 221 ? 4.652 -37.5 -15.867 1 90.19 221 SER B CA 1
ATOM 5032 C C . SER B 1 221 ? 3.977 -37.594 -17.234 1 90.19 221 SER B C 1
ATOM 5034 O O . SER B 1 221 ? 4.078 -38.625 -17.906 1 90.19 221 SER B O 1
ATOM 5036 N N . VAL B 1 222 ? 3.305 -36.5 -17.625 1 91.5 222 VAL B N 1
ATOM 5037 C CA . VAL B 1 222 ? 2.615 -36.469 -18.906 1 91.5 222 VAL B CA 1
ATOM 5038 C C . VAL B 1 222 ? 3.529 -35.875 -19.969 1 91.5 222 VAL B C 1
ATOM 5040 O O . VAL B 1 222 ? 3.627 -36.375 -21.094 1 91.5 222 VAL B O 1
ATOM 5043 N N . TYR B 1 223 ? 4.145 -34.781 -19.641 1 92 223 TYR B N 1
ATOM 5044 C CA . TYR B 1 223 ? 5.09 -34.094 -20.516 1 92 223 TYR B CA 1
ATOM 5045 C C . TYR B 1 223 ? 6.477 -34.062 -19.891 1 92 223 TYR B C 1
ATOM 5047 O O . TYR B 1 223 ? 6.797 -33.156 -19.125 1 92 223 TYR B O 1
ATOM 5055 N N . SER B 1 224 ? 7.363 -34.875 -20.344 1 88.75 224 SER B N 1
ATOM 5056 C CA . SER B 1 224 ? 8.641 -35.062 -19.656 1 88.75 224 SER B CA 1
ATOM 5057 C C . SER B 1 224 ? 9.773 -34.375 -20.422 1 88.75 224 SER B C 1
ATOM 5059 O O . SER B 1 224 ? 10.797 -34.031 -19.828 1 88.75 224 SER B O 1
ATOM 5061 N N . THR B 1 225 ? 9.547 -34.281 -21.734 1 87.06 225 THR B N 1
ATOM 5062 C CA . THR B 1 225 ? 10.641 -33.75 -22.562 1 87.06 225 THR B CA 1
ATOM 5063 C C . THR B 1 225 ? 10.125 -32.719 -23.562 1 87.06 225 THR B C 1
ATOM 5065 O O . THR B 1 225 ? 8.922 -32.594 -23.75 1 87.06 225 THR B O 1
ATOM 5068 N N . ALA B 1 226 ? 11.055 -32.031 -24.156 1 83.31 226 ALA B N 1
ATOM 5069 C CA . ALA B 1 226 ? 10.719 -31.094 -25.219 1 83.31 226 ALA B CA 1
ATOM 5070 C C . ALA B 1 226 ? 10.016 -31.781 -26.375 1 83.31 226 ALA B C 1
ATOM 5072 O O . ALA B 1 226 ? 9.141 -31.203 -27.016 1 83.31 226 ALA B O 1
ATOM 5073 N N . ASP B 1 227 ? 10.383 -32.969 -26.609 1 86.25 227 ASP B N 1
ATOM 5074 C CA . ASP B 1 227 ? 9.758 -33.719 -27.672 1 86.25 227 ASP B CA 1
ATOM 5075 C C . ASP B 1 227 ? 8.273 -33.969 -27.391 1 86.25 227 ASP B C 1
ATOM 5077 O O . ASP B 1 227 ? 7.449 -33.969 -28.297 1 86.25 227 ASP B O 1
ATOM 5081 N N . ASP B 1 228 ? 7.977 -34.312 -26.141 1 87.81 228 ASP B N 1
ATOM 5082 C CA . ASP B 1 228 ? 6.574 -34.438 -25.766 1 87.81 228 ASP B CA 1
ATOM 5083 C C . ASP B 1 228 ? 5.789 -33.188 -26.109 1 87.81 228 ASP B C 1
ATOM 5085 O O . ASP B 1 228 ? 4.656 -33.25 -26.594 1 87.81 228 ASP B O 1
ATOM 5089 N N . CYS B 1 229 ? 6.379 -32.062 -25.859 1 86.75 229 CYS B N 1
ATOM 5090 C CA . CYS B 1 229 ? 5.73 -30.766 -26.078 1 86.75 229 CYS B CA 1
ATOM 5091 C C . CYS B 1 229 ? 5.48 -30.531 -27.562 1 86.75 229 CYS B C 1
ATOM 5093 O O . CYS B 1 229 ? 4.488 -29.906 -27.938 1 86.75 229 CYS B O 1
ATOM 5095 N N . ARG B 1 230 ? 6.324 -31.062 -28.344 1 82.25 230 ARG B N 1
ATOM 5096 C CA . ARG B 1 230 ? 6.27 -30.859 -29.781 1 82.25 230 ARG B CA 1
ATOM 5097 C C . ARG B 1 230 ? 5.297 -31.844 -30.438 1 82.25 230 ARG B C 1
ATOM 5099 O O . ARG B 1 230 ? 4.566 -31.469 -31.359 1 82.25 230 ARG B O 1
ATOM 5106 N N . PHE B 1 231 ? 5.258 -33.062 -29.953 1 85.88 231 PHE B N 1
ATOM 5107 C CA . PHE B 1 231 ? 4.625 -34.094 -30.75 1 85.88 231 PHE B CA 1
ATOM 5108 C C . PHE B 1 231 ? 3.318 -34.562 -30.109 1 85.88 231 PHE B C 1
ATOM 5110 O O . PHE B 1 231 ? 2.436 -35.062 -30.797 1 85.88 231 PHE B O 1
ATOM 5117 N N . LYS B 1 232 ? 3.229 -34.438 -28.844 1 87.62 232 LYS B N 1
ATOM 5118 C CA . LYS B 1 232 ? 1.981 -34.844 -28.203 1 87.62 232 LYS B CA 1
ATOM 5119 C C . LYS B 1 232 ? 0.875 -33.812 -28.453 1 87.62 232 LYS B C 1
ATOM 5121 O O . LYS B 1 232 ? 1.127 -32.594 -28.469 1 87.62 232 LYS B O 1
ATOM 5126 N N . ARG B 1 233 ? -0.26 -34.312 -28.656 1 86.06 233 ARG B N 1
ATOM 5127 C CA . ARG B 1 233 ? -1.409 -33.438 -28.812 1 86.06 233 ARG B CA 1
ATOM 5128 C C . ARG B 1 233 ? -1.689 -32.656 -27.531 1 86.06 233 ARG B C 1
ATOM 5130 O O . ARG B 1 233 ? -1.854 -33.25 -26.469 1 86.06 233 ARG B O 1
ATOM 5137 N N . PRO B 1 234 ? -1.725 -31.375 -27.672 1 88.94 234 PRO B N 1
ATOM 5138 C CA . PRO B 1 234 ? -2.029 -30.594 -26.484 1 88.94 234 PRO B CA 1
ATOM 5139 C C . PRO B 1 234 ? -3.486 -30.719 -26.047 1 88.94 234 PRO B C 1
ATOM 5141 O O . PRO B 1 234 ? -4.383 -30.812 -26.875 1 88.94 234 PRO B O 1
ATOM 5144 N N . PRO B 1 235 ? -3.744 -30.734 -24.719 1 89.62 235 PRO B N 1
ATOM 5145 C CA . PRO B 1 235 ? -5.137 -30.766 -24.25 1 89.62 235 PRO B CA 1
ATOM 5146 C C . PRO B 1 235 ? -5.93 -29.531 -24.703 1 89.62 235 PRO B C 1
ATOM 5148 O O . PRO B 1 235 ? -7.141 -29.609 -24.906 1 89.62 235 PRO B O 1
ATOM 5151 N N . SER B 1 236 ? -5.25 -28.359 -24.734 1 90.62 236 SER B N 1
ATOM 5152 C CA . SER B 1 236 ? -5.801 -27.094 -25.188 1 90.62 236 SER B CA 1
ATOM 5153 C C . SER B 1 236 ? -4.703 -26.172 -25.719 1 90.62 236 SER B C 1
ATOM 5155 O O . SER B 1 236 ? -3.518 -26.422 -25.5 1 90.62 236 SER B O 1
ATOM 5157 N N . TRP B 1 237 ? -5.18 -25.109 -26.438 1 91 237 TRP B N 1
ATOM 5158 C CA . TRP B 1 237 ? -4.227 -24.125 -26.922 1 91 237 TRP B CA 1
ATOM 5159 C C . TRP B 1 237 ? -3.734 -23.219 -25.797 1 91 237 TRP B C 1
ATOM 5161 O O . TRP B 1 237 ? -2.629 -22.688 -25.859 1 91 237 TRP B O 1
ATOM 5171 N N . TYR B 1 238 ? -4.562 -23.078 -24.797 1 93.31 238 TYR B N 1
ATOM 5172 C CA . TYR B 1 238 ? -4.258 -22.172 -23.688 1 93.31 238 TYR B CA 1
ATOM 5173 C C . TYR B 1 238 ? -3.59 -22.938 -22.547 1 93.31 238 TYR B C 1
ATOM 5175 O O . TYR B 1 238 ? -4.035 -24.016 -22.172 1 93.31 238 TYR B O 1
ATOM 5183 N N . PHE B 1 239 ? -2.518 -22.359 -21.984 1 95.12 239 PHE B N 1
ATOM 5184 C CA . PHE B 1 239 ? -1.716 -23.078 -21 1 95.12 239 PHE B CA 1
ATOM 5185 C C . PHE B 1 239 ? -2.518 -23.359 -19.734 1 95.12 239 PHE B C 1
ATOM 5187 O O . PHE B 1 239 ? -2.404 -24.422 -19.141 1 95.12 239 PHE B O 1
ATOM 5194 N N . ASP B 1 240 ? -3.367 -22.344 -19.312 1 96.56 240 ASP B N 1
ATOM 5195 C CA . ASP B 1 240 ? -4.109 -22.5 -18.062 1 96.56 240 ASP B CA 1
ATOM 5196 C C . ASP B 1 240 ? -5.188 -23.578 -18.219 1 96.56 240 ASP B C 1
ATOM 5198 O O . ASP B 1 240 ? -5.336 -24.438 -17.344 1 96.56 240 ASP B O 1
ATOM 5202 N N . GLN B 1 241 ? -5.832 -23.625 -19.344 1 95 241 GLN B N 1
ATOM 5203 C CA . GLN B 1 241 ? -6.816 -24.672 -19.609 1 95 241 GLN B CA 1
ATOM 5204 C C . GLN B 1 241 ? -6.152 -26.047 -19.672 1 95 241 GLN B C 1
ATOM 5206 O O . GLN B 1 241 ? -6.699 -27.031 -19.172 1 95 241 GLN B O 1
ATOM 5211 N N . SER B 1 242 ? -5.023 -26.109 -20.312 1 94.88 242 SER B N 1
ATOM 5212 C CA . SER B 1 242 ? -4.309 -27.375 -20.453 1 94.88 242 SER B CA 1
ATOM 5213 C C . SER B 1 242 ? -3.863 -27.922 -19.109 1 94.88 242 SER B C 1
ATOM 5215 O O . SER B 1 242 ? -3.988 -29.125 -18.844 1 94.88 242 SER B O 1
ATOM 5217 N N . ILE B 1 243 ? -3.379 -27.031 -18.234 1 96.25 243 ILE B N 1
ATOM 5218 C CA . ILE B 1 243 ? -2.99 -27.453 -16.891 1 96.25 243 ILE B CA 1
ATOM 5219 C C . ILE B 1 243 ? -4.199 -28.031 -16.156 1 96.25 243 ILE B C 1
ATOM 5221 O O . ILE B 1 243 ? -4.109 -29.109 -15.555 1 96.25 243 ILE B O 1
ATOM 5225 N N . GLY B 1 244 ? -5.309 -27.312 -16.266 1 94.44 244 GLY B N 1
ATOM 5226 C CA . GLY B 1 244 ? -6.527 -27.781 -15.625 1 94.44 244 GLY B CA 1
ATOM 5227 C C . GLY B 1 244 ? -6.988 -29.141 -16.125 1 94.44 244 GLY B C 1
ATOM 5228 O O . GLY B 1 244 ? -7.355 -30 -15.32 1 94.44 244 GLY B O 1
ATOM 5229 N N . LYS B 1 245 ? -6.953 -29.344 -17.422 1 92.75 245 LYS B N 1
ATOM 5230 C CA . LYS B 1 245 ? -7.395 -30.609 -18.016 1 92.75 245 LYS B CA 1
ATOM 5231 C C . LYS B 1 245 ? -6.484 -31.75 -17.609 1 92.75 245 LYS B C 1
ATOM 5233 O O . LYS B 1 245 ? -6.957 -32.844 -17.312 1 92.75 245 LYS B O 1
ATOM 5238 N N . ILE B 1 246 ? -5.191 -31.547 -17.609 1 93.12 246 ILE B N 1
ATOM 5239 C CA . ILE B 1 246 ? -4.238 -32.594 -17.234 1 93.12 246 ILE B CA 1
ATOM 5240 C C . ILE B 1 246 ? -4.426 -32.969 -15.773 1 93.12 246 ILE B C 1
ATOM 5242 O O . ILE B 1 246 ? -4.543 -34.156 -15.445 1 93.12 246 ILE B O 1
ATOM 5246 N N . LEU B 1 247 ? -4.52 -31.969 -14.898 1 91.75 247 LEU B N 1
ATOM 5247 C CA . LEU B 1 247 ? -4.648 -32.25 -13.469 1 91.75 247 LEU B CA 1
ATOM 5248 C C . LEU B 1 247 ? -6 -32.875 -13.164 1 91.75 247 LEU B C 1
ATOM 5250 O O . LEU B 1 247 ? -6.105 -33.719 -12.258 1 91.75 247 LEU B O 1
ATOM 5254 N N . HIS B 1 248 ? -7.012 -32.5 -13.906 1 88.62 248 HIS B N 1
ATOM 5255 C CA . HIS B 1 248 ? -8.328 -33.094 -13.758 1 88.62 248 HIS B CA 1
ATOM 5256 C C . HIS B 1 248 ? -8.266 -34.594 -14 1 88.62 248 HIS B C 1
ATOM 5258 O O . HIS B 1 248 ? -8.938 -35.375 -13.32 1 88.62 248 HIS B O 1
ATOM 5264 N N . ALA B 1 249 ? -7.461 -35 -14.945 1 86.44 249 ALA B N 1
ATOM 5265 C CA . ALA B 1 249 ? -7.309 -36.406 -15.273 1 86.44 249 ALA B CA 1
ATOM 5266 C C . ALA B 1 249 ? -6.707 -37.188 -14.102 1 86.44 249 ALA B C 1
ATOM 5268 O O . ALA B 1 249 ? -6.93 -38.406 -13.961 1 86.44 249 ALA B O 1
ATOM 5269 N N . PHE B 1 250 ? -5.973 -36.531 -13.242 1 87.44 250 PHE B N 1
ATOM 5270 C CA . PHE B 1 250 ? -5.383 -37.125 -12.062 1 87.44 250 PHE B CA 1
ATOM 5271 C C . PHE B 1 250 ? -6.25 -36.906 -10.828 1 87.44 250 PHE B C 1
ATOM 5273 O O . PHE B 1 250 ? -5.82 -37.125 -9.703 1 87.44 250 PHE B O 1
ATOM 5280 N N . ASN B 1 251 ? -7.406 -36.281 -10.961 1 86.94 251 ASN B N 1
ATOM 5281 C CA . ASN B 1 251 ? -8.359 -35.969 -9.914 1 86.94 251 ASN B CA 1
ATOM 5282 C C . ASN B 1 251 ? -7.828 -34.875 -8.977 1 86.94 251 ASN B C 1
ATOM 5284 O O . ASN B 1 251 ? -8.016 -34.969 -7.758 1 86.94 251 ASN B O 1
ATOM 5288 N N . VAL B 1 252 ? -7.031 -34.062 -9.523 1 89.38 252 VAL B N 1
ATOM 5289 C CA . VAL B 1 252 ? -6.59 -32.844 -8.82 1 89.38 252 VAL B CA 1
ATOM 5290 C C . VAL B 1 252 ? -7.375 -31.641 -9.312 1 89.38 252 VAL B C 1
ATOM 5292 O O . VAL B 1 252 ? -7.273 -31.266 -10.484 1 89.38 252 VAL B O 1
ATOM 5295 N N . HIS B 1 253 ? -8.172 -31.031 -8.445 1 88.31 253 HIS B N 1
ATOM 5296 C CA . HIS B 1 253 ? -9.078 -29.953 -8.836 1 88.31 253 HIS B CA 1
ATOM 5297 C C . HIS B 1 253 ? -8.719 -28.656 -8.125 1 88.31 253 HIS B C 1
ATOM 5299 O O . HIS B 1 253 ? -8.094 -28.672 -7.062 1 88.31 253 HIS B O 1
ATOM 5305 N N . PRO B 1 254 ? -9.125 -27.516 -8.797 1 91.31 254 PRO B N 1
ATOM 5306 C CA . PRO B 1 254 ? -8.992 -26.25 -8.07 1 91.31 254 PRO B CA 1
ATOM 5307 C C . PRO B 1 254 ? -9.797 -26.219 -6.773 1 91.31 254 PRO B C 1
ATOM 5309 O O . PRO B 1 254 ? -10.805 -26.922 -6.652 1 91.31 254 PRO B O 1
ATOM 5312 N N . VAL B 1 255 ? -9.289 -25.453 -5.891 1 89.25 255 VAL B N 1
ATOM 5313 C CA . VAL B 1 255 ? -9.977 -25.328 -4.609 1 89.25 255 VAL B CA 1
ATOM 5314 C C . VAL B 1 255 ? -10.305 -23.859 -4.344 1 89.25 255 VAL B C 1
ATOM 5316 O O . VAL B 1 255 ? -9.773 -22.969 -5.016 1 89.25 255 VAL B O 1
ATOM 5319 N N . ASP B 1 256 ? -11.242 -23.625 -3.424 1 91 256 ASP B N 1
ATOM 5320 C CA . ASP B 1 256 ? -11.539 -22.25 -3.004 1 91 256 ASP B CA 1
ATOM 5321 C C . ASP B 1 256 ? -10.406 -21.672 -2.166 1 91 256 ASP B C 1
ATOM 5323 O O . ASP B 1 256 ? -10.227 -22.047 -1.005 1 91 256 ASP B O 1
ATOM 5327 N N . THR B 1 257 ? -9.727 -20.781 -2.73 1 94.44 257 THR B N 1
ATOM 5328 C CA . THR B 1 257 ? -8.547 -20.219 -2.08 1 94.44 257 THR B CA 1
ATOM 5329 C C . THR B 1 257 ? -8.883 -18.891 -1.405 1 94.44 257 THR B C 1
ATOM 5331 O O . THR B 1 257 ? -7.988 -18.203 -0.904 1 94.44 257 THR B O 1
ATOM 5334 N N . ARG B 1 258 ? -10.164 -18.453 -1.407 1 91.81 258 ARG B N 1
ATOM 5335 C CA . ARG B 1 258 ? -10.547 -17.203 -0.75 1 91.81 258 ARG B CA 1
ATOM 5336 C C . ARG B 1 258 ? -10.305 -17.281 0.753 1 91.81 258 ARG B C 1
ATOM 5338 O O . ARG B 1 258 ? -10.094 -18.359 1.3 1 91.81 258 ARG B O 1
ATOM 5345 N N . ASP B 1 259 ? -10.234 -16.094 1.401 1 88.75 259 ASP B N 1
ATOM 5346 C CA . ASP B 1 259 ? -10.055 -16.094 2.85 1 88.75 259 ASP B CA 1
ATOM 5347 C C . ASP B 1 259 ? -11.359 -16.406 3.57 1 88.75 259 ASP B C 1
ATOM 5349 O O . ASP B 1 259 ? -12.391 -16.625 2.932 1 88.75 259 ASP B O 1
ATOM 5353 N N . PRO B 1 260 ? -11.344 -16.562 4.883 1 81.25 260 PRO B N 1
ATOM 5354 C CA . PRO B 1 260 ? -12.547 -16.953 5.617 1 81.25 260 PRO B CA 1
ATOM 5355 C C . PRO B 1 260 ? -13.703 -15.977 5.438 1 81.25 260 PRO B C 1
ATOM 5357 O O . PRO B 1 260 ? -14.859 -16.328 5.672 1 81.25 260 PRO B O 1
ATOM 5360 N N . TYR B 1 261 ? -13.445 -14.797 5.016 1 84.62 261 TYR B N 1
ATOM 5361 C CA . TYR B 1 261 ? -14.477 -13.797 4.785 1 84.62 261 TYR B CA 1
ATOM 5362 C C . TYR B 1 261 ? -14.891 -13.766 3.318 1 84.62 261 TYR B C 1
ATOM 5364 O O . TYR B 1 261 ? -15.57 -12.836 2.877 1 84.62 261 TYR B O 1
ATOM 5372 N N . LEU B 1 262 ? -14.344 -14.742 2.521 1 88.56 262 LEU B N 1
ATOM 5373 C CA . LEU B 1 262 ? -14.695 -14.977 1.124 1 88.56 262 LEU B CA 1
ATOM 5374 C C . LEU B 1 262 ? -14.094 -13.898 0.227 1 88.56 262 LEU B C 1
ATOM 5376 O O . LEU B 1 262 ? -14.703 -13.508 -0.774 1 88.56 262 LEU B O 1
ATOM 5380 N N . ARG B 1 263 ? -13.016 -13.344 0.688 1 93.12 263 ARG B N 1
ATOM 5381 C CA . ARG B 1 263 ? -12.289 -12.344 -0.089 1 93.12 263 ARG B CA 1
ATOM 5382 C C . ARG B 1 263 ? -11.156 -12.992 -0.885 1 93.12 263 ARG B C 1
ATOM 5384 O O . ARG B 1 263 ? -10.477 -13.891 -0.39 1 93.12 263 ARG B O 1
ATOM 5391 N N . GLY B 1 264 ? -10.898 -12.508 -2.053 1 95.31 264 GLY B N 1
ATOM 5392 C CA . GLY B 1 264 ? -10.008 -13.18 -2.99 1 95.31 264 GLY B CA 1
ATOM 5393 C C . GLY B 1 264 ? -8.547 -13.047 -2.623 1 95.31 264 GLY B C 1
ATOM 5394 O O . GLY B 1 264 ? -8.07 -11.953 -2.328 1 95.31 264 GLY B O 1
ATOM 5395 N N . ARG B 1 265 ? -7.797 -14.156 -2.615 1 97.12 265 ARG B N 1
ATOM 5396 C CA . ARG B 1 265 ? -6.344 -14.156 -2.475 1 97.12 265 ARG B CA 1
ATOM 5397 C C . ARG B 1 265 ? -5.664 -14.031 -3.834 1 97.12 265 ARG B C 1
ATOM 5399 O O . ARG B 1 265 ? -4.613 -13.398 -3.951 1 97.12 265 ARG B O 1
ATOM 5406 N N . PHE B 1 266 ? -6.246 -14.711 -4.793 1 98.25 266 PHE B N 1
ATOM 5407 C CA . PHE B 1 266 ? -5.801 -14.648 -6.18 1 98.25 266 PHE B CA 1
ATOM 5408 C C . PHE B 1 266 ? -6.754 -13.805 -7.02 1 98.25 266 PHE B C 1
ATOM 5410 O O . PHE B 1 266 ? -7.855 -14.242 -7.352 1 98.25 266 PHE B O 1
ATOM 5417 N N . ASN B 1 267 ? -6.289 -12.633 -7.434 1 97.94 267 ASN B N 1
ATOM 5418 C CA . ASN B 1 267 ? -7.184 -11.672 -8.07 1 97.94 267 ASN B CA 1
ATOM 5419 C C . ASN B 1 267 ? -6.816 -11.445 -9.539 1 97.94 267 ASN B C 1
ATOM 5421 O O . ASN B 1 267 ? -5.695 -11.039 -9.844 1 97.94 267 ASN B O 1
ATOM 5425 N N . PRO B 1 268 ? -7.777 -11.688 -10.43 1 97.44 268 PRO B N 1
ATOM 5426 C CA . PRO B 1 268 ? -7.469 -11.602 -11.852 1 97.44 268 PRO B CA 1
ATOM 5427 C C . PRO B 1 268 ? -7.465 -10.164 -12.367 1 97.44 268 PRO B C 1
ATOM 5429 O O . PRO B 1 268 ? -7.305 -9.93 -13.57 1 97.44 268 PRO B O 1
ATOM 5432 N N . PHE B 1 269 ? -7.676 -9.203 -11.484 1 97.31 269 PHE B N 1
ATOM 5433 C CA . PHE B 1 269 ? -7.652 -7.789 -11.836 1 97.31 269 PHE B CA 1
ATOM 5434 C C . PHE B 1 269 ? -6.711 -7.016 -10.914 1 97.31 269 PHE B C 1
ATOM 5436 O O . PHE B 1 269 ? -6.25 -7.551 -9.906 1 97.31 269 PHE B O 1
ATOM 5443 N N . SER B 1 270 ? -6.457 -5.789 -11.352 1 96.06 270 SER B N 1
ATOM 5444 C CA . SER B 1 270 ? -5.637 -4.918 -10.516 1 96.06 270 SER B CA 1
ATOM 5445 C C . SER B 1 270 ? -6.367 -4.539 -9.227 1 96.06 270 SER B C 1
ATOM 5447 O O . SER B 1 270 ? -7.594 -4.609 -9.164 1 96.06 270 SER B O 1
ATOM 5449 N N . VAL B 1 271 ? -5.625 -4.176 -8.25 1 94.44 271 VAL B N 1
ATOM 5450 C CA . VAL B 1 271 ? -6.207 -3.768 -6.977 1 94.44 271 VAL B CA 1
ATOM 5451 C C . VAL B 1 271 ? -7.184 -2.617 -7.199 1 94.44 271 VAL B C 1
ATOM 5453 O O . VAL B 1 271 ? -8.266 -2.588 -6.602 1 94.44 271 VAL B O 1
ATOM 5456 N N . GLU B 1 272 ? -6.828 -1.68 -8.047 1 91.38 272 GLU B N 1
ATOM 5457 C CA . GLU B 1 272 ? -7.695 -0.54 -8.328 1 91.38 272 GLU B CA 1
ATOM 5458 C C . GLU B 1 272 ? -9.023 -0.99 -8.93 1 91.38 272 GLU B C 1
ATOM 5460 O O . GLU B 1 272 ? -10.086 -0.511 -8.531 1 91.38 272 GLU B O 1
ATOM 5465 N N . THR B 1 273 ? -8.898 -1.896 -9.883 1 93.19 273 THR B N 1
ATOM 5466 C CA . THR B 1 273 ? -10.094 -2.391 -10.547 1 93.19 273 THR B CA 1
ATOM 5467 C C . THR B 1 273 ? -11 -3.133 -9.57 1 93.19 273 THR B C 1
ATOM 5469 O O . THR B 1 273 ? -12.219 -2.975 -9.602 1 93.19 273 THR B O 1
ATOM 5472 N N . MET B 1 274 ? -10.398 -3.916 -8.695 1 93.44 274 MET B N 1
ATOM 5473 C CA . MET B 1 274 ? -11.164 -4.668 -7.711 1 93.44 274 MET B CA 1
ATOM 5474 C C . MET B 1 274 ? -11.773 -3.738 -6.668 1 93.44 274 MET B C 1
ATOM 5476 O O . MET B 1 274 ? -12.883 -3.982 -6.184 1 93.44 274 MET B O 1
ATOM 5480 N N . LEU B 1 275 ? -11.055 -2.701 -6.387 1 90.06 275 LEU B N 1
ATOM 5481 C CA . LEU B 1 275 ? -11.391 -1.835 -5.262 1 90.06 275 LEU B CA 1
ATOM 5482 C C . LEU B 1 275 ? -12.516 -0.877 -5.629 1 90.06 275 LEU B C 1
ATOM 5484 O O . LEU B 1 275 ? -13.336 -0.523 -4.777 1 90.06 275 LEU B O 1
ATOM 5488 N N . ILE B 1 276 ? -12.508 -0.378 -6.82 1 83.75 276 ILE B N 1
ATOM 5489 C CA . ILE B 1 276 ? -13.477 0.625 -7.242 1 83.75 276 ILE B CA 1
ATOM 5490 C C . ILE B 1 276 ? -14.719 -0.063 -7.801 1 83.75 276 ILE B C 1
ATOM 5492 O O . ILE B 1 276 ? -14.68 -0.664 -8.875 1 83.75 276 ILE B O 1
ATOM 5496 N N . PRO B 1 277 ? -15.758 0.093 -7.113 1 80.25 277 PRO B N 1
ATOM 5497 C CA . PRO B 1 277 ? -16.984 -0.553 -7.598 1 80.25 277 PRO B CA 1
ATOM 5498 C C . PRO B 1 277 ? -17.359 -0.111 -9.008 1 80.25 277 PRO B C 1
ATOM 5500 O O . PRO B 1 277 ? -17.281 1.077 -9.328 1 80.25 277 PRO B O 1
ATOM 5503 N N . GLY B 1 278 ? -17.719 -1.052 -9.781 1 81.19 278 GLY B N 1
ATOM 5504 C CA . GLY B 1 278 ? -18.172 -0.764 -11.141 1 81.19 278 GLY B CA 1
ATOM 5505 C C . GLY B 1 278 ? -17.047 -0.767 -12.148 1 81.19 278 GLY B C 1
ATOM 5506 O O . GLY B 1 278 ? -17.281 -0.598 -13.352 1 81.19 278 GLY B O 1
ATOM 5507 N N . SER B 1 279 ? -15.875 -0.911 -11.648 1 85.5 279 SER B N 1
ATOM 5508 C CA . SER B 1 279 ? -14.734 -0.895 -12.547 1 85.5 279 SER B CA 1
ATOM 5509 C C . SER B 1 279 ? -14.656 -2.18 -13.367 1 85.5 279 SER B C 1
ATOM 5511 O O . SER B 1 279 ? -14.086 -2.191 -14.461 1 85.5 279 SER B O 1
ATOM 5513 N N . ILE B 1 280 ? -15.148 -3.271 -12.844 1 88.69 280 ILE B N 1
ATOM 5514 C CA . ILE B 1 280 ? -15.266 -4.492 -13.633 1 88.69 280 ILE B CA 1
ATOM 5515 C C . ILE B 1 280 ? -16.562 -4.465 -14.43 1 88.69 280 ILE B C 1
ATOM 5517 O O . ILE B 1 280 ? -17.656 -4.387 -13.859 1 88.69 280 ILE B O 1
ATOM 5521 N N . SER B 1 281 ? -16.344 -4.539 -15.695 1 86 281 SER B N 1
ATOM 5522 C CA . SER B 1 281 ? -17.516 -4.488 -16.578 1 86 281 SER B CA 1
ATOM 5523 C C . SER B 1 281 ? -18.562 -5.52 -16.156 1 86 281 SER B C 1
ATOM 5525 O O . SER B 1 281 ? -18.219 -6.648 -15.805 1 86 281 SER B O 1
ATOM 5527 N N . VAL B 1 282 ? -19.797 -5.172 -16.312 1 82.38 282 VAL B N 1
ATOM 5528 C CA . VAL B 1 282 ? -20.891 -6.078 -15.984 1 82.38 282 VAL B CA 1
ATOM 5529 C C . VAL B 1 282 ? -20.891 -7.262 -16.953 1 82.38 282 VAL B C 1
ATOM 5531 O O . VAL B 1 282 ? -21.453 -8.32 -16.641 1 82.38 282 VAL B O 1
ATOM 5534 N N . PHE B 1 283 ? -20.266 -7.059 -18.062 1 86.38 283 PHE B N 1
ATOM 5535 C CA . PHE B 1 283 ? -20.25 -8.102 -19.078 1 86.38 283 PHE B CA 1
ATOM 5536 C C . PHE B 1 283 ? -18.969 -8.93 -18.984 1 86.38 283 PHE B C 1
ATOM 5538 O O . PHE B 1 283 ? -18.766 -9.836 -19.797 1 86.38 283 PHE B O 1
ATOM 5545 N N . SER B 1 284 ? -18.234 -8.578 -17.969 1 87.94 284 SER B N 1
ATOM 5546 C CA . SER B 1 284 ? -17 -9.32 -17.812 1 87.94 284 SER B CA 1
ATOM 5547 C C . SER B 1 284 ? -17.266 -10.797 -17.531 1 87.94 284 SER B C 1
ATOM 5549 O O . SER B 1 284 ? -18.188 -11.133 -16.797 1 87.94 284 SER B O 1
ATOM 5551 N N . SER B 1 285 ? -16.406 -11.656 -18.156 1 87.44 285 SER B N 1
ATOM 5552 C CA . SER B 1 285 ? -16.5 -13.086 -17.906 1 87.44 285 SER B CA 1
ATOM 5553 C C . SER B 1 285 ? -16.25 -13.422 -16.438 1 87.44 285 SER B C 1
ATOM 5555 O O . SER B 1 285 ? -16.594 -14.508 -15.977 1 87.44 285 SER B O 1
ATOM 5557 N N . TYR B 1 286 ? -15.641 -12.492 -15.75 1 87.25 286 TYR B N 1
ATOM 5558 C CA . TYR B 1 286 ? -15.359 -12.664 -14.328 1 87.25 286 TYR B CA 1
ATOM 5559 C C . TYR B 1 286 ? -16.625 -13.055 -13.57 1 87.25 286 TYR B C 1
ATOM 5561 O O . TYR B 1 286 ? -16.594 -14 -12.773 1 87.25 286 TYR B O 1
ATOM 5569 N N . TRP B 1 287 ? -17.656 -12.438 -13.898 1 85 287 TRP B N 1
ATOM 5570 C CA . TRP B 1 287 ? -18.891 -12.617 -13.141 1 85 287 TRP B CA 1
ATOM 5571 C C . TRP B 1 287 ? -19.578 -13.93 -13.516 1 85 287 TRP B C 1
ATOM 5573 O O . TRP B 1 287 ? -20.25 -14.539 -12.695 1 85 287 TRP B O 1
ATOM 5583 N N . ARG B 1 288 ? -19.328 -14.414 -14.695 1 84.25 288 ARG B N 1
ATOM 5584 C CA . ARG B 1 288 ? -20.078 -15.57 -15.211 1 84.25 288 ARG B CA 1
ATOM 5585 C C . ARG B 1 288 ? -19.281 -16.859 -15 1 84.25 288 ARG B C 1
ATOM 5587 O O . ARG B 1 288 ? -19.875 -17.906 -14.742 1 84.25 288 ARG B O 1
ATOM 5594 N N . THR B 1 289 ? -18.047 -16.734 -15.047 1 89.25 289 THR B N 1
ATOM 5595 C CA . THR B 1 289 ? -17.281 -17.969 -15.148 1 89.25 289 THR B CA 1
ATOM 5596 C C . THR B 1 289 ? -16.547 -18.266 -13.852 1 89.25 289 THR B C 1
ATOM 5598 O O . THR B 1 289 ? -16.109 -19.406 -13.617 1 89.25 289 THR B O 1
ATOM 5601 N N . SER B 1 290 ? -16.375 -17.281 -12.977 1 90.44 290 SER B N 1
ATOM 5602 C CA . SER B 1 290 ? -15.648 -17.516 -11.734 1 90.44 290 SER B CA 1
ATOM 5603 C C . SER B 1 290 ? -16.406 -18.484 -10.828 1 90.44 290 SER B C 1
ATOM 5605 O O . SER B 1 290 ? -17.609 -18.328 -10.617 1 90.44 290 SER B O 1
ATOM 5607 N N . ALA B 1 291 ? -15.695 -19.484 -10.32 1 89.19 291 ALA B N 1
ATOM 5608 C CA . ALA B 1 291 ? -16.312 -20.453 -9.414 1 89.19 291 ALA B CA 1
ATOM 5609 C C . ALA B 1 291 ? -16.547 -19.844 -8.031 1 89.19 291 ALA B C 1
ATOM 5611 O O . ALA B 1 291 ? -17.547 -20.125 -7.379 1 89.19 291 ALA B O 1
ATOM 5612 N N . PHE B 1 292 ? -15.578 -19.062 -7.59 1 89.62 292 PHE B N 1
ATOM 5613 C CA . PHE B 1 292 ? -15.633 -18.406 -6.289 1 89.62 292 PHE B CA 1
ATOM 5614 C C . PHE B 1 292 ? -15.422 -16.906 -6.43 1 89.62 292 PHE B C 1
ATOM 5616 O O . PHE B 1 292 ? -14.289 -16.438 -6.559 1 89.62 292 PHE B O 1
ATOM 5623 N N . LEU B 1 293 ? -16.484 -16.188 -6.305 1 88.44 293 LEU B N 1
ATOM 5624 C CA . LEU B 1 293 ? -16.469 -14.758 -6.555 1 88.44 293 LEU B CA 1
ATOM 5625 C C . LEU B 1 293 ? -16.094 -13.992 -5.289 1 88.44 293 LEU B C 1
ATOM 5627 O O . LEU B 1 293 ? -16.359 -14.453 -4.18 1 88.44 293 LEU B O 1
ATOM 5631 N N . SER B 1 294 ? -15.383 -12.898 -5.512 1 88.5 294 SER B N 1
ATOM 5632 C CA . SER B 1 294 ? -15.195 -11.875 -4.488 1 88.5 294 SER B CA 1
ATOM 5633 C C . SER B 1 294 ? -15.836 -10.555 -4.906 1 88.5 294 SER B C 1
ATOM 5635 O O . SER B 1 294 ? -15.867 -10.219 -6.09 1 88.5 294 SER B O 1
ATOM 5637 N N . GLU B 1 295 ? -16.297 -9.891 -4.023 1 85.88 295 GLU B N 1
ATOM 5638 C CA . GLU B 1 295 ? -16.984 -8.633 -4.332 1 85.88 295 GLU B CA 1
ATOM 5639 C C . GLU B 1 295 ? -15.977 -7.527 -4.648 1 85.88 295 GLU B C 1
ATOM 5641 O O . GLU B 1 295 ? -14.789 -7.652 -4.328 1 85.88 295 GLU B O 1
ATOM 5646 N N . GLU B 1 296 ? -16.5 -6.492 -5.34 1 88.5 296 GLU B N 1
ATOM 5647 C CA . GLU B 1 296 ? -15.727 -5.27 -5.508 1 88.5 296 GLU B CA 1
ATOM 5648 C C . GLU B 1 296 ? -15.805 -4.383 -4.27 1 88.5 296 GLU B C 1
ATOM 5650 O O . GLU B 1 296 ? -16.672 -4.59 -3.41 1 88.5 296 GLU B O 1
ATOM 5655 N N . GLY B 1 297 ? -14.844 -3.418 -4.191 1 86.12 297 GLY B N 1
ATOM 5656 C CA . GLY B 1 297 ? -14.867 -2.506 -3.061 1 86.12 297 GLY B CA 1
ATOM 5657 C C . GLY B 1 297 ? -13.852 -2.854 -1.993 1 86.12 297 GLY B C 1
ATOM 5658 O O . GLY B 1 297 ? -12.898 -3.59 -2.256 1 86.12 297 GLY B O 1
ATOM 5659 N N . MET B 1 298 ? -14.062 -2.367 -0.84 1 83.5 298 MET B N 1
ATOM 5660 C CA . MET B 1 298 ? -13.078 -2.461 0.233 1 83.5 298 MET B CA 1
ATOM 5661 C C . MET B 1 298 ? -12.969 -3.895 0.746 1 83.5 298 MET B C 1
ATOM 5663 O O . MET B 1 298 ? -12.008 -4.238 1.435 1 83.5 298 MET B O 1
ATOM 5667 N N . ASN B 1 299 ? -13.953 -4.738 0.385 1 85.25 299 ASN B N 1
ATOM 5668 C CA . ASN B 1 299 ? -13.914 -6.141 0.788 1 85.25 299 ASN B CA 1
ATOM 5669 C C . ASN B 1 299 ? -13.602 -7.055 -0.393 1 85.25 299 ASN B C 1
ATOM 5671 O O . ASN B 1 299 ? -13.922 -8.242 -0.367 1 85.25 299 ASN B O 1
ATOM 5675 N N . CYS B 1 300 ? -13.008 -6.484 -1.316 1 90 300 CYS B N 1
ATOM 5676 C CA . CYS B 1 300 ? -12.758 -7.195 -2.564 1 90 300 CYS B CA 1
ATOM 5677 C C . CYS B 1 300 ? -11.711 -8.289 -2.367 1 90 300 CYS B C 1
ATOM 5679 O O . CYS B 1 300 ? -11.805 -9.352 -2.98 1 90 300 CYS B O 1
ATOM 5681 N N . CYS B 1 301 ? -10.867 -8.078 -1.595 1 95.75 301 CYS B N 1
ATOM 5682 C CA . CYS B 1 301 ? -9.688 -8.938 -1.601 1 95.75 301 CYS B CA 1
ATOM 5683 C C . CYS B 1 301 ? -9.203 -9.211 -0.182 1 95.75 301 CYS B C 1
ATOM 5685 O O . CYS B 1 301 ? -9.414 -8.391 0.718 1 95.75 301 CYS B O 1
ATOM 5687 N N . SER B 1 302 ? -8.594 -10.297 -0.062 1 92.81 302 SER B N 1
ATOM 5688 C CA . SER B 1 302 ? -8.047 -10.711 1.227 1 92.81 302 SER B CA 1
ATOM 5689 C C . SER B 1 302 ? -6.969 -9.75 1.71 1 92.81 302 SER B C 1
ATOM 5691 O O . SER B 1 302 ? -6.188 -9.227 0.908 1 92.81 302 SER B O 1
ATOM 5693 N N . ASP B 1 303 ? -6.852 -9.547 3.057 1 88.75 303 ASP B N 1
ATOM 5694 C CA . ASP B 1 303 ? -5.75 -8.789 3.641 1 88.75 303 ASP B CA 1
ATOM 5695 C C . ASP B 1 303 ? -4.41 -9.469 3.367 1 88.75 303 ASP B C 1
ATOM 5697 O O . ASP B 1 303 ? -3.354 -8.852 3.518 1 88.75 303 ASP B O 1
ATOM 5701 N N . ARG B 1 304 ? -4.504 -10.695 3.016 1 91.25 304 ARG B N 1
ATOM 5702 C CA . ARG B 1 304 ? -3.32 -11.461 2.65 1 91.25 304 ARG B CA 1
ATOM 5703 C C . ARG B 1 304 ? -3.395 -11.93 1.199 1 91.25 304 ARG B C 1
ATOM 5705 O O . ARG B 1 304 ? -3.062 -13.078 0.891 1 91.25 304 ARG B O 1
ATOM 5712 N N . ALA B 1 305 ? -3.92 -11.062 0.414 1 96.44 305 ALA B N 1
ATOM 5713 C CA . ALA B 1 305 ? -3.98 -11.383 -1.011 1 96.44 305 ALA B CA 1
ATOM 5714 C C . ALA B 1 305 ? -2.598 -11.734 -1.553 1 96.44 305 ALA B C 1
ATOM 5716 O O . ALA B 1 305 ? -1.584 -11.234 -1.062 1 96.44 305 ALA B O 1
ATOM 5717 N N . ILE B 1 306 ? -2.57 -12.539 -2.543 1 98 306 ILE B N 1
ATOM 5718 C CA . ILE B 1 306 ? -1.317 -13.078 -3.061 1 98 306 ILE B CA 1
ATOM 5719 C C . ILE B 1 306 ? -1.012 -12.461 -4.422 1 98 306 ILE B C 1
ATOM 5721 O O . ILE B 1 306 ? 0.14 -12.125 -4.715 1 98 306 ILE B O 1
ATOM 5725 N N . THR B 1 307 ? -2.078 -12.336 -5.234 1 98.56 307 THR B N 1
ATOM 5726 C CA . THR B 1 307 ? -1.792 -11.812 -6.566 1 98.56 307 THR B CA 1
ATOM 5727 C C . THR B 1 307 ? -2.836 -10.773 -6.977 1 98.56 307 THR B C 1
ATOM 5729 O O . THR B 1 307 ? -3.994 -10.859 -6.562 1 98.56 307 THR B O 1
ATOM 5732 N N . PHE B 1 308 ? -2.371 -9.867 -7.738 1 98.31 308 PHE B N 1
ATOM 5733 C CA . PHE B 1 308 ? -3.186 -8.945 -8.516 1 98.31 308 PHE B CA 1
ATOM 5734 C C . PHE B 1 308 ? -2.703 -8.883 -9.961 1 98.31 308 PHE B C 1
ATOM 5736 O O . PHE B 1 308 ? -1.498 -8.914 -10.219 1 98.31 308 PHE B O 1
ATOM 5743 N N . HIS B 1 309 ? -3.645 -8.766 -10.867 1 98.19 309 HIS B N 1
ATOM 5744 C CA . HIS B 1 309 ? -3.291 -8.789 -12.281 1 98.19 309 HIS B CA 1
ATOM 5745 C C . HIS B 1 309 ? -3.768 -7.527 -12.992 1 98.19 309 HIS B C 1
ATOM 5747 O O . HIS B 1 309 ? -4.676 -6.848 -12.516 1 98.19 309 HIS B O 1
ATOM 5753 N N . GLY B 1 310 ? -3.119 -7.27 -14.102 1 97 310 GLY B N 1
ATOM 5754 C CA . GLY B 1 310 ? -3.471 -6.105 -14.906 1 97 310 GLY B CA 1
ATOM 5755 C C . GLY B 1 310 ? -2.686 -4.863 -14.531 1 97 310 GLY B C 1
ATOM 5756 O O . GLY B 1 310 ? -3.203 -3.75 -14.602 1 97 310 GLY B O 1
ATOM 5757 N N . LEU B 1 311 ? -1.513 -5.066 -14.086 1 96.19 311 LEU B N 1
ATOM 5758 C CA . LEU B 1 311 ? -0.682 -3.941 -13.664 1 96.19 311 LEU B CA 1
ATOM 5759 C C . LEU B 1 311 ? 0.334 -3.584 -14.742 1 96.19 311 LEU B C 1
ATOM 5761 O O . LEU B 1 311 ? 0.979 -4.469 -15.312 1 96.19 311 LEU B O 1
ATOM 5765 N N . LEU B 1 312 ? 0.397 -2.35 -14.961 1 92.31 312 LEU B N 1
ATOM 5766 C CA . LEU B 1 312 ? 1.49 -1.842 -15.789 1 92.31 312 LEU B CA 1
ATOM 5767 C C . LEU B 1 312 ? 2.799 -1.824 -15 1 92.31 312 LEU B C 1
ATOM 5769 O O . LEU B 1 312 ? 2.789 -1.878 -13.773 1 92.31 312 LEU B O 1
ATOM 5773 N N . PRO B 1 313 ? 3.904 -1.766 -15.719 1 90.88 313 PRO B N 1
ATOM 5774 C CA . PRO B 1 313 ? 5.207 -1.82 -15.047 1 90.88 313 PRO B CA 1
ATOM 5775 C C . PRO B 1 313 ? 5.34 -0.788 -13.93 1 90.88 313 PRO B C 1
ATOM 5777 O O . PRO B 1 313 ? 5.824 -1.109 -12.844 1 90.88 313 PRO B O 1
ATOM 5780 N N . SER B 1 314 ? 4.883 0.41 -14.109 1 87.31 314 SER B N 1
ATOM 5781 C CA . SER B 1 314 ? 4.996 1.456 -13.094 1 87.31 314 SER B CA 1
ATOM 5782 C C . SER B 1 314 ? 4.234 1.084 -11.828 1 87.31 314 SER B C 1
ATOM 5784 O O . SER B 1 314 ? 4.652 1.429 -10.719 1 87.31 314 SER B O 1
ATOM 5786 N N . LYS B 1 315 ? 3.207 0.369 -12.031 1 92.81 315 LYS B N 1
ATOM 5787 C CA . LYS B 1 315 ? 2.381 -0.015 -10.891 1 92.81 315 LYS B CA 1
ATOM 5788 C C . LYS B 1 315 ? 3.053 -1.111 -10.07 1 92.81 315 LYS B C 1
ATOM 5790 O O . LYS B 1 315 ? 2.787 -1.249 -8.875 1 92.81 315 LYS B O 1
ATOM 5795 N N . HIS B 1 316 ? 3.951 -1.889 -10.711 1 94.81 316 HIS B N 1
ATOM 5796 C CA . HIS B 1 316 ? 4.738 -2.848 -9.945 1 94.81 316 HIS B CA 1
ATOM 5797 C C . HIS B 1 316 ? 5.602 -2.143 -8.898 1 94.81 316 HIS B C 1
ATOM 5799 O O . HIS B 1 316 ? 5.645 -2.559 -7.738 1 94.81 316 HIS B O 1
ATOM 5805 N N . TYR B 1 317 ? 6.191 -1.088 -9.328 1 90.56 317 TYR B N 1
ATOM 5806 C CA . TYR B 1 317 ? 7.051 -0.332 -8.422 1 90.56 317 TYR B CA 1
ATOM 5807 C C . TYR B 1 317 ? 6.238 0.327 -7.32 1 90.56 317 TYR B C 1
ATOM 5809 O O . TYR B 1 317 ? 6.664 0.366 -6.164 1 90.56 317 TYR B O 1
ATOM 5817 N N . LEU B 1 318 ? 5.121 0.83 -7.742 1 91.88 318 LEU B N 1
ATOM 5818 C CA . LEU B 1 318 ? 4.238 1.443 -6.758 1 91.88 318 LEU B CA 1
ATOM 5819 C C . LEU B 1 318 ? 3.82 0.43 -5.699 1 91.88 318 LEU B C 1
ATOM 5821 O O . LEU B 1 318 ? 3.898 0.709 -4.5 1 91.88 318 LEU B O 1
ATOM 5825 N N . MET B 1 319 ? 3.389 -0.76 -6.129 1 94.12 319 MET B N 1
ATOM 5826 C CA . MET B 1 319 ? 2.988 -1.809 -5.195 1 94.12 319 MET B CA 1
ATOM 5827 C C . MET B 1 319 ? 4.152 -2.209 -4.293 1 94.12 319 MET B C 1
ATOM 5829 O O . MET B 1 319 ? 3.973 -2.402 -3.09 1 94.12 319 MET B O 1
ATOM 5833 N N . GLU B 1 320 ? 5.289 -2.287 -4.906 1 90.81 320 GLU B N 1
ATOM 5834 C CA . GLU B 1 320 ? 6.48 -2.643 -4.137 1 90.81 320 GLU B CA 1
ATOM 5835 C C . GLU B 1 320 ? 6.762 -1.615 -3.047 1 90.81 320 GLU B C 1
ATOM 5837 O O . GLU B 1 320 ? 7.027 -1.979 -1.898 1 90.81 320 GLU B O 1
ATOM 5842 N N . PHE B 1 321 ? 6.711 -0.392 -3.35 1 90.94 321 PHE B N 1
ATOM 5843 C CA . PHE B 1 321 ? 6.98 0.665 -2.381 1 90.94 321 PHE B CA 1
ATOM 5844 C C . PHE B 1 321 ? 5.93 0.667 -1.277 1 90.94 321 PHE B C 1
ATOM 5846 O O . PHE B 1 321 ? 6.266 0.735 -0.093 1 90.94 321 PHE B O 1
ATOM 5853 N N . LEU B 1 322 ? 4.707 0.575 -1.633 1 91.5 322 LEU B N 1
ATOM 5854 C CA . LEU B 1 322 ? 3.609 0.698 -0.679 1 91.5 322 LEU B CA 1
ATOM 5855 C C . LEU B 1 322 ? 3.537 -0.526 0.227 1 91.5 322 LEU B C 1
ATOM 5857 O O . LEU B 1 322 ? 3.137 -0.422 1.389 1 91.5 322 LEU B O 1
ATOM 5861 N N . GLN B 1 323 ? 3.98 -1.668 -0.264 1 88.81 323 GLN B N 1
ATOM 5862 C CA . GLN B 1 323 ? 3.838 -2.893 0.516 1 88.81 323 GLN B CA 1
ATOM 5863 C C . GLN B 1 323 ? 5.102 -3.184 1.321 1 88.81 323 GLN B C 1
ATOM 5865 O O . GLN B 1 323 ? 5.027 -3.742 2.418 1 88.81 323 GLN B O 1
ATOM 5870 N N . TYR B 1 324 ? 6.234 -2.707 0.852 1 85.12 324 TYR B N 1
ATOM 5871 C CA . TYR B 1 324 ? 7.461 -3.172 1.49 1 85.12 324 TYR B CA 1
ATOM 5872 C C . TYR B 1 324 ? 8.242 -2.008 2.088 1 85.12 324 TYR B C 1
ATOM 5874 O O . TYR B 1 324 ? 9.172 -2.211 2.869 1 85.12 324 TYR B O 1
ATOM 5882 N N . HIS B 1 325 ? 7.855 -0.819 1.777 1 83.56 325 HIS B N 1
ATOM 5883 C CA . HIS B 1 325 ? 8.625 0.31 2.291 1 83.56 325 HIS B CA 1
ATOM 5884 C C . HIS B 1 325 ? 7.754 1.22 3.154 1 83.56 325 HIS B C 1
ATOM 5886 O O . HIS B 1 325 ? 8.109 1.528 4.293 1 83.56 325 HIS B O 1
ATOM 5892 N N . LEU B 1 326 ? 6.637 1.697 2.619 1 86.56 326 LEU B N 1
ATOM 5893 C CA . LEU B 1 326 ? 5.758 2.568 3.391 1 86.56 326 LEU B CA 1
ATOM 5894 C C . LEU B 1 326 ? 5.012 1.779 4.461 1 86.56 326 LEU B C 1
ATOM 5896 O O . LEU B 1 326 ? 4.273 0.841 4.145 1 86.56 326 LEU B O 1
ATOM 5900 N N . LEU B 1 327 ? 5.18 2.146 5.715 1 82.12 327 LEU B N 1
ATOM 5901 C CA . LEU B 1 327 ? 4.609 1.402 6.832 1 82.12 327 LEU B CA 1
ATOM 5902 C C . LEU B 1 327 ? 3.785 2.316 7.73 1 82.12 327 LEU B C 1
ATOM 5904 O O . LEU B 1 327 ? 4.266 3.367 8.164 1 82.12 327 LEU B O 1
ATOM 5908 N N . VAL B 1 328 ? 2.541 1.962 7.953 1 76.81 328 VAL B N 1
ATOM 5909 C CA . VAL B 1 328 ? 1.705 2.652 8.93 1 76.81 328 VAL B CA 1
ATOM 5910 C C . VAL B 1 328 ? 2.074 2.195 10.336 1 76.81 328 VAL B C 1
ATOM 5912 O O . VAL B 1 328 ? 2.215 0.998 10.594 1 76.81 328 VAL B O 1
ATOM 5915 N N . PHE B 1 329 ? 2.254 3.213 11.203 1 67.12 329 PHE B N 1
ATOM 5916 C CA . PHE B 1 329 ? 2.631 2.875 12.57 1 67.12 329 PHE B CA 1
ATOM 5917 C C . PHE B 1 329 ? 1.459 2.25 13.312 1 67.12 329 PHE B C 1
ATOM 5919 O O . PHE B 1 329 ? 0.589 2.961 13.828 1 67.12 329 PHE B O 1
ATOM 5926 N N . ARG B 1 330 ? 0.908 1.294 13.07 1 56.44 330 ARG B N 1
ATOM 5927 C CA . ARG B 1 330 ? -0.143 0.636 13.836 1 56.44 330 ARG B CA 1
ATOM 5928 C C . ARG B 1 330 ? 0.445 -0.163 15 1 56.44 330 ARG B C 1
ATOM 5930 O O . ARG B 1 330 ? -0.056 -0.097 16.125 1 56.44 330 ARG B O 1
ATOM 5937 N N . ASN B 1 331 ? 0.843 -1.392 14.789 1 46.03 331 ASN B N 1
ATOM 5938 C CA . ASN B 1 331 ? 1.076 -2.469 15.742 1 46.03 331 ASN B CA 1
ATOM 5939 C C . ASN B 1 331 ? 2.449 -2.35 16.406 1 46.03 331 ASN B C 1
ATOM 5941 O O . ASN B 1 331 ? 3.461 -2.711 15.797 1 46.03 331 ASN B O 1
ATOM 5945 N N . SER B 1 332 ? 2.67 -1.079 17.078 1 37.16 332 SER B N 1
ATOM 5946 C CA . SER B 1 332 ? 3.746 -1.59 17.922 1 37.16 332 SER B CA 1
ATOM 5947 C C . SER B 1 332 ? 3.322 -2.861 18.656 1 37.16 332 SER B C 1
ATOM 5949 O O . SER B 1 332 ? 2.248 -2.908 19.25 1 37.16 332 SER B O 1
ATOM 5951 N N . LEU B 1 333 ? 3.469 -3.873 18.109 1 34.03 333 LEU B N 1
ATOM 5952 C CA . LEU B 1 333 ? 3.086 -5.109 18.781 1 34.03 333 LEU B CA 1
ATOM 5953 C C . LEU B 1 333 ? 3.295 -4.996 20.281 1 34.03 333 LEU B C 1
ATOM 5955 O O . LEU B 1 333 ? 3.107 -5.969 21.016 1 34.03 333 LEU B O 1
ATOM 5959 N N . GLN B 1 334 ? 4.078 -4.055 20.844 1 28.97 334 GLN B N 1
ATOM 5960 C CA . GLN B 1 334 ? 4.27 -4.223 22.281 1 28.97 334 GLN B CA 1
ATOM 5961 C C . GLN B 1 334 ? 3.102 -3.625 23.062 1 28.97 334 GLN B C 1
ATOM 5963 O O . GLN B 1 334 ? 2.75 -2.459 22.875 1 28.97 334 GLN B O 1
ATOM 5968 N N . GLY B 1 335 ? 2.117 -4.387 23.328 1 28.66 335 GLY B N 1
ATOM 5969 C CA . GLY B 1 335 ? 1.157 -3.924 24.312 1 28.66 335 GLY B CA 1
ATOM 5970 C C . GLY B 1 335 ? 1.81 -3.389 25.578 1 28.66 335 GLY B C 1
ATOM 5971 O O . GLY B 1 335 ? 2.799 -3.945 26.047 1 28.66 335 GLY B O 1
ATOM 5972 N N . ILE B 1 336 ? 1.944 -2.107 25.797 1 27.58 336 ILE B N 1
ATOM 5973 C CA . ILE B 1 336 ? 2.49 -1.551 27.031 1 27.58 336 ILE B CA 1
ATOM 5974 C C . ILE B 1 336 ? 1.604 -1.941 28.219 1 27.58 336 ILE B C 1
ATOM 5976 O O . ILE B 1 336 ? 0.411 -1.626 28.234 1 27.58 336 ILE B O 1
ATOM 5980 N N . GLY B 1 337 ? 1.547 -3.145 28.719 1 24.86 337 GLY B N 1
ATOM 5981 C CA . GLY B 1 337 ? 0.807 -3.312 29.969 1 24.86 337 GLY B CA 1
ATOM 5982 C C . GLY B 1 337 ? 1.518 -2.721 31.172 1 24.86 337 GLY B C 1
ATOM 5983 O O . GLY B 1 337 ? 2.707 -2.404 31.094 1 24.86 337 GLY B O 1
ATOM 5984 N N . ASN B 1 338 ? 0.749 -2.094 32.062 1 22.05 338 ASN B N 1
ATOM 5985 C CA . ASN B 1 338 ? 1.111 -1.589 33.406 1 22.05 338 ASN B CA 1
ATOM 5986 C C . ASN B 1 338 ? 1.957 -2.596 34.156 1 22.05 338 ASN B C 1
ATOM 5988 O O . ASN B 1 338 ? 1.701 -3.801 34.094 1 22.05 338 ASN B O 1
ATOM 5992 N N . ASN B 1 339 ? 3.061 -2.381 34.438 1 24.73 339 ASN B N 1
ATOM 5993 C CA . ASN B 1 339 ? 3.572 -3.158 35.562 1 24.73 339 ASN B CA 1
ATOM 5994 C C . ASN B 1 339 ? 2.635 -3.096 36.781 1 24.73 339 ASN B C 1
ATOM 5996 O O . ASN B 1 339 ? 2.186 -2.016 37.156 1 24.73 339 ASN B O 1
ATOM 6000 N N . PRO B 1 340 ? 2.102 -4.172 37.312 1 25.47 340 PRO B N 1
ATOM 6001 C CA . PRO B 1 340 ? 1.349 -4.086 38.562 1 25.47 340 PRO B CA 1
ATOM 6002 C C . PRO B 1 340 ? 2.141 -3.406 39.688 1 25.47 340 PRO B C 1
ATOM 6004 O O . PRO B 1 340 ? 3.373 -3.457 39.688 1 25.47 340 PRO B O 1
ATOM 6007 N N . PRO B 1 341 ? 1.523 -2.371 40.344 1 24.67 341 PRO B N 1
ATOM 6008 C CA . PRO B 1 341 ? 2.117 -1.922 41.594 1 24.67 341 PRO B CA 1
ATOM 6009 C C . PRO B 1 341 ? 2.523 -3.082 42.5 1 24.67 341 PRO B C 1
ATOM 6011 O O . PRO B 1 341 ? 1.932 -4.16 42.438 1 24.67 341 PRO B O 1
ATOM 6014 N N . THR B 1 342 ? 3.635 -3.146 42.875 1 25.39 342 THR B N 1
ATOM 6015 C CA . THR B 1 342 ? 3.982 -3.994 44 1 25.39 342 THR B CA 1
ATOM 6016 C C . THR B 1 342 ? 3.002 -3.783 45.156 1 25.39 342 THR B C 1
ATOM 6018 O O . THR B 1 342 ? 2.631 -2.648 45.469 1 25.39 342 THR B O 1
ATOM 6021 N N . ASP B 1 343 ? 2.355 -4.789 45.812 1 24.67 343 ASP B N 1
ATOM 6022 C CA . ASP B 1 343 ? 1.504 -5.004 46.969 1 24.67 343 ASP B CA 1
ATOM 6023 C C . ASP B 1 343 ? 2.016 -4.215 48.188 1 24.67 343 ASP B C 1
ATOM 6025 O O . ASP B 1 343 ? 3.049 -4.559 48.75 1 24.67 343 ASP B O 1
ATOM 6029 N N . GLN B 1 344 ? 2.158 -3.018 48.5 1 23.97 344 GLN B N 1
ATOM 6030 C CA . GLN B 1 344 ? 1.819 -2.857 49.906 1 23.97 344 GLN B CA 1
ATOM 6031 C C . GLN B 1 344 ? 0.349 -3.182 50.156 1 23.97 344 GLN B C 1
ATOM 6033 O O . GLN B 1 344 ? -0.51 -2.879 49.312 1 23.97 344 GLN B O 1
ATOM 6038 N N . LYS B 1 345 ? -0.177 -4.027 51.219 1 26.09 345 LYS B N 1
ATOM 6039 C CA . LYS B 1 345 ? -1.409 -4.527 51.844 1 26.09 345 LYS B CA 1
ATOM 6040 C C . LYS B 1 345 ? -2.447 -3.414 51.969 1 26.09 345 LYS B C 1
ATOM 6042 O O . LYS B 1 345 ? -2.703 -2.922 53.062 1 26.09 345 LYS B O 1
ATOM 6047 N N . ARG B 1 346 ? -2.564 -2.266 51.344 1 24.64 346 ARG B N 1
ATOM 6048 C CA . ARG B 1 346 ? -3.715 -1.552 51.875 1 24.64 346 ARG B CA 1
ATOM 6049 C C . ARG B 1 346 ? -5.023 -2.215 51.469 1 24.64 346 ARG B C 1
ATOM 6051 O O . ARG B 1 346 ? -5.148 -2.68 50.344 1 24.64 346 ARG B O 1
ATOM 6058 N N . SER B 1 347 ? -6.059 -2.738 52.344 1 23.23 347 SER B N 1
ATOM 6059 C CA . SER B 1 347 ? -7.41 -3.279 52.438 1 23.23 347 SER B CA 1
ATOM 6060 C C . SER B 1 347 ? -8.367 -2.539 51.5 1 23.23 347 SER B C 1
ATOM 6062 O O . SER B 1 347 ? -8.773 -1.41 51.812 1 23.23 347 SER B O 1
ATOM 6064 N N . ILE B 1 348 ? -8.117 -2.16 50.438 1 24.25 348 ILE B N 1
ATOM 6065 C CA . ILE B 1 348 ? -9.211 -1.394 49.844 1 24.25 348 ILE B CA 1
ATOM 6066 C C . ILE B 1 348 ? -10.453 -2.271 49.719 1 24.25 348 ILE B C 1
ATOM 6068 O O . ILE B 1 348 ? -10.391 -3.385 49.188 1 24.25 348 ILE B O 1
ATOM 6072 N N . SER B 1 349 ? -11.43 -2.051 50.531 1 22.2 349 SER B N 1
ATOM 6073 C CA . SER B 1 349 ? -12.812 -2.498 50.562 1 22.2 349 SER B CA 1
ATOM 6074 C C . SER B 1 349 ? -13.414 -2.543 49.156 1 22.2 349 SER B C 1
ATOM 6076 O O . SER B 1 349 ? -13.117 -1.688 48.312 1 22.2 349 SER B O 1
ATOM 6078 N N . SER B 1 350 ? -13.984 -3.666 48.75 1 23.31 350 SER B N 1
ATOM 6079 C CA . SER B 1 350 ? -14.656 -4.27 47.594 1 23.31 350 SER B CA 1
ATOM 6080 C C . SER B 1 350 ? -15.836 -3.416 47.125 1 23.31 350 SER B C 1
ATOM 6082 O O . SER B 1 350 ? -16.969 -3.887 47.094 1 23.31 350 SER B O 1
ATOM 6084 N N . LYS B 1 351 ? -15.969 -2.15 47.406 1 23.25 351 LYS B N 1
ATOM 6085 C CA . LYS B 1 351 ? -17.312 -1.801 46.969 1 23.25 351 LYS B CA 1
ATOM 6086 C C . LYS B 1 351 ? -17.484 -2.031 45.469 1 23.25 351 LYS B C 1
ATOM 6088 O O . LYS B 1 351 ? -16.672 -1.574 44.688 1 23.25 351 LYS B O 1
ATOM 6093 N N . LYS B 1 352 ? -18.328 -2.932 45.125 1 23.33 352 LYS B N 1
ATOM 6094 C CA . LYS B 1 352 ? -18.969 -3.434 43.906 1 23.33 352 LYS B CA 1
ATOM 6095 C C . LYS B 1 352 ? -19.312 -2.291 42.969 1 23.33 352 LYS B C 1
ATOM 6097 O O . LYS B 1 352 ? -20.344 -1.621 43.125 1 23.33 352 LYS B O 1
ATOM 6102 N N . SER B 1 353 ? -18.453 -1.328 42.719 1 21.84 353 SER B N 1
ATOM 6103 C CA . SER B 1 353 ? -19.125 -0.318 41.875 1 21.84 353 SER B CA 1
ATOM 6104 C C . SER B 1 353 ? -19.625 -0.913 40.594 1 21.84 353 SER B C 1
ATOM 6106 O O . SER B 1 353 ? -19.016 -1.836 40.031 1 21.84 353 SER B O 1
ATOM 6108 N N . SER B 1 354 ? -20.875 -0.755 40.219 1 21.95 354 SER B N 1
ATOM 6109 C CA . SER B 1 354 ? -21.766 -1.139 39.125 1 21.95 354 SER B CA 1
ATOM 6110 C C . SER B 1 354 ? -21.078 -0.969 37.75 1 21.95 354 SER B C 1
ATOM 6112 O O . SER B 1 354 ? -20.281 -0.05 37.562 1 21.95 354 SER B O 1
ATOM 6114 N N . ASP B 1 355 ? -21.047 -1.985 37 1 22.2 355 ASP B N 1
ATOM 6115 C CA . ASP B 1 355 ? -20.5 -2.5 35.719 1 22.2 355 ASP B CA 1
ATOM 6116 C C . ASP B 1 355 ? -20.828 -1.569 34.562 1 22.2 355 ASP B C 1
ATOM 6118 O O . ASP B 1 355 ? -20.797 -1.984 33.406 1 22.2 355 ASP B O 1
ATOM 6122 N N . GLU B 1 356 ? -21.422 -0.426 34.844 1 20.91 356 GLU B N 1
ATOM 6123 C CA . GLU B 1 356 ? -21.969 0.217 33.656 1 20.91 356 GLU B CA 1
ATOM 6124 C C . GLU B 1 356 ? -20.875 0.506 32.625 1 20.91 356 GLU B C 1
ATOM 6126 O O . GLU B 1 356 ? -19.969 1.304 32.906 1 20.91 356 GLU B O 1
ATOM 6131 N N . LEU B 1 357 ? -20.5 -0.485 32 1 22.56 357 LEU B N 1
ATOM 6132 C CA . LEU B 1 357 ? -19.609 -0.539 30.844 1 22.56 357 LEU B CA 1
ATOM 6133 C C . LEU B 1 357 ? -19.875 0.637 29.906 1 22.56 357 LEU B C 1
ATOM 6135 O O . LEU B 1 357 ? -20.891 0.677 29.219 1 22.56 357 LEU B O 1
ATOM 6139 N N . ASP B 1 358 ? -19.578 1.743 30.312 1 20.73 358 ASP B N 1
ATOM 6140 C CA . ASP B 1 358 ? -19.828 2.965 29.562 1 20.73 358 ASP B CA 1
ATOM 6141 C C . ASP B 1 358 ? -19.359 2.818 28.109 1 20.73 358 ASP B C 1
ATOM 6143 O O . ASP B 1 358 ? -18.234 2.361 27.859 1 20.73 358 ASP B O 1
ATOM 6147 N N . GLN B 1 359 ? -20.234 2.6 27.219 1 19.86 359 GLN B N 1
ATOM 6148 C CA . GLN B 1 359 ? -20.297 2.539 25.766 1 19.86 359 GLN B CA 1
ATOM 6149 C C . GLN B 1 359 ? -19.344 3.551 25.141 1 19.86 359 GLN B C 1
ATOM 6151 O O . GLN B 1 359 ? -19.328 4.723 25.516 1 19.86 359 GLN B O 1
ATOM 6156 N N . VAL B 1 360 ? -18.359 3.109 24.891 1 21.75 360 VAL B N 1
ATOM 6157 C CA . VAL B 1 360 ? -17.406 3.844 24.062 1 21.75 360 VAL B CA 1
ATOM 6158 C C . VAL B 1 360 ? -18.156 4.688 23.047 1 21.75 360 VAL B C 1
ATOM 6160 O O . VAL B 1 360 ? -18.984 4.172 22.297 1 21.75 360 VAL B O 1
ATOM 6163 N N . GLY B 1 361 ? -18.406 5.898 23.344 1 20.81 361 GLY B N 1
ATOM 6164 C CA . GLY B 1 361 ? -19.234 6.871 22.656 1 20.81 361 GLY B CA 1
ATOM 6165 C C . GLY B 1 361 ? -19.047 6.852 21.141 1 20.81 361 GLY B C 1
ATOM 6166 O O . GLY B 1 361 ? -18.031 6.375 20.656 1 20.81 361 GLY B O 1
ATOM 6167 N N . GLU B 1 362 ? -20 6.582 20.422 1 22.72 362 GLU B N 1
ATOM 6168 C CA . GLU B 1 362 ? -20.141 6.84 18.984 1 22.72 362 GLU B CA 1
ATOM 6169 C C . GLU B 1 362 ? -19.422 8.133 18.594 1 22.72 362 GLU B C 1
ATOM 6171 O O . GLU B 1 362 ? -19.406 9.102 19.359 1 22.72 362 GLU B O 1
ATOM 6176 N N . PRO B 1 363 ? -18.375 7.977 17.797 1 22.27 363 PRO B N 1
ATOM 6177 C CA . PRO B 1 363 ? -17.828 9.266 17.375 1 22.27 363 PRO B CA 1
ATOM 6178 C C . PRO B 1 363 ? -18.906 10.336 17.219 1 22.27 363 PRO B C 1
ATOM 6180 O O . PRO B 1 363 ? -19.922 10.102 16.547 1 22.27 363 PRO B O 1
ATOM 6183 N N . PHE B 1 364 ? -19.203 10.945 18.25 1 22.31 364 PHE B N 1
ATOM 6184 C CA . PHE B 1 364 ? -20.172 12.031 18.188 1 22.31 364 PHE B CA 1
ATOM 6185 C C . PHE B 1 364 ? -19.812 13.031 17.094 1 22.31 364 PHE B C 1
ATOM 6187 O O . PHE B 1 364 ? -18.812 13.734 17.219 1 22.31 364 PHE B O 1
ATOM 6194 N N . ILE B 1 365 ? -19.859 12.57 15.883 1 24.23 365 ILE B N 1
ATOM 6195 C CA . ILE B 1 365 ? -19.984 13.578 14.836 1 24.23 365 ILE B CA 1
ATOM 6196 C C . ILE B 1 365 ? -21.125 14.523 15.164 1 24.23 365 ILE B C 1
ATOM 6198 O O . ILE B 1 365 ? -22.297 14.125 15.141 1 24.23 365 ILE B O 1
ATOM 6202 N N . GLN B 1 366 ? -21.047 15.164 16.25 1 22.2 366 GLN B N 1
ATOM 6203 C CA . GLN B 1 366 ? -22.062 16.203 16.344 1 22.2 366 GLN B CA 1
ATOM 6204 C C . GLN B 1 366 ? -22 17.141 15.148 1 22.2 366 GLN B C 1
ATOM 6206 O O . GLN B 1 366 ? -21.031 17.891 14.992 1 22.2 366 GLN B O 1
ATOM 6211 N N . LEU B 1 367 ? -22.516 16.625 14.086 1 22.53 367 LEU B N 1
ATOM 6212 C CA . LEU B 1 367 ? -22.844 17.609 13.055 1 22.53 367 LEU B CA 1
ATOM 6213 C C . LEU B 1 367 ? -23.609 18.781 13.656 1 22.53 367 LEU B C 1
ATOM 6215 O O . LEU B 1 367 ? -24.562 18.594 14.398 1 22.53 367 LEU B O 1
ATOM 6219 N N . VAL B 1 368 ? -22.969 19.766 14.125 1 23.16 368 VAL B N 1
ATOM 6220 C CA . VAL B 1 368 ? -23.688 20.969 14.547 1 23.16 368 VAL B CA 1
ATOM 6221 C C . VAL B 1 368 ? -24.953 21.141 13.703 1 23.16 368 VAL B C 1
ATOM 6223 O O . VAL B 1 368 ? -24.891 21.109 12.469 1 23.16 368 VAL B O 1
ATOM 6226 N N . ASP B 1 369 ? -26.094 20.859 14.305 1 21.3 369 ASP B N 1
ATOM 6227 C CA . ASP B 1 369 ? -27.469 21.016 13.859 1 21.3 369 ASP B CA 1
ATOM 6228 C C . ASP B 1 369 ? -27.672 22.344 13.125 1 21.3 369 ASP B C 1
ATOM 6230 O O . ASP B 1 369 ? -26.969 23.312 13.398 1 21.3 369 ASP B O 1
ATOM 6234 N N . ARG B 1 370 ? -28.531 22.344 12.164 1 22.5 370 ARG B N 1
ATOM 6235 C CA . ARG B 1 370 ? -29.141 23.297 11.242 1 22.5 370 ARG B CA 1
ATOM 6236 C C . ARG B 1 370 ? -29.734 24.484 12 1 22.5 370 ARG B C 1
ATOM 6238 O O . ARG B 1 370 ? -30.203 25.453 11.383 1 22.5 370 ARG B O 1
ATOM 6245 N N . ASP B 1 371 ? -30.125 24.219 13.297 1 24.3 371 ASP B N 1
ATOM 6246 C CA . ASP B 1 371 ? -31.219 25.125 13.625 1 24.3 371 ASP B CA 1
ATOM 6247 C C . ASP B 1 371 ? -30.75 26.578 13.617 1 24.3 371 ASP B C 1
ATOM 6249 O O . ASP B 1 371 ? -31.422 27.469 14.133 1 24.3 371 ASP B O 1
ATOM 6253 N N . TRP B 1 372 ? -29.562 26.844 13.344 1 22.33 372 TRP B N 1
ATOM 6254 C CA . TRP B 1 372 ? -29.594 28.266 13.695 1 22.33 372 TRP B CA 1
ATOM 6255 C C . TRP B 1 372 ? -30.594 29.016 12.836 1 22.33 372 TRP B C 1
ATOM 6257 O O . TRP B 1 372 ? -30.984 30.141 13.164 1 22.33 372 TRP B O 1
ATOM 6267 N N . VAL B 1 373 ? -30.797 28.672 11.477 1 21.53 373 VAL B N 1
ATOM 6268 C CA . VAL B 1 373 ? -31.578 29.734 10.844 1 21.53 373 VAL B CA 1
ATOM 6269 C C . VAL B 1 373 ? -33.062 29.453 11.031 1 21.53 373 VAL B C 1
ATOM 6271 O O . VAL B 1 373 ? -33.906 30.156 10.469 1 21.53 373 VAL B O 1
ATOM 6274 N N . ARG B 1 374 ? -33.656 28.359 11.43 1 22.11 374 ARG B N 1
ATOM 6275 C CA . ARG B 1 374 ? -35.094 28.375 11.242 1 22.11 374 ARG B CA 1
ATOM 6276 C C . ARG B 1 374 ? -35.75 29.359 12.195 1 22.11 374 ARG B C 1
ATOM 6278 O O . ARG B 1 374 ? -35.812 29.125 13.406 1 22.11 374 ARG B O 1
ATOM 6285 N N . SER B 1 375 ? -35.844 30.578 12.062 1 21.09 375 SER B N 1
ATOM 6286 C CA . SER B 1 375 ? -37.094 31.031 12.641 1 21.09 375 SER B CA 1
ATOM 6287 C C . SER B 1 375 ? -38.281 30.172 12.164 1 21.09 375 SER B C 1
ATOM 6289 O O . SER B 1 375 ? -39.062 29.688 12.977 1 21.09 375 SER B O 1
ATOM 6291 N N . SER B 1 376 ? -38.875 30.469 10.922 1 20.47 376 SER B N 1
ATOM 6292 C CA . SER B 1 376 ? -40.312 30.594 10.773 1 20.47 376 SER B CA 1
ATOM 6293 C C . SER B 1 376 ? -41 29.234 10.633 1 20.47 376 SER B C 1
ATOM 6295 O O . SER B 1 376 ? -41.938 28.922 11.383 1 20.47 376 SER B O 1
ATOM 6297 N N . ASN B 1 377 ? -41.75 28.906 9.344 1 21.56 377 ASN B N 1
ATOM 6298 C CA . ASN B 1 377 ? -43.062 28.344 9.023 1 21.56 377 ASN B CA 1
ATOM 6299 C C . ASN B 1 377 ? -43.031 26.812 9.023 1 21.56 377 ASN B C 1
ATOM 6301 O O . ASN B 1 377 ? -42.031 26.219 8.617 1 21.56 377 ASN B O 1
ATOM 6305 N N . LYS B 1 378 ? -44 26.047 9.641 1 23.47 378 LYS B N 1
ATOM 6306 C CA . LYS B 1 378 ? -44.5 24.719 10.008 1 23.47 378 LYS B CA 1
ATOM 6307 C C . LYS B 1 378 ? -44.5 23.781 8.812 1 23.47 378 LYS B C 1
ATOM 6309 O O . LYS B 1 378 ? -45.125 22.703 8.852 1 23.47 378 LYS B O 1
ATOM 6314 N N . LYS B 1 379 ? -44.125 24.172 7.484 1 23.22 379 LYS B N 1
ATOM 6315 C CA . LYS B 1 379 ? -44.844 23.234 6.613 1 23.22 379 LYS B CA 1
ATOM 6316 C C . LYS B 1 379 ? -44.281 21.812 6.777 1 23.22 379 LYS B C 1
ATOM 6318 O O . LYS B 1 379 ? -43.125 21.625 7.172 1 23.22 379 LYS B O 1
ATOM 6323 N N . LYS B 1 380 ? -45.031 20.703 6.289 1 23.95 380 LYS B N 1
ATOM 6324 C CA . LYS B 1 380 ? -45.281 19.266 6.27 1 23.95 380 LYS B CA 1
ATOM 6325 C C . LYS B 1 380 ? -44.094 18.516 5.672 1 23.95 380 LYS B C 1
ATOM 6327 O O . LYS B 1 380 ? -43.844 18.594 4.469 1 23.95 380 LYS B O 1
ATOM 6332 N N . GLN B 1 381 ? -43 18.359 6.402 1 21.61 381 GLN B N 1
ATOM 6333 C CA . GLN B 1 381 ? -41.719 17.953 5.883 1 21.61 381 GLN B CA 1
ATOM 6334 C C . GLN B 1 381 ? -41.75 16.5 5.414 1 21.61 381 GLN B C 1
ATOM 6336 O O . GLN B 1 381 ? -41.938 15.586 6.219 1 21.61 381 GLN B O 1
ATOM 6341 N N . LYS B 1 382 ? -42.156 16.281 4.141 1 22.77 382 LYS B N 1
ATOM 6342 C CA . LYS B 1 382 ? -42.344 14.969 3.535 1 22.77 382 LYS B CA 1
ATOM 6343 C C . LYS B 1 382 ? -41.062 14.133 3.648 1 22.77 382 LYS B C 1
ATOM 6345 O O . LYS B 1 382 ? -39.938 14.68 3.631 1 22.77 382 LYS B O 1
ATOM 6350 N N . PRO B 1 383 ? -41.188 12.859 3.805 1 23.19 383 PRO B N 1
ATOM 6351 C CA . PRO B 1 383 ? -40.281 11.758 4.168 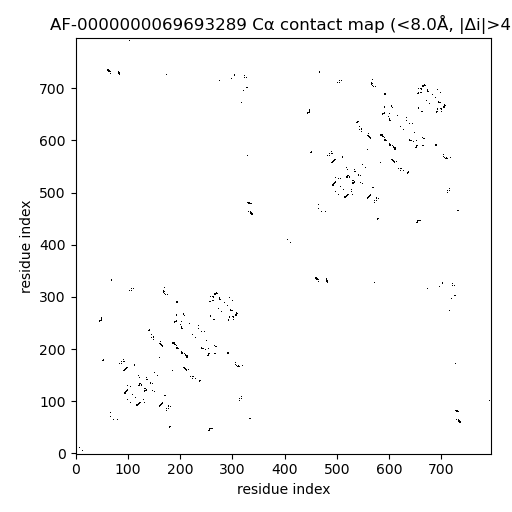1 23.19 383 PRO B CA 1
ATOM 6352 C C . PRO B 1 383 ? -39.188 11.539 3.15 1 23.19 383 PRO B C 1
ATOM 6354 O O . PRO B 1 383 ? -39.438 11.227 1.989 1 23.19 383 PRO B O 1
ATOM 6357 N N . HIS B 1 384 ? -38.281 12.578 3.002 1 20.42 384 HIS B N 1
ATOM 6358 C CA . HIS B 1 384 ? -37.438 12.445 1.824 1 20.42 384 HIS B CA 1
ATOM 6359 C C . HIS B 1 384 ? -36.5 11.234 1.947 1 20.42 384 HIS B C 1
ATOM 6361 O O . HIS B 1 384 ? -35.719 11.156 2.879 1 20.42 384 HIS B O 1
ATOM 6367 N N . LYS B 1 385 ? -36.875 10.031 1.453 1 23.39 385 LYS B N 1
ATOM 6368 C CA . LYS B 1 385 ? -36.312 8.695 1.312 1 23.39 385 LYS B CA 1
ATOM 6369 C C . LYS B 1 385 ? -34.875 8.758 0.765 1 23.39 385 LYS B C 1
ATOM 6371 O O . LYS B 1 385 ? -34 8.055 1.247 1 23.39 385 LYS B O 1
ATOM 6376 N N . THR B 1 386 ? -34.656 9.312 -0.472 1 21.72 386 THR B N 1
ATOM 6377 C CA . THR B 1 386 ? -34.031 8.57 -1.564 1 21.72 386 THR B CA 1
ATOM 6378 C C . THR B 1 386 ? -32.531 8.734 -1.547 1 21.72 386 THR B C 1
ATOM 6380 O O . THR B 1 386 ? -31.828 8.203 -2.41 1 21.72 386 THR B O 1
ATOM 6383 N N . LEU B 1 387 ? -31.859 9.547 -0.713 1 21.06 387 LEU B N 1
ATOM 6384 C CA . LEU B 1 387 ? -30.734 10.234 -1.339 1 21.06 387 LEU B CA 1
ATOM 6385 C C . LEU B 1 387 ? -29.5 9.359 -1.321 1 21.06 387 LEU B C 1
ATOM 6387 O O . LEU B 1 387 ? -28.453 9.734 -1.877 1 21.06 387 LEU B O 1
ATOM 6391 N N . VAL B 1 388 ? -29.453 8.32 -0.663 1 22.88 388 VAL B N 1
ATOM 6392 C CA . VAL B 1 388 ? -28.125 7.734 -0.48 1 22.88 388 VAL B CA 1
ATOM 6393 C C . VAL B 1 388 ? -27.578 7.262 -1.825 1 22.88 388 VAL B C 1
ATOM 6395 O O . VAL B 1 388 ? -26.375 7.039 -1.969 1 22.88 388 VAL B O 1
ATOM 6398 N N . GLU B 1 389 ? -28.438 6.902 -2.805 1 25.39 389 GLU B N 1
ATOM 6399 C CA . GLU B 1 389 ? -28.109 6.266 -4.074 1 25.39 389 GLU B CA 1
ATOM 6400 C C . GLU B 1 389 ? -27.25 7.184 -4.945 1 25.39 389 GLU B C 1
ATOM 6402 O O . GLU B 1 389 ? -26.422 6.715 -5.734 1 25.39 389 GLU B O 1
ATOM 6407 N N . ASN B 1 390 ? -27.406 8.516 -4.871 1 23.98 390 ASN B N 1
ATOM 6408 C CA . ASN B 1 390 ? -26.969 9.469 -5.887 1 23.98 390 ASN B CA 1
ATOM 6409 C C . ASN B 1 390 ? -25.484 9.766 -5.773 1 23.98 390 ASN B C 1
ATOM 6411 O O . ASN B 1 390 ? -24.938 10.562 -6.547 1 23.98 390 ASN B O 1
ATOM 6415 N N . ILE B 1 391 ? -24.906 9.492 -4.738 1 24.7 391 ILE B N 1
ATOM 6416 C CA . ILE B 1 391 ? -23.594 10.109 -4.586 1 24.7 391 ILE B CA 1
ATOM 6417 C C . ILE B 1 391 ? -22.594 9.453 -5.539 1 24.7 391 ILE B C 1
ATOM 6419 O O . ILE B 1 391 ? -21.734 10.133 -6.105 1 24.7 391 ILE B O 1
ATOM 6423 N N . TRP B 1 392 ? -22.719 8.211 -5.773 1 23.62 392 TRP B N 1
ATOM 6424 C CA . TRP B 1 392 ? -21.734 7.535 -6.613 1 23.62 392 TRP B CA 1
ATOM 6425 C C . TRP B 1 392 ? -21.781 8.07 -8.039 1 23.62 392 TRP B C 1
ATOM 6427 O O . TRP B 1 392 ? -20.734 8.273 -8.664 1 23.62 392 TRP B O 1
ATOM 6437 N N . ASN B 1 393 ? -22.969 8.414 -8.562 1 26.73 393 ASN B N 1
ATOM 6438 C CA . ASN B 1 393 ? -23.109 8.961 -9.906 1 26.73 393 ASN B CA 1
ATOM 6439 C C . ASN B 1 393 ? -22.422 10.32 -10.031 1 26.73 393 ASN B C 1
ATOM 6441 O O . ASN B 1 393 ? -21.891 10.648 -11.094 1 26.73 393 ASN B O 1
ATOM 6445 N N . GLU B 1 394 ? -22.609 11.211 -9.094 1 24.89 394 GLU B N 1
ATOM 6446 C CA . GLU B 1 394 ? -22.109 12.578 -9.258 1 24.89 394 GLU B CA 1
ATOM 6447 C C . GLU B 1 394 ? -20.578 12.602 -9.344 1 24.89 394 GLU B C 1
ATOM 6449 O O . GLU B 1 394 ? -20.016 13.398 -10.086 1 24.89 394 GLU B O 1
ATOM 6454 N N . LEU B 1 395 ? -19.969 11.898 -8.508 1 24.12 395 LEU B N 1
ATOM 6455 C CA . LEU B 1 395 ? -18.516 12.078 -8.461 1 24.12 395 LEU B CA 1
ATOM 6456 C C . LEU B 1 395 ? -17.859 11.508 -9.719 1 24.12 395 LEU B C 1
ATOM 6458 O O . LEU B 1 395 ? -16.812 11.984 -10.148 1 24.12 395 LEU B O 1
ATOM 6462 N N . PHE B 1 396 ? -18.359 10.406 -10.188 1 26.39 396 PHE B N 1
ATOM 6463 C CA . PHE B 1 396 ? -17.766 9.789 -11.359 1 26.39 396 PHE B CA 1
ATOM 6464 C C . PHE B 1 396 ? -18.641 9.992 -12.594 1 26.39 396 PHE B C 1
ATOM 6466 O O . PHE B 1 396 ? -18.406 9.383 -13.641 1 26.39 396 PHE B O 1
ATOM 6473 N N . GLY B 1 397 ? -19.891 10.711 -12.422 1 22.36 397 GLY B N 1
ATOM 6474 C CA . GLY B 1 397 ? -20.688 10.961 -13.609 1 22.36 397 GLY B CA 1
ATOM 6475 C C . GLY B 1 397 ? -20.141 12.07 -14.477 1 22.36 397 GLY B C 1
ATOM 6476 O O . GLY B 1 397 ? -19.781 13.141 -13.977 1 22.36 397 GLY B O 1
ATOM 6477 N N . SER B 1 398 ? -19.688 11.898 -15.672 1 21.66 398 SER B N 1
ATOM 6478 C CA . SER B 1 398 ? -19.891 12.906 -16.703 1 21.66 398 SER B CA 1
ATOM 6479 C C . SER B 1 398 ? -21.375 13.234 -16.875 1 21.66 398 SER B C 1
ATOM 6481 O O . SER B 1 398 ? -22.219 12.352 -16.734 1 21.66 398 SER B O 1
#

Foldseek 3Di:
DVVLPPDPDPVSVVVVVVVVVVVCLVVVLVVCLVVLVVVLVPPPFPALQDACLPVQVVVVVDDDDDDFPCCVVVNDPDPDDDPLNVLCVQAAEEEEEEEEDPLLQVLCVVFQQVSHPHYAYEYCDDDPVGHYHYQPDPFQQLSVLQSLLVCCVPCPPPHFKYKYAYSQKAFNVSLVSSSCVNPRLLAWAKEAWWWDDPPAIWHDRLQIIMTGSNLSVLVCVQRNDNVCSVPPDQPDRHNRVSSRVSVVVVVHGYHNHHHPVLAAQGESAALVCQADPCSQPSPDCLSVTTSRAAHGHPRRHDPSRTMHGRHDSVVSVVCRCVPPPDDDPDPPVPPPDDDDPDDPPDPPDPPPPDPPVPPPDDPCPVPPDPPPVPPDDDDDDDDPPDDPPCPVCVVVPD/DVVLPPDPDPVSVVVVVVVVVVVCVVVVLVVCLVVLLVVLVPPPFPALFDACLVVQVVVVVDDDDDDFPCCVVVNDPDPDDDPLNVLCVQAAEEEEEEEEDPLLQVLCVVFQQVSHPHYAYEYCDDDPVGHHHYQPDPFQQLSVLQSLLVCCVPQPPPHFKYKYAYSQKAFNVSLVSSSCVSPRLLAWAKEAWWWDDPPAIWHDRLQIIMTGSNLSVLVCVQRNDNVCSVPPDQPDRHNRVSSRVSVVVVVHGYHNHHHPVLAAQRESAALVCQADPCSQPSPDCLSVTTSRAAHGHPRRHDPSRTMHGRHDSVVSVVCRCVPPPDDDPDPPVDPPDDDDPDDPPDPPDPPPPDPCVPPPDDPCPVPPDPPPPDDDDDDDPPPPPDPPPCPVCVVPPD

Organism: Araneus ventricosus (NCBI:txid182803)

Radius of gyration: 30.92 Å; Cα contacts (8 Å, |Δi|>4): 1286; chains: 2; bounding box: 87×81×92 Å

Sequence (796 aa):
MELCGAFQNRLFLFSCACLSGILFALVWRKYEQTVQISAIRNHYTSALRKSNYNGWLVKQNLTKVFVPEEILRYGEAKQLELESVFLFKSTRVLCLIFVNSHNGAEAVKQTWAKHCNIVTFFGRFVDEKIPVMKVPPVTSFEGFCYAFTHVYHKYNGQFDWIIIADDFTYAIIENLRFYVASLNSSMPYYLGHPVKDFSNLYNVGSAGIVLSKGSFSLLHSVYSTADDCRFKRPPSWYFDQSIGKILHAFNVHPVDTRDPYLRGRFNPFSVETMLIPGSISVFSSYWRTSAFLSEEGMNCCSDRAITFHGLLPSKHYLMEFLQYHLLVFRNSLQGIGNNPPTDQKRSISSKKSSDELDQVGEPFIQLVDRDWVRSSNKKKQKPHKTLVENIWNELFGSMELCGAFQNRLFLFSCACLSGILFALVWRKYEQTVQISAIRNHYTSALRKSNYNGWLVKQNLTKVFVPEEILRYGEAKQLELESVFLFKSTRVLCLIFVNSHNGAEAVKQTWAKHCNIVTFFGRFVDEKIPVMKVPPVTSFEGFCYAFTHVYHKYNGQFDWIIIADDFTYAIIENLRFYVASLNSSMPYYLGHPVKDFSNLYNVGSAGIVLSKGSFSLLHSVYSTADDCRFKRPPSWYFDQSIGKILHAFNVHPVDTRDPYLRGRFNPFSVETMLIPGSISVFSSYWRTSAFLSEEGMNCCSDRAITFHGLLPSKHYLMEFLQYHLLVFRNSLQGIGNNPPTDQKRSISSKKSSDELDQVGEPFIQLVDRDWVRSSNKKKQKPHKTLVENIWNELFGS

Solvent-accessible surface area (backbone atoms only — not comparable to full-atom values): 43590 Å² total; per-residue (Å²): 122,69,76,66,64,72,58,77,48,64,65,51,45,49,49,45,48,49,48,48,47,50,48,45,49,50,51,44,47,53,46,48,54,51,46,52,53,56,62,55,59,69,61,78,53,61,63,58,31,71,59,56,36,69,67,40,48,60,71,64,60,48,29,61,42,64,62,57,65,62,41,70,71,74,35,79,78,58,98,67,59,41,36,38,53,50,38,55,70,74,43,26,36,28,36,44,32,41,28,87,44,70,49,23,41,50,30,37,56,75,32,50,49,64,67,39,75,40,76,47,39,34,22,82,50,85,45,93,88,46,74,34,45,68,43,88,46,92,36,56,20,45,30,44,42,47,49,49,32,50,47,48,74,73,43,64,88,71,46,35,31,35,37,40,35,42,40,35,46,48,49,39,52,47,23,45,35,54,57,46,59,58,53,66,36,72,46,66,41,46,42,32,30,36,27,55,54,90,92,43,56,22,36,39,52,58,17,26,33,35,30,17,41,24,34,50,48,55,52,35,74,74,40,66,43,66,62,41,49,70,70,47,83,69,87,38,61,44,38,37,54,25,51,24,54,56,35,45,75,72,74,43,61,53,34,46,48,27,34,86,84,47,10,27,21,35,26,62,41,25,66,65,45,36,37,39,70,77,58,59,54,90,80,38,61,66,76,74,29,40,67,74,73,46,51,58,21,94,60,16,47,25,42,51,35,27,28,28,5,75,38,53,42,70,49,38,52,50,51,42,41,48,62,73,44,45,47,70,49,41,71,46,29,34,19,51,44,68,70,76,77,79,80,73,87,75,84,73,79,79,74,78,72,79,76,74,69,75,68,76,71,64,83,75,71,68,64,78,71,72,66,76,68,55,75,71,83,84,75,79,82,73,84,75,83,70,67,80,79,51,55,69,47,61,78,74,46,128,122,71,79,66,63,72,59,79,49,64,67,50,46,47,48,47,49,50,50,48,47,50,48,46,50,51,52,45,48,52,45,48,54,51,47,55,54,56,63,57,58,69,62,78,55,62,65,58,32,71,60,56,35,69,66,40,49,61,71,64,61,49,31,61,41,68,62,57,65,63,41,70,72,75,36,78,81,58,97,67,59,40,35,37,53,52,38,55,69,74,44,26,36,29,36,45,33,41,29,84,42,72,62,23,40,50,30,37,58,74,30,48,49,66,65,39,75,40,76,44,41,34,21,83,50,83,44,92,88,47,75,34,45,68,43,85,48,95,37,57,21,45,28,43,42,46,51,49,32,50,47,48,74,74,43,62,88,71,46,35,33,35,39,39,35,39,39,33,45,47,49,38,52,46,21,46,37,53,57,46,59,56,53,65,35,71,46,66,40,46,42,30,30,34,26,56,54,92,94,42,56,21,34,38,52,58,17,26,34,35,30,17,41,25,35,51,50,55,51,36,75,76,39,65,43,66,63,41,48,70,68,47,81,68,88,36,62,43,40,36,56,25,52,24,56,56,34,45,76,73,73,41,62,54,35,45,48,26,35,84,84,47,9,27,20,34,25,61,40,26,64,66,44,36,38,40,70,76,58,59,57,90,81,37,60,66,78,74,30,38,71,73,74,45,50,61,22,93,60,16,47,25,42,52,36,26,27,28,5,74,38,53,41,70,49,38,51,48,50,41,42,47,62,74,45,45,47,71,50,41,72,47,30,35,19,51,44,68,70,76,76,78,82,72,86,74,83,73,79,77,76,77,72,80,75,76,72,73,69,78,71,66,82,73,72,69,64,82,71,74,63,78,69,69,77,83,83,82,75,84,80,71,84,80,77,74,66,80,74,56,56,66,50,61,65,74,46,129

pLDDT: mean 71.3, std 27.36, range [19.48, 98.69]